Protein AF-0000000075831296 (afdb_homodimer)

Organism: Prymnesium parvum (NCBI:txid97485)

Sequence (1086 aa):
MELSSTSQRPVEPAVEEPGDEPTLDTPAVAISIAASPTSAKLLISISIAYLSVFIDMLGISIILPIVPFLAKEMNATSQQVGFIFAAYAGAQMISTPICGRASDKFGRRPIMIMSLAGSFGGFLLQGLAKSVGFFIFARFAAGVFGGSIPICQAFIADSIPQEKRAPYFAVQGVVITVAFTFGPGIGAGLAQFTMQTPMFVASGLAAFGLILAIFFFHPVAPPQPKPPSKKKEAASSSETDSLSLRSRRAQAGAEEEEEETAGGGTSPETRARAESKATLKSHRPVIIILWLTSLVNWLAISVFIYILGIYLLDRFKWTSLEVGFVTMGGAATGIVMQLTVFVWLVKKIGRHGSAIVGSGCLAVGFVSLALLGKDLGEFRGAPLLVVGIFFSCTGQVIVSTAATSILSRYATPHTQGLILGVQQSFQALARTIGPILWTAIFDSYAPLPFWVAAALSFVGVGGFFVTLLFNRRLPEKKITVVDPSPPAESRVSQLDPEALVEEVKQLRRENALLRQRLGEAGLLDEDALEMMHSSTMMHNTKLMELSSTSQRPVEPAVEEPGDEPTLDTPAVAISIAASPTSAKLLISISIAYLSVFIDMLGISIILPIVPFLAKEMNATSQQVGFIFAAYAGAQMISTPICGRASDKFGRRPIMIMSLAGSFGGFLLQGLAKSVGFFIFARFAAGVFGGSIPICQAFIADSIPQEKRAPYFAVQGVVITVAFTFGPGIGAGLAQFTMQTPMFVASGLAAFGLILAIFFFHPVAPPQPKPPSKKKEAASSSETDSLSLRSRRAQAGAEEEEEETAGGGTSPETRARAESKATLKSHRPVIIILWLTSLVNWLAISVFIYILGIYLLDRFKWTSLEVGFVTMGGAATGIVMQLTVFVWLVKKIGRHGSAIVGSGCLAVGFVSLALLGKDLGEFRGAPLLVVGIFFSCTGQVIVSTAATSILSRYATPHTQGLILGVQQSFQALARTIGPILWTAIFDSYAPLPFWVAAALSFVGVGGFFVTLLFNRRLPEKKITVVDPSPPAESRVSQLDPEALVEEVKQLRRENALLRQRLGEAGLLDEDALEMMHSSTMMHNTKL

Radius of gyration: 34.93 Å; Cα contacts (8 Å, |Δi|>4): 1378; chains: 2; bounding box: 106×91×136 Å

Foldseek 3Di:
DDPPPPPPDPPPPPPPPPPPPPDPCVPPVPVCVCDDPLRVLLVLQLVLLLLLLLLLLLLLQLLLLLLLVVCVVQVHALLLLLLLLQLLLVLLLVQQVVLLVCCVVVHLLVLSLQLLVQLLQLLVQCLVDSHSVSNSVSSNSNNNSSNSVSSSLVLLPQSPPPVPSVVSVVVSVVSNLVSNLCSLLVSLVLCVVPSSRSSNVSSVSSVVSSVSSVVRNDRDPRPPPPPPPPPPPPPPVDDPPDDPPPPPPDPPPDPPPPVPPDPPDCPPVNVLVVVQVVLCVVCVVLLVLLLVLLLLLLLLLLCVRRQVSVLCCVQVVDGSNVSSVLLSVLSVLQVVCLVPVLVVQCVVPNLLRQLLVLLVLLLQLLVLVLPQPRYLPPPRHPVSPSSSSNSNSNSSSSNVVSSLVVQCLSGDPVCNCVSVVSSVSSSSVSSNVNSSVLSVVCVVPPSVSSVVSSVSSVVSSVSSVVSVVVVVPPPPPPPPPVPVPPPDPPDVPPPDPVVVVVVVVVVVVVVVVVVVVCVVVVNPPVVVVVVVVVVVVVVVVVD/DPPPPPPPDPPDPPPPPPPPPPDPPVPPVPVCPCDDPLGVLLVLQLVLLLLLLLLLLLLLQLLLLLLLVVCVVQVHALLLLLLLLQLLLVLLLVQQVVLLVCCVVVHLLVLSLQLLVQLLQLLVQCLVDSHSVSNSVSSNSNNNSSNSVSSSLVLLPQPPPPVPSVVSVVVSVVSSLVSNLCSLLVSLVLCVVPSSRSSNVSSVSSVVSSVSSVPRNDRDPRPPPPPPPPPPPDPPPDDPPDDPPPDPPDPPPDPVPPVPPPPPPCPPVNVLVVVQVVLCVVCVVLLVLLLVLLLLLLLLLLCVRRQVSVLCCVQVVDGSNVSSVLLSVLSVLQVVCLVPVLVVQCVVPNLLRQLLVLLVLLLQLLVLVLPQPRYLPPPRHPVSPSSSSNSNSNSSSSNVVSSLVVQCVSGDPVCNCVSVVSSVSSSSVSSNVNSSVLSVVCVVPPSVSSVVSSVSSVVSSVSSVVSVVVVVVPPPPPPPPVPPPPDDPDDPPPPDVVVVVVVVVVVVVVVVVVCVVCVVVVVPPPVVVCVVVVVVVVVVVVD

Solvent-accessible surface area (backbone atoms only — not comparable to full-atom values): 55643 Å² total; per-residue (Å²): 137,83,81,80,78,78,80,77,75,77,76,72,74,76,73,68,69,80,66,83,66,77,57,63,49,65,47,75,37,60,78,66,61,80,47,56,79,77,38,50,55,49,44,27,26,50,46,48,36,48,47,47,34,27,47,53,41,26,49,53,25,24,42,52,37,40,45,55,57,50,34,52,73,58,69,48,53,62,51,54,51,12,44,41,53,15,28,23,34,43,27,25,58,60,22,34,64,49,42,40,52,43,22,70,72,71,32,60,54,61,46,52,52,46,24,30,48,29,36,17,51,15,28,40,42,39,35,68,40,81,44,65,69,52,29,30,49,19,33,25,51,18,13,46,22,54,34,38,58,54,46,36,52,49,49,46,63,63,72,36,59,78,91,65,34,54,66,56,34,31,50,50,52,49,41,47,49,52,21,50,24,48,13,17,32,52,15,21,40,37,32,71,78,36,77,41,42,39,30,44,49,42,13,50,50,23,46,53,50,35,55,48,39,75,74,53,47,56,75,76,74,60,80,64,74,71,67,74,74,74,72,77,74,75,79,77,73,76,77,88,74,72,80,79,72,71,87,70,71,76,81,71,71,70,74,72,65,65,79,74,67,75,78,70,74,68,50,68,64,55,45,49,51,49,48,41,52,48,51,43,60,75,43,36,67,56,50,50,46,50,49,51,28,48,34,38,39,40,35,25,51,33,42,60,64,61,40,44,49,47,50,39,32,72,62,67,64,50,52,44,50,57,48,4,42,50,50,18,52,24,40,47,50,16,51,54,36,45,53,36,53,41,53,51,37,31,72,73,56,30,52,55,47,31,25,28,52,12,21,46,31,27,19,54,7,24,47,32,51,38,62,48,64,82,51,59,82,46,89,65,20,58,58,30,45,51,49,11,41,46,28,31,34,35,10,47,43,31,24,54,51,26,51,52,53,56,53,51,70,67,33,38,89,77,42,30,8,53,58,42,45,54,49,50,50,39,48,36,47,21,48,24,48,26,30,44,55,40,27,57,42,30,75,76,37,71,48,48,39,32,49,52,24,17,52,35,14,49,50,24,24,51,41,40,49,53,43,46,62,54,49,75,68,48,78,70,76,71,74,72,71,74,65,80,65,75,72,80,79,74,78,73,75,78,74,56,56,67,62,29,47,55,45,31,53,50,38,47,51,49,39,48,51,48,46,49,50,31,48,72,66,71,66,54,56,65,66,63,50,47,53,53,45,45,54,49,42,54,52,48,70,74,95,136,82,79,78,78,77,78,76,75,78,77,74,76,74,75,69,69,81,65,82,65,74,50,61,47,61,52,75,35,60,77,65,62,81,47,55,79,78,38,50,55,49,44,29,26,51,46,47,37,47,48,48,34,28,47,55,39,25,50,53,24,23,43,52,38,40,46,56,58,50,35,50,74,56,69,49,53,61,51,53,50,12,46,40,52,16,29,23,36,44,27,26,58,58,22,33,64,49,42,40,51,46,24,69,72,71,30,59,53,63,46,50,49,46,23,29,48,28,35,19,52,15,28,41,42,38,35,67,40,79,43,64,67,53,30,30,48,20,32,25,49,19,13,45,22,54,33,38,58,54,46,36,52,51,49,48,63,65,73,36,60,77,90,64,33,56,64,57,32,29,49,50,48,49,41,46,48,54,21,50,24,49,14,16,32,51,15,21,41,38,32,69,78,36,77,40,40,36,30,43,50,41,13,50,50,23,46,52,51,34,54,48,39,74,75,54,48,56,76,76,72,60,80,66,74,70,68,75,73,75,70,75,73,73,80,79,75,79,78,92,74,73,82,77,72,71,85,68,70,75,73,70,71,66,68,72,65,62,76,72,66,73,78,69,73,65,49,71,65,56,48,48,49,52,49,40,51,48,51,42,61,73,44,36,68,55,50,50,47,50,48,51,27,47,32,36,38,41,36,25,51,33,43,58,65,62,41,45,50,47,50,39,34,73,60,66,63,50,50,42,50,58,48,4,43,52,51,18,50,24,41,48,52,15,53,53,35,45,51,35,54,41,52,51,37,31,72,72,56,31,50,54,46,30,25,28,52,12,23,46,31,27,19,53,6,25,47,32,49,40,61,47,64,80,50,58,82,47,88,64,22,58,58,30,46,52,48,12,41,45,26,30,33,36,10,46,44,31,25,52,50,26,50,53,53,55,53,52,69,67,33,38,90,83,41,33,10,56,57,42,43,53,51,50,50,39,49,39,47,22,48,25,47,25,28,44,53,38,28,56,40,30,75,77,38,70,49,46,39,33,49,52,24,19,52,34,14,48,50,24,26,51,41,38,50,53,43,45,61,53,49,74,66,46,76,69,77,66,76,70,74,72,68,82,63,76,77,78,84,69,91,70,74,86,67,54,59,66,60,35,45,53,45,25,52,49,39,49,48,46,40,50,48,47,46,48,48,33,54,70,64,68,68,52,51,64,66,61,46,46,52,49,45,46,49,47,46,52,49,52,70,69,100

pLDDT: mean 70.68, std 24.13, range [22.94, 96.44]

InterPro domains:
  IPR001958 Tetracycline resistance protein TetA/multidrug resistance protein MdtG-like [PR01035] (55-71)
  IPR001958 Tetracycline resistance protein TetA/multidrug resistance protein MdtG-like [PR01035] (112-136)
  IPR001958 Tetracycline resistance protein TetA/multidrug resistance protein MdtG-like [PR01035] (139-160)
  IPR001958 Tetracycline resistance protein TetA/multidrug resistance protein MdtG-like [PR01035] (169-191)
  IPR001958 Tetracycline resistance protein TetA/multidrug resistance protein MdtG-like [PR01035] (197-217)
  IPR011701 Major facilitator superfamily [PF07690] (50-435)
  IPR020846 Major facilitator superfamily domain [PS50850] (45-472)
  IPR036259 MFS transporter superfamily [G3DSA:1.20.1250.20] (44-467)
  IPR036259 MFS transporter superfamily [SSF103473] (46-475)

Nearest PDB structures (foldseek):
  8tth-assembly1_A  TM=9.053E-01  e=4.399E-13  Staphylococcus aureus
  6e9n-assembly2_B  TM=7.487E-01  e=2.270E-10  Escherichia coli
  7xq1-assembly1_A  TM=7.170E-01  e=2.513E-06  Homo sapiens
  7xtk-assembly1_A  TM=7.147E-01  e=1.849E-06  Homo sapiens
  8hpk-assembly1_A  TM=6.196E-01  e=1.997E-06  Oxalobacter formigenes

Secondary structure (DSSP, 8-state):
------------------------------------HHHHHHHHHHHHHHHHHHHHHHHHHHHTTTHHHHHHHTT--HHHHHHHHHHHHHHHHHHHHHHHHHHHHH-HHHHHHHHHHHHHHHHHHHHT--SHHHHHHHHHHHHHT--HHHHHHHHHHHHS-GGG-HHHHHHHHHHHHHHHHHHHHHHHHHTTT-TTHHHHHHHHHHHHHHHHHHHH-------------------------S-TTSTTSSTTSGGGTGGGT------HHHHHHHHHHHHHHHTHHHHHHHHHHHHHHHHHHHHHHHHHHHHHHHHH---HHHHHHHHHHHHHHHHHHHHTHHHHHHHHHHHHHHHHHHHHHHHHHHHHHHT--S-SSSTTHHHHHHHHHHHHHHHHHHHHHHHHHHHHHT--TTTHHHHHHHHHHHHHHHHHHHHHHHHHHHTT-TTHHHHHHHHHHHHHHHHHHHHHHHHTTS--------------SGGGS---HHHHHHHHHHHHHHHHHHHHHHHHTT---HHHHHHHHHHHHHHHHH-/------------------------------------HHHHHHHHHHHHHHHHHHHHHHHHHHHTTTHHHHHHHTT--HHHHHHHHHHHHHHHHHHHHHHHHHHHHH-HHHHHHHHHHHHHHHHHHHHH--SHHHHHHHHHHHHHT--HHHHHHHHHHHHS-GGG-HHHHHHHHHHHHHHHHHHHHHHHHHTTT-TTHHHHHHHHHHHHHHHHHHHH-------------------------S-TTSTTSGGGSGGGTTTTTS-----HHHHHHHHHHHHHHHTHHHHHHHHHHHHHHHHHHHHHHHHHHHHHHHHH---HHHHHHHHHHHHHHHHHHHHTHHHHHHHHHHHHHHHHHHHHHHHHHHHHHHT--S-SSSTTHHHHHHHHHHHHHHHHHHHHHHHHHHHHHT--TTTHHHHHHHHHHHHHHHHHHHHHHHHHHHTT-TTHHHHHHHHHHHHHHHHHHHHHHHHTTS--------------S---TT--HHHHHHHHHHHHHHHHHHHHHHHHTT---HHHHHHHHHHHHHHHHH-

Structure (mmCIF, N/CA/C/O backbone):
data_AF-0000000075831296-model_v1
#
loop_
_entity.id
_entity.type
_entity.pdbx_description
1 polymer 'Major facilitator superfamily (MFS) profile domain-containing protein'
#
loop_
_atom_site.group_PDB
_atom_site.id
_atom_site.type_symbol
_atom_site.label_atom_id
_atom_site.label_alt_id
_atom_site.label_comp_id
_atom_site.label_asym_id
_atom_site.label_entity_id
_atom_site.label_seq_id
_atom_site.pdbx_PDB_ins_code
_atom_site.Cartn_x
_atom_site.Cartn_y
_atom_site.Cartn_z
_atom_site.occupancy
_atom_site.B_iso_or_equiv
_atom_site.auth_seq_id
_atom_site.auth_comp_id
_atom_site.auth_asym_id
_atom_site.auth_atom_id
_atom_site.pdbx_PDB_model_num
ATOM 1 N N . MET A 1 1 ? 58.781 12.5 -61.562 1 24 1 MET A N 1
ATOM 2 C CA . MET A 1 1 ? 58 13.344 -60.656 1 24 1 MET A CA 1
ATOM 3 C C . MET A 1 1 ? 57.344 12.516 -59.562 1 24 1 MET A C 1
ATOM 5 O O . MET A 1 1 ? 56.281 11.891 -59.812 1 24 1 MET A O 1
ATOM 9 N N . GLU A 1 2 ? 58 11.867 -58.688 1 27.33 2 GLU A N 1
ATOM 10 C CA . GLU A 1 2 ? 57.75 10.805 -57.719 1 27.33 2 GLU A CA 1
ATOM 11 C C . GLU A 1 2 ? 56.938 11.305 -56.531 1 27.33 2 GLU A C 1
ATOM 13 O O . GLU A 1 2 ? 57.375 12.242 -55.844 1 27.33 2 GLU A O 1
ATOM 18 N N . LEU A 1 3 ? 55.531 11.305 -56.531 1 26.78 3 LEU A N 1
ATOM 19 C CA . LEU A 1 3 ? 54.469 11.781 -55.656 1 26.78 3 LEU A CA 1
ATOM 20 C C . LEU A 1 3 ? 54.594 11.133 -54.281 1 26.78 3 LEU A C 1
ATOM 22 O O . LEU A 1 3 ? 54.5 9.914 -54.156 1 26.78 3 LEU A O 1
ATOM 26 N N . SER A 1 4 ? 55.375 11.602 -53.312 1 27.52 4 SER A N 1
ATOM 27 C CA . SER A 1 4 ? 55.688 11.188 -51.969 1 27.52 4 SER A CA 1
ATOM 28 C C . SER A 1 4 ? 54.438 11.219 -51.062 1 27.52 4 SER A C 1
ATOM 30 O O . SER A 1 4 ? 53.844 12.281 -50.875 1 27.52 4 SER A O 1
ATOM 32 N N . SER A 1 5 ? 53.469 10.234 -51.125 1 27.67 5 SER A N 1
ATOM 33 C CA . SER A 1 5 ? 52.188 10.055 -50.438 1 27.67 5 SER A CA 1
ATOM 34 C C . SER A 1 5 ? 52.375 10.023 -48.906 1 27.67 5 SER A C 1
ATOM 36 O O . SER A 1 5 ? 53 9.109 -48.375 1 27.67 5 SER A O 1
ATOM 38 N N . THR A 1 6 ? 52.656 11.109 -48.219 1 28.92 6 THR A N 1
ATOM 39 C CA . THR A 1 6 ? 52.844 11.242 -46.781 1 28.92 6 THR A CA 1
ATOM 40 C C . THR A 1 6 ? 51.594 10.758 -46.031 1 28.92 6 THR A C 1
ATOM 42 O O . THR A 1 6 ? 50.5 11.297 -46.188 1 28.92 6 THR A O 1
ATOM 45 N N . SER A 1 7 ? 51.438 9.445 -45.719 1 26.52 7 SER A N 1
ATOM 46 C CA . SER A 1 7 ? 50.344 8.75 -45.031 1 26.52 7 SER A CA 1
ATOM 47 C C . SER A 1 7 ? 50.125 9.328 -43.625 1 26.52 7 SER A C 1
ATOM 49 O O . SER A 1 7 ? 51.031 9.289 -42.781 1 26.52 7 SER A O 1
ATOM 51 N N . GLN A 1 8 ? 49.438 10.43 -43.438 1 27.09 8 GLN A N 1
ATOM 52 C CA . GLN A 1 8 ? 49.031 11.086 -42.188 1 27.09 8 GLN A CA 1
ATOM 53 C C . GLN A 1 8 ? 48.375 10.109 -41.219 1 27.09 8 GLN A C 1
ATOM 55 O O . GLN A 1 8 ? 47.406 9.422 -41.594 1 27.09 8 GLN A O 1
ATOM 60 N N . ARG A 1 9 ? 49.062 9.562 -40.188 1 30.08 9 ARG A N 1
ATOM 61 C CA . ARG A 1 9 ? 48.625 8.648 -39.156 1 30.08 9 ARG A CA 1
ATOM 62 C C . ARG A 1 9 ? 47.406 9.211 -38.438 1 30.08 9 ARG A C 1
ATOM 64 O O . ARG A 1 9 ? 47.406 10.367 -38 1 30.08 9 ARG A O 1
ATOM 71 N N . PRO A 1 10 ? 46.219 8.641 -38.656 1 26.88 10 PRO A N 1
ATOM 72 C CA . PRO A 1 10 ? 44.969 9.141 -38.031 1 26.88 10 PRO A CA 1
ATOM 73 C C . PRO A 1 10 ? 45.094 9.25 -36.5 1 26.88 10 PRO A C 1
ATOM 75 O O . PRO A 1 10 ? 45.688 8.398 -35.875 1 26.88 10 PRO A O 1
ATOM 78 N N . VAL A 1 11 ? 45.281 10.453 -35.938 1 28.62 11 VAL A N 1
ATOM 79 C CA . VAL A 1 11 ? 45.281 10.766 -34.531 1 28.62 11 VAL A CA 1
ATOM 80 C C . VAL A 1 11 ? 44.094 10.062 -33.844 1 28.62 11 VAL A C 1
ATOM 82 O O . VAL A 1 11 ? 42.938 10.211 -34.25 1 28.62 11 VAL A O 1
ATOM 85 N N . GLU A 1 12 ? 44.312 8.867 -33.281 1 26.95 12 GLU A N 1
ATOM 86 C CA . GLU A 1 12 ? 43.312 8.102 -32.562 1 26.95 12 GLU A CA 1
ATOM 87 C C . GLU A 1 12 ? 42.594 8.969 -31.547 1 26.95 12 GLU A C 1
ATOM 89 O O . GLU A 1 12 ? 43.219 9.711 -30.781 1 26.95 12 GLU A O 1
ATOM 94 N N . PRO A 1 13 ? 41.344 9.375 -31.812 1 24.72 13 PRO A N 1
ATOM 95 C CA . PRO A 1 13 ? 40.562 10.234 -30.906 1 24.72 13 PRO A CA 1
ATOM 96 C C . PRO A 1 13 ? 40.719 9.828 -29.453 1 24.72 13 PRO A C 1
ATOM 98 O O . PRO A 1 13 ? 40.844 8.641 -29.141 1 24.72 13 PRO A O 1
ATOM 101 N N . ALA A 1 14 ? 41.406 10.656 -28.641 1 27.83 14 ALA A N 1
ATOM 102 C CA . ALA A 1 14 ? 41.531 10.523 -27.188 1 27.83 14 ALA A CA 1
ATOM 103 C C . ALA A 1 14 ? 40.219 10.094 -26.562 1 27.83 14 ALA A C 1
ATOM 105 O O . ALA A 1 14 ? 39.188 10.758 -26.75 1 27.83 14 ALA A O 1
ATOM 106 N N . VAL A 1 15 ? 39.938 8.797 -26.609 1 26.44 15 VAL A N 1
ATOM 107 C CA . VAL A 1 15 ? 38.781 8.281 -25.859 1 26.44 15 VAL A CA 1
ATOM 108 C C . VAL A 1 15 ? 38.688 9 -24.531 1 26.44 15 VAL A C 1
ATOM 110 O O . VAL A 1 15 ? 39.594 8.977 -23.703 1 26.44 15 VAL A O 1
ATOM 113 N N . GLU A 1 16 ? 38.062 10.25 -24.641 1 24.94 16 GLU A N 1
ATOM 114 C CA . GLU A 1 16 ? 37.719 10.953 -23.406 1 24.94 16 GLU A CA 1
ATOM 115 C C . GLU A 1 16 ? 37.312 9.977 -22.312 1 24.94 16 GLU A C 1
ATOM 117 O O . GLU A 1 16 ? 36.562 9.016 -22.562 1 24.94 16 GLU A O 1
ATOM 122 N N . GLU A 1 17 ? 38.25 9.805 -21.391 1 26.64 17 GLU A N 1
ATOM 123 C CA . GLU A 1 17 ? 38.031 8.984 -20.203 1 26.64 17 GLU A CA 1
ATOM 124 C C . GLU A 1 17 ? 36.594 9.117 -19.688 1 26.64 17 GLU A C 1
ATOM 126 O O . GLU A 1 17 ? 36.062 10.227 -19.641 1 26.64 17 GLU A O 1
ATOM 131 N N . PRO A 1 18 ? 35.75 8.078 -20.031 1 25.53 18 PRO A N 1
ATOM 132 C CA . PRO A 1 18 ? 34.375 8.117 -19.562 1 25.53 18 PRO A CA 1
ATOM 133 C C . PRO A 1 18 ? 34.219 8.828 -18.219 1 25.53 18 PRO A C 1
ATOM 135 O O . PRO A 1 18 ? 35.094 8.68 -17.344 1 25.53 18 PRO A O 1
ATOM 138 N N . GLY A 1 19 ? 33.969 10.172 -18.312 1 23.3 19 GLY A N 1
ATOM 139 C CA . GLY A 1 19 ? 33.625 11 -17.172 1 23.3 19 GLY A CA 1
ATOM 140 C C . GLY A 1 19 ? 32.969 10.211 -16.047 1 23.3 19 GLY A C 1
ATOM 141 O O . GLY A 1 19 ? 32.5 9.086 -16.266 1 23.3 19 GLY A O 1
ATOM 142 N N . ASP A 1 20 ? 33.25 10.68 -14.844 1 26.12 20 ASP A N 1
ATOM 143 C CA . ASP A 1 20 ? 32.906 10.203 -13.508 1 26.12 20 ASP A CA 1
ATOM 144 C C . ASP A 1 20 ? 31.422 9.898 -13.398 1 26.12 20 ASP A C 1
ATOM 146 O O . ASP A 1 20 ? 30.594 10.805 -13.453 1 26.12 20 ASP A O 1
ATOM 150 N N . GLU A 1 21 ? 31.016 8.945 -14.219 1 25.2 21 GLU A N 1
ATOM 151 C CA . GLU A 1 21 ? 29.609 8.547 -14.117 1 25.2 21 GLU A CA 1
ATOM 152 C C . GLU A 1 21 ? 29.172 8.438 -12.664 1 25.2 21 GLU A C 1
ATOM 154 O O . GLU A 1 21 ? 29.828 7.77 -11.859 1 25.2 21 GLU A O 1
ATOM 159 N N . PRO A 1 22 ? 28.547 9.516 -12.273 1 24.62 22 PRO A N 1
ATOM 160 C CA . PRO A 1 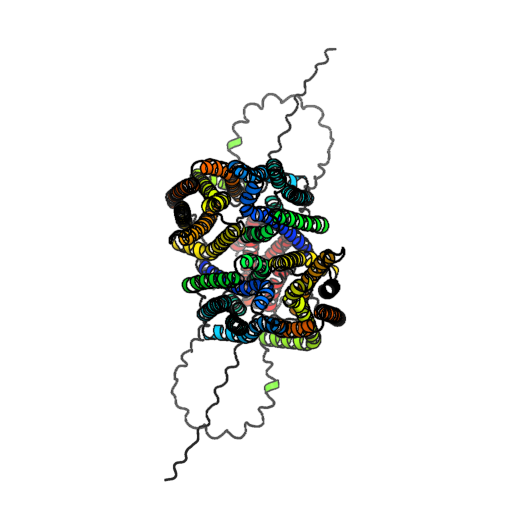22 ? 28.109 9.508 -10.875 1 24.62 22 PRO A CA 1
ATOM 161 C C . PRO A 1 22 ? 27.453 8.188 -10.469 1 24.62 22 PRO A C 1
ATOM 163 O O . PRO A 1 22 ? 26.781 7.547 -11.281 1 24.62 22 PRO A O 1
ATOM 166 N N . THR A 1 23 ? 28.141 7.465 -9.719 1 25 23 THR A N 1
ATOM 167 C CA . THR A 1 23 ? 27.938 6.191 -9.031 1 25 23 THR A CA 1
ATOM 168 C C . THR A 1 23 ? 26.516 6.109 -8.461 1 25 23 THR A C 1
ATOM 170 O O . THR A 1 23 ? 26.062 7.039 -7.797 1 25 23 THR A O 1
ATOM 173 N N . LEU A 1 24 ? 25.641 5.57 -9.305 1 23.17 24 LEU A N 1
ATOM 174 C CA . LEU A 1 24 ? 24.25 5.266 -8.977 1 23.17 24 LEU A CA 1
ATOM 175 C C . LEU A 1 24 ? 24.156 4.539 -7.641 1 23.17 24 LEU A C 1
ATOM 177 O O . LEU A 1 24 ? 24.516 3.361 -7.539 1 23.17 24 LEU A O 1
ATOM 181 N N . ASP A 1 25 ? 24.469 5.188 -6.609 1 24.77 25 ASP A N 1
ATOM 182 C CA . ASP A 1 25 ? 24.359 4.734 -5.227 1 24.77 25 ASP A CA 1
ATOM 183 C C . ASP A 1 25 ? 22.953 4.195 -4.934 1 24.77 25 ASP A C 1
ATOM 185 O O . ASP A 1 25 ? 21.969 4.895 -5.121 1 24.77 25 ASP A O 1
ATOM 189 N N . THR A 1 26 ? 22.641 3.203 -5.48 1 26.05 26 THR A N 1
ATOM 190 C CA . THR A 1 26 ? 21.375 2.535 -5.176 1 26.05 26 THR A CA 1
ATOM 191 C C . THR A 1 26 ? 21.078 2.604 -3.68 1 26.05 26 THR A C 1
ATOM 193 O O . THR A 1 26 ? 21.781 2.002 -2.871 1 26.05 26 THR A O 1
ATOM 196 N N . PRO A 1 27 ? 20.672 3.68 -3.209 1 24.78 27 PRO A N 1
ATOM 197 C CA . PRO A 1 27 ? 20.5 3.861 -1.767 1 24.78 27 PRO A CA 1
ATOM 198 C C . PRO A 1 27 ? 19.438 2.932 -1.176 1 24.78 27 PRO A C 1
ATOM 200 O O . PRO A 1 27 ? 18.297 2.918 -1.642 1 24.78 27 PRO A O 1
ATOM 203 N N . ALA A 1 28 ? 19.516 1.654 -1.162 1 27.98 28 ALA A N 1
ATOM 204 C CA . ALA A 1 28 ? 18.844 1.081 0.001 1 27.98 28 ALA A CA 1
ATOM 205 C C . ALA A 1 28 ? 18.766 2.092 1.143 1 27.98 28 ALA A C 1
ATOM 207 O O . ALA A 1 28 ? 19.781 2.465 1.719 1 27.98 28 ALA A O 1
ATOM 208 N N . VAL A 1 29 ? 18.031 2.949 0.865 1 28.02 29 VAL A N 1
ATOM 209 C CA . VAL A 1 29 ? 17.719 4.008 1.823 1 28.02 29 VAL A CA 1
ATOM 210 C C . VAL A 1 29 ? 17.641 3.422 3.232 1 28.02 29 VAL A C 1
ATOM 212 O O . VAL A 1 29 ? 16.672 2.74 3.578 1 28.02 29 VAL A O 1
ATOM 215 N N . ALA A 1 30 ? 18.438 2.551 3.674 1 28.58 30 ALA A N 1
ATOM 216 C CA . ALA A 1 30 ? 18.797 2.525 5.09 1 28.58 30 ALA A CA 1
ATOM 217 C C . ALA A 1 30 ? 18.609 3.902 5.723 1 28.58 30 ALA A C 1
ATOM 219 O O . ALA A 1 30 ? 19.25 4.875 5.301 1 28.58 30 ALA A O 1
ATOM 220 N N . ILE A 1 31 ? 17.406 4.254 5.922 1 29.36 31 ILE A N 1
ATOM 221 C CA . ILE A 1 31 ? 17.344 5.246 6.988 1 29.36 31 ILE A CA 1
ATOM 222 C C . ILE A 1 31 ? 18.578 5.129 7.875 1 29.36 31 ILE A C 1
ATOM 224 O O . ILE A 1 31 ? 18.688 4.195 8.672 1 29.36 31 ILE A O 1
ATOM 228 N N . SER A 1 32 ? 19.672 4.938 7.355 1 31.23 32 SER A N 1
ATOM 229 C CA . SER A 1 32 ? 20.828 5.199 8.211 1 31.23 32 SER A CA 1
ATOM 230 C C . SER A 1 32 ? 20.547 6.34 9.18 1 31.23 32 SER A C 1
ATOM 232 O O . SER A 1 32 ? 20.844 7.5 8.883 1 31.23 32 SER A O 1
ATOM 234 N N . ILE A 1 33 ? 19.375 6.543 9.523 1 31.72 33 ILE A N 1
ATOM 235 C CA . ILE A 1 33 ? 19.312 7.352 10.734 1 31.72 33 ILE A CA 1
ATOM 236 C C . ILE A 1 33 ? 20.453 6.961 11.672 1 31.72 33 ILE A C 1
ATOM 238 O O . ILE A 1 33 ? 20.5 5.844 12.188 1 31.72 33 ILE A O 1
ATOM 242 N N . ALA A 1 34 ? 21.609 7.148 11.359 1 32.16 34 ALA A N 1
ATOM 243 C CA . ALA A 1 34 ? 22.609 7.176 12.414 1 32.16 34 ALA A CA 1
ATOM 244 C C . ALA A 1 34 ? 21.984 7.402 13.781 1 32.16 34 ALA A C 1
ATOM 246 O O . ALA A 1 34 ? 21.797 8.547 14.211 1 32.16 34 ALA A O 1
ATOM 247 N N . ALA A 1 35 ? 20.984 6.633 14.016 1 35.31 35 ALA A N 1
ATOM 248 C CA . ALA A 1 35 ? 20.312 6.77 15.305 1 35.31 35 ALA A CA 1
ATOM 249 C C . ALA A 1 35 ? 21.297 6.566 16.453 1 35.31 35 ALA A C 1
ATOM 251 O O . ALA A 1 35 ? 21.984 5.551 16.516 1 35.31 35 ALA A O 1
ATOM 252 N N . SER A 1 36 ? 21.734 7.391 17 1 40 36 SER A N 1
ATOM 253 C CA . SER A 1 36 ? 22.156 7.23 18.391 1 40 36 SER A CA 1
ATOM 254 C C . SER A 1 36 ? 21.25 6.242 19.125 1 40 36 SER A C 1
ATOM 256 O O . SER A 1 36 ? 20.125 5.984 18.703 1 40 36 SER A O 1
ATOM 258 N N . PRO A 1 37 ? 21.703 5.246 19.922 1 44.09 37 PRO A N 1
ATOM 259 C CA . PRO A 1 37 ? 20.922 4.27 20.688 1 44.09 37 PRO A CA 1
ATOM 260 C C . PRO A 1 37 ? 19.516 4.742 21 1 44.09 37 PRO A C 1
ATOM 262 O O . PRO A 1 37 ? 18.578 3.941 20.984 1 44.09 37 PRO A O 1
ATOM 265 N N . THR A 1 38 ? 19.234 5.93 21.453 1 49.62 38 THR A N 1
ATOM 266 C CA . THR A 1 38 ? 17.938 6.523 21.75 1 49.62 38 THR A CA 1
ATOM 267 C C . THR A 1 38 ? 17.047 6.547 20.5 1 49.62 38 THR A C 1
ATOM 269 O O . THR A 1 38 ? 15.836 6.379 20.578 1 49.62 38 THR A O 1
ATOM 272 N N . SER A 1 39 ? 17.797 6.199 19.344 1 72.5 39 SER A N 1
ATOM 273 C CA . SER A 1 39 ? 17.125 6.406 18.062 1 72.5 39 SER A CA 1
ATOM 274 C C . SER A 1 39 ? 16.438 5.129 17.594 1 72.5 39 SER A C 1
ATOM 276 O O . SER A 1 39 ? 15.344 5.184 17.016 1 72.5 39 SER A O 1
ATOM 278 N N . ALA A 1 40 ? 16.922 3.973 18.281 1 76.06 40 ALA A N 1
ATOM 279 C CA . ALA A 1 40 ? 16.328 2.723 17.812 1 76.06 40 ALA A CA 1
ATOM 280 C C . ALA A 1 40 ? 14.984 2.459 18.484 1 76.06 40 ALA A C 1
ATOM 282 O O . ALA A 1 40 ? 14.023 2.057 17.828 1 76.06 40 ALA A O 1
ATOM 283 N N . LYS A 1 41 ? 14.961 2.623 19.766 1 79.88 41 LYS A N 1
ATOM 284 C CA . LYS A 1 41 ? 13.719 2.414 20.516 1 79.88 41 LYS A CA 1
ATOM 285 C C . LYS A 1 41 ? 12.609 3.326 20 1 79.88 41 LYS A C 1
ATOM 287 O O . LYS A 1 41 ? 11.453 2.914 19.906 1 79.88 41 LYS A O 1
ATOM 292 N N . LEU A 1 42 ? 12.977 4.465 19.703 1 85.19 42 LEU A N 1
ATOM 293 C CA . LEU A 1 42 ? 12.008 5.422 19.172 1 85.19 42 LEU A CA 1
ATOM 294 C C . LEU A 1 42 ? 11.5 4.98 17.797 1 85.19 42 LEU A C 1
ATOM 296 O O . LEU A 1 42 ? 10.305 5.062 17.531 1 85.19 42 LEU A O 1
ATOM 300 N N . LEU A 1 43 ? 12.352 4.465 17.078 1 83.56 43 LEU A N 1
ATOM 301 C CA . LEU A 1 43 ? 11.969 4.031 15.742 1 83.56 43 LEU A CA 1
ATOM 302 C C . LEU A 1 43 ? 11.023 2.838 15.812 1 83.56 43 LEU A C 1
ATOM 304 O O . LEU A 1 43 ? 10.047 2.771 15.062 1 83.56 43 LEU A O 1
ATOM 308 N N . ILE A 1 44 ? 11.328 1.974 16.656 1 87.88 44 ILE A N 1
ATOM 309 C CA . ILE A 1 44 ? 10.484 0.796 16.828 1 87.88 44 ILE A CA 1
ATOM 310 C C . ILE A 1 44 ? 9.102 1.22 17.312 1 87.88 44 ILE A C 1
ATOM 312 O O . ILE A 1 44 ? 8.086 0.744 16.797 1 87.88 44 ILE A O 1
ATOM 316 N N . SER A 1 45 ? 9.07 2.096 18.172 1 90.75 45 SER A N 1
ATOM 317 C CA . SER A 1 45 ? 7.797 2.549 18.734 1 90.75 45 SER A CA 1
ATOM 318 C C . SER A 1 45 ? 6.977 3.307 17.688 1 90.75 45 SER A C 1
ATOM 320 O O . SER A 1 45 ? 5.758 3.143 17.625 1 90.75 45 SER A O 1
ATOM 322 N N . ILE A 1 46 ? 7.629 4.074 16.938 1 90.06 46 ILE A N 1
ATOM 323 C CA . ILE A 1 46 ? 6.934 4.812 15.898 1 90.06 46 ILE A CA 1
ATOM 324 C C . ILE A 1 46 ? 6.383 3.844 14.859 1 90.06 46 ILE A C 1
ATOM 326 O O . ILE A 1 46 ? 5.262 4.012 14.367 1 90.06 46 ILE A O 1
ATOM 330 N N . SER A 1 47 ? 7.145 2.875 14.555 1 91.5 47 SER A N 1
ATOM 331 C CA . SER A 1 47 ? 6.711 1.874 13.586 1 91.5 47 SER A CA 1
ATOM 332 C C . SER A 1 47 ? 5.488 1.111 14.086 1 91.5 47 SER A C 1
ATOM 334 O O . SER A 1 47 ? 4.578 0.814 13.312 1 91.5 47 SER A O 1
ATOM 336 N N . ILE A 1 48 ? 5.5 0.852 15.281 1 92.5 48 ILE A N 1
ATOM 337 C CA . ILE A 1 48 ? 4.371 0.138 15.867 1 92.5 48 ILE A CA 1
ATOM 338 C C . ILE A 1 48 ? 3.141 1.041 15.875 1 92.5 48 ILE A C 1
ATOM 340 O O . ILE A 1 48 ? 2.02 0.577 15.648 1 92.5 48 ILE A O 1
ATOM 344 N N . ALA A 1 49 ? 3.338 2.295 16.141 1 91.88 49 ALA A N 1
ATOM 345 C CA . ALA A 1 49 ? 2.234 3.252 16.078 1 91.88 49 ALA A CA 1
ATOM 346 C C . ALA A 1 49 ? 1.644 3.324 14.68 1 91.88 49 ALA A C 1
ATOM 348 O O . ALA A 1 49 ? 0.422 3.305 14.508 1 91.88 49 ALA A O 1
ATOM 349 N N . TYR A 1 50 ? 2.49 3.354 13.695 1 92.25 50 TYR A N 1
ATOM 350 C CA . TYR A 1 50 ? 2.037 3.363 12.312 1 92.25 50 TYR A CA 1
ATOM 351 C C . TYR A 1 50 ? 1.312 2.068 11.961 1 92.25 50 TYR A C 1
ATOM 353 O O . TYR A 1 50 ? 0.313 2.082 11.242 1 92.25 50 TYR A O 1
ATOM 361 N N . LEU A 1 51 ? 1.844 1.028 12.422 1 93.62 51 LEU A N 1
ATOM 362 C CA . LEU A 1 51 ? 1.232 -0.27 12.164 1 93.62 51 LEU A CA 1
ATOM 363 C C . LEU A 1 51 ? -0.181 -0.329 12.734 1 93.62 51 LEU A C 1
ATOM 365 O O . LEU A 1 51 ? -1.086 -0.883 12.102 1 93.62 51 LEU A O 1
ATOM 369 N N . SER A 1 52 ? -0.314 0.227 13.914 1 93.62 52 SER A N 1
ATOM 370 C CA . SER A 1 52 ? -1.634 0.251 14.539 1 93.62 52 SER A CA 1
ATOM 371 C C . SER A 1 52 ? -2.631 1.034 13.688 1 93.62 52 SER A C 1
ATOM 373 O O . SER A 1 52 ? -3.764 0.591 13.484 1 93.62 52 SER A O 1
ATOM 375 N N . VAL A 1 53 ? -2.184 2.152 13.219 1 91.5 53 VAL A N 1
ATOM 376 C CA . VAL A 1 53 ? -3.027 2.971 12.352 1 91.5 53 VAL A CA 1
ATOM 377 C C . VAL A 1 53 ? -3.342 2.211 11.07 1 91.5 53 VAL A C 1
ATOM 379 O O . VAL A 1 53 ? -4.484 2.207 10.609 1 91.5 53 VAL A O 1
ATOM 382 N N . PHE A 1 54 ? -2.383 1.512 10.57 1 93.88 54 PHE A N 1
ATOM 383 C CA . PHE A 1 54 ? -2.555 0.737 9.344 1 93.88 54 PHE A CA 1
ATOM 384 C C . PHE A 1 54 ? -3.607 -0.348 9.531 1 93.88 54 PHE A C 1
ATOM 386 O O . PHE A 1 54 ? -4.48 -0.527 8.68 1 93.88 54 PHE A O 1
ATOM 393 N N . ILE A 1 55 ? -3.5 -1.013 10.555 1 92.94 55 ILE A N 1
ATOM 394 C CA . ILE A 1 55 ? -4.387 -2.135 10.844 1 92.94 55 ILE A CA 1
ATOM 395 C C . ILE A 1 55 ? -5.828 -1.638 10.961 1 92.94 55 ILE A C 1
ATOM 397 O O . ILE A 1 55 ? -6.742 -2.232 10.383 1 92.94 55 ILE A O 1
ATOM 401 N N . ASP A 1 56 ? -6.027 -0.559 11.641 1 89.31 56 ASP A N 1
ATOM 402 C CA . ASP A 1 56 ? -7.363 -0.005 11.82 1 89.31 56 ASP A CA 1
ATOM 403 C C . ASP A 1 56 ? -7.945 0.473 10.492 1 89.31 56 ASP A C 1
ATOM 405 O O . ASP A 1 56 ? -9.102 0.194 10.18 1 89.31 56 ASP A O 1
ATOM 409 N N . MET A 1 57 ? -7.125 1.101 9.719 1 89.44 57 MET A N 1
ATOM 410 C CA . MET A 1 57 ? -7.594 1.645 8.453 1 89.44 57 MET A CA 1
ATOM 411 C C . MET A 1 57 ? -7.82 0.531 7.434 1 89.44 57 MET A C 1
ATOM 413 O O . MET A 1 57 ? -8.75 0.601 6.629 1 89.44 57 MET A O 1
ATOM 417 N N . LEU A 1 58 ? -6.957 -0.406 7.469 1 90.44 58 LEU A N 1
ATOM 418 C CA . LEU A 1 58 ? -7.148 -1.557 6.594 1 90.44 58 LEU A CA 1
ATOM 419 C C . LEU A 1 58 ? -8.422 -2.312 6.957 1 90.44 58 LEU A C 1
ATOM 421 O O . LEU A 1 58 ? -9.148 -2.77 6.074 1 90.44 58 LEU A O 1
ATOM 425 N N . GLY A 1 59 ? -8.641 -2.467 8.281 1 86.94 59 GLY A N 1
ATOM 426 C CA . GLY A 1 59 ? -9.852 -3.127 8.734 1 86.94 59 GLY A CA 1
ATOM 427 C C . GLY A 1 59 ? -11.117 -2.465 8.234 1 86.94 59 GLY A C 1
ATOM 428 O O . GLY A 1 59 ? -12.094 -3.145 7.895 1 86.94 59 GLY A O 1
ATOM 429 N N . ILE A 1 60 ? -11.078 -1.223 8.094 1 85.19 60 ILE A N 1
ATOM 430 C CA . ILE A 1 60 ? -12.227 -0.467 7.598 1 85.19 60 ILE A CA 1
ATOM 431 C C . ILE A 1 60 ? -12.344 -0.646 6.086 1 85.19 60 ILE A C 1
ATOM 433 O O . ILE A 1 60 ? -13.43 -0.912 5.566 1 85.19 60 ILE A O 1
ATOM 437 N N . SER A 1 61 ? -11.273 -0.556 5.449 1 89.75 61 SER A N 1
ATOM 438 C CA . SER A 1 61 ? -11.289 -0.506 3.992 1 89.75 61 SER A CA 1
ATOM 439 C C . SER A 1 61 ? -11.531 -1.888 3.395 1 89.75 61 SER A C 1
ATOM 441 O O . SER A 1 61 ? -12.117 -2.01 2.314 1 89.75 61 SER A O 1
ATOM 443 N N . ILE A 1 62 ? -11.125 -2.924 4.055 1 91.31 62 ILE A N 1
ATOM 444 C CA . ILE A 1 62 ? -11.258 -4.281 3.539 1 91.31 62 ILE A CA 1
ATOM 445 C C . ILE A 1 62 ? -12.727 -4.691 3.529 1 91.31 62 ILE A C 1
ATOM 447 O O . ILE A 1 62 ? -13.148 -5.492 2.691 1 91.31 62 ILE A O 1
ATOM 451 N N . ILE A 1 63 ? -13.516 -4.113 4.387 1 88.31 63 ILE A N 1
ATOM 452 C CA . ILE A 1 63 ? -14.891 -4.555 4.59 1 88.31 63 ILE A CA 1
ATOM 453 C C . ILE A 1 63 ? -15.836 -3.732 3.713 1 88.31 63 ILE A C 1
ATOM 455 O O . ILE A 1 63 ? -16.953 -4.16 3.422 1 88.31 63 ILE A O 1
ATOM 459 N N . LEU A 1 64 ? -15.414 -2.645 3.17 1 86.81 64 LEU A N 1
ATOM 460 C CA . LEU A 1 64 ? -16.266 -1.677 2.479 1 86.81 64 LEU A CA 1
ATOM 461 C C . LEU A 1 64 ? -16.938 -2.314 1.271 1 86.81 64 LEU A C 1
ATOM 463 O O . LEU A 1 64 ? -18.156 -2.229 1.125 1 86.81 64 LEU A O 1
ATOM 467 N N . PRO A 1 65 ? -16.234 -3.025 0.504 1 86 65 PRO A N 1
ATOM 468 C CA . PRO A 1 65 ? -16.906 -3.578 -0.676 1 86 65 PRO A CA 1
ATOM 469 C C . PRO A 1 65 ? -17.688 -4.859 -0.372 1 86 65 PRO A C 1
ATOM 471 O O . PRO A 1 65 ? -18.484 -5.309 -1.189 1 86 65 PRO A O 1
ATOM 474 N N . ILE A 1 66 ? -17.516 -5.41 0.765 1 89.31 66 ILE A N 1
ATOM 475 C CA . ILE A 1 66 ? -18.031 -6.746 1.038 1 89.31 66 ILE A CA 1
ATOM 476 C C . ILE A 1 66 ? -19.328 -6.645 1.839 1 89.31 66 ILE A C 1
ATOM 478 O O . ILE A 1 66 ? -20.156 -7.551 1.792 1 89.31 66 ILE A O 1
ATOM 482 N N . VAL A 1 67 ? -19.578 -5.578 2.475 1 87.75 67 VAL A N 1
ATOM 483 C CA . VAL A 1 67 ? -20.656 -5.43 3.432 1 87.75 67 VAL A CA 1
ATOM 484 C C . VAL A 1 67 ? -22 -5.625 2.725 1 87.75 67 VAL A C 1
ATOM 486 O O . VAL A 1 67 ? -22.859 -6.379 3.199 1 87.75 67 VAL A O 1
ATOM 489 N N . PRO A 1 68 ? -22.172 -4.98 1.588 1 85.19 68 PRO A N 1
ATOM 490 C CA . PRO A 1 68 ? -23.469 -5.18 0.932 1 85.19 68 PRO A CA 1
ATOM 491 C C . PRO A 1 68 ? -23.719 -6.641 0.576 1 85.19 68 PRO A C 1
ATOM 493 O O . PRO A 1 68 ? -24.859 -7.105 0.663 1 85.19 68 PRO A O 1
ATOM 496 N N . PHE A 1 69 ? -22.766 -7.316 0.291 1 87.38 69 PHE A N 1
ATOM 497 C CA . PHE A 1 69 ? -22.891 -8.711 -0.117 1 87.38 69 PHE A CA 1
ATOM 498 C C . PHE A 1 69 ? -23.078 -9.617 1.095 1 87.38 69 PHE A C 1
ATOM 500 O O . PHE A 1 69 ? -23.875 -10.562 1.049 1 87.38 69 PHE A O 1
ATOM 507 N N . LEU A 1 70 ? -22.375 -9.258 2.105 1 87.5 70 LEU A N 1
ATOM 508 C CA . LEU A 1 70 ? -22.547 -9.984 3.357 1 87.5 70 LEU A CA 1
ATOM 509 C C . LEU A 1 70 ? -23.938 -9.742 3.939 1 87.5 70 LEU A C 1
ATOM 511 O O . LEU A 1 70 ? -24.562 -10.664 4.461 1 87.5 70 LEU A O 1
ATOM 515 N N . ALA A 1 71 ? -24.359 -8.562 3.82 1 86.12 71 ALA A N 1
ATOM 516 C CA . ALA A 1 71 ? -25.688 -8.203 4.316 1 86.12 71 ALA A CA 1
ATOM 517 C C . ALA A 1 71 ? -26.781 -8.93 3.535 1 86.12 71 ALA A C 1
ATOM 519 O O . ALA A 1 71 ? -27.781 -9.375 4.113 1 86.12 71 ALA A O 1
ATOM 520 N N . LYS A 1 72 ? -26.609 -8.984 2.297 1 84.25 72 LYS A N 1
ATOM 521 C CA . LYS A 1 72 ? -27.562 -9.703 1.468 1 84.25 72 LYS A CA 1
ATOM 522 C C . LYS A 1 72 ? -27.625 -11.18 1.845 1 84.25 72 LYS A C 1
ATOM 524 O O . LYS A 1 72 ? -28.703 -11.773 1.88 1 84.25 72 LYS A O 1
ATOM 529 N N . GLU A 1 73 ? -26.469 -11.695 2.117 1 86 73 GLU A N 1
ATOM 530 C CA . GLU A 1 73 ? -26.422 -13.094 2.537 1 86 73 GLU A CA 1
ATOM 531 C C . GLU A 1 73 ? -27.156 -13.297 3.857 1 86 73 GLU A C 1
ATOM 533 O O . GLU A 1 73 ? -27.719 -14.367 4.098 1 86 73 GLU A O 1
ATOM 538 N N . MET A 1 74 ? -27.172 -12.289 4.641 1 89.12 74 MET A N 1
ATOM 539 C CA . MET A 1 74 ? -27.844 -12.359 5.938 1 89.12 74 MET A CA 1
ATOM 540 C C . MET A 1 74 ? -29.281 -11.883 5.832 1 89.12 74 MET A C 1
ATOM 542 O O . MET A 1 74 ? -29.953 -11.695 6.848 1 89.12 74 MET A O 1
ATOM 546 N N . ASN A 1 75 ? -29.75 -11.602 4.668 1 88.31 75 ASN A N 1
ATOM 547 C CA . ASN A 1 75 ? -31.109 -11.141 4.383 1 88.31 75 ASN A CA 1
ATOM 548 C C . ASN A 1 75 ? -31.375 -9.773 5.016 1 88.31 75 ASN A C 1
ATOM 550 O O . ASN A 1 75 ? -32.438 -9.547 5.586 1 88.31 75 ASN A O 1
ATOM 554 N N . ALA A 1 76 ? -30.406 -9 4.938 1 89.44 76 ALA A N 1
ATOM 555 C CA . ALA A 1 76 ? -30.531 -7.664 5.508 1 89.44 76 ALA A CA 1
ATOM 556 C C . ALA A 1 76 ? -31.156 -6.695 4.504 1 89.44 76 ALA A C 1
ATOM 558 O O . ALA A 1 76 ? -31.047 -6.891 3.293 1 89.44 76 ALA A O 1
ATOM 559 N N . THR A 1 77 ? -31.828 -5.676 5.121 1 86.81 77 THR A N 1
ATOM 560 C CA . THR A 1 77 ? -32.375 -4.605 4.297 1 86.81 77 THR A CA 1
ATOM 561 C C . THR A 1 77 ? -31.312 -3.582 3.947 1 86.81 77 THR A C 1
ATOM 563 O O . THR A 1 77 ? -30.234 -3.562 4.562 1 86.81 77 THR A O 1
ATOM 566 N N . SER A 1 78 ? -31.609 -2.809 2.945 1 86.38 78 SER A N 1
ATOM 567 C CA . SER A 1 78 ? -30.672 -1.756 2.553 1 86.38 78 SER A CA 1
ATOM 568 C C . SER A 1 78 ? -30.406 -0.79 3.705 1 86.38 78 SER A C 1
ATOM 570 O O . SER A 1 78 ? -29.297 -0.31 3.881 1 86.38 78 SER A O 1
ATOM 572 N N . GLN A 1 79 ? -31.422 -0.562 4.426 1 88.38 79 GLN A N 1
ATOM 573 C CA . GLN A 1 79 ? -31.281 0.346 5.562 1 88.38 79 GLN A CA 1
ATOM 574 C C . GLN A 1 79 ? -30.344 -0.232 6.621 1 88.38 79 GLN A C 1
ATOM 576 O O . GLN A 1 79 ? -29.609 0.506 7.266 1 88.38 79 GLN A O 1
ATOM 581 N N . GLN A 1 80 ? -30.391 -1.462 6.844 1 89.88 80 GLN A N 1
ATOM 582 C CA . GLN A 1 80 ? -29.516 -2.109 7.82 1 89.88 80 GLN A CA 1
ATOM 583 C C . GLN A 1 80 ? -28.062 -2.027 7.387 1 89.88 80 GLN A C 1
ATOM 585 O O . GLN A 1 80 ? -27.156 -1.959 8.234 1 89.88 80 GLN A O 1
ATOM 590 N N . VAL A 1 81 ? -27.891 -2.025 6.109 1 89.31 81 VAL A N 1
ATOM 591 C CA . VAL A 1 81 ? -26.547 -1.835 5.602 1 89.31 81 VAL A CA 1
ATOM 592 C C . VAL A 1 81 ? -26.016 -0.461 6.023 1 89.31 81 VAL A C 1
ATOM 594 O O . VAL A 1 81 ? -24.859 -0.323 6.41 1 89.31 81 VAL A O 1
ATOM 597 N N . GLY A 1 82 ? -26.828 0.514 5.883 1 90.12 82 GLY A N 1
ATOM 598 C CA . GLY A 1 82 ? -26.469 1.843 6.344 1 90.12 82 GLY A CA 1
ATOM 599 C C . GLY A 1 82 ? -26.094 1.883 7.816 1 90.12 82 GLY A C 1
ATOM 600 O O . GLY A 1 82 ? -25.125 2.537 8.203 1 90.12 82 GLY A O 1
ATOM 601 N N . PHE A 1 83 ? -26.812 1.128 8.586 1 91.94 83 PHE A N 1
ATOM 602 C CA . PHE A 1 83 ? -26.547 1.075 10.023 1 91.94 83 PHE A CA 1
ATOM 603 C C . PHE A 1 83 ? -25.219 0.375 10.297 1 91.94 83 PHE A C 1
ATOM 605 O O . PHE A 1 83 ? -24.516 0.724 11.25 1 91.94 83 PHE A O 1
ATOM 612 N N . ILE A 1 84 ? -24.938 -0.559 9.523 1 91.31 84 ILE A N 1
ATOM 613 C CA . ILE A 1 84 ? -23.672 -1.279 9.672 1 91.31 84 ILE A CA 1
ATOM 614 C C . ILE A 1 84 ? -22.5 -0.313 9.5 1 91.31 84 ILE A C 1
ATOM 616 O O . ILE A 1 84 ? -21.578 -0.302 10.312 1 91.31 84 ILE A O 1
ATOM 620 N N . PHE A 1 85 ? -22.594 0.516 8.484 1 89.94 85 PHE A N 1
ATOM 621 C CA . PHE A 1 85 ? -21.531 1.477 8.227 1 89.94 85 PHE A CA 1
ATOM 622 C C . PHE A 1 85 ? -21.516 2.562 9.297 1 89.94 85 PHE A C 1
ATOM 624 O O . PHE A 1 85 ? -20.438 2.943 9.781 1 89.94 85 PHE A O 1
ATOM 631 N N . ALA A 1 86 ? -22.656 2.961 9.719 1 91.38 86 ALA A N 1
ATOM 632 C CA . ALA A 1 86 ? -22.781 4.059 10.672 1 91.38 86 ALA A CA 1
ATOM 633 C C . ALA A 1 86 ? -22.312 3.639 12.062 1 91.38 86 ALA A C 1
ATOM 635 O O . ALA A 1 86 ? -21.797 4.457 12.828 1 91.38 86 ALA A O 1
ATOM 636 N N . ALA A 1 87 ? -22.5 2.416 12.383 1 91.88 87 ALA A N 1
ATOM 637 C CA . ALA A 1 87 ? -22.156 1.923 13.719 1 91.88 87 ALA A CA 1
ATOM 638 C C . ALA A 1 87 ? -20.672 2.096 14.008 1 91.88 87 ALA A C 1
ATOM 640 O O . ALA A 1 87 ? -20.297 2.588 15.078 1 91.88 87 ALA A O 1
ATOM 641 N N . TYR A 1 88 ? -19.906 1.741 13.109 1 88.5 88 TYR A N 1
ATOM 642 C CA . TYR A 1 88 ? -18.453 1.869 13.297 1 88.5 88 TYR A CA 1
ATOM 643 C C . TYR A 1 88 ? -18.047 3.334 13.352 1 88.5 88 TYR A C 1
ATOM 645 O O . TYR A 1 88 ? -17.344 3.75 14.273 1 88.5 88 TYR A O 1
ATOM 653 N N . ALA A 1 89 ? -18.469 4.082 12.383 1 86.31 89 ALA A N 1
ATOM 654 C CA . ALA A 1 89 ? -18.094 5.492 12.281 1 86.31 89 ALA A CA 1
ATOM 655 C C . ALA A 1 89 ? -18.594 6.277 13.484 1 86.31 89 ALA A C 1
ATOM 657 O O . ALA A 1 89 ? -17.875 7.133 14.016 1 86.31 89 ALA A O 1
ATOM 658 N N . GLY A 1 90 ? -19.781 6.027 13.898 1 88.44 90 GLY A N 1
ATOM 659 C CA . GLY A 1 90 ? -20.344 6.699 15.062 1 88.44 90 GLY A CA 1
ATOM 660 C C . GLY A 1 90 ? -19.609 6.383 16.344 1 88.44 90 GLY A C 1
ATOM 661 O O . GLY A 1 90 ? -19.328 7.281 17.156 1 88.44 90 GLY A O 1
ATOM 662 N N . ALA A 1 91 ? -19.281 5.172 16.516 1 90.25 91 ALA A N 1
ATOM 663 C CA . ALA A 1 91 ? -18.516 4.758 17.688 1 90.25 91 ALA A CA 1
ATOM 664 C C . ALA A 1 91 ? -17.141 5.406 17.703 1 90.25 91 ALA A C 1
ATOM 666 O O . ALA A 1 91 ? -16.672 5.863 18.75 1 90.25 91 ALA A O 1
ATOM 667 N N . GLN A 1 92 ? -16.562 5.461 16.531 1 84.12 92 GLN A N 1
ATOM 668 C CA . GLN A 1 92 ? -15.234 6.051 16.422 1 84.12 92 GLN A CA 1
ATOM 669 C C . GLN A 1 92 ? -15.273 7.551 16.703 1 84.12 92 GLN A C 1
ATOM 671 O O . GLN A 1 92 ? -14.352 8.102 17.312 1 84.12 92 GLN A O 1
ATOM 676 N N . MET A 1 93 ? -16.281 8.18 16.234 1 83.25 93 MET A N 1
ATOM 677 C CA . MET A 1 93 ? -16.438 9.609 16.453 1 83.25 93 MET A CA 1
ATOM 678 C C . MET A 1 93 ? -16.5 9.93 17.938 1 83.25 93 MET A C 1
ATOM 680 O O . MET A 1 93 ? -15.906 10.898 18.391 1 83.25 93 MET A O 1
ATOM 684 N N . ILE A 1 94 ? -17.078 9.109 18.641 1 83.62 94 ILE A N 1
ATOM 685 C CA . ILE A 1 94 ? -17.25 9.32 20.062 1 83.62 94 ILE A CA 1
ATOM 686 C C . ILE A 1 94 ? -15.977 8.891 20.812 1 83.62 94 ILE A C 1
ATOM 688 O O . ILE A 1 94 ? -15.547 9.555 21.75 1 83.62 94 ILE A O 1
ATOM 692 N N . SER A 1 95 ? -15.383 7.902 20.375 1 82.81 95 SER A N 1
ATOM 693 C CA . SER A 1 95 ? -14.266 7.277 21.078 1 82.81 95 SER A CA 1
ATOM 694 C C . SER A 1 95 ? -12.969 8.039 20.844 1 82.81 95 SER A C 1
ATOM 696 O O . SER A 1 95 ? -12.078 8.031 21.688 1 82.81 95 SER A O 1
ATOM 698 N N . THR A 1 96 ? -12.844 8.656 19.719 1 77.94 96 THR A N 1
ATOM 699 C CA . THR A 1 96 ? -11.586 9.281 19.328 1 77.94 96 THR A CA 1
ATOM 700 C C . THR A 1 96 ? -11.156 10.328 20.359 1 77.94 96 THR A C 1
ATOM 702 O O . THR A 1 96 ? -10.039 10.273 20.875 1 77.94 96 THR A O 1
ATOM 705 N N . PRO A 1 97 ? -11.984 11.266 20.75 1 76.69 97 PRO A N 1
ATOM 706 C CA . PRO A 1 97 ? -11.586 12.227 21.797 1 76.69 97 PRO A CA 1
ATOM 707 C C . PRO A 1 97 ? -11.367 11.57 23.156 1 76.69 97 PRO A C 1
ATOM 709 O O . PRO A 1 97 ? -10.5 12 23.922 1 76.69 97 PRO A O 1
ATOM 712 N N . ILE A 1 98 ? -12.062 10.562 23.422 1 81.75 98 ILE A N 1
ATOM 713 C CA . ILE A 1 98 ? -11.945 9.859 24.688 1 81.75 98 ILE A CA 1
ATOM 714 C C . ILE A 1 98 ? -10.602 9.125 24.75 1 81.75 98 ILE A C 1
ATOM 716 O O . ILE A 1 98 ? -9.898 9.188 25.766 1 81.75 98 ILE A O 1
ATOM 720 N N . CYS A 1 99 ? -10.297 8.492 23.688 1 80.62 99 CYS A N 1
ATOM 721 C CA . CYS A 1 99 ? -9.039 7.77 23.641 1 80.62 99 CYS A CA 1
ATOM 722 C C . CYS A 1 99 ? -7.852 8.727 23.719 1 80.62 99 CYS A C 1
ATOM 724 O O . CYS A 1 99 ? -6.848 8.422 24.359 1 80.62 99 CYS A O 1
ATOM 726 N N . GLY A 1 100 ? -7.945 9.82 23.078 1 73.56 100 GLY A N 1
ATOM 727 C CA . GLY A 1 100 ? -6.898 10.828 23.172 1 73.56 100 GLY A CA 1
ATOM 728 C C . GLY A 1 100 ? -6.66 11.297 24.594 1 73.56 100 GLY A C 1
ATOM 729 O O . GLY A 1 100 ? -5.52 11.32 25.062 1 73.56 100 GLY A O 1
ATOM 730 N N . ARG A 1 101 ? -7.719 11.594 25.281 1 78 101 ARG A N 1
ATOM 731 C CA . ARG A 1 101 ? -7.621 12.062 26.656 1 78 101 ARG A CA 1
ATOM 732 C C . ARG A 1 101 ? -7.152 10.953 27.578 1 78 101 ARG A C 1
ATOM 734 O O . ARG A 1 101 ? -6.375 11.195 28.5 1 78 101 ARG A O 1
ATOM 741 N N . ALA A 1 102 ? -7.66 9.836 27.312 1 83.56 102 ALA A N 1
ATOM 742 C CA . ALA A 1 102 ? -7.27 8.688 28.125 1 83.56 102 ALA A CA 1
ATOM 743 C C . ALA A 1 102 ? -5.781 8.383 27.969 1 83.56 102 ALA A C 1
ATOM 745 O O . ALA A 1 102 ? -5.121 7.992 28.938 1 83.56 102 ALA A O 1
ATOM 746 N N . SER A 1 103 ? -5.332 8.539 26.766 1 81.62 103 SER A N 1
ATOM 747 C CA . SER A 1 103 ? -3.918 8.289 26.531 1 81.62 103 SER A CA 1
ATOM 748 C C . SER A 1 103 ? -3.043 9.297 27.266 1 81.62 103 SER A C 1
ATOM 750 O O . SER A 1 103 ? -1.922 8.977 27.656 1 81.62 103 SER A O 1
ATOM 752 N N . ASP A 1 104 ? -3.574 10.5 27.453 1 78.88 104 ASP A N 1
ATOM 753 C CA . ASP A 1 104 ? -2.854 11.523 28.203 1 78.88 104 ASP A CA 1
ATOM 754 C C . ASP A 1 104 ? -2.826 11.195 29.703 1 78.88 104 ASP A C 1
ATOM 756 O O . ASP A 1 104 ? -1.824 11.43 30.375 1 78.88 104 ASP A O 1
ATOM 760 N N . LYS A 1 105 ? -3.879 10.664 30.125 1 81.44 105 LYS A N 1
ATOM 761 C CA . LYS A 1 105 ? -4.023 10.398 31.547 1 81.44 105 LYS A CA 1
ATOM 762 C C . LYS A 1 105 ? -3.34 9.094 31.938 1 81.44 105 LYS A C 1
ATOM 764 O O . LYS A 1 105 ? -2.643 9.023 32.938 1 81.44 105 LYS A O 1
ATOM 769 N N . PHE A 1 106 ? -3.584 8.055 31.188 1 86.94 106 PHE A N 1
ATOM 770 C CA . PHE A 1 106 ? -3.148 6.723 31.578 1 86.94 106 PHE A CA 1
ATOM 771 C C . PHE A 1 106 ? -1.855 6.348 30.859 1 86.94 106 PHE A C 1
ATOM 773 O O . PHE A 1 106 ? -1.23 5.336 31.188 1 86.94 106 PHE A O 1
ATOM 780 N N . GLY A 1 107 ? -1.482 7.168 29.969 1 84.25 107 GLY A N 1
ATOM 781 C CA . GLY A 1 107 ? -0.269 6.867 29.219 1 84.25 107 GLY A CA 1
ATOM 782 C C . GLY A 1 107 ? -0.539 6.352 27.828 1 84.25 107 GLY A C 1
ATOM 783 O O . GLY A 1 107 ? -1.608 5.801 27.547 1 84.25 107 GLY A O 1
ATOM 784 N N . ARG A 1 108 ? 0.422 6.426 27.047 1 86.62 108 ARG A N 1
ATOM 785 C CA . ARG A 1 108 ? 0.27 6.059 25.641 1 86.62 108 ARG A CA 1
ATOM 786 C C . ARG A 1 108 ? 0.257 4.543 25.469 1 86.62 108 ARG A C 1
ATOM 788 O O . ARG A 1 108 ? -0.517 4.008 24.672 1 86.62 108 ARG A O 1
ATOM 795 N N . ARG A 1 109 ? 1.056 3.873 26.203 1 91 109 ARG A N 1
ATOM 796 C CA . ARG A 1 109 ? 1.268 2.443 26 1 91 109 ARG A CA 1
ATOM 797 C C . ARG A 1 109 ? 0.004 1.651 26.312 1 91 109 ARG A C 1
ATOM 799 O O . ARG A 1 109 ? -0.483 0.888 25.469 1 91 109 ARG A O 1
ATOM 806 N N . PRO A 1 110 ? -0.625 1.833 27.453 1 92.12 110 PRO A N 1
ATOM 807 C CA . PRO A 1 110 ? -1.807 1.023 27.766 1 92.12 110 PRO A CA 1
ATOM 808 C C . PRO A 1 110 ? -2.975 1.306 26.812 1 92.12 110 PRO A C 1
ATOM 810 O O . PRO A 1 110 ? -3.732 0.393 26.484 1 92.12 110 PRO A O 1
ATOM 813 N N . ILE A 1 111 ? -3.107 2.465 26.438 1 90.25 111 ILE A N 1
ATOM 814 C CA . ILE A 1 111 ? -4.234 2.809 25.578 1 90.25 111 ILE A CA 1
ATOM 815 C C . ILE A 1 111 ? -4.004 2.256 24.172 1 90.25 111 ILE A C 1
ATOM 817 O O . ILE A 1 111 ? -4.949 1.835 23.5 1 90.25 111 ILE A O 1
ATOM 821 N N . MET A 1 112 ? -2.785 2.279 23.734 1 91.5 112 MET A N 1
ATOM 822 C CA . MET A 1 112 ? -2.467 1.669 22.453 1 91.5 112 MET A CA 1
ATOM 823 C C . MET A 1 112 ? -2.752 0.171 22.469 1 91.5 112 MET A C 1
ATOM 825 O O . MET A 1 112 ? -3.316 -0.371 21.516 1 91.5 112 MET A O 1
ATOM 829 N N . ILE A 1 113 ? -2.361 -0.44 23.516 1 93.94 113 ILE A N 1
ATOM 830 C CA . ILE A 1 113 ? -2.59 -1.873 23.672 1 93.94 113 ILE A CA 1
ATOM 831 C C . ILE A 1 113 ? -4.09 -2.156 23.719 1 93.94 113 ILE A C 1
ATOM 833 O O . ILE A 1 113 ? -4.566 -3.107 23.094 1 93.94 113 ILE A O 1
ATOM 837 N N . MET A 1 114 ? -4.793 -1.347 24.359 1 93.12 114 MET A N 1
ATOM 838 C CA . MET A 1 114 ? -6.242 -1.507 24.438 1 93.12 114 MET A CA 1
ATOM 839 C C . MET A 1 114 ? -6.891 -1.306 23.078 1 93.12 114 MET A C 1
ATOM 841 O O . MET A 1 114 ? -7.84 -2.008 22.719 1 93.12 114 MET A O 1
ATOM 845 N N . SER A 1 115 ? -6.445 -0.28 22.406 1 92.06 115 SER A N 1
ATOM 846 C CA . SER A 1 115 ? -6.973 -0.016 21.078 1 92.06 115 SER A CA 1
ATOM 847 C C . SER A 1 115 ? -6.758 -1.209 20.141 1 92.06 115 SER A C 1
ATOM 849 O O . SER A 1 115 ? -7.684 -1.637 19.453 1 92.06 115 SER A O 1
ATOM 851 N N . LEU A 1 116 ? -5.613 -1.801 20.172 1 94.44 116 LEU A N 1
ATOM 852 C CA . LEU A 1 116 ? -5.301 -2.947 19.328 1 94.44 116 LEU A CA 1
ATOM 853 C C . LEU A 1 116 ? -6.07 -4.184 19.781 1 94.44 116 LEU A C 1
ATOM 855 O O . LEU A 1 116 ? -6.523 -4.977 18.953 1 94.44 116 LEU A O 1
ATOM 859 N N . ALA A 1 117 ? -6.188 -4.367 21.062 1 95.56 117 ALA A N 1
ATOM 860 C CA . ALA A 1 117 ? -6.977 -5.477 21.594 1 95.56 117 ALA A CA 1
ATOM 861 C C . ALA A 1 117 ? -8.445 -5.348 21.188 1 95.56 117 ALA A C 1
ATOM 863 O O . ALA A 1 117 ? -9.094 -6.344 20.875 1 95.56 117 ALA A O 1
ATOM 864 N N . GLY A 1 118 ? -8.93 -4.164 21.312 1 93.88 118 GLY A N 1
ATOM 865 C CA . GLY A 1 118 ? -10.297 -3.904 20.875 1 93.88 118 GLY A CA 1
ATOM 866 C C . GLY A 1 118 ? -10.508 -4.188 19.391 1 93.88 118 GLY A C 1
ATOM 867 O O . GLY A 1 118 ? -11.539 -4.738 19 1 93.88 118 GLY A O 1
ATOM 868 N N . SER A 1 119 ? -9.578 -3.74 18.594 1 93.19 119 SER A N 1
ATOM 869 C CA . SER A 1 119 ? -9.664 -4.035 17.156 1 93.19 119 SER A CA 1
ATOM 870 C C . SER A 1 119 ? -9.625 -5.539 16.906 1 93.19 119 SER A C 1
ATOM 872 O O . SER A 1 119 ? -10.383 -6.051 16.078 1 93.19 119 SER A O 1
ATOM 874 N N . PHE A 1 120 ? -8.719 -6.219 17.578 1 96.25 120 PHE A N 1
ATOM 875 C CA . PHE A 1 120 ? -8.641 -7.672 17.469 1 96.25 120 PHE A CA 1
ATOM 876 C C . PHE A 1 120 ? -9.984 -8.312 17.797 1 96.25 120 PHE A C 1
ATOM 878 O O . PHE A 1 120 ? -10.531 -9.086 17.016 1 96.25 120 PHE A O 1
ATOM 885 N N . GLY A 1 121 ? -10.492 -8.008 18.938 1 96.19 121 GLY A N 1
ATOM 886 C CA . GLY A 1 121 ? -11.773 -8.547 19.359 1 96.19 121 GLY A CA 1
ATOM 887 C C . GLY A 1 121 ? -12.922 -8.125 18.469 1 96.19 121 GLY A C 1
ATOM 888 O O . GLY A 1 121 ? -13.797 -8.938 18.156 1 96.19 121 GLY A O 1
ATOM 889 N N . GLY A 1 122 ? -12.961 -6.891 18.094 1 94.56 122 GLY A N 1
ATOM 890 C CA . GLY A 1 122 ? -14.023 -6.383 17.234 1 94.56 122 GLY A CA 1
ATOM 891 C C . GLY A 1 122 ? -14.078 -7.066 15.891 1 94.56 122 GLY A C 1
ATOM 892 O O . GLY A 1 122 ? -15.156 -7.457 15.43 1 94.56 122 GLY A O 1
ATOM 893 N N . PHE A 1 123 ? -12.961 -7.211 15.234 1 94.69 123 PHE A N 1
ATOM 894 C CA . PHE A 1 123 ? -12.93 -7.867 13.938 1 94.69 123 PHE A CA 1
ATOM 895 C C . PHE A 1 123 ? -13.258 -9.352 14.07 1 94.69 123 PHE A C 1
ATOM 897 O O . PHE A 1 123 ? -13.891 -9.93 13.188 1 94.69 123 PHE A O 1
ATOM 904 N N . LEU A 1 124 ? -12.766 -9.93 15.148 1 95.94 124 LEU A N 1
ATOM 905 C CA . LEU A 1 124 ? -13.078 -11.336 15.383 1 95.94 124 LEU A CA 1
ATOM 906 C C . LEU A 1 124 ? -14.586 -11.539 15.539 1 95.94 124 LEU A C 1
ATOM 908 O O . LEU A 1 124 ? -15.148 -12.469 14.969 1 95.94 124 LEU A O 1
ATOM 912 N N . LEU A 1 125 ? -15.227 -10.688 16.281 1 96.12 125 LEU A N 1
ATOM 913 C CA . LEU A 1 125 ? -16.672 -10.773 16.484 1 96.12 125 LEU A CA 1
ATOM 914 C C . LEU A 1 125 ? -17.422 -10.555 15.172 1 96.12 125 LEU A C 1
ATOM 916 O O . LEU A 1 125 ? -18.453 -11.18 14.938 1 96.12 125 LEU A O 1
ATOM 920 N N . GLN A 1 126 ? -16.953 -9.711 14.406 1 93.94 126 GLN A N 1
ATOM 921 C CA . GLN A 1 126 ? -17.578 -9.469 13.102 1 93.94 126 GLN A CA 1
ATOM 922 C C . GLN A 1 126 ? -17.484 -10.711 12.219 1 93.94 126 GLN A C 1
ATOM 924 O O . GLN A 1 126 ? -18.453 -11.039 11.516 1 93.94 126 GLN A O 1
ATOM 929 N N . GLY A 1 127 ? -16.344 -11.336 12.219 1 93.5 127 GLY A N 1
ATOM 930 C CA . GLY A 1 127 ? -16.188 -12.555 11.453 1 93.5 127 GLY A CA 1
ATOM 931 C C . GLY A 1 127 ? -17.094 -13.68 11.914 1 93.5 127 GLY A C 1
ATOM 932 O O . GLY A 1 127 ? -17.516 -14.516 11.117 1 93.5 127 GLY A O 1
ATOM 933 N N . LEU A 1 128 ? -17.469 -13.711 13.141 1 94.31 128 LEU A N 1
ATOM 934 C CA . LEU A 1 128 ? -18.297 -14.766 13.719 1 94.31 128 LEU A CA 1
ATOM 935 C C . LEU A 1 128 ? -19.766 -14.398 13.664 1 94.31 128 LEU A C 1
ATOM 937 O O . LEU A 1 128 ? -20.625 -15.195 14.023 1 94.31 128 LEU A O 1
ATOM 941 N N . ALA A 1 129 ? -20.016 -13.242 13.156 1 92.06 129 ALA A N 1
ATOM 942 C CA . ALA A 1 129 ? -21.391 -12.758 13.164 1 92.06 129 ALA A CA 1
ATOM 943 C C . ALA A 1 129 ? -22.25 -13.531 12.172 1 92.06 129 ALA A C 1
ATOM 945 O O . ALA A 1 129 ? -21.875 -13.695 11.008 1 92.06 129 ALA A O 1
ATOM 946 N N . LYS A 1 130 ? -23.375 -13.992 12.672 1 89.38 130 LYS A N 1
ATOM 947 C CA . LYS A 1 130 ? -24.312 -14.719 11.812 1 89.38 130 LYS A CA 1
ATOM 948 C C . LYS A 1 130 ? -25.594 -13.922 11.602 1 89.38 130 LYS A C 1
ATOM 950 O O . LYS A 1 130 ? -26.406 -14.273 10.75 1 89.38 130 LYS A O 1
ATOM 955 N N . SER A 1 131 ? -25.719 -12.875 12.414 1 91.88 131 SER A N 1
ATOM 956 C CA . SER A 1 131 ? -26.875 -12.008 12.281 1 91.88 131 SER A CA 1
ATOM 957 C C . SER A 1 131 ? -26.469 -10.555 12.094 1 91.88 131 SER A C 1
ATOM 959 O O . SER A 1 131 ? -25.359 -10.164 12.461 1 91.88 131 SER A O 1
ATOM 961 N N . VAL A 1 132 ? -27.391 -9.859 11.469 1 92.62 132 VAL A N 1
ATOM 962 C CA . VAL A 1 132 ? -27.109 -8.469 11.148 1 92.62 132 VAL A CA 1
ATOM 963 C C . VAL A 1 132 ? -26.953 -7.66 12.438 1 92.62 132 VAL A C 1
ATOM 965 O O . VAL A 1 132 ? -26.078 -6.812 12.555 1 92.62 132 VAL A O 1
ATOM 968 N N . GLY A 1 133 ? -27.797 -7.906 13.375 1 93.25 133 GLY A N 1
ATOM 969 C CA . GLY A 1 133 ? -27.719 -7.199 14.648 1 93.25 133 GLY A CA 1
ATOM 970 C C . GLY A 1 133 ? -26.391 -7.41 15.359 1 93.25 133 GLY A C 1
ATOM 971 O O . GLY A 1 133 ? -25.797 -6.457 15.867 1 93.25 133 GLY A O 1
ATOM 972 N N . PHE A 1 134 ? -26.031 -8.609 15.391 1 93.62 134 PHE A N 1
ATOM 973 C CA . PHE A 1 134 ? -24.75 -8.938 16.016 1 93.62 134 PHE A CA 1
ATOM 974 C C . PHE A 1 134 ? -23.594 -8.305 15.25 1 93.62 134 PHE A C 1
ATOM 976 O O . PHE A 1 134 ? -22.609 -7.879 15.852 1 93.62 134 PHE A O 1
ATOM 983 N N . PHE A 1 135 ? -23.734 -8.289 13.992 1 94.38 135 PHE A N 1
ATOM 984 C CA . PHE A 1 135 ? -22.719 -7.664 13.164 1 94.38 135 PHE A CA 1
ATOM 985 C C . PHE A 1 135 ? -22.625 -6.168 13.453 1 94.38 135 PHE A C 1
ATOM 987 O O . PHE A 1 135 ? -21.531 -5.617 13.57 1 94.38 135 PHE A O 1
ATOM 994 N N . ILE A 1 136 ? -23.734 -5.52 13.602 1 94.69 136 ILE A N 1
ATOM 995 C CA . ILE A 1 136 ? -23.781 -4.098 13.922 1 94.69 136 ILE A CA 1
ATOM 996 C C . ILE A 1 136 ? -23.141 -3.859 15.289 1 94.69 136 ILE A C 1
ATOM 998 O O . ILE A 1 136 ? -22.375 -2.918 15.469 1 94.69 136 ILE A O 1
ATOM 1002 N N . PHE A 1 137 ? -23.375 -4.707 16.156 1 94.56 137 PHE A N 1
ATOM 1003 C CA . PHE A 1 137 ? -22.812 -4.602 17.484 1 94.56 137 PHE A CA 1
ATOM 1004 C C . PHE A 1 137 ? -21.297 -4.773 17.438 1 94.56 137 PHE A C 1
ATOM 1006 O O . PHE A 1 137 ? -20.562 -4.035 18.109 1 94.56 137 PHE A O 1
ATOM 1013 N N . ALA A 1 138 ? -20.906 -5.742 16.781 1 93.94 138 ALA A N 1
ATOM 1014 C CA . ALA A 1 138 ? -19.469 -6.008 16.656 1 93.94 138 ALA A CA 1
ATOM 1015 C C . ALA A 1 138 ? -18.75 -4.816 16.031 1 93.94 138 ALA A C 1
ATOM 1017 O O . ALA A 1 138 ? -17.641 -4.473 16.453 1 93.94 138 ALA A O 1
ATOM 1018 N N . ARG A 1 139 ? -19.359 -4.227 15.062 1 92.5 139 ARG A N 1
ATOM 1019 C CA . ARG A 1 139 ? -18.766 -3.057 14.422 1 92.5 139 ARG A CA 1
ATOM 1020 C C . ARG A 1 139 ? -18.719 -1.875 15.383 1 92.5 139 ARG A C 1
ATOM 1022 O O . ARG A 1 139 ? -17.734 -1.128 15.414 1 92.5 139 ARG A O 1
ATOM 1029 N N . PHE A 1 140 ? -19.75 -1.743 16.094 1 93.5 140 PHE A N 1
ATOM 1030 C CA . PHE A 1 140 ? -19.781 -0.695 17.109 1 93.5 140 PHE A CA 1
ATOM 1031 C C . PHE A 1 140 ? -18.656 -0.888 18.125 1 93.5 140 PHE A C 1
ATOM 1033 O O . PHE A 1 140 ? -17.953 0.065 18.469 1 93.5 140 PHE A O 1
ATOM 1040 N N . ALA A 1 141 ? -18.484 -2.064 18.547 1 91.62 141 ALA A N 1
ATOM 1041 C CA . ALA A 1 141 ? -17.422 -2.387 19.5 1 91.62 141 ALA A CA 1
ATOM 1042 C C . ALA A 1 141 ? -16.047 -2.098 18.922 1 91.62 141 ALA A C 1
ATOM 1044 O O . ALA A 1 141 ? -15.18 -1.554 19.609 1 91.62 141 ALA A O 1
ATOM 1045 N N . ALA A 1 142 ? -15.883 -2.443 17.719 1 90.38 142 ALA A N 1
ATOM 1046 C CA . ALA A 1 142 ? -14.609 -2.191 17.062 1 90.38 142 ALA A CA 1
ATOM 1047 C C . ALA A 1 142 ? -14.344 -0.694 16.906 1 90.38 142 ALA A C 1
ATOM 1049 O O . ALA A 1 142 ? -13.211 -0.239 17.047 1 90.38 142 ALA A O 1
ATOM 1050 N N . GLY A 1 143 ? -15.336 0.077 16.656 1 88.31 143 GLY A N 1
ATOM 1051 C CA . GLY A 1 143 ? -15.211 1.518 16.516 1 88.31 143 GLY A CA 1
ATOM 1052 C C . GLY A 1 143 ? -14.844 2.219 17.797 1 88.31 143 GLY A C 1
ATOM 1053 O O . GLY A 1 143 ? -14.086 3.195 17.797 1 88.31 143 GLY A O 1
ATOM 1054 N N . VAL A 1 144 ? -15.297 1.694 18.859 1 89.06 144 VAL A N 1
ATOM 1055 C CA . VAL A 1 144 ? -15.016 2.271 20.172 1 89.06 144 VAL A CA 1
ATOM 1056 C C . VAL A 1 144 ? -13.523 2.178 20.469 1 89.06 144 VAL A C 1
ATOM 1058 O O . VAL A 1 144 ? -12.938 3.094 21.047 1 89.06 144 VAL A O 1
ATOM 1061 N N . PHE A 1 145 ? -12.938 1.173 19.953 1 85.81 145 PHE A N 1
ATOM 1062 C CA . PHE A 1 145 ? -11.523 0.953 20.234 1 85.81 145 PHE A CA 1
ATOM 1063 C C . PHE A 1 145 ? -10.656 1.359 19.047 1 85.81 145 PHE A C 1
ATOM 1065 O O . PHE A 1 145 ? -9.445 1.149 19.047 1 85.81 145 PHE A O 1
ATOM 1072 N N . GLY A 1 146 ? -11.258 1.88 18.047 1 78.94 146 GLY A N 1
ATOM 1073 C CA . GLY A 1 146 ? -10.547 2.242 16.844 1 78.94 146 GLY A CA 1
ATOM 1074 C C . GLY A 1 146 ? -9.898 3.611 16.906 1 78.94 146 GLY A C 1
ATOM 1075 O O . GLY A 1 146 ? -9.898 4.359 15.938 1 78.94 146 GLY A O 1
ATOM 1076 N N . GLY A 1 147 ? -9.344 4.047 18 1 76.19 147 GLY A N 1
ATOM 1077 C CA . GLY A 1 147 ? -8.742 5.359 18.172 1 76.19 147 GLY A CA 1
ATOM 1078 C C . GLY A 1 147 ? -7.234 5.352 18.031 1 76.19 147 GLY A C 1
ATOM 1079 O O . GLY A 1 147 ? -6.527 5.98 18.828 1 76.19 147 GLY A O 1
ATOM 1080 N N . SER A 1 148 ? -6.727 4.742 16.984 1 86.12 148 SER A N 1
ATOM 1081 C CA . SER A 1 148 ? -5.277 4.609 16.859 1 86.12 148 SER A CA 1
ATOM 1082 C C . SER A 1 148 ? -4.656 5.887 16.312 1 86.12 148 SER A C 1
ATOM 1084 O O . SER A 1 148 ? -3.506 6.211 16.625 1 86.12 148 SER A O 1
ATOM 1086 N N . ILE A 1 149 ? -5.422 6.676 15.602 1 83 149 ILE A N 1
ATOM 1087 C CA . ILE A 1 149 ? -4.875 7.844 14.922 1 83 149 ILE A CA 1
ATOM 1088 C C . ILE A 1 149 ? -4.5 8.914 15.945 1 83 149 ILE A C 1
ATOM 1090 O O . ILE A 1 149 ? -3.354 9.367 15.992 1 83 149 ILE A O 1
ATOM 1094 N N . PRO A 1 150 ? -5.395 9.281 16.859 1 78.69 150 PRO A N 1
ATOM 1095 C CA . PRO A 1 150 ? -5.012 10.297 17.828 1 78.69 150 PRO A CA 1
ATOM 1096 C C . PRO A 1 150 ? -3.885 9.828 18.75 1 78.69 150 PRO A C 1
ATOM 1098 O O . PRO A 1 150 ? -3.055 10.641 19.172 1 78.69 150 PRO A O 1
ATOM 1101 N N . ILE A 1 151 ? -3.869 8.594 19.078 1 84.19 151 ILE A N 1
ATOM 1102 C CA . ILE A 1 151 ? -2.812 8.055 19.922 1 84.19 151 ILE A CA 1
ATOM 1103 C C . ILE A 1 151 ? -1.469 8.164 19.203 1 84.19 151 ILE A C 1
ATOM 1105 O O . ILE A 1 151 ? -0.469 8.57 19.812 1 84.19 151 ILE A O 1
ATOM 1109 N N . CYS A 1 152 ? -1.504 7.77 17.969 1 86.75 152 CYS A N 1
ATOM 1110 C CA . CYS A 1 152 ? -0.292 7.855 17.156 1 86.75 152 CYS A CA 1
ATOM 1111 C C . CYS A 1 152 ? 0.176 9.297 17.031 1 86.75 152 CYS A C 1
ATOM 1113 O O . CYS A 1 152 ? 1.365 9.586 17.172 1 86.75 152 CYS A O 1
ATOM 1115 N N . GLN A 1 153 ? -0.693 10.156 16.812 1 81.62 153 GLN A N 1
ATOM 1116 C CA . GLN A 1 153 ? -0.343 11.562 16.672 1 81.62 153 GLN A CA 1
ATOM 1117 C C . GLN A 1 153 ? 0.201 12.133 17.984 1 81.62 153 GLN A C 1
ATOM 1119 O O . GLN A 1 153 ? 1.166 12.898 17.969 1 81.62 153 GLN A O 1
ATOM 1124 N N . ALA A 1 154 ? -0.383 11.781 19.047 1 76.88 154 ALA A N 1
ATOM 1125 C CA . ALA A 1 154 ? 0.092 12.219 20.359 1 76.88 154 ALA A CA 1
ATOM 1126 C C . ALA A 1 154 ? 1.482 11.656 20.656 1 76.88 154 ALA A C 1
ATOM 1128 O O . ALA A 1 154 ? 2.338 12.359 21.203 1 76.88 154 ALA A O 1
ATOM 1129 N N . PHE A 1 155 ? 1.646 10.508 20.281 1 84.19 155 PHE A N 1
ATOM 1130 C CA . PHE A 1 155 ? 2.941 9.875 20.5 1 84.19 155 PHE A CA 1
ATOM 1131 C C . PHE A 1 155 ? 4.031 10.586 19.703 1 84.19 155 PHE A C 1
ATOM 1133 O O . PHE A 1 155 ? 5.125 10.828 20.219 1 84.19 155 PHE A O 1
ATOM 1140 N N . ILE A 1 156 ? 3.725 10.852 18.516 1 82.94 156 ILE A N 1
ATOM 1141 C CA . ILE A 1 156 ? 4.672 11.57 17.672 1 82.94 156 ILE A CA 1
ATOM 1142 C C . ILE A 1 156 ? 4.941 12.953 18.25 1 82.94 156 ILE A C 1
ATOM 1144 O O . ILE A 1 156 ? 6.09 13.398 18.297 1 82.94 156 ILE A O 1
ATOM 1148 N N . ALA A 1 157 ? 3.945 13.625 18.703 1 76 157 ALA A N 1
ATOM 1149 C CA . ALA A 1 157 ? 4.074 14.953 19.281 1 76 157 ALA A CA 1
ATOM 1150 C C . ALA A 1 157 ? 4.918 14.914 20.562 1 76 157 ALA A C 1
ATOM 1152 O O . ALA A 1 157 ? 5.641 15.859 20.859 1 76 157 ALA A O 1
ATOM 1153 N N . ASP A 1 158 ? 4.898 13.836 21.234 1 77.81 158 ASP A N 1
ATOM 1154 C CA . ASP A 1 158 ? 5.645 13.672 22.469 1 77.81 158 ASP A CA 1
ATOM 1155 C C . ASP A 1 158 ? 7.109 13.328 22.188 1 77.81 158 ASP A C 1
ATOM 1157 O O . ASP A 1 158 ? 7.992 13.68 22.969 1 77.81 158 ASP A O 1
ATOM 1161 N N . SER A 1 159 ? 7.324 12.68 21.172 1 82.19 159 SER A N 1
ATOM 1162 C CA . SER A 1 159 ? 8.633 12.055 20.984 1 82.19 159 SER A CA 1
ATOM 1163 C C . SER A 1 159 ? 9.492 12.859 20.016 1 82.19 159 SER A C 1
ATOM 1165 O O . SER A 1 159 ? 10.719 12.75 20.031 1 82.19 159 SER A O 1
ATOM 1167 N N . ILE A 1 160 ? 8.82 13.594 19.156 1 78.44 160 ILE A N 1
ATOM 1168 C CA . ILE A 1 160 ? 9.555 14.297 18.125 1 78.44 160 ILE A CA 1
ATOM 1169 C C . ILE A 1 160 ? 9.398 15.805 18.312 1 78.44 160 ILE A C 1
ATOM 1171 O O . ILE A 1 160 ? 8.297 16.297 18.547 1 78.44 160 ILE A O 1
ATOM 1175 N N . PRO A 1 161 ? 10.586 16.5 18.25 1 69.69 161 PRO A N 1
ATOM 1176 C CA . PRO A 1 161 ? 10.5 17.969 18.344 1 69.69 161 PRO A CA 1
ATOM 1177 C C . PRO A 1 161 ? 9.641 18.578 17.25 1 69.69 161 PRO A C 1
ATOM 1179 O O . PRO A 1 161 ? 9.523 18 16.156 1 69.69 161 PRO A O 1
ATOM 1182 N N . GLN A 1 162 ? 9.023 19.609 17.469 1 66.81 162 GLN A N 1
ATOM 1183 C CA . GLN A 1 162 ? 8.039 20.266 16.625 1 66.81 162 GLN A CA 1
ATOM 1184 C C . GLN A 1 162 ? 8.602 20.516 15.227 1 66.81 162 GLN A C 1
ATOM 1186 O O . GLN A 1 162 ? 7.898 20.359 14.227 1 66.81 162 GLN A O 1
ATOM 1191 N N . GLU A 1 163 ? 9.883 20.859 15.141 1 60.62 163 GLU A N 1
ATOM 1192 C CA . GLU A 1 163 ? 10.508 21.203 13.867 1 60.62 163 GLU A CA 1
ATOM 1193 C C . GLU A 1 163 ? 10.672 19.984 12.977 1 60.62 163 GLU A C 1
ATOM 1195 O O . GLU A 1 163 ? 10.734 20.094 11.75 1 60.62 163 GLU A O 1
ATOM 1200 N N . LYS A 1 164 ? 10.641 18.844 13.617 1 68.12 164 LYS A N 1
ATOM 1201 C CA . LYS A 1 164 ? 10.93 17.625 12.859 1 68.12 164 LYS A CA 1
ATOM 1202 C C . LYS A 1 164 ? 9.688 16.75 12.758 1 68.12 164 LYS A C 1
ATOM 1204 O O . LYS A 1 164 ? 9.766 15.609 12.266 1 68.12 164 LYS A O 1
ATOM 1209 N N . ARG A 1 165 ? 8.492 17.266 13.07 1 73.38 165 ARG A N 1
ATOM 1210 C CA . ARG A 1 165 ? 7.301 16.438 13.18 1 73.38 165 ARG A CA 1
ATOM 1211 C C . ARG A 1 165 ? 6.633 16.266 11.82 1 73.38 165 ARG A C 1
ATOM 1213 O O . ARG A 1 165 ? 5.973 15.25 11.578 1 73.38 165 ARG A O 1
ATOM 1220 N N . ALA A 1 166 ? 6.809 17.203 11 1 62.53 166 ALA A N 1
ATOM 1221 C CA . ALA A 1 166 ? 6.055 17.266 9.75 1 62.53 166 ALA A CA 1
ATOM 1222 C C . ALA A 1 166 ? 6.27 16 8.922 1 62.53 166 ALA A C 1
ATOM 1224 O O . ALA A 1 166 ? 5.305 15.383 8.453 1 62.53 166 ALA A O 1
ATOM 1225 N N . PRO A 1 167 ? 7.441 15.516 8.805 1 68.56 167 PRO A N 1
ATOM 1226 C CA . PRO A 1 167 ? 7.652 14.289 8.039 1 68.56 167 PRO A CA 1
ATOM 1227 C C . PRO A 1 167 ? 6.98 13.07 8.672 1 68.56 167 PRO A C 1
ATOM 1229 O O . PRO A 1 167 ? 6.531 12.164 7.957 1 68.56 167 PRO A O 1
ATOM 1232 N N . TYR A 1 168 ? 6.906 13.031 9.898 1 78 168 TYR A N 1
ATOM 1233 C CA . TYR A 1 168 ? 6.289 11.898 10.586 1 78 168 TYR A CA 1
ATOM 1234 C C . TYR A 1 168 ? 4.781 11.898 10.383 1 78 168 TYR A C 1
ATOM 1236 O O . TYR A 1 168 ? 4.176 10.836 10.211 1 78 168 TYR A O 1
ATOM 1244 N N . PHE A 1 169 ? 4.246 13.039 10.352 1 72 169 PHE A N 1
ATOM 1245 C CA . PHE A 1 169 ? 2.816 13.125 10.07 1 72 169 PHE A CA 1
ATOM 1246 C C . PHE A 1 169 ? 2.529 12.789 8.617 1 72 169 PHE A C 1
ATOM 1248 O O . PHE A 1 169 ? 1.507 12.172 8.305 1 72 169 PHE A O 1
ATOM 1255 N N . ALA A 1 170 ? 3.439 13.188 7.824 1 66.25 170 ALA A N 1
ATOM 1256 C CA . ALA A 1 170 ? 3.297 12.852 6.41 1 66.25 170 ALA A CA 1
ATOM 1257 C C . ALA A 1 170 ? 3.303 11.336 6.203 1 66.25 170 ALA A C 1
ATOM 1259 O O . ALA A 1 170 ? 2.502 10.805 5.434 1 66.25 170 ALA A O 1
ATOM 1260 N N . VAL A 1 171 ? 4.156 10.68 6.922 1 79.19 171 VAL A N 1
ATOM 1261 C CA . VAL A 1 171 ? 4.234 9.227 6.816 1 79.19 171 VAL A CA 1
ATOM 1262 C C . VAL A 1 171 ? 2.938 8.602 7.324 1 79.19 171 VAL A C 1
ATOM 1264 O O . VAL A 1 171 ? 2.455 7.617 6.762 1 79.19 171 VAL A O 1
ATOM 1267 N N . GLN A 1 172 ? 2.447 9.141 8.336 1 83.12 172 GLN A N 1
ATOM 1268 C CA . GLN A 1 172 ? 1.163 8.648 8.82 1 83.12 172 GLN A CA 1
ATOM 1269 C C . GLN A 1 172 ? 0.089 8.742 7.742 1 83.12 172 GLN A C 1
ATOM 1271 O O . GLN A 1 172 ? -0.717 7.828 7.574 1 83.12 172 GLN A O 1
ATOM 1276 N N . GLY A 1 173 ? 0.082 9.883 7.031 1 76.94 173 GLY A N 1
ATOM 1277 C CA . GLY A 1 173 ? -0.841 10.047 5.918 1 76.94 173 GLY A CA 1
ATOM 1278 C C . GLY A 1 173 ? -0.672 8.984 4.844 1 76.94 173 GLY A C 1
ATOM 1279 O O . GLY A 1 173 ? -1.658 8.461 4.32 1 76.94 173 GLY A O 1
ATOM 1280 N N . VAL A 1 174 ? 0.543 8.672 4.555 1 77.19 174 VAL A N 1
ATOM 1281 C CA . VAL A 1 174 ? 0.843 7.652 3.562 1 77.19 174 VAL A CA 1
ATOM 1282 C C . VAL A 1 174 ? 0.3 6.301 4.027 1 77.19 174 VAL A C 1
ATOM 1284 O O . VAL A 1 174 ? -0.287 5.559 3.24 1 77.19 174 VAL A O 1
ATOM 1287 N N . VAL A 1 175 ? 0.504 6.02 5.285 1 86.94 175 VAL A N 1
ATOM 1288 C CA . VAL A 1 175 ? 0.044 4.758 5.859 1 86.94 175 VAL A CA 1
ATOM 1289 C C . VAL A 1 175 ? -1.471 4.641 5.699 1 86.94 175 VAL A C 1
ATOM 1291 O O . VAL A 1 175 ? -1.979 3.596 5.289 1 86.94 175 VAL A O 1
ATOM 1294 N N . ILE A 1 176 ? -2.127 5.664 5.938 1 85.88 176 ILE A N 1
ATOM 1295 C CA . ILE A 1 176 ? -3.58 5.695 5.824 1 85.88 176 ILE A CA 1
ATOM 1296 C C . ILE A 1 176 ? -3.988 5.52 4.363 1 85.88 176 ILE A C 1
ATOM 1298 O O . ILE A 1 176 ? -4.867 4.711 4.047 1 85.88 176 ILE A O 1
ATOM 1302 N N . THR A 1 177 ? -3.326 6.195 3.549 1 81.38 177 THR A N 1
ATOM 1303 C CA . THR A 1 177 ? -3.65 6.168 2.127 1 81.38 177 THR A CA 1
ATOM 1304 C C . THR A 1 177 ? -3.4 4.781 1.541 1 81.38 177 THR A C 1
ATOM 1306 O O . THR A 1 177 ? -4.211 4.273 0.763 1 81.38 177 THR A O 1
ATOM 1309 N N . VAL A 1 178 ? -2.318 4.172 1.87 1 87.38 178 VAL A N 1
ATOM 1310 C CA . VAL A 1 178 ? -1.99 2.838 1.375 1 87.38 178 VAL A CA 1
ATOM 1311 C C . VAL A 1 178 ? -3.062 1.845 1.818 1 87.38 178 VAL A C 1
ATOM 1313 O O . VAL A 1 178 ? -3.521 1.021 1.023 1 87.38 178 VAL A O 1
ATOM 1316 N N . ALA A 1 179 ? -3.467 1.938 3.051 1 90 179 ALA A N 1
ATOM 1317 C CA . ALA A 1 179 ? -4.484 1.033 3.58 1 90 179 ALA A CA 1
ATOM 1318 C C . ALA A 1 179 ? -5.801 1.189 2.828 1 90 179 ALA A C 1
ATOM 1320 O O . ALA A 1 179 ? -6.434 0.198 2.455 1 90 179 ALA A O 1
ATOM 1321 N N . PHE A 1 180 ? -6.141 2.381 2.529 1 86.19 180 PHE A N 1
ATOM 1322 C CA . PHE A 1 180 ? -7.422 2.643 1.882 1 86.19 180 PHE A CA 1
ATOM 1323 C C . PHE A 1 180 ? -7.348 2.334 0.392 1 86.19 180 PHE A C 1
ATOM 1325 O O . PHE A 1 180 ? -8.359 1.989 -0.226 1 86.19 180 PHE A O 1
ATOM 1332 N N . THR A 1 181 ? -6.223 2.439 -0.117 1 89.56 181 THR A N 1
ATOM 1333 C CA . THR A 1 181 ? -6.07 2.188 -1.546 1 89.56 181 THR A CA 1
ATOM 1334 C C . THR A 1 181 ? -6.148 0.692 -1.844 1 89.56 181 THR A C 1
ATOM 1336 O O . THR A 1 181 ? -6.891 0.27 -2.734 1 89.56 181 THR A O 1
ATOM 1339 N N . PHE A 1 182 ? -5.504 -0.083 -1.067 1 92.62 182 PHE A N 1
ATOM 1340 C CA . PHE A 1 182 ? -5.395 -1.498 -1.4 1 92.62 182 PHE A CA 1
ATOM 1341 C C . PHE A 1 182 ? -6.418 -2.318 -0.625 1 92.62 182 PHE A C 1
ATOM 1343 O O . PHE A 1 182 ? -6.699 -3.465 -0.978 1 92.62 182 PHE A O 1
ATOM 1350 N N . GLY A 1 183 ? -7 -1.76 0.361 1 92.56 183 GLY A N 1
ATOM 1351 C CA . GLY A 1 183 ? -7.926 -2.461 1.239 1 92.56 183 GLY A CA 1
ATOM 1352 C C . GLY A 1 183 ? -9.086 -3.09 0.5 1 92.56 183 GLY A C 1
ATOM 1353 O O . GLY A 1 183 ? -9.312 -4.297 0.598 1 92.56 183 GLY A O 1
ATOM 1354 N N . PRO A 1 184 ? -9.734 -2.33 -0.27 1 91.75 184 PRO A N 1
ATOM 1355 C CA . PRO A 1 184 ? -10.906 -2.873 -0.96 1 91.75 184 PRO A CA 1
ATOM 1356 C C . PRO A 1 184 ? -10.562 -4.059 -1.858 1 91.75 184 PRO A C 1
ATOM 1358 O O . PRO A 1 184 ? -11.289 -5.059 -1.867 1 91.75 184 PRO A O 1
ATOM 1361 N N . GLY A 1 185 ? -9.516 -3.918 -2.576 1 92.75 185 GLY A N 1
ATOM 1362 C CA . GLY A 1 185 ? -9.094 -5.027 -3.416 1 92.75 185 GLY A CA 1
ATOM 1363 C C . GLY A 1 185 ? -8.719 -6.266 -2.625 1 92.75 185 GLY A C 1
ATOM 1364 O O . GLY A 1 185 ? -9.094 -7.379 -2.992 1 92.75 185 GLY A O 1
ATOM 1365 N N . ILE A 1 186 ? -8.031 -6.07 -1.535 1 93.69 186 ILE A N 1
ATOM 1366 C CA . ILE A 1 186 ? -7.633 -7.176 -0.669 1 93.69 186 ILE A CA 1
ATOM 1367 C C . ILE A 1 186 ? -8.875 -7.832 -0.067 1 93.69 186 ILE A C 1
ATOM 1369 O O . ILE A 1 186 ? -8.984 -9.062 -0.054 1 93.69 186 ILE A O 1
ATOM 1373 N N . GLY A 1 187 ? -9.742 -7.004 0.393 1 93.25 187 GLY A N 1
ATOM 1374 C CA . GLY A 1 187 ? -10.977 -7.523 0.964 1 93.25 187 GLY A CA 1
ATOM 1375 C C . GLY A 1 187 ? -11.797 -8.336 -0.022 1 93.25 187 GLY A C 1
ATOM 1376 O O . GLY A 1 187 ? -12.281 -9.414 0.311 1 93.25 187 GLY A O 1
ATOM 1377 N N . ALA A 1 188 ? -11.914 -7.844 -1.219 1 91.44 188 ALA A N 1
ATOM 1378 C CA . ALA A 1 188 ? -12.688 -8.523 -2.252 1 91.44 188 ALA A CA 1
ATOM 1379 C C . ALA A 1 188 ? -12.047 -9.852 -2.639 1 91.44 188 ALA A C 1
ATOM 1381 O O . ALA A 1 188 ? -12.75 -10.836 -2.881 1 91.44 188 ALA A O 1
ATOM 1382 N N . GLY A 1 189 ? -10.781 -9.852 -2.725 1 91.12 189 GLY A N 1
ATOM 1383 C CA . GLY A 1 189 ? -10.086 -11.094 -3.018 1 91.12 189 GLY A CA 1
ATOM 1384 C C . GLY A 1 189 ? -10.234 -12.133 -1.919 1 91.12 189 GLY A C 1
ATOM 1385 O O . GLY A 1 189 ? -10.484 -13.305 -2.195 1 91.12 189 GLY A O 1
ATOM 1386 N N . LEU A 1 190 ? -10.133 -11.711 -0.728 1 92.06 190 LEU A N 1
ATOM 1387 C CA . LEU A 1 190 ? -10.25 -12.617 0.412 1 92.06 190 LEU A CA 1
ATOM 1388 C C . LEU A 1 190 ? -11.68 -13.125 0.562 1 92.06 190 LEU A C 1
ATOM 1390 O O . LEU A 1 190 ? -11.906 -14.234 1.054 1 92.06 190 LEU A O 1
ATOM 1394 N N . ALA A 1 191 ? -12.602 -12.328 0.117 1 91.62 191 ALA A N 1
ATOM 1395 C CA . ALA A 1 191 ? -14.016 -12.68 0.249 1 91.62 191 ALA A CA 1
ATOM 1396 C C . ALA A 1 191 ? -14.383 -13.836 -0.678 1 91.62 191 ALA A C 1
ATOM 1398 O O . ALA A 1 191 ? -15.453 -14.422 -0.55 1 91.62 191 ALA A O 1
ATOM 1399 N N . GLN A 1 192 ? -13.492 -14.117 -1.604 1 89.94 192 GLN A N 1
ATOM 1400 C CA . GLN A 1 192 ? -13.742 -15.234 -2.51 1 89.94 192 GLN A CA 1
ATOM 1401 C C . GLN A 1 192 ? -13.625 -16.578 -1.778 1 89.94 192 GLN A C 1
ATOM 1403 O O . GLN A 1 192 ? -14.172 -17.578 -2.23 1 89.94 192 GLN A O 1
ATOM 1408 N N . PHE A 1 193 ? -12.906 -16.609 -0.685 1 89.38 193 PHE A N 1
ATOM 1409 C CA . PHE A 1 193 ? -12.891 -17.812 0.143 1 89.38 193 PHE A CA 1
ATOM 1410 C C . PHE A 1 193 ? -14.195 -17.938 0.918 1 89.38 193 PHE A C 1
ATOM 1412 O O . PHE A 1 193 ? -14.984 -18.859 0.668 1 89.38 193 PHE A O 1
ATOM 1419 N N . THR A 1 194 ? -14.367 -17.109 1.853 1 88.06 194 THR A N 1
ATOM 1420 C CA . THR A 1 194 ? -15.617 -16.891 2.568 1 88.06 194 THR A CA 1
ATOM 1421 C C . THR A 1 194 ? -15.844 -15.398 2.809 1 88.06 194 THR A C 1
ATOM 1423 O O . THR A 1 194 ? -14.883 -14.633 2.934 1 88.06 194 THR A O 1
ATOM 1426 N N . MET A 1 195 ? -17.047 -15.07 2.814 1 89.38 195 MET A N 1
ATOM 1427 C CA . MET A 1 195 ? -17.375 -13.656 3 1 89.38 195 MET A CA 1
ATOM 1428 C C . MET A 1 195 ? -16.828 -13.148 4.332 1 89.38 195 MET A C 1
ATOM 1430 O O . MET A 1 195 ? -16.641 -11.945 4.508 1 89.38 195 MET A O 1
ATOM 1434 N N . GLN A 1 196 ? -16.531 -14.055 5.277 1 91.38 196 GLN A N 1
ATOM 1435 C CA . GLN A 1 196 ? -16.078 -13.68 6.609 1 91.38 196 GLN A CA 1
ATOM 1436 C C . GLN A 1 196 ? -14.547 -13.664 6.684 1 91.38 196 GLN A C 1
ATOM 1438 O O . GLN A 1 196 ? -13.969 -13.141 7.637 1 91.38 196 GLN A O 1
ATOM 1443 N N . THR A 1 197 ? -13.875 -14.188 5.66 1 91.94 197 THR A N 1
ATOM 1444 C CA . THR A 1 197 ? -12.43 -14.367 5.68 1 91.94 197 THR A CA 1
ATOM 1445 C C . THR A 1 197 ? -11.719 -13.031 5.863 1 91.94 197 THR A C 1
ATOM 1447 O O . THR A 1 197 ? -10.75 -12.938 6.621 1 91.94 197 THR A O 1
ATOM 1450 N N . PRO A 1 198 ? -12.156 -11.93 5.172 1 93.56 198 PRO A N 1
ATOM 1451 C CA . PRO A 1 198 ? -11.477 -10.648 5.379 1 93.56 198 PRO A CA 1
ATOM 1452 C C . PRO A 1 198 ? -11.484 -10.203 6.836 1 93.56 198 PRO A C 1
ATOM 1454 O O . PRO A 1 198 ? -10.5 -9.648 7.32 1 93.56 198 PRO A O 1
ATOM 1457 N N . MET A 1 199 ? -12.531 -10.484 7.555 1 94 199 MET A N 1
ATOM 1458 C CA . MET A 1 199 ? -12.633 -10.094 8.953 1 94 199 MET A CA 1
ATOM 1459 C C . MET A 1 199 ? -11.688 -10.914 9.82 1 94 199 MET A C 1
ATOM 1461 O O . MET A 1 199 ? -11.062 -10.383 10.742 1 94 199 MET A O 1
ATOM 1465 N N . PHE A 1 200 ? -11.539 -12.125 9.5 1 93.69 200 PHE A N 1
ATOM 1466 C CA . PHE A 1 200 ? -10.617 -12.977 10.25 1 93.69 200 PHE A CA 1
ATOM 1467 C C . PHE A 1 200 ? -9.172 -12.562 10 1 93.69 200 PHE A C 1
ATOM 1469 O O . PHE A 1 200 ? -8.344 -12.602 10.906 1 93.69 200 PHE A O 1
ATOM 1476 N N . VAL A 1 201 ? -8.922 -12.234 8.781 1 92.44 201 VAL A N 1
ATOM 1477 C CA . VAL A 1 201 ? -7.574 -11.797 8.445 1 92.44 201 VAL A CA 1
ATOM 1478 C C . VAL A 1 201 ? -7.27 -10.477 9.156 1 92.44 201 VAL A C 1
ATOM 1480 O O . VAL A 1 201 ? -6.18 -10.289 9.695 1 92.44 201 VAL A O 1
ATOM 1483 N N . ALA A 1 202 ? -8.203 -9.578 9.086 1 93.5 202 ALA A N 1
ATOM 1484 C CA . ALA A 1 202 ? -8.031 -8.312 9.797 1 93.5 202 ALA A CA 1
ATOM 1485 C C . ALA A 1 202 ? -7.805 -8.555 11.289 1 93.5 202 ALA A C 1
ATOM 1487 O O . ALA A 1 202 ? -6.953 -7.914 11.906 1 93.5 202 ALA A O 1
ATOM 1488 N N . SER A 1 203 ? -8.547 -9.453 11.836 1 95.31 203 SER A N 1
ATOM 1489 C CA . SER A 1 203 ? -8.383 -9.805 13.242 1 95.31 203 SER A CA 1
ATOM 1490 C C . SER A 1 203 ? -7.008 -10.406 13.508 1 95.31 203 SER A C 1
ATOM 1492 O O . SER A 1 203 ? -6.375 -10.078 14.516 1 95.31 203 SER A O 1
ATOM 1494 N N . GLY A 1 204 ? -6.578 -11.281 12.648 1 93.56 204 GLY A N 1
ATOM 1495 C CA . GLY A 1 204 ? -5.25 -11.852 12.789 1 93.56 204 GLY A CA 1
ATOM 1496 C C . GLY A 1 204 ? -4.145 -10.82 12.727 1 93.56 204 GLY A C 1
ATOM 1497 O O . GLY A 1 204 ? -3.176 -10.891 13.484 1 93.56 204 GLY A O 1
ATOM 1498 N N . LEU A 1 205 ? -4.309 -9.938 11.844 1 93 205 LEU A N 1
ATOM 1499 C CA . LEU A 1 205 ? -3.338 -8.852 11.742 1 93 205 LEU A CA 1
ATOM 1500 C C . LEU A 1 205 ? -3.328 -8.008 13.008 1 93 205 LEU A C 1
ATOM 1502 O O . LEU A 1 205 ? -2.268 -7.582 13.469 1 93 205 LEU A O 1
ATOM 1506 N N . ALA A 1 206 ? -4.496 -7.688 13.484 1 94.62 206 ALA A N 1
ATOM 1507 C CA . ALA A 1 206 ? -4.594 -6.93 14.727 1 94.62 206 ALA A CA 1
ATOM 1508 C C . ALA A 1 206 ? -3.938 -7.684 15.883 1 94.62 206 ALA A C 1
ATOM 1510 O O . ALA A 1 206 ? -3.295 -7.074 16.75 1 94.62 206 ALA A O 1
ATOM 1511 N N . ALA A 1 207 ? -4.113 -8.992 15.93 1 95.5 207 ALA A N 1
ATOM 1512 C CA . ALA A 1 207 ? -3.465 -9.812 16.953 1 95.5 207 ALA A CA 1
ATOM 1513 C C . ALA A 1 207 ? -1.946 -9.742 16.828 1 95.5 207 ALA A C 1
ATOM 1515 O O . ALA A 1 207 ? -1.241 -9.617 17.828 1 95.5 207 ALA A O 1
ATOM 1516 N N . PHE A 1 208 ? -1.555 -9.836 15.633 1 93.38 208 PHE A N 1
ATOM 1517 C CA . PHE A 1 208 ? -0.123 -9.734 15.375 1 93.38 208 PHE A CA 1
ATOM 1518 C C . PHE A 1 208 ? 0.419 -8.391 15.836 1 93.38 208 PHE A C 1
ATOM 1520 O O . PHE A 1 208 ? 1.462 -8.32 16.484 1 93.38 208 PHE A O 1
ATOM 1527 N N . GLY A 1 209 ? -0.29 -7.328 15.453 1 93.81 209 GLY A N 1
ATOM 1528 C CA . GLY A 1 209 ? 0.105 -6.008 15.922 1 93.81 209 GLY A CA 1
ATOM 1529 C C . GLY A 1 209 ? 0.083 -5.875 17.438 1 93.81 209 GLY A C 1
ATOM 1530 O O . GLY A 1 209 ? 0.94 -5.207 18.016 1 93.81 209 GLY A O 1
ATOM 1531 N N . LEU A 1 210 ? -0.866 -6.492 18.031 1 94.94 210 LEU A N 1
ATOM 1532 C CA . LEU A 1 210 ? -1.002 -6.469 19.484 1 94.94 210 LEU A CA 1
ATOM 1533 C C . LEU A 1 210 ? 0.2 -7.125 20.156 1 94.94 210 LEU A C 1
ATOM 1535 O O . LEU A 1 210 ? 0.75 -6.586 21.125 1 94.94 210 LEU A O 1
ATOM 1539 N N . ILE A 1 211 ? 0.623 -8.219 19.672 1 94.75 211 ILE A N 1
ATOM 1540 C CA . ILE A 1 211 ? 1.773 -8.93 20.219 1 94.75 211 ILE A CA 1
ATOM 1541 C C . ILE A 1 211 ? 3.021 -8.055 20.109 1 94.75 211 ILE A C 1
ATOM 1543 O O . ILE A 1 211 ? 3.785 -7.922 21.062 1 94.75 211 ILE A O 1
ATOM 1547 N N . LEU A 1 212 ? 3.189 -7.441 19.016 1 93 212 LEU A N 1
ATOM 1548 C CA . LEU A 1 212 ? 4.355 -6.586 18.812 1 93 212 LEU A CA 1
ATOM 1549 C C . LEU A 1 212 ? 4.305 -5.375 19.734 1 93 212 LEU A C 1
ATOM 1551 O O . LEU A 1 212 ? 5.336 -4.941 20.25 1 93 212 LEU A O 1
ATOM 1555 N N . ALA A 1 213 ? 3.104 -4.824 19.828 1 92.94 213 ALA A N 1
ATOM 1556 C CA . ALA A 1 213 ? 2.963 -3.646 20.688 1 92.94 213 ALA A CA 1
ATOM 1557 C C . ALA A 1 213 ? 3.268 -3.984 22.141 1 92.94 213 ALA A C 1
ATOM 1559 O O . ALA A 1 213 ? 3.885 -3.189 22.859 1 92.94 213 ALA A O 1
ATOM 1560 N N . ILE A 1 214 ? 2.875 -5.141 22.672 1 93.38 214 ILE A N 1
ATOM 1561 C CA . ILE A 1 214 ? 3.09 -5.559 24.062 1 93.38 214 ILE A CA 1
ATOM 1562 C C . ILE A 1 214 ? 4.586 -5.719 24.328 1 93.38 214 ILE A C 1
ATOM 1564 O O . ILE A 1 214 ? 5.082 -5.305 25.375 1 93.38 214 ILE A O 1
ATOM 1568 N N . PHE A 1 215 ? 5.312 -6.137 23.312 1 89.69 215 PHE A N 1
ATOM 1569 C CA . PHE A 1 215 ? 6.711 -6.465 23.562 1 89.69 215 PHE A CA 1
ATOM 1570 C C . PHE A 1 215 ? 7.613 -5.301 23.172 1 89.69 215 PHE A C 1
ATOM 1572 O O . PHE A 1 215 ? 8.672 -5.102 23.766 1 89.69 215 PHE A O 1
ATOM 1579 N N . PHE A 1 216 ? 7.223 -4.5 22.234 1 87 216 PHE A N 1
ATOM 1580 C CA . PHE A 1 216 ? 8.219 -3.596 21.672 1 87 216 PHE A CA 1
ATOM 1581 C C . PHE A 1 216 ? 7.758 -2.146 21.781 1 87 216 PHE A C 1
ATOM 1583 O O . PHE A 1 216 ? 8.523 -1.224 21.484 1 87 216 PHE A O 1
ATOM 1590 N N . PHE A 1 217 ? 6.586 -1.868 22.094 1 88.12 217 PHE A N 1
ATOM 1591 C CA . PHE A 1 217 ? 6.125 -0.486 22.172 1 88.12 217 PHE A CA 1
ATOM 1592 C C . PHE A 1 217 ? 6.484 0.128 23.531 1 88.12 217 PHE A C 1
ATOM 1594 O O . PHE A 1 217 ? 5.859 -0.182 24.547 1 88.12 217 PHE A O 1
ATOM 1601 N N . HIS A 1 218 ? 7.531 0.991 23.547 1 80.06 218 HIS A N 1
ATOM 1602 C CA . HIS A 1 218 ? 7.98 1.639 24.766 1 80.06 218 HIS A CA 1
ATOM 1603 C C . HIS A 1 218 ? 8.023 3.154 24.609 1 80.06 218 HIS A C 1
ATOM 1605 O O . HIS A 1 218 ? 9.008 3.703 24.109 1 80.06 218 HIS A O 1
ATOM 1611 N N . PRO A 1 219 ? 6.879 3.758 24.859 1 71.19 219 PRO A N 1
ATOM 1612 C CA . PRO A 1 219 ? 6.875 5.215 24.719 1 71.19 219 PRO A CA 1
ATOM 1613 C C . PRO A 1 219 ? 7.844 5.902 25.688 1 71.19 219 PRO A C 1
ATOM 1615 O O . PRO A 1 219 ? 8.055 5.426 26.797 1 71.19 219 PRO A O 1
ATOM 1618 N N . VAL A 1 220 ? 8.867 6.621 25.172 1 58 220 VAL A N 1
ATOM 1619 C CA . VAL A 1 220 ? 9.844 7.363 25.969 1 58 220 VAL A CA 1
ATOM 1620 C C . VAL A 1 220 ? 9.125 8.398 26.828 1 58 220 VAL A C 1
ATOM 1622 O O . VAL A 1 220 ? 8.227 9.094 26.359 1 58 220 VAL A O 1
ATOM 1625 N N . ALA A 1 221 ? 9.109 8.234 28.078 1 51.06 221 ALA A N 1
ATOM 1626 C CA . ALA A 1 221 ? 8.523 9.102 29.094 1 51.06 221 ALA A CA 1
ATOM 1627 C C . ALA A 1 221 ? 8.773 10.57 28.766 1 51.06 221 ALA A C 1
ATOM 1629 O O . ALA A 1 221 ? 9.883 10.953 28.391 1 51.06 221 ALA A O 1
ATOM 1630 N N . PRO A 1 222 ? 7.84 11.312 28.422 1 46.97 222 PRO A N 1
ATOM 1631 C CA . PRO A 1 222 ? 8.055 12.75 28.281 1 46.97 222 PRO A CA 1
ATOM 1632 C C . PRO A 1 222 ? 8.984 13.305 29.359 1 46.97 222 PRO A C 1
ATOM 1634 O O . PRO A 1 222 ? 9.047 12.766 30.469 1 46.97 222 PRO A O 1
ATOM 1637 N N . PRO A 1 223 ? 10.102 13.898 28.969 1 39.03 223 PRO A N 1
ATOM 1638 C CA . PRO A 1 223 ? 10.805 14.539 30.078 1 39.03 223 PRO A CA 1
ATOM 1639 C C . PRO A 1 223 ? 9.859 15.203 31.078 1 39.03 223 PRO A C 1
ATOM 1641 O O . PRO A 1 223 ? 9 15.992 30.688 1 39.03 223 PRO A O 1
ATOM 1644 N N . GLN A 1 224 ? 9.336 14.531 31.984 1 38.22 224 GLN A N 1
ATOM 1645 C CA . GLN A 1 224 ? 8.578 15.203 33.031 1 38.22 224 GLN A CA 1
ATOM 1646 C C . GLN A 1 224 ? 9.133 16.594 33.312 1 38.22 224 GLN A C 1
ATOM 1648 O O . GLN A 1 224 ? 10.336 16.766 33.5 1 38.22 224 GLN A O 1
ATOM 1653 N N . PRO A 1 225 ? 8.523 17.609 32.812 1 37.62 225 PRO A N 1
ATOM 1654 C CA . PRO A 1 225 ? 9.023 18.875 33.375 1 37.62 225 PRO A CA 1
ATOM 1655 C C . PRO A 1 225 ? 9.445 18.75 34.844 1 37.62 225 PRO A C 1
ATOM 1657 O O . PRO A 1 225 ? 8.719 18.172 35.656 1 37.62 225 PRO A O 1
ATOM 1660 N N . LYS A 1 226 ? 10.688 18.734 35.156 1 36 226 LYS A N 1
ATOM 1661 C CA . LYS A 1 226 ? 11.094 18.797 36.562 1 36 226 LYS A CA 1
ATOM 1662 C C . LYS A 1 226 ? 10.164 19.703 37.344 1 36 226 LYS A C 1
ATOM 1664 O O . LYS A 1 226 ? 9.883 20.844 36.938 1 36 226 LYS A O 1
ATOM 1669 N N . PRO A 1 227 ? 9.328 19.156 38.094 1 37.66 227 PRO A N 1
ATOM 1670 C CA . PRO A 1 227 ? 8.602 20.109 38.938 1 37.66 227 PRO A CA 1
ATOM 1671 C C . PRO A 1 227 ? 9.484 21.266 39.438 1 37.66 227 PRO A C 1
ATOM 1673 O O . PRO A 1 227 ? 10.672 21.062 39.688 1 37.66 227 PRO A O 1
ATOM 1676 N N . PRO A 1 228 ? 9.258 22.453 39.062 1 33 228 PRO A N 1
ATOM 1677 C CA . PRO A 1 228 ? 10.094 23.484 39.688 1 33 228 PRO A CA 1
ATOM 1678 C C . PRO A 1 228 ? 10.453 23.156 41.125 1 33 228 PRO A C 1
ATOM 1680 O O . PRO A 1 228 ? 9.617 22.641 41.875 1 33 228 PRO A O 1
ATOM 1683 N N . SER A 1 229 ? 11.648 22.703 41.344 1 36.62 229 SER A N 1
ATOM 1684 C CA . SER A 1 229 ? 12.125 22.5 42.688 1 36.62 229 SER A CA 1
ATOM 1685 C C . SER A 1 229 ? 11.492 23.5 43.656 1 36.62 229 SER A C 1
ATOM 1687 O O . SER A 1 229 ? 11.602 24.703 43.438 1 36.62 229 SER A O 1
ATOM 1689 N N . LYS A 1 230 ? 10.367 23.125 44.219 1 37.59 230 LYS A N 1
ATOM 1690 C CA . LYS A 1 230 ? 9.898 23.938 45.344 1 37.59 230 LYS A CA 1
ATOM 1691 C C . LYS A 1 230 ? 11.07 24.469 46.188 1 37.59 230 LYS A C 1
ATOM 1693 O O . LYS A 1 230 ? 11.773 23.688 46.812 1 37.59 230 LYS A O 1
ATOM 1698 N N . LYS A 1 231 ? 11.641 25.531 45.75 1 35.53 231 LYS A N 1
ATOM 1699 C CA . LYS A 1 231 ? 12.414 26.25 46.75 1 35.53 231 LYS A CA 1
ATOM 1700 C C . LYS A 1 231 ? 11.688 26.266 48.094 1 35.53 231 LYS A C 1
ATOM 1702 O O . LYS A 1 231 ? 10.523 26.656 48.188 1 35.53 231 LYS A O 1
ATOM 1707 N N . LYS A 1 232 ? 12.141 25.484 49.031 1 35 232 LYS A N 1
ATOM 1708 C CA . LYS A 1 232 ? 11.844 25.484 50.469 1 35 232 LYS A CA 1
ATOM 1709 C C . LYS A 1 232 ? 11.672 26.906 51 1 35 232 LYS A C 1
ATOM 1711 O O . LYS A 1 232 ? 12.641 27.672 51.062 1 35 232 LYS A O 1
ATOM 1716 N N . GLU A 1 233 ? 10.562 27.609 50.656 1 32.19 233 GLU A N 1
ATOM 1717 C CA . GLU A 1 233 ? 10.344 28.797 51.5 1 32.19 233 GLU A CA 1
ATOM 1718 C C . GLU A 1 233 ? 10.617 28.5 52.969 1 32.19 233 GLU A C 1
ATOM 1720 O O . GLU A 1 233 ? 10.055 27.562 53.531 1 32.19 233 GLU A O 1
ATOM 1725 N N . ALA A 1 234 ? 11.734 28.797 53.406 1 29.83 234 ALA A N 1
ATOM 1726 C CA . ALA A 1 234 ? 12.148 28.828 54.812 1 29.83 234 ALA A CA 1
ATOM 1727 C C . ALA A 1 234 ? 11.031 29.375 55.688 1 29.83 234 ALA A C 1
ATOM 1729 O O . ALA A 1 234 ? 10.5 30.469 55.438 1 29.83 234 ALA A O 1
ATOM 1730 N N . ALA A 1 235 ? 10.227 28.531 56.406 1 29.53 235 ALA A N 1
ATOM 1731 C CA . ALA A 1 235 ? 9.258 28.703 57.469 1 29.53 235 ALA A CA 1
ATOM 1732 C C . ALA A 1 235 ? 9.766 29.734 58.5 1 29.53 235 ALA A C 1
ATOM 1734 O O . ALA A 1 235 ? 10.57 29.406 59.375 1 29.53 235 ALA A O 1
ATOM 1735 N N . SER A 1 236 ? 10.297 30.953 58.094 1 26.91 236 SER A N 1
ATOM 1736 C CA . SER A 1 236 ? 10.523 31.828 59.25 1 26.91 236 SER A CA 1
ATOM 1737 C C . SER A 1 236 ? 9.258 31.984 60.062 1 26.91 236 SER A C 1
ATOM 1739 O O . SER A 1 236 ? 8.234 32.438 59.562 1 26.91 236 SER A O 1
ATOM 1741 N N . SER A 1 237 ? 8.875 31.125 61.031 1 28.8 237 SER A N 1
ATOM 1742 C CA . SER A 1 237 ? 7.871 30.984 62.094 1 28.8 237 SER A CA 1
ATOM 1743 C C . SER A 1 237 ? 7.695 32.281 62.844 1 28.8 237 SER A C 1
ATOM 1745 O O . SER A 1 237 ? 7.004 32.312 63.875 1 28.8 237 SER A O 1
ATOM 1747 N N . SER A 1 238 ? 8.523 33.344 62.625 1 25.52 238 SER A N 1
ATOM 1748 C CA . SER A 1 238 ? 8.453 34.125 63.844 1 25.52 238 SER A CA 1
ATOM 1749 C C . SER A 1 238 ? 7.012 34.531 64.125 1 25.52 238 SER A C 1
ATOM 1751 O O . SER A 1 238 ? 6.129 34.406 63.312 1 25.52 238 SER A O 1
ATOM 1753 N N . GLU A 1 239 ? 6.758 35.75 65 1 25.88 239 GLU A N 1
ATOM 1754 C CA . GLU A 1 239 ? 6.031 36.344 66.062 1 25.88 239 GLU A CA 1
ATOM 1755 C C . GLU A 1 239 ? 4.707 36.938 65.625 1 25.88 239 GLU A C 1
ATOM 1757 O O . GLU A 1 239 ? 3.875 37.312 66.438 1 25.88 239 GLU A O 1
ATOM 1762 N N . THR A 1 240 ? 4.445 37.375 64.375 1 24.88 240 THR A N 1
ATOM 1763 C CA . THR A 1 240 ? 3.539 38.531 64.375 1 24.88 240 THR A CA 1
ATOM 1764 C C . THR A 1 240 ? 2.104 38.062 64.625 1 24.88 240 THR A C 1
ATOM 1766 O O . THR A 1 240 ? 1.481 37.469 63.75 1 24.88 240 THR A O 1
ATOM 1769 N N . ASP A 1 241 ? 1.745 37.438 65.812 1 26.97 241 ASP A N 1
ATOM 1770 C CA . ASP A 1 241 ? 0.412 37.031 66.25 1 26.97 241 ASP A CA 1
ATOM 1771 C C . ASP A 1 241 ? -0.625 38.094 65.938 1 26.97 241 ASP A C 1
ATOM 1773 O O . ASP A 1 241 ? -1.792 37.781 65.688 1 26.97 241 ASP A O 1
ATOM 1777 N N . SER A 1 242 ? -0.325 39.312 66.5 1 27.06 242 SER A N 1
ATOM 1778 C CA . SER A 1 242 ? -1.354 40.094 67.188 1 27.06 242 SER A CA 1
ATOM 1779 C C . SER A 1 242 ? -2.332 40.719 66.188 1 27.06 242 SER A C 1
ATOM 1781 O O . SER A 1 242 ? -3.541 40.719 66.438 1 27.06 242 SER A O 1
ATOM 1783 N N . LEU A 1 243 ? -1.906 41.781 65.5 1 24.92 243 LEU A N 1
ATOM 1784 C CA . LEU A 1 243 ? -2.688 43 65.312 1 24.92 243 LEU A CA 1
ATOM 1785 C C . LEU A 1 243 ? -3.66 42.844 64.125 1 24.92 243 LEU A C 1
ATOM 1787 O O . LEU A 1 243 ? -4.258 43.812 63.688 1 24.92 243 LEU A O 1
ATOM 1791 N N . SER A 1 244 ? -3.9 41.656 63.594 1 26.42 244 SER A N 1
ATOM 1792 C CA . SER A 1 244 ? -4.309 41.562 62.188 1 26.42 244 SER A CA 1
ATOM 1793 C C . SER A 1 244 ? -5.781 41.938 62.031 1 26.42 244 SER A C 1
ATOM 1795 O O . SER A 1 244 ? -6.387 41.625 61 1 26.42 244 SER A O 1
ATOM 1797 N N . LEU A 1 245 ? -6.371 42.344 63.188 1 25.41 245 LEU A N 1
ATOM 1798 C CA . LEU A 1 245 ? -7.828 42.406 63.188 1 25.41 245 LEU A CA 1
ATOM 1799 C C . LEU A 1 245 ? -8.32 43.406 62.125 1 25.41 245 LEU A C 1
ATOM 1801 O O . LEU A 1 245 ? -9.336 43.188 61.469 1 25.41 245 LEU A O 1
ATOM 1805 N N . ARG A 1 246 ? -7.832 44.719 62.281 1 24.19 246 ARG A N 1
ATOM 1806 C CA . ARG A 1 246 ? -8.703 45.844 62.094 1 24.19 246 ARG A CA 1
ATOM 1807 C C . ARG A 1 246 ? -9.031 46.062 60.625 1 24.19 246 ARG A C 1
ATOM 1809 O O . ARG A 1 246 ? -10.047 46.688 60.281 1 24.19 246 ARG A O 1
ATOM 1816 N N . SER A 1 247 ? -8 46.062 59.719 1 26.23 247 SER A N 1
ATOM 1817 C CA . SER A 1 247 ? -8.117 46.969 58.562 1 26.23 247 SER A CA 1
ATOM 1818 C C . SER A 1 247 ? -9.062 46.375 57.5 1 26.23 247 SER A C 1
ATOM 1820 O O . SER A 1 247 ? -8.625 45.812 56.5 1 26.23 247 SER A O 1
ATOM 1822 N N . ARG A 1 248 ? -10.125 45.688 57.906 1 27.23 248 ARG A N 1
ATOM 1823 C CA . ARG A 1 248 ? -11 45 56.969 1 27.23 248 ARG A CA 1
ATOM 1824 C C . ARG A 1 248 ? -11.68 46 56.031 1 27.23 248 ARG A C 1
ATOM 1826 O O . ARG A 1 248 ? -12.078 45.625 54.906 1 27.23 248 ARG A O 1
ATOM 1833 N N . ARG A 1 249 ? -12.094 47.094 56.594 1 26.11 249 ARG A N 1
ATOM 1834 C CA . ARG A 1 249 ? -13.266 47.812 56.094 1 26.11 249 ARG A CA 1
ATOM 1835 C C . ARG A 1 249 ? -12.945 48.5 54.75 1 26.11 249 ARG A C 1
ATOM 1837 O O . ARG A 1 249 ? -13.789 48.531 53.844 1 26.11 249 ARG A O 1
ATOM 1844 N N . ALA A 1 250 ? -11.93 49.406 54.75 1 27.8 250 ALA A N 1
ATOM 1845 C CA . ALA A 1 250 ? -11.961 50.562 53.844 1 27.8 250 ALA A CA 1
ATOM 1846 C C . ALA A 1 250 ? -11.672 50.094 52.406 1 27.8 250 ALA A C 1
ATOM 1848 O O . ALA A 1 250 ? -11.703 50.938 51.469 1 27.8 250 ALA A O 1
ATOM 1849 N N . GLN A 1 251 ? -10.969 49 52.156 1 28.41 251 GLN A N 1
ATOM 1850 C CA . GLN A 1 251 ? -10.297 48.875 50.875 1 28.41 251 GLN A CA 1
ATOM 1851 C C . GLN A 1 251 ? -11.289 48.594 49.75 1 28.41 251 GLN A C 1
ATOM 1853 O O . GLN A 1 251 ? -11.125 47.625 49 1 28.41 251 GLN A O 1
ATOM 1858 N N . ALA A 1 252 ? -12.57 48.781 49.938 1 28.97 252 ALA A N 1
ATOM 1859 C CA . ALA A 1 252 ? -13.609 48.5 48.969 1 28.97 252 ALA A CA 1
ATOM 1860 C C . ALA A 1 252 ? -13.438 49.375 47.719 1 28.97 252 ALA A C 1
ATOM 1862 O O . ALA A 1 252 ? -13.742 48.938 46.594 1 28.97 252 ALA A O 1
ATOM 1863 N N . GLY A 1 253 ? -13.211 50.688 47.938 1 27.22 253 GLY A N 1
ATOM 1864 C CA . GLY A 1 253 ? -13.555 51.625 46.875 1 27.22 253 GLY A CA 1
ATOM 1865 C C . GLY A 1 253 ? -12.578 51.625 45.719 1 27.22 253 GLY A C 1
ATOM 1866 O O . GLY A 1 253 ? -12.945 51.906 44.594 1 27.22 253 GLY A O 1
ATOM 1867 N N . ALA A 1 254 ? -11.242 51.844 46.031 1 28.3 254 ALA A N 1
ATOM 1868 C CA . ALA A 1 254 ? -10.297 52.375 45.062 1 28.3 254 ALA A CA 1
ATOM 1869 C C . ALA A 1 254 ? -9.898 51.312 44.031 1 28.3 254 ALA A C 1
ATOM 1871 O O . ALA A 1 254 ? -9.031 51.531 43.188 1 28.3 254 ALA A O 1
ATOM 1872 N N . GLU A 1 255 ? -10.219 50.125 44.25 1 29.78 255 GLU A N 1
ATOM 1873 C CA . GLU A 1 255 ? -9.547 49.094 43.469 1 29.78 255 GLU A CA 1
ATOM 1874 C C . GLU A 1 255 ? -9.93 49.219 42 1 29.78 255 GLU A C 1
ATOM 1876 O O . GLU A 1 255 ? -9.547 48.344 41.188 1 29.78 255 GLU A O 1
ATOM 1881 N N . GLU A 1 256 ? -10.922 50.062 41.688 1 29.78 256 GLU A N 1
ATOM 1882 C CA . GLU A 1 256 ? -11.414 50.125 40.312 1 29.78 256 GLU A CA 1
ATOM 1883 C C . GLU A 1 256 ? -10.359 50.719 39.406 1 29.78 256 GLU A C 1
ATOM 1885 O O . GLU A 1 256 ? -10.359 50.469 38.188 1 29.78 256 GLU A O 1
ATOM 1890 N N . GLU A 1 257 ? -9.68 51.812 39.875 1 28.44 257 GLU A N 1
ATOM 1891 C CA . GLU A 1 257 ? -9 52.656 38.906 1 28.44 257 GLU A CA 1
ATOM 1892 C C . GLU A 1 257 ? -7.742 51.969 38.375 1 28.44 257 GLU A C 1
ATOM 1894 O O . GLU A 1 257 ? -7.27 52.281 37.281 1 28.44 257 GLU A O 1
ATOM 1899 N N . GLU A 1 258 ? -6.938 51.438 39.281 1 30.73 258 GLU A N 1
ATOM 1900 C CA . GLU A 1 258 ? -5.547 51.281 38.875 1 30.73 258 GLU A CA 1
ATOM 1901 C C . GLU A 1 258 ? -5.391 50.188 37.844 1 30.73 258 GLU A C 1
ATOM 1903 O O . GLU A 1 258 ? -4.273 49.812 37.469 1 30.73 258 GLU A O 1
ATOM 1908 N N . GLU A 1 259 ? -6.316 49.312 37.625 1 32.03 259 GLU A N 1
ATOM 1909 C CA . GLU A 1 259 ? -6.051 48.219 36.688 1 32.03 259 GLU A CA 1
ATOM 1910 C C . GLU A 1 259 ? -5.641 48.75 35.312 1 32.03 259 GLU A C 1
ATOM 1912 O O . GLU A 1 259 ? -5.434 47.969 34.375 1 32.03 259 GLU A O 1
ATOM 1917 N N . GLU A 1 260 ? -5.965 49.969 34.875 1 31.67 260 GLU A N 1
ATOM 1918 C CA . GLU A 1 260 ? -5.73 50.5 33.531 1 31.67 260 GLU A CA 1
ATOM 1919 C C . GLU A 1 260 ? -4.246 50.781 33.312 1 31.67 260 GLU A C 1
ATOM 1921 O O . GLU A 1 260 ? -3.801 50.906 32.156 1 31.67 260 GLU A O 1
ATOM 1926 N N . THR A 1 261 ? -3.49 51.312 34.219 1 31.31 261 THR A N 1
ATOM 1927 C CA . THR A 1 261 ? -2.248 52 33.875 1 31.31 261 THR A CA 1
ATOM 1928 C C . THR A 1 261 ? -1.126 51 33.625 1 31.31 261 THR A C 1
ATOM 1930 O O . THR A 1 261 ? -0.055 51.375 33.156 1 31.31 261 THR A O 1
ATOM 1933 N N . ALA A 1 262 ? -0.837 50 34.5 1 34.44 262 ALA A N 1
ATOM 1934 C CA . ALA A 1 262 ? 0.48 49.375 34.344 1 34.44 262 ALA A CA 1
ATOM 1935 C C . ALA A 1 262 ? 0.573 48.562 33.062 1 34.44 262 ALA A C 1
ATOM 1937 O O . ALA A 1 262 ? -0.281 47.719 32.781 1 34.44 262 ALA A O 1
ATOM 1938 N N . GLY A 1 263 ? 1.158 49.031 32.031 1 35.75 263 GLY A N 1
ATOM 1939 C CA . GLY A 1 263 ? 1.549 48.625 30.688 1 35.75 263 GLY A CA 1
ATOM 1940 C C . GLY A 1 263 ? 2.035 47.219 30.625 1 35.75 263 GLY A C 1
ATOM 1941 O O . GLY A 1 263 ? 3.234 46.969 30.469 1 35.75 263 GLY A O 1
ATOM 1942 N N . GLY A 1 264 ? 1.741 46.406 31.516 1 37.31 264 GLY A N 1
ATOM 1943 C CA . GLY A 1 264 ? 2.256 45.031 31.578 1 37.31 264 GLY A CA 1
ATOM 1944 C C . GLY A 1 264 ? 2.316 44.375 30.219 1 37.31 264 GLY A C 1
ATOM 1945 O O . GLY A 1 264 ? 1.346 44.406 29.453 1 37.31 264 GLY A O 1
ATOM 1946 N N . GLY A 1 265 ? 3.471 44.312 29.625 1 38.44 265 GLY A N 1
ATOM 1947 C CA . GLY A 1 265 ? 3.902 43.656 28.391 1 38.44 265 GLY A CA 1
ATOM 1948 C C . GLY A 1 265 ? 3.311 42.281 28.203 1 38.44 265 GLY A C 1
ATOM 1949 O O . GLY A 1 265 ? 3.443 41.438 29.078 1 38.44 265 GLY A O 1
ATOM 1950 N N . THR A 1 266 ? 2.123 42.094 27.75 1 44.44 266 THR A N 1
ATOM 1951 C CA . THR A 1 266 ? 1.514 40.875 27.25 1 44.44 266 THR A CA 1
ATOM 1952 C C . THR A 1 266 ? 2.572 39.938 26.672 1 44.44 266 THR A C 1
ATOM 1954 O O . THR A 1 266 ? 3.41 40.375 25.875 1 44.44 266 THR A O 1
ATOM 1957 N N . SER A 1 267 ? 3.029 38.969 27.391 1 51.31 267 SER A N 1
ATOM 1958 C CA . SER A 1 267 ? 4 37.969 26.938 1 51.31 267 SER A CA 1
ATOM 1959 C C . SER A 1 267 ? 3.793 37.625 25.469 1 51.31 267 SER A C 1
ATOM 1961 O O . SER A 1 267 ? 2.68 37.75 24.953 1 51.31 267 SER A O 1
ATOM 1963 N N . PRO A 1 268 ? 4.898 37.656 24.641 1 54.16 268 PRO A N 1
ATOM 1964 C CA . PRO A 1 268 ? 4.816 37.312 23.219 1 54.16 268 PRO A CA 1
ATOM 1965 C C . PRO A 1 268 ? 3.91 36.125 22.922 1 54.16 268 PRO A C 1
ATOM 1967 O O . PRO A 1 268 ? 3.242 36.094 21.891 1 54.16 268 PRO A O 1
ATOM 1970 N N . GLU A 1 269 ? 3.986 35.25 23.844 1 56.56 269 GLU A N 1
ATOM 1971 C CA . GLU A 1 269 ? 3.125 34.094 23.625 1 56.56 269 GLU A CA 1
ATOM 1972 C C . GLU A 1 269 ? 1.651 34.469 23.734 1 56.56 269 GLU A C 1
ATOM 1974 O O . GLU A 1 269 ? 0.818 34 22.969 1 56.56 269 GLU A O 1
ATOM 1979 N N . THR A 1 270 ? 1.349 35.312 24.781 1 55.72 270 THR A N 1
ATOM 1980 C CA . THR A 1 270 ? -0.028 35.75 24.984 1 55.72 270 THR A CA 1
ATOM 1981 C C . THR A 1 270 ? -0.486 36.625 23.812 1 55.72 270 THR A C 1
ATOM 1983 O O . THR A 1 270 ? -1.638 36.531 23.375 1 55.72 270 THR A O 1
ATOM 1986 N N . ARG A 1 271 ? 0.408 37.375 23.328 1 54.84 271 ARG A N 1
ATOM 1987 C CA . ARG A 1 271 ? 0.094 38.188 22.156 1 54.84 271 ARG A CA 1
ATOM 1988 C C . ARG A 1 271 ? -0.117 37.312 20.922 1 54.84 271 ARG A C 1
ATOM 1990 O O . ARG A 1 271 ? -0.996 37.594 20.109 1 54.84 271 ARG A O 1
ATOM 1997 N N . ALA A 1 272 ? 0.791 36.281 20.875 1 57.44 272 ALA A N 1
ATOM 1998 C CA . ALA A 1 272 ? 0.641 35.375 19.734 1 57.44 272 ALA A CA 1
ATOM 1999 C C . ALA A 1 272 ? -0.697 34.656 19.797 1 57.44 272 ALA A C 1
ATOM 2001 O O . ALA A 1 272 ? -1.355 34.469 18.766 1 57.44 272 ALA A O 1
ATOM 2002 N N . ARG A 1 273 ? -1.034 34.25 20.906 1 58.09 273 ARG A N 1
ATOM 2003 C CA . ARG A 1 273 ? -2.33 33.594 21.078 1 58.09 273 ARG A CA 1
ATOM 2004 C C . ARG A 1 273 ? -3.471 34.562 20.812 1 58.09 273 ARG A C 1
ATOM 2006 O O . ARG A 1 273 ? -4.492 34.188 20.234 1 58.09 273 ARG A O 1
ATOM 2013 N N . ALA A 1 274 ? -3.273 35.719 21.312 1 56.84 274 ALA A N 1
ATOM 2014 C CA . ALA A 1 274 ? -4.285 36.75 21.109 1 56.84 274 ALA A CA 1
ATOM 2015 C C . ALA A 1 274 ? -4.406 37.094 19.625 1 56.84 274 ALA A C 1
ATOM 2017 O O . ALA A 1 274 ? -5.516 37.281 19.109 1 56.84 274 ALA A O 1
ATOM 2018 N N . GLU A 1 275 ? -3.385 37.156 18.922 1 58 275 GLU A N 1
ATOM 2019 C CA . GLU A 1 275 ? -3.379 37.438 17.484 1 58 275 GLU A CA 1
ATOM 2020 C C . GLU A 1 275 ? -3.975 36.281 16.703 1 58 275 GLU A C 1
ATOM 2022 O O . GLU A 1 275 ? -4.695 36.5 15.719 1 58 275 GLU A O 1
ATOM 2027 N N . SER A 1 276 ? -3.609 35.125 17.188 1 61.22 276 SER A N 1
ATOM 2028 C CA . SER A 1 276 ? -4.172 33.938 16.547 1 61.22 276 SER A CA 1
ATOM 2029 C C . SER A 1 276 ? -5.691 33.875 16.719 1 61.22 276 SER A C 1
ATOM 2031 O O . SER A 1 276 ? -6.41 33.562 15.766 1 61.22 276 SER A O 1
ATOM 2033 N N . LYS A 1 277 ? -6.152 34.188 17.844 1 61.16 277 LYS A N 1
ATOM 2034 C CA . LYS A 1 277 ? -7.594 34.219 18.078 1 61.16 277 LYS A CA 1
ATOM 2035 C C . LYS A 1 277 ? -8.242 35.344 17.281 1 61.16 277 LYS A C 1
ATOM 2037 O O . LYS A 1 277 ? -9.367 35.219 16.797 1 61.16 277 LYS A O 1
ATOM 2042 N N . ALA A 1 278 ? -7.5 36.438 17.219 1 59.81 278 ALA A N 1
ATOM 2043 C CA . ALA A 1 278 ? -8.016 37.562 16.453 1 59.81 278 ALA A CA 1
ATOM 2044 C C . ALA A 1 278 ? -8.094 37.219 14.961 1 59.81 278 ALA A C 1
ATOM 2046 O O . ALA A 1 278 ? -9.07 37.562 14.289 1 59.81 278 ALA A O 1
ATOM 2047 N N . THR A 1 279 ? -7.121 36.594 14.398 1 61.28 279 THR A N 1
ATOM 2048 C CA . THR A 1 279 ? -7.125 36.156 13 1 61.28 279 THR A CA 1
ATOM 2049 C C . THR A 1 279 ? -8.242 35.156 12.742 1 61.28 279 THR A C 1
ATOM 2051 O O . THR A 1 279 ? -8.906 35.219 11.703 1 61.28 279 THR A O 1
ATOM 2054 N N . LEU A 1 280 ? -8.445 34.375 13.727 1 63.97 280 LEU A N 1
ATOM 2055 C CA . LEU A 1 280 ? -9.523 33.375 13.617 1 63.97 280 LEU A CA 1
ATOM 2056 C C . LEU A 1 280 ? -10.883 34.094 13.609 1 63.97 280 LEU A C 1
ATOM 2058 O O . LEU A 1 280 ? -11.781 33.688 12.859 1 63.97 280 LEU A O 1
ATOM 2062 N N . LYS A 1 281 ? -10.945 35.062 14.43 1 65.5 281 LYS A N 1
ATOM 2063 C CA . LYS A 1 281 ? -12.203 35.812 14.5 1 65.5 281 LYS A CA 1
ATOM 2064 C C . LYS A 1 281 ? -12.461 36.594 13.219 1 65.5 281 LYS A C 1
ATOM 2066 O O . LYS A 1 281 ? -13.602 36.656 12.742 1 65.5 281 LYS A O 1
ATOM 2071 N N . SER A 1 282 ? -11.461 37.188 12.633 1 66.56 282 SER A N 1
ATOM 2072 C CA . SER A 1 282 ? -11.633 38 11.43 1 66.56 282 SER A CA 1
ATOM 2073 C C . SER A 1 282 ? -11.922 37.125 10.211 1 66.56 282 SER A C 1
ATOM 2075 O O . SER A 1 282 ? -12.664 37.531 9.32 1 66.56 282 SER A O 1
ATOM 2077 N N . HIS A 1 283 ? -11.469 35.938 10.211 1 76.81 283 HIS A N 1
ATOM 2078 C CA . HIS A 1 283 ? -11.648 35.062 9.047 1 76.81 283 HIS A CA 1
ATOM 2079 C C . HIS A 1 283 ? -12.633 33.969 9.352 1 76.81 283 HIS A C 1
ATOM 2081 O O . HIS A 1 283 ? -12.688 32.969 8.625 1 76.81 283 HIS A O 1
ATOM 2087 N N . ARG A 1 284 ? -13.43 34.219 10.359 1 78 284 ARG A N 1
ATOM 2088 C CA . ARG A 1 284 ? -14.352 33.188 10.867 1 78 284 ARG A CA 1
ATOM 2089 C C . ARG A 1 284 ? -15.383 32.812 9.805 1 78 284 ARG A C 1
ATOM 2091 O O . ARG A 1 284 ? -15.648 31.625 9.602 1 78 284 ARG A O 1
ATOM 2098 N N . PRO A 1 285 ? -15.922 33.875 9.117 1 79.94 285 PRO A N 1
ATOM 2099 C CA . PRO A 1 285 ? -16.938 33.469 8.141 1 79.94 285 PRO A CA 1
ATOM 2100 C C . PRO A 1 285 ? -16.375 32.625 7.008 1 79.94 285 PRO A C 1
ATOM 2102 O O . PRO A 1 285 ? -17.031 31.672 6.555 1 79.94 285 PRO A O 1
ATOM 2105 N N . VAL A 1 286 ? -15.25 32.875 6.562 1 81.12 286 VAL A N 1
ATOM 2106 C CA . VAL A 1 286 ? -14.633 32.125 5.473 1 81.12 286 VAL A CA 1
ATOM 2107 C C . VAL A 1 286 ? -14.312 30.719 5.941 1 81.12 286 VAL A C 1
ATOM 2109 O O . VAL A 1 286 ? -14.516 29.75 5.203 1 81.12 286 VAL A O 1
ATOM 2112 N N . ILE A 1 287 ? -13.922 30.641 7.141 1 84.94 287 ILE A N 1
ATOM 2113 C CA . ILE A 1 287 ? -13.57 29.328 7.699 1 84.94 287 ILE A CA 1
ATOM 2114 C C . ILE A 1 287 ? -14.82 28.484 7.859 1 84.94 287 ILE A C 1
ATOM 2116 O O . ILE A 1 287 ? -14.812 27.281 7.555 1 84.94 287 ILE A O 1
ATOM 2120 N N . ILE A 1 288 ? -15.875 29.125 8.281 1 86.44 288 ILE A N 1
ATOM 2121 C CA . ILE A 1 288 ? -17.125 28.406 8.477 1 86.44 288 ILE A CA 1
ATOM 2122 C C . ILE A 1 288 ? -17.672 27.922 7.133 1 86.44 288 ILE A C 1
ATOM 2124 O O . ILE A 1 288 ? -18.156 26.797 7.016 1 86.44 288 ILE A O 1
ATOM 2128 N N . ILE A 1 289 ? -17.594 28.734 6.148 1 87 289 ILE A N 1
ATOM 2129 C CA . ILE A 1 289 ? -18.062 28.359 4.816 1 87 289 ILE A CA 1
ATOM 2130 C C . ILE A 1 289 ? -17.219 27.203 4.277 1 87 289 ILE A C 1
ATOM 2132 O O . ILE A 1 289 ? -17.734 26.281 3.646 1 87 289 ILE A O 1
ATOM 2136 N N . LEU A 1 290 ? -15.961 27.266 4.531 1 87.06 290 LEU A N 1
ATOM 2137 C CA . LEU A 1 290 ? -15.07 26.203 4.078 1 87.06 290 LEU A CA 1
ATOM 2138 C C . LEU A 1 290 ? -15.383 24.891 4.781 1 87.06 290 LEU A C 1
ATOM 2140 O O . LEU A 1 290 ? -15.383 23.828 4.156 1 87.06 290 LEU A O 1
ATOM 2144 N N . TRP A 1 291 ? -15.664 24.984 6.051 1 88.12 291 TRP A N 1
ATOM 2145 C CA . TRP A 1 291 ? -16.016 23.797 6.812 1 88.12 291 TRP A CA 1
ATOM 2146 C C . TRP A 1 291 ? -17.328 23.203 6.305 1 88.12 291 TRP A C 1
ATOM 2148 O O . TRP A 1 291 ? -17.438 21.984 6.121 1 88.12 291 TRP A O 1
ATOM 2158 N N . LEU A 1 292 ? -18.234 24.031 6.098 1 89.25 292 LEU A N 1
ATOM 2159 C CA . LEU A 1 292 ? -19.531 23.562 5.629 1 89.25 292 LEU A CA 1
ATOM 2160 C C . LEU A 1 292 ? -19.438 22.984 4.223 1 89.25 292 LEU A C 1
ATOM 2162 O O . LEU A 1 292 ? -20.078 21.984 3.908 1 89.25 292 LEU A O 1
ATOM 2166 N N . THR A 1 293 ? -18.734 23.672 3.393 1 89.62 293 THR A N 1
ATOM 2167 C CA . THR A 1 293 ? -18.516 23.172 2.039 1 89.62 293 THR A CA 1
ATOM 2168 C C . THR A 1 293 ? -17.797 21.828 2.064 1 89.62 293 THR A C 1
ATOM 2170 O O . THR A 1 293 ? -18.109 20.938 1.269 1 89.62 293 THR A O 1
ATOM 2173 N N . SER A 1 294 ? -16.875 21.719 2.961 1 88.31 294 SER A N 1
ATOM 2174 C CA . SER A 1 294 ? -16.172 20.453 3.113 1 88.31 294 SER A CA 1
ATOM 2175 C C . SER A 1 294 ? -17.125 19.344 3.578 1 88.31 294 SER A C 1
ATOM 2177 O O . SER A 1 294 ? -17.031 18.203 3.119 1 88.31 294 SER A O 1
ATOM 2179 N N . LEU A 1 295 ? -17.969 19.688 4.492 1 90 295 LEU A N 1
ATOM 2180 C CA . LEU A 1 295 ? -18.953 18.734 4.973 1 90 295 LEU A CA 1
ATOM 2181 C C . LEU A 1 295 ? -19.844 18.25 3.828 1 90 295 LEU A C 1
ATOM 2183 O O . LEU A 1 295 ? -20.109 17.047 3.711 1 90 295 LEU A O 1
ATOM 2187 N N . VAL A 1 296 ? -20.266 19.172 3.037 1 91.69 296 VAL A N 1
ATOM 2188 C CA . VAL A 1 296 ? -21.141 18.844 1.909 1 91.69 296 VAL A CA 1
ATOM 2189 C C . VAL A 1 296 ? -20.406 17.906 0.948 1 91.69 296 VAL A C 1
ATOM 2191 O O . VAL A 1 296 ? -20.984 16.938 0.453 1 91.69 296 VAL A O 1
ATOM 2194 N N . ASN A 1 297 ? -19.234 18.203 0.702 1 90.5 297 ASN A N 1
ATOM 2195 C CA . ASN A 1 297 ? -18.469 17.359 -0.204 1 90.5 297 ASN A CA 1
ATOM 2196 C C . ASN A 1 297 ? -18.188 15.992 0.406 1 90.5 297 ASN A C 1
ATOM 2198 O O . ASN A 1 297 ? -18.156 14.984 -0.305 1 90.5 297 ASN A O 1
ATOM 2202 N N . TRP A 1 298 ? -17.984 15.945 1.671 1 89.88 298 TRP A N 1
ATOM 2203 C CA . TRP A 1 298 ? -17.766 14.672 2.342 1 89.88 298 TRP A CA 1
ATOM 2204 C C . TRP A 1 298 ? -19.047 13.828 2.324 1 89.88 298 TRP A C 1
ATOM 2206 O O . TRP A 1 298 ? -18.984 12.609 2.16 1 89.88 298 TRP A O 1
ATOM 2216 N N . LEU A 1 299 ? -20.094 14.492 2.488 1 91.81 299 LEU A N 1
ATOM 2217 C CA . LEU A 1 299 ? -21.375 13.789 2.389 1 91.81 299 LEU A CA 1
ATOM 2218 C C . LEU A 1 299 ? -21.594 13.258 0.976 1 91.81 299 LEU A C 1
ATOM 2220 O O . LEU A 1 299 ? -22.125 12.156 0.796 1 91.81 299 LEU A O 1
ATOM 2224 N N . ALA A 1 300 ? -21.219 14.039 0.055 1 91.94 300 ALA A N 1
ATOM 2225 C CA . ALA A 1 300 ? -21.359 13.625 -1.339 1 91.94 300 ALA A CA 1
ATOM 2226 C C . ALA A 1 300 ? -20.516 12.398 -1.646 1 91.94 300 ALA A C 1
ATOM 2228 O O . ALA A 1 300 ? -21.016 11.422 -2.213 1 91.94 300 ALA A O 1
ATOM 2229 N N . ILE A 1 301 ? -19.312 12.406 -1.221 1 89.62 301 ILE A N 1
ATOM 2230 C CA . ILE A 1 301 ? -18.406 11.305 -1.545 1 89.62 301 ILE A CA 1
ATOM 2231 C C . ILE A 1 301 ? -18.828 10.055 -0.775 1 89.62 301 ILE A C 1
ATOM 2233 O O . ILE A 1 301 ? -18.516 8.93 -1.186 1 89.62 301 ILE A O 1
ATOM 2237 N N . SER A 1 302 ? -19.516 10.227 0.317 1 90.75 302 SER A N 1
ATOM 2238 C CA . SER A 1 302 ? -19.969 9.094 1.111 1 90.75 302 SER A CA 1
ATOM 2239 C C . SER A 1 302 ? -20.906 8.203 0.311 1 90.75 302 SER A C 1
ATOM 2241 O O . SER A 1 302 ? -21.031 7.004 0.589 1 90.75 302 SER A O 1
ATOM 2243 N N . VAL A 1 303 ? -21.578 8.766 -0.672 1 90.5 303 VAL A N 1
ATOM 2244 C CA . VAL A 1 303 ? -22.438 7.965 -1.537 1 90.5 303 VAL A CA 1
ATOM 2245 C C . VAL A 1 303 ? -21.594 6.953 -2.311 1 90.5 303 VAL A C 1
ATOM 2247 O O . VAL A 1 303 ? -21.984 5.793 -2.451 1 90.5 303 VAL A O 1
ATOM 2250 N N . PHE A 1 304 ? -20.484 7.406 -2.76 1 89.12 304 PHE A N 1
ATOM 2251 C CA . PHE A 1 304 ? -19.578 6.543 -3.506 1 89.12 304 PHE A CA 1
ATOM 2252 C C . PHE A 1 304 ? -19.062 5.414 -2.625 1 89.12 304 PHE A C 1
ATOM 2254 O O . PHE A 1 304 ? -19.016 4.258 -3.053 1 89.12 304 PHE A O 1
ATOM 2261 N N . ILE A 1 305 ? -18.781 5.707 -1.462 1 86.31 305 ILE A N 1
ATOM 2262 C CA . ILE A 1 305 ? -18.141 4.766 -0.557 1 86.31 305 ILE A CA 1
ATOM 2263 C C . ILE A 1 305 ? -19.141 3.725 -0.082 1 86.31 305 ILE A C 1
ATOM 2265 O O . ILE A 1 305 ? -18.859 2.525 -0.079 1 86.31 305 ILE A O 1
ATOM 2269 N N . TYR A 1 306 ? -20.375 4.137 0.17 1 87.94 306 TYR A N 1
ATOM 2270 C CA . TYR A 1 306 ? -21.266 3.25 0.911 1 87.94 306 TYR A CA 1
ATOM 2271 C C . TYR A 1 306 ? -22.375 2.705 0.009 1 87.94 306 TYR A C 1
ATOM 2273 O O . TYR A 1 306 ? -22.969 1.666 0.303 1 87.94 306 TYR A O 1
ATOM 2281 N N . ILE A 1 307 ? -22.672 3.373 -1.065 1 89.75 307 ILE A N 1
ATOM 2282 C CA . ILE A 1 307 ? -23.844 2.982 -1.845 1 89.75 307 ILE A CA 1
ATOM 2283 C C . ILE A 1 307 ? -23.391 2.338 -3.154 1 89.75 307 ILE A C 1
ATOM 2285 O O . ILE A 1 307 ? -24.141 1.563 -3.758 1 89.75 307 ILE A O 1
ATOM 2289 N N . LEU A 1 308 ? -22.266 2.6 -3.625 1 88.31 308 LEU A N 1
ATOM 2290 C CA . LEU A 1 308 ? -21.812 2.098 -4.922 1 88.31 308 LEU A CA 1
ATOM 2291 C C . LEU A 1 308 ? -21.922 0.578 -4.98 1 88.31 308 LEU A C 1
ATOM 2293 O O . LEU A 1 308 ? -22.391 0.024 -5.977 1 88.31 308 LEU A O 1
ATOM 2297 N N . GLY A 1 309 ? -21.516 -0.083 -3.959 1 86.31 309 GLY A N 1
ATOM 2298 C CA . GLY A 1 309 ? -21.562 -1.536 -3.938 1 86.31 309 GLY A CA 1
ATOM 2299 C C . GLY A 1 309 ? -22.969 -2.088 -4.066 1 86.31 309 GLY A C 1
ATOM 2300 O O . GLY A 1 309 ? -23.203 -3.002 -4.859 1 86.31 309 GLY A O 1
ATOM 2301 N N . ILE A 1 310 ? -23.859 -1.519 -3.301 1 86.94 310 ILE A N 1
ATOM 2302 C CA . ILE A 1 310 ? -25.25 -1.967 -3.322 1 86.94 310 ILE A CA 1
ATOM 2303 C C . ILE A 1 310 ? -25.875 -1.647 -4.68 1 86.94 310 ILE A C 1
ATOM 2305 O O . ILE A 1 310 ? -26.688 -2.42 -5.195 1 86.94 310 ILE A O 1
ATOM 2309 N N . TYR A 1 311 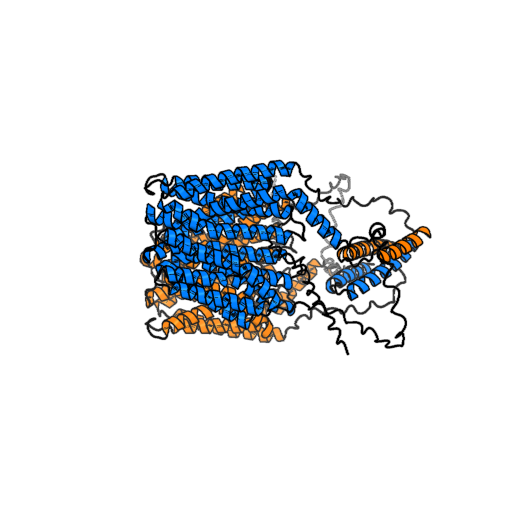? -25.469 -0.554 -5.133 1 87.69 311 TYR A N 1
ATOM 2310 C CA . TYR A 1 311 ? -26 -0.099 -6.414 1 87.69 311 TYR A CA 1
ATOM 2311 C C . TYR A 1 311 ? -25.594 -1.041 -7.539 1 87.69 311 TYR A C 1
ATOM 2313 O O . TYR A 1 311 ? -26.422 -1.437 -8.359 1 87.69 311 TYR A O 1
ATOM 2321 N N . LEU A 1 312 ? -24.391 -1.457 -7.594 1 86.94 312 LEU A N 1
ATOM 2322 C CA . LEU A 1 312 ? -23.891 -2.326 -8.656 1 86.94 312 LEU A CA 1
ATOM 2323 C C . LEU A 1 312 ? -24.375 -3.758 -8.461 1 86.94 312 LEU A C 1
ATOM 2325 O O . LEU A 1 312 ? -24.594 -4.48 -9.438 1 86.94 312 LEU A O 1
ATOM 2329 N N . LEU A 1 313 ? -24.516 -4.117 -7.242 1 84.75 313 LEU A N 1
ATOM 2330 C CA . LEU A 1 313 ? -25.047 -5.438 -6.934 1 84.75 313 LEU A CA 1
ATOM 2331 C C . LEU A 1 313 ? -26.5 -5.547 -7.383 1 84.75 313 LEU A C 1
ATOM 2333 O O . LEU A 1 313 ? -26.891 -6.516 -8.039 1 84.75 313 LEU A O 1
ATOM 2337 N N . ASP A 1 314 ? -27.266 -4.617 -7.027 1 83.31 314 ASP A N 1
ATOM 2338 C CA . ASP A 1 314 ? -28.703 -4.652 -7.277 1 83.31 314 ASP A CA 1
ATOM 2339 C C . ASP A 1 314 ? -29 -4.461 -8.766 1 83.31 314 ASP A C 1
ATOM 2341 O O . ASP A 1 314 ? -29.859 -5.156 -9.32 1 83.31 314 ASP A O 1
ATOM 2345 N N . ARG A 1 315 ? -28.297 -3.689 -9.414 1 80.69 315 ARG A N 1
ATOM 2346 C CA . ARG A 1 315 ? -28.641 -3.32 -10.781 1 80.69 315 ARG A CA 1
ATOM 2347 C C . ARG A 1 315 ? -27.922 -4.215 -11.789 1 80.69 315 ARG A C 1
ATOM 2349 O O . ARG A 1 315 ? -28.5 -4.578 -12.82 1 80.69 315 ARG A O 1
ATOM 2356 N N . PHE A 1 316 ? -26.703 -4.582 -11.484 1 84.62 316 PHE A N 1
ATOM 2357 C CA . PHE A 1 316 ? -25.906 -5.27 -12.492 1 84.62 316 PHE A CA 1
ATOM 2358 C C . PHE A 1 316 ? -25.453 -6.633 -11.992 1 84.62 316 PHE A C 1
ATOM 2360 O O . PHE A 1 316 ? -24.766 -7.367 -12.703 1 84.62 316 PHE A O 1
ATOM 2367 N N . LYS A 1 317 ? -25.719 -7.004 -10.789 1 84.75 317 LYS A N 1
ATOM 2368 C CA . LYS A 1 317 ? -25.391 -8.289 -10.18 1 84.75 317 LYS A CA 1
ATOM 2369 C C . LYS A 1 317 ? -23.875 -8.508 -10.156 1 84.75 317 LYS A C 1
ATOM 2371 O O . LYS A 1 317 ? -23.406 -9.602 -10.461 1 84.75 317 LYS A O 1
ATOM 2376 N N . TRP A 1 318 ? -23.266 -7.414 -9.914 1 87.19 318 TRP A N 1
ATOM 2377 C CA . TRP A 1 318 ? -21.828 -7.504 -9.766 1 87.19 318 TRP A CA 1
ATOM 2378 C C . TRP A 1 318 ? -21.453 -8.273 -8.5 1 87.19 318 TRP A C 1
ATOM 2380 O O . TRP A 1 318 ? -22.25 -8.344 -7.555 1 87.19 318 TRP A O 1
ATOM 2390 N N . THR A 1 319 ? -20.281 -8.891 -8.594 1 87.75 319 THR A N 1
ATOM 2391 C CA . THR A 1 319 ? -19.766 -9.594 -7.422 1 87.75 319 THR A CA 1
ATOM 2392 C C . THR A 1 319 ? -18.875 -8.68 -6.59 1 87.75 319 THR A C 1
ATOM 2394 O O . THR A 1 319 ? -18.531 -7.574 -7.023 1 87.75 319 THR A O 1
ATOM 2397 N N . SER A 1 320 ? -18.625 -9.117 -5.402 1 88.19 320 SER A N 1
ATOM 2398 C CA . SER A 1 320 ? -17.75 -8.352 -4.508 1 88.19 320 SER A CA 1
ATOM 2399 C C . SER A 1 320 ? -16.375 -8.141 -5.129 1 88.19 320 SER A C 1
ATOM 2401 O O . SER A 1 320 ? -15.727 -7.133 -4.863 1 88.19 320 SER A O 1
ATOM 2403 N N . LEU A 1 321 ? -15.969 -9.039 -5.98 1 89.19 321 LEU A N 1
ATOM 2404 C CA . LEU A 1 321 ? -14.656 -8.953 -6.609 1 89.19 321 LEU A CA 1
ATOM 2405 C C . LEU A 1 321 ? -14.578 -7.77 -7.562 1 89.19 321 LEU A C 1
ATOM 2407 O O . LEU A 1 321 ? -13.625 -6.992 -7.523 1 89.19 321 LEU A O 1
ATOM 2411 N N . GLU A 1 322 ? -15.586 -7.574 -8.375 1 88.94 322 GLU A N 1
ATOM 2412 C CA . GLU A 1 322 ? -15.617 -6.473 -9.336 1 88.94 322 GLU A CA 1
ATOM 2413 C C . GLU A 1 322 ? -15.664 -5.125 -8.617 1 88.94 322 GLU A C 1
ATOM 2415 O O . GLU A 1 322 ? -14.914 -4.207 -8.969 1 88.94 322 GLU A O 1
ATOM 2420 N N . VAL A 1 323 ? -16.516 -5.082 -7.652 1 88.94 323 VAL A N 1
ATOM 2421 C CA . VAL A 1 323 ? -16.672 -3.824 -6.926 1 88.94 323 VAL A CA 1
ATOM 2422 C C . VAL A 1 323 ? -15.391 -3.484 -6.184 1 88.94 323 VAL A C 1
ATOM 2424 O O . VAL A 1 323 ? -14.961 -2.33 -6.172 1 88.94 323 VAL A O 1
ATOM 2427 N N . GLY A 1 324 ? -14.797 -4.473 -5.566 1 90.88 324 GLY A N 1
ATOM 2428 C CA . GLY A 1 324 ? -13.57 -4.258 -4.809 1 90.88 324 GLY A CA 1
ATOM 2429 C C . GLY A 1 324 ? -12.414 -3.771 -5.66 1 90.88 324 GLY A C 1
ATOM 2430 O O . GLY A 1 324 ? -11.727 -2.818 -5.297 1 90.88 324 GLY A O 1
ATOM 2431 N N . PHE A 1 325 ? -12.195 -4.309 -6.766 1 90.88 325 PHE A N 1
ATOM 2432 C CA . PHE A 1 325 ? -11.055 -3.955 -7.602 1 90.88 325 PHE A CA 1
ATOM 2433 C C . PHE A 1 325 ? -11.305 -2.641 -8.328 1 90.88 325 PHE A C 1
ATOM 2435 O O . PHE A 1 325 ? -10.367 -1.875 -8.578 1 90.88 325 PHE A O 1
ATOM 2442 N N . VAL A 1 326 ? -12.57 -2.396 -8.664 1 88.75 326 VAL A N 1
ATOM 2443 C CA . VAL A 1 326 ? -12.883 -1.116 -9.289 1 88.75 326 VAL A CA 1
ATOM 2444 C C . VAL A 1 326 ? -12.664 0.015 -8.289 1 88.75 326 VAL A C 1
ATOM 2446 O O . VAL A 1 326 ? -12.141 1.072 -8.641 1 88.75 326 VAL A O 1
ATOM 2449 N N . THR A 1 327 ? -13.078 -0.236 -7.105 1 89.75 327 THR A N 1
ATOM 2450 C CA . THR A 1 327 ? -12.867 0.761 -6.062 1 89.75 327 THR A CA 1
ATOM 2451 C C . THR A 1 327 ? -11.383 0.946 -5.781 1 89.75 327 THR A C 1
ATOM 2453 O O . THR A 1 327 ? -10.914 2.07 -5.582 1 89.75 327 THR A O 1
ATOM 2456 N N . MET A 1 328 ? -10.656 -0.155 -5.738 1 92.31 328 MET A N 1
ATOM 2457 C CA . MET A 1 328 ? -9.203 -0.065 -5.559 1 92.31 328 MET A CA 1
ATOM 2458 C C . MET A 1 328 ? -8.562 0.713 -6.703 1 92.31 328 MET A C 1
ATOM 2460 O O . MET A 1 328 ? -7.695 1.555 -6.477 1 92.31 328 MET A O 1
ATOM 2464 N N . GLY A 1 329 ? -8.984 0.407 -7.934 1 91.06 329 GLY A N 1
ATOM 2465 C CA . GLY A 1 329 ? -8.484 1.143 -9.078 1 91.06 329 GLY A CA 1
ATOM 2466 C C . GLY A 1 329 ? -8.766 2.631 -9.008 1 91.06 329 GLY A C 1
ATOM 2467 O O . GLY A 1 329 ? -7.91 3.449 -9.344 1 91.06 329 GLY A O 1
ATOM 2468 N N . GLY A 1 330 ? -9.953 2.984 -8.578 1 90 330 GLY A N 1
ATOM 2469 C CA . GLY A 1 330 ? -10.305 4.383 -8.398 1 90 330 GLY A CA 1
ATOM 2470 C C . GLY A 1 330 ? -9.445 5.086 -7.363 1 90 330 GLY A C 1
ATOM 2471 O O . GLY A 1 330 ? -8.969 6.199 -7.594 1 90 330 GLY A O 1
ATOM 2472 N N . ALA A 1 331 ? -9.266 4.434 -6.285 1 88.38 331 ALA A N 1
ATOM 2473 C CA . ALA A 1 331 ? -8.445 5.008 -5.223 1 88.38 331 ALA A CA 1
ATOM 2474 C C . ALA A 1 331 ? -7 5.191 -5.688 1 88.38 331 ALA A C 1
ATOM 2476 O O . ALA A 1 331 ? -6.371 6.211 -5.391 1 88.38 331 ALA A O 1
ATOM 2477 N N . ALA A 1 332 ? -6.484 4.203 -6.34 1 90.19 332 ALA A N 1
ATOM 2478 C CA . ALA A 1 332 ? -5.117 4.277 -6.844 1 90.19 332 ALA A CA 1
ATOM 2479 C C . ALA A 1 332 ? -4.953 5.438 -7.824 1 90.19 332 ALA A C 1
ATOM 2481 O O . ALA A 1 332 ? -3.977 6.188 -7.754 1 90.19 332 ALA A O 1
ATOM 2482 N N . THR A 1 333 ? -5.867 5.562 -8.711 1 89 333 THR A N 1
ATOM 2483 C CA . THR A 1 333 ? -5.824 6.664 -9.664 1 89 333 THR A CA 1
ATOM 2484 C C . THR A 1 333 ? -5.918 8.008 -8.945 1 89 333 THR A C 1
ATOM 2486 O O . THR A 1 333 ? -5.262 8.977 -9.336 1 89 333 THR A O 1
ATOM 2489 N N . GLY A 1 334 ? -6.707 8.047 -7.938 1 87.31 334 GLY A N 1
ATOM 2490 C CA . GLY A 1 334 ? -6.832 9.266 -7.152 1 87.31 334 GLY A CA 1
ATOM 2491 C C . GLY A 1 334 ? -5.52 9.727 -6.551 1 87.31 334 GLY A C 1
ATOM 2492 O O . GLY A 1 334 ? -5.188 10.914 -6.598 1 87.31 334 GLY A O 1
ATOM 2493 N N . ILE A 1 335 ? -4.742 8.805 -6.09 1 86.25 335 ILE A N 1
ATOM 2494 C CA . ILE A 1 335 ? -3.467 9.148 -5.473 1 86.25 335 ILE A CA 1
ATOM 2495 C C . ILE A 1 335 ? -2.51 9.688 -6.527 1 86.25 335 ILE A C 1
ATOM 2497 O O . ILE A 1 335 ? -1.805 10.672 -6.289 1 86.25 335 ILE A O 1
ATOM 2501 N N . VAL A 1 336 ? -2.502 9.047 -7.586 1 87.81 336 VAL A N 1
ATOM 2502 C CA . VAL A 1 336 ? -1.618 9.477 -8.664 1 87.81 336 VAL A CA 1
ATOM 2503 C C . VAL A 1 336 ? -2.008 10.883 -9.125 1 87.81 336 VAL A C 1
ATOM 2505 O O . VAL A 1 336 ? -1.145 11.742 -9.328 1 87.81 336 VAL A O 1
ATOM 2508 N N . MET A 1 337 ? -3.27 11.07 -9.172 1 86.94 337 MET A N 1
ATOM 2509 C CA . MET A 1 337 ? -3.75 12.383 -9.609 1 86.94 337 MET A CA 1
ATOM 2510 C C . MET A 1 337 ? -3.447 13.453 -8.562 1 86.94 337 MET A C 1
ATOM 2512 O O . MET A 1 337 ? -3.189 14.602 -8.906 1 86.94 337 MET A O 1
ATOM 2516 N N . GLN A 1 338 ? -3.551 13 -7.426 1 81.5 338 GLN A N 1
ATOM 2517 C CA . GLN A 1 338 ? -3.248 13.922 -6.332 1 81.5 338 GLN A CA 1
ATOM 2518 C C . GLN A 1 338 ? -1.801 14.398 -6.402 1 81.5 338 GLN A C 1
ATOM 2520 O O . GLN A 1 338 ? -1.519 15.57 -6.176 1 81.5 338 GLN A O 1
ATOM 2525 N N . LEU A 1 339 ? -0.92 13.531 -6.762 1 78.5 339 LEU A N 1
ATOM 2526 C CA . LEU A 1 339 ? 0.509 13.82 -6.727 1 78.5 339 LEU A CA 1
ATOM 2527 C C . LEU A 1 339 ? 0.95 14.516 -8.016 1 78.5 339 LEU A C 1
ATOM 2529 O O . LEU A 1 339 ? 2.037 15.094 -8.07 1 78.5 339 LEU A O 1
ATOM 2533 N N . THR A 1 340 ? 0.143 14.484 -9.031 1 84.25 340 THR A N 1
ATOM 2534 C CA . THR A 1 340 ? 0.565 15.039 -10.312 1 84.25 340 THR A CA 1
ATOM 2535 C C . THR A 1 340 ? -0.325 16.219 -10.719 1 84.25 340 THR A C 1
ATOM 2537 O O . THR A 1 340 ? 0.059 17.375 -10.555 1 84.25 340 THR A O 1
ATOM 2540 N N . VAL A 1 341 ? -1.612 15.875 -10.883 1 81.56 341 VAL A N 1
ATOM 2541 C CA . VAL A 1 341 ? -2.533 16.844 -11.469 1 81.56 341 VAL A CA 1
ATOM 2542 C C . VAL A 1 341 ? -2.861 17.938 -10.445 1 81.56 341 VAL A C 1
ATOM 2544 O O . VAL A 1 341 ? -3.002 19.109 -10.797 1 81.56 341 VAL A O 1
ATOM 2547 N N . PHE A 1 342 ? -3.014 17.562 -9.258 1 83.25 342 PHE A N 1
ATOM 2548 C CA . PHE A 1 342 ? -3.332 18.547 -8.227 1 83.25 342 PHE A CA 1
ATOM 2549 C C . PHE A 1 342 ? -2.236 19.609 -8.125 1 83.25 342 PHE A C 1
ATOM 2551 O O . PHE A 1 342 ? -2.521 20.797 -8.078 1 83.25 342 PHE A O 1
ATOM 2558 N N . VAL A 1 343 ? -1.021 19.125 -8.07 1 78.12 343 VAL A N 1
ATOM 2559 C CA . VAL A 1 343 ? 0.101 20.047 -7.934 1 78.12 343 VAL A CA 1
ATOM 2560 C C . VAL A 1 343 ? 0.162 20.969 -9.141 1 78.12 343 VAL A C 1
ATOM 2562 O O . VAL A 1 343 ? 0.397 22.172 -9 1 78.12 343 VAL A O 1
ATOM 2565 N N . TRP A 1 344 ? -0.113 20.375 -10.203 1 80.75 344 TRP A N 1
ATOM 2566 C CA . TRP A 1 344 ? -0.116 21.156 -11.438 1 80.75 344 TRP A CA 1
ATOM 2567 C C . TRP A 1 344 ? -1.255 22.172 -11.438 1 80.75 344 TRP A C 1
ATOM 2569 O O . TRP A 1 344 ? -1.074 23.328 -11.852 1 80.75 344 TRP A O 1
ATOM 2579 N N . LEU A 1 345 ? -2.436 21.781 -10.984 1 85.75 345 LEU A N 1
ATOM 2580 C CA . LEU A 1 345 ? -3.611 22.641 -10.953 1 85.75 345 LEU A CA 1
ATOM 2581 C C . LEU A 1 345 ? -3.404 23.812 -10 1 85.75 345 LEU A C 1
ATOM 2583 O O . LEU A 1 345 ? -3.811 24.938 -10.289 1 85.75 345 LEU A O 1
ATOM 2587 N N . VAL A 1 346 ? -2.857 23.531 -8.945 1 81 346 VAL A N 1
ATOM 2588 C CA . VAL A 1 346 ? -2.625 24.562 -7.934 1 81 346 VAL A CA 1
ATOM 2589 C C . VAL A 1 346 ? -1.667 25.609 -8.484 1 81 346 VAL A C 1
ATOM 2591 O O . VAL A 1 346 ? -1.845 26.812 -8.242 1 81 346 VAL A O 1
ATOM 2594 N N . LYS A 1 347 ? -0.67 25.125 -9.172 1 80.38 347 LYS A N 1
ATOM 2595 C CA . LYS A 1 347 ? 0.291 26.047 -9.758 1 80.38 347 LYS A CA 1
ATOM 2596 C C . LYS A 1 347 ? -0.371 26.922 -10.82 1 80.38 347 LYS A C 1
ATOM 2598 O O . LYS A 1 347 ? -0.052 28.109 -10.938 1 80.38 347 LYS A O 1
ATOM 2603 N N . LYS A 1 348 ? -1.299 26.406 -11.453 1 83.75 348 LYS A N 1
ATOM 2604 C CA . LYS A 1 348 ? -1.892 27.125 -12.586 1 83.75 348 LYS A CA 1
ATOM 2605 C C . LYS A 1 348 ? -3.037 28.031 -12.125 1 83.75 348 LYS A C 1
ATOM 2607 O O . LYS A 1 348 ? -3.146 29.172 -12.555 1 83.75 348 LYS A O 1
ATOM 2612 N N . ILE A 1 349 ? -3.938 27.469 -11.234 1 86.88 349 ILE A N 1
ATOM 2613 C CA . ILE A 1 349 ? -5.16 28.219 -10.945 1 86.88 349 ILE A CA 1
ATOM 2614 C C . ILE A 1 349 ? -5.25 28.5 -9.453 1 86.88 349 ILE A C 1
ATOM 2616 O O . ILE A 1 349 ? -6.215 29.094 -8.984 1 86.88 349 ILE A O 1
ATOM 2620 N N . GLY A 1 350 ? -4.297 28.047 -8.68 1 81.38 350 GLY A N 1
ATOM 2621 C CA . GLY A 1 350 ? -4.309 28.312 -7.25 1 81.38 350 GLY A CA 1
ATOM 2622 C C . GLY A 1 350 ? -5.078 27.281 -6.457 1 81.38 350 GLY A C 1
ATOM 2623 O O . GLY A 1 350 ? -5.68 26.375 -7.035 1 81.38 350 GLY A O 1
ATOM 2624 N N . ARG A 1 351 ? -5.148 27.438 -5.207 1 82.69 351 ARG A N 1
ATOM 2625 C CA . ARG A 1 351 ? -5.754 26.453 -4.312 1 82.69 351 ARG A CA 1
ATOM 2626 C C . ARG A 1 351 ? -7.277 26.531 -4.379 1 82.69 351 ARG A C 1
ATOM 2628 O O . ARG A 1 351 ? -7.945 25.484 -4.434 1 82.69 351 ARG A O 1
ATOM 2635 N N . HIS A 1 352 ? -7.793 27.703 -4.332 1 85.5 352 HIS A N 1
ATOM 2636 C CA . HIS A 1 352 ? -9.242 27.844 -4.41 1 85.5 352 HIS A CA 1
ATOM 2637 C C . HIS A 1 352 ? -9.766 27.375 -5.762 1 85.5 352 HIS A C 1
ATOM 2639 O O . HIS A 1 352 ? -10.805 26.719 -5.832 1 85.5 352 HIS A O 1
ATOM 2645 N N . GLY A 1 353 ? -9.047 27.703 -6.785 1 88.25 353 GLY A N 1
ATOM 2646 C CA . GLY A 1 353 ? -9.422 27.234 -8.109 1 88.25 353 GLY A CA 1
ATOM 2647 C C . GLY A 1 353 ? -9.414 25.719 -8.227 1 88.25 353 GLY A C 1
ATOM 2648 O O . GLY A 1 353 ? -10.289 25.141 -8.867 1 88.25 353 GLY A O 1
ATOM 2649 N N . SER A 1 354 ? -8.461 25.188 -7.594 1 90 354 SER A N 1
ATOM 2650 C CA . SER A 1 354 ? -8.367 23.734 -7.621 1 90 354 SER A CA 1
ATOM 2651 C C . SER A 1 354 ? -9.539 23.094 -6.883 1 90 354 SER A C 1
ATOM 2653 O O . SER A 1 354 ? -10.023 22.031 -7.289 1 90 354 SER A O 1
ATOM 2655 N N . ALA A 1 355 ? -9.977 23.719 -5.801 1 90.62 355 ALA A N 1
ATOM 2656 C CA . ALA A 1 355 ? -11.125 23.203 -5.055 1 90.62 355 ALA A CA 1
ATOM 2657 C C . ALA A 1 355 ? -12.398 23.266 -5.895 1 90.62 355 ALA A C 1
ATOM 2659 O O . ALA A 1 355 ? -13.219 22.344 -5.848 1 90.62 355 ALA A O 1
ATOM 2660 N N . ILE A 1 356 ? -12.516 24.281 -6.68 1 92.25 356 ILE A N 1
ATOM 2661 C CA . ILE A 1 356 ? -13.68 24.453 -7.543 1 92.25 356 ILE A CA 1
ATOM 2662 C C . ILE A 1 356 ? -13.664 23.391 -8.641 1 92.25 356 ILE A C 1
ATOM 2664 O O . ILE A 1 356 ? -14.68 22.734 -8.891 1 92.25 356 ILE A O 1
ATOM 2668 N N . VAL A 1 357 ? -12.523 23.219 -9.219 1 92.12 357 VAL A N 1
ATOM 2669 C CA . VAL A 1 357 ? -12.398 22.219 -10.266 1 92.12 357 VAL A CA 1
ATOM 2670 C C . VAL A 1 357 ? -12.625 20.828 -9.688 1 92.12 357 VAL A C 1
ATOM 2672 O O . VAL A 1 357 ? -13.25 19.984 -10.32 1 92.12 357 VAL A O 1
ATOM 2675 N N . GLY A 1 358 ? -12.078 20.594 -8.516 1 92.81 358 GLY A N 1
ATOM 2676 C CA . GLY A 1 358 ? -12.289 19.328 -7.855 1 92.81 358 GLY A CA 1
ATOM 2677 C C . GLY A 1 358 ? -13.75 19.031 -7.574 1 92.81 358 GLY A C 1
ATOM 2678 O O . GLY A 1 358 ? -14.227 17.922 -7.852 1 92.81 358 GLY A O 1
ATOM 2679 N N . SER A 1 359 ? -14.414 20.016 -7.055 1 93.75 359 SER A N 1
ATOM 2680 C CA . SER A 1 359 ? -15.836 19.844 -6.781 1 93.75 359 SER A CA 1
ATOM 2681 C C . SER A 1 359 ? -16.625 19.641 -8.07 1 93.75 359 SER A C 1
ATOM 2683 O O . SER A 1 359 ? -17.609 18.906 -8.094 1 93.75 359 SER A O 1
ATOM 2685 N N . GLY A 1 360 ? -16.203 20.328 -9.094 1 93.88 360 GLY A N 1
ATOM 2686 C CA . GLY A 1 360 ? -16.828 20.125 -10.391 1 93.88 360 GLY A CA 1
ATOM 2687 C C . GLY A 1 360 ? -16.625 18.719 -10.93 1 93.88 360 GLY A C 1
ATOM 2688 O O . GLY A 1 360 ? -17.547 18.125 -11.469 1 93.88 360 GLY A O 1
ATOM 2689 N N . CYS A 1 361 ? -15.438 18.219 -10.766 1 93.69 361 CYS A N 1
ATOM 2690 C CA . CYS A 1 361 ? -15.148 16.844 -11.18 1 93.69 361 CYS A CA 1
ATOM 2691 C C . CYS A 1 361 ? -15.992 15.852 -10.398 1 93.69 361 CYS A C 1
ATOM 2693 O O . CYS A 1 361 ? -16.469 14.859 -10.953 1 93.69 361 CYS A O 1
ATOM 2695 N N . LEU A 1 362 ? -16.172 16.141 -9.164 1 93.94 362 LEU A N 1
ATOM 2696 C CA . LEU A 1 362 ? -17.016 15.281 -8.336 1 93.94 362 LEU A CA 1
ATOM 2697 C C . LEU A 1 362 ? -18.453 15.266 -8.859 1 93.94 362 LEU A C 1
ATOM 2699 O O . LEU A 1 362 ? -19.078 14.203 -8.945 1 93.94 362 LEU A O 1
ATOM 2703 N N . ALA A 1 363 ? -18.922 16.406 -9.195 1 94.44 363 ALA A N 1
ATOM 2704 C CA . ALA A 1 363 ? -20.266 16.516 -9.719 1 94.44 363 ALA A CA 1
ATOM 2705 C C . ALA A 1 363 ? -20.422 15.742 -11.023 1 94.44 363 ALA A C 1
ATOM 2707 O O . ALA A 1 363 ? -21.391 15 -11.203 1 94.44 363 ALA A O 1
ATOM 2708 N N . VAL A 1 364 ? -19.484 15.891 -11.891 1 93.75 364 VAL A N 1
ATOM 2709 C CA . VAL A 1 364 ? -19.516 15.188 -13.172 1 93.75 364 VAL A CA 1
ATOM 2710 C C . VAL A 1 364 ? -19.453 13.68 -12.938 1 93.75 364 VAL A C 1
ATOM 2712 O O . VAL A 1 364 ? -20.125 12.914 -13.625 1 93.75 364 VAL A O 1
ATOM 2715 N N . GLY A 1 365 ? -18.609 13.305 -11.984 1 93.81 365 GLY A N 1
ATOM 2716 C CA . GLY A 1 365 ? -18.516 11.891 -11.656 1 93.81 365 GLY A CA 1
ATOM 2717 C C . GLY A 1 365 ? -19.828 11.297 -11.172 1 93.81 365 GLY A C 1
ATOM 2718 O O . GLY A 1 365 ? -20.234 10.227 -11.633 1 93.81 365 GLY A O 1
ATOM 2719 N N . PHE A 1 366 ? -20.531 11.977 -10.336 1 94.38 366 PHE A N 1
ATOM 2720 C CA . PHE A 1 366 ? -21.766 11.461 -9.773 1 94.38 366 PHE A CA 1
ATOM 2721 C C . PHE A 1 366 ? -22.891 11.5 -10.812 1 94.38 366 PHE A C 1
ATOM 2723 O O . PHE A 1 366 ? -23.766 10.625 -10.828 1 94.38 366 PHE A O 1
ATOM 2730 N N . VAL A 1 367 ? -22.891 12.484 -11.68 1 92.94 367 VAL A N 1
ATOM 2731 C CA . VAL A 1 367 ? -23.875 12.523 -12.758 1 92.94 367 VAL A CA 1
ATOM 2732 C C . VAL A 1 367 ? -23.672 11.328 -13.688 1 92.94 367 VAL A C 1
ATOM 2734 O O . VAL A 1 367 ? -24.641 10.711 -14.125 1 92.94 367 VAL A O 1
ATOM 2737 N N . SER A 1 368 ? -22.422 11.031 -13.945 1 91.44 368 SER A N 1
ATOM 2738 C CA . SER A 1 368 ? -22.125 9.883 -14.797 1 91.44 368 SER A CA 1
ATOM 2739 C C . SER A 1 368 ? -22.609 8.586 -14.172 1 91.44 368 SER A C 1
ATOM 2741 O O . SER A 1 368 ? -23.125 7.707 -14.867 1 91.44 368 SER A O 1
ATOM 2743 N N . LEU A 1 369 ? -22.484 8.469 -12.883 1 89.75 369 LEU A N 1
ATOM 2744 C CA . LEU A 1 369 ? -22.922 7.254 -12.195 1 89.75 369 LEU A CA 1
ATOM 2745 C C . LEU A 1 369 ? -24.438 7.191 -12.102 1 89.75 369 LEU A C 1
ATOM 2747 O O . LEU A 1 369 ? -25.016 6.105 -12.102 1 89.75 369 LEU A O 1
ATOM 2751 N N . ALA A 1 370 ? -25.062 8.32 -12.016 1 88.81 370 ALA A N 1
ATOM 2752 C CA . ALA A 1 370 ? -26.516 8.375 -11.953 1 88.81 370 ALA A CA 1
ATOM 2753 C C . ALA A 1 370 ? -27.141 8.008 -13.297 1 88.81 370 ALA A C 1
ATOM 2755 O O . ALA A 1 370 ? -28.266 7.516 -13.352 1 88.81 370 ALA A O 1
ATOM 2756 N N . LEU A 1 371 ? -26.359 8.172 -14.336 1 86.44 371 LEU A N 1
ATOM 2757 C CA . LEU A 1 371 ? -26.875 7.93 -15.68 1 86.44 371 LEU A CA 1
ATOM 2758 C C . LEU A 1 371 ? -26.594 6.496 -16.125 1 86.44 371 LEU A C 1
ATOM 2760 O O . LEU A 1 371 ? -26.797 6.148 -17.281 1 86.44 371 LEU A O 1
ATOM 2764 N N . LEU A 1 372 ? -26.094 5.703 -15.102 1 83.5 372 LEU A N 1
ATOM 2765 C CA . LEU A 1 372 ? -25.828 4.316 -15.461 1 83.5 372 LEU A CA 1
ATOM 2766 C C . LEU A 1 372 ? -27.109 3.574 -15.781 1 83.5 372 LEU A C 1
ATOM 2768 O O . LEU A 1 372 ? -28.078 3.631 -15.016 1 83.5 372 LEU A O 1
ATOM 2772 N N . GLY A 1 373 ? -27.719 3.74 -16.781 1 68.38 373 GLY A N 1
ATOM 2773 C CA . GLY A 1 373 ? -28.922 3.094 -17.266 1 68.38 373 GLY A CA 1
ATOM 2774 C C . GLY A 1 373 ? -29.156 1.726 -16.656 1 68.38 373 GLY A C 1
ATOM 2775 O O . GLY A 1 373 ? -28.578 1.401 -15.609 1 68.38 373 GLY A O 1
ATOM 2776 N N . LYS A 1 374 ? -30.078 0.978 -17.031 1 64.69 374 LYS A N 1
ATOM 2777 C CA . LYS A 1 374 ? -30.5 -0.329 -16.531 1 64.69 374 LYS A CA 1
ATOM 2778 C C . LYS A 1 374 ? -29.578 -1.433 -17.016 1 64.69 374 LYS A C 1
ATOM 2780 O O . LYS A 1 374 ? -29.453 -2.484 -16.391 1 64.69 374 LYS A O 1
ATOM 2785 N N . ASP A 1 375 ? -28.844 -1.297 -18.094 1 64 375 ASP A N 1
ATOM 2786 C CA . ASP A 1 375 ? -28.016 -2.383 -18.609 1 64 375 ASP A CA 1
ATOM 2787 C C . ASP A 1 375 ? -26.594 -1.911 -18.875 1 64 375 ASP A C 1
ATOM 2789 O O . ASP A 1 375 ? -26.375 -0.889 -19.531 1 64 375 ASP A O 1
ATOM 2793 N N . LEU A 1 376 ? -25.609 -2.463 -18.094 1 61.47 376 LEU A N 1
ATOM 2794 C CA . LEU A 1 376 ? -24.219 -2.117 -18.297 1 61.47 376 LEU A CA 1
ATOM 2795 C C . LEU A 1 376 ? -23.766 -2.492 -19.703 1 61.47 376 LEU A C 1
ATOM 2797 O O . LEU A 1 376 ? -22.734 -2.014 -20.188 1 61.47 376 LEU A O 1
ATOM 2801 N N . GLY A 1 377 ? -24.375 -3.652 -20.312 1 54.5 377 GLY A N 1
ATOM 2802 C CA . GLY A 1 377 ? -24.031 -4.082 -21.656 1 54.5 377 GLY A CA 1
ATOM 2803 C C . GLY A 1 377 ? -24.188 -2.986 -22.688 1 54.5 377 GLY A C 1
ATOM 2804 O O . GLY A 1 377 ? -23.672 -3.102 -23.797 1 54.5 377 GLY A O 1
ATOM 2805 N N . GLU A 1 378 ? -25.188 -2.375 -22.531 1 49.91 378 GLU A N 1
ATOM 2806 C CA . GLU A 1 378 ? -25.344 -1.357 -23.562 1 49.91 378 GLU A CA 1
ATOM 2807 C C . GLU A 1 378 ? -24.156 -0.39 -23.562 1 49.91 378 GLU A C 1
ATOM 2809 O O . GLU A 1 378 ? -23.469 -0.251 -22.547 1 49.91 378 GLU A O 1
ATOM 2814 N N . PHE A 1 379 ? -23.688 -0.008 -24.859 1 49.75 379 PHE A N 1
ATOM 2815 C CA . PHE A 1 379 ? -22.5 0.752 -25.219 1 49.75 379 PHE A CA 1
ATOM 2816 C C . PHE A 1 379 ? -22.031 1.622 -24.047 1 49.75 379 PHE A C 1
ATOM 2818 O O . PHE A 1 379 ? -20.844 1.877 -23.891 1 49.75 379 PHE A O 1
ATOM 2825 N N . ARG A 1 380 ? -23.031 2.238 -23.391 1 55 380 ARG A N 1
ATOM 2826 C CA . ARG A 1 380 ? -22.75 3.447 -22.625 1 55 380 ARG A CA 1
ATOM 2827 C C . ARG A 1 380 ? -22.484 3.121 -21.156 1 55 380 ARG A C 1
ATOM 2829 O O . ARG A 1 380 ? -22.078 3.99 -20.391 1 55 380 ARG A O 1
ATOM 2836 N N . GLY A 1 381 ? -22.453 1.817 -20.703 1 66.31 381 GLY A N 1
ATOM 2837 C CA . GLY A 1 381 ? -22.453 1.563 -19.266 1 66.31 381 GLY A CA 1
ATOM 2838 C C . GLY A 1 381 ? -21.078 1.456 -18.656 1 66.31 381 GLY A C 1
ATOM 2839 O O . GLY A 1 381 ? -20.719 2.203 -17.75 1 66.31 381 GLY A O 1
ATOM 2840 N N . ALA A 1 382 ? -20.25 0.667 -19.359 1 76.88 382 ALA A N 1
ATOM 2841 C CA . ALA A 1 382 ? -18.922 0.42 -18.781 1 76.88 382 ALA A CA 1
ATOM 2842 C C . ALA A 1 382 ? -18.062 1.682 -18.812 1 76.88 382 ALA A C 1
ATOM 2844 O O . ALA A 1 382 ? -17.453 2.051 -17.812 1 76.88 382 ALA A O 1
ATOM 2845 N N . PRO A 1 383 ? -18.203 2.404 -19.969 1 80.31 383 PRO A N 1
ATOM 2846 C CA . PRO A 1 383 ? -17.406 3.627 -19.984 1 80.31 383 PRO A CA 1
ATOM 2847 C C . PRO A 1 383 ? -17.906 4.68 -19 1 80.31 383 PRO A C 1
ATOM 2849 O O . PRO A 1 383 ? -17.109 5.41 -18.406 1 80.31 383 PRO A O 1
ATOM 2852 N N . LEU A 1 384 ? -19.188 4.762 -18.859 1 85.56 384 LEU A N 1
ATOM 2853 C CA . LEU A 1 384 ? -19.734 5.734 -17.922 1 85.56 384 LEU A CA 1
ATOM 2854 C C . LEU A 1 384 ? -19.344 5.395 -16.5 1 85.56 384 LEU A C 1
ATOM 2856 O O . LEU A 1 384 ? -19.125 6.289 -15.68 1 85.56 384 LEU A O 1
ATOM 2860 N N . LEU A 1 385 ? -19.281 4.148 -16.234 1 87.56 385 LEU A N 1
ATOM 2861 C CA . LEU A 1 385 ? -18.859 3.715 -14.906 1 87.56 385 LEU A CA 1
ATOM 2862 C C . LEU A 1 385 ? -17.406 4.098 -14.648 1 87.56 385 LEU A C 1
ATOM 2864 O O . LEU A 1 385 ? -17.078 4.617 -13.578 1 87.56 385 LEU A O 1
ATOM 2868 N N . VAL A 1 386 ? -16.609 3.891 -15.672 1 86.31 386 VAL A N 1
ATOM 2869 C CA . VAL A 1 386 ? -15.18 4.195 -15.539 1 86.31 386 VAL A CA 1
ATOM 2870 C C . VAL A 1 386 ? -14.984 5.699 -15.383 1 86.31 386 VAL A C 1
ATOM 2872 O O . VAL A 1 386 ? -14.227 6.148 -14.523 1 86.31 386 VAL A O 1
ATOM 2875 N N . VAL A 1 387 ? -15.703 6.422 -16.125 1 88.31 387 VAL A N 1
ATOM 2876 C CA . VAL A 1 387 ? -15.625 7.875 -16.062 1 88.31 387 VAL A CA 1
ATOM 2877 C C . VAL A 1 387 ? -16.141 8.359 -14.719 1 88.31 387 VAL A C 1
ATOM 2879 O O . VAL A 1 387 ? -15.562 9.273 -14.117 1 88.31 387 VAL A O 1
ATOM 2882 N N . GLY A 1 388 ? -17.219 7.793 -14.305 1 91.25 388 GLY A N 1
ATOM 2883 C CA . GLY A 1 388 ? -17.781 8.172 -13.023 1 91.25 388 GLY A CA 1
ATOM 2884 C C . GLY A 1 388 ? -16.844 7.922 -11.859 1 91.25 388 GLY A C 1
ATOM 2885 O O . GLY A 1 388 ? -16.656 8.789 -11.008 1 91.25 388 GLY A O 1
ATOM 2886 N N . ILE A 1 389 ? -16.234 6.801 -11.898 1 90.88 389 ILE A N 1
ATOM 2887 C CA . ILE A 1 389 ? -15.344 6.426 -10.812 1 90.88 389 ILE A CA 1
ATOM 2888 C C . ILE A 1 389 ? -14.078 7.281 -10.867 1 90.88 389 ILE A C 1
ATOM 2890 O O . ILE A 1 389 ? -13.625 7.801 -9.844 1 90.88 389 ILE A O 1
ATOM 2894 N N . PHE A 1 390 ? -13.609 7.453 -12.008 1 90.5 390 PHE A N 1
ATOM 2895 C CA . PHE A 1 390 ? -12.391 8.234 -12.195 1 90.5 390 PHE A CA 1
ATOM 2896 C C . PHE A 1 390 ? -12.586 9.664 -11.711 1 90.5 390 PHE A C 1
ATOM 2898 O O . PHE A 1 390 ? -11.789 10.164 -10.922 1 90.5 390 PHE A O 1
ATOM 2905 N N . PHE A 1 391 ? -13.602 10.273 -12.086 1 92.44 391 PHE A N 1
ATOM 2906 C CA . PHE A 1 391 ? -13.828 11.68 -11.758 1 92.44 391 PHE A CA 1
ATOM 2907 C C . PHE A 1 391 ? -14.25 11.836 -10.305 1 92.44 391 PHE A C 1
ATOM 2909 O O . PHE A 1 391 ? -13.906 12.828 -9.656 1 92.44 391 PHE A O 1
ATOM 2916 N N . SER A 1 392 ? -15 10.945 -9.844 1 93.12 392 SER A N 1
ATOM 2917 C CA . SER A 1 392 ? -15.406 11.039 -8.445 1 93.12 392 SER A CA 1
ATOM 2918 C C . SER A 1 392 ? -14.211 10.906 -7.512 1 93.12 392 SER A C 1
ATOM 2920 O O . SER A 1 392 ? -14.062 11.68 -6.562 1 93.12 392 SER A O 1
ATOM 2922 N N . CYS A 1 393 ? -13.336 9.945 -7.801 1 90.62 393 CYS A N 1
ATOM 2923 C CA . CYS A 1 393 ? -12.172 9.727 -6.949 1 90.62 393 CYS A CA 1
ATOM 2924 C C . CYS A 1 393 ? -11.172 10.859 -7.094 1 90.62 393 CYS A C 1
ATOM 2926 O O . CYS A 1 393 ? -10.648 11.367 -6.098 1 90.62 393 CYS A O 1
ATOM 2928 N N . THR A 1 394 ? -10.945 11.242 -8.289 1 90.38 394 THR A N 1
ATOM 2929 C CA . THR A 1 394 ? -10.023 12.336 -8.539 1 90.38 394 THR A CA 1
ATOM 2930 C C . THR A 1 394 ? -10.547 13.641 -7.938 1 90.38 394 THR A C 1
ATOM 2932 O O . THR A 1 394 ? -9.797 14.383 -7.309 1 90.38 394 THR A O 1
ATOM 2935 N N . GLY A 1 395 ? -11.797 13.898 -8.141 1 91.5 395 GLY A N 1
ATOM 2936 C CA . GLY A 1 395 ? -12.406 15.102 -7.594 1 91.5 395 GLY A CA 1
ATOM 2937 C C . GLY A 1 395 ? -12.336 15.172 -6.082 1 91.5 395 GLY A C 1
ATOM 2938 O O . GLY A 1 395 ? -12.031 16.219 -5.516 1 91.5 395 GLY A O 1
ATOM 2939 N N . GLN A 1 396 ? -12.547 14.086 -5.512 1 89.88 396 GLN A N 1
ATOM 2940 C CA . GLN A 1 396 ? -12.539 14.047 -4.055 1 89.88 396 GLN A CA 1
ATOM 2941 C C . GLN A 1 396 ? -11.148 14.336 -3.502 1 89.88 396 GLN A C 1
ATOM 2943 O O . GLN A 1 396 ? -11 15.078 -2.529 1 89.88 396 GLN A O 1
ATOM 2948 N N . VAL A 1 397 ? -10.203 13.766 -4.09 1 85.19 397 VAL A N 1
ATOM 2949 C CA . VAL A 1 397 ? -8.836 13.93 -3.602 1 85.19 397 VAL A CA 1
ATOM 2950 C C . VAL A 1 397 ? -8.391 15.375 -3.777 1 85.19 397 VAL A C 1
ATOM 2952 O O . VAL A 1 397 ? -7.77 15.953 -2.885 1 85.19 397 VAL A O 1
ATOM 2955 N N . ILE A 1 398 ? -8.758 15.953 -4.84 1 87.88 398 ILE A N 1
ATOM 2956 C CA . ILE A 1 398 ? -8.383 17.328 -5.121 1 87.88 398 ILE A CA 1
ATOM 2957 C C . ILE A 1 398 ? -9.086 18.281 -4.141 1 87.88 398 ILE A C 1
ATOM 2959 O O . ILE A 1 398 ? -8.445 19.156 -3.551 1 87.88 398 ILE A O 1
ATOM 2963 N N . VAL A 1 399 ? -10.344 18.031 -3.953 1 89.25 399 VAL A N 1
ATOM 2964 C CA . VAL A 1 399 ? -11.125 18.906 -3.082 1 89.25 399 VAL A CA 1
ATOM 2965 C C . VAL A 1 399 ? -10.633 18.781 -1.644 1 89.25 399 VAL A C 1
ATOM 2967 O O . VAL A 1 399 ? -10.461 19.781 -0.945 1 89.25 399 VAL A O 1
ATOM 2970 N N . SER A 1 400 ? -10.414 17.609 -1.247 1 85.75 400 SER A N 1
ATOM 2971 C CA . SER A 1 400 ? -10 17.375 0.13 1 85.75 400 SER A CA 1
ATOM 2972 C C . SER A 1 400 ? -8.633 17.984 0.408 1 85.75 400 SER A C 1
ATOM 2974 O O . SER A 1 400 ? -8.43 18.625 1.448 1 85.75 400 SER A O 1
ATOM 2976 N N . THR A 1 401 ? -7.785 17.844 -0.458 1 77.62 401 THR A N 1
ATOM 2977 C CA . THR A 1 401 ? -6.441 18.391 -0.3 1 77.62 401 THR A CA 1
ATOM 2978 C C . THR A 1 401 ? -6.473 19.906 -0.364 1 77.62 401 THR A C 1
ATOM 2980 O O . THR A 1 401 ? -5.82 20.578 0.437 1 77.62 401 THR A O 1
ATOM 2983 N N . ALA A 1 402 ? -7.191 20.406 -1.288 1 82.62 402 ALA A N 1
ATOM 2984 C CA . ALA A 1 402 ? -7.293 21.859 -1.444 1 82.62 402 ALA A CA 1
ATOM 2985 C C . ALA A 1 402 ? -7.941 22.5 -0.219 1 82.62 402 ALA A C 1
ATOM 2987 O O . ALA A 1 402 ? -7.477 23.531 0.268 1 82.62 402 ALA A O 1
ATOM 2988 N N . ALA A 1 403 ? -8.961 21.906 0.213 1 83.88 403 ALA A N 1
ATOM 2989 C CA . ALA A 1 403 ? -9.664 22.438 1.377 1 83.88 403 ALA A CA 1
ATOM 2990 C C . ALA A 1 403 ? -8.758 22.469 2.602 1 83.88 403 ALA A C 1
ATOM 2992 O O . ALA A 1 403 ? -8.719 23.453 3.332 1 83.88 403 ALA A O 1
ATOM 2993 N N . THR A 1 404 ? -8.086 21.406 2.781 1 76.56 404 THR A N 1
ATOM 2994 C CA . THR A 1 404 ? -7.168 21.328 3.912 1 76.56 404 THR A CA 1
ATOM 2995 C C . THR A 1 404 ? -6.047 22.359 3.764 1 76.56 404 THR A C 1
ATOM 2997 O O . THR A 1 404 ? -5.664 23.016 4.738 1 76.56 404 THR A O 1
ATOM 3000 N N . SER A 1 405 ? -5.586 22.5 2.596 1 74.38 405 SER A N 1
ATOM 3001 C CA . SER A 1 405 ? -4.523 23.469 2.322 1 74.38 405 SER A CA 1
ATOM 3002 C C . SER A 1 405 ? -4.992 24.891 2.562 1 74.38 405 SER A C 1
ATOM 3004 O O . SER A 1 405 ? -4.25 25.719 3.109 1 74.38 405 SER A O 1
ATOM 3006 N N . ILE A 1 406 ? -6.137 25.188 2.184 1 79.5 406 ILE A N 1
ATOM 3007 C CA . ILE A 1 406 ? -6.691 26.531 2.359 1 79.5 406 ILE A CA 1
ATOM 3008 C C . ILE A 1 406 ? -6.906 26.812 3.844 1 79.5 406 ILE A C 1
ATOM 3010 O O . ILE A 1 406 ? -6.551 27.875 4.34 1 79.5 406 ILE A O 1
ATOM 3014 N N . LEU A 1 407 ? -7.438 25.875 4.504 1 76.94 407 LEU A N 1
ATOM 3015 C CA . LEU A 1 407 ? -7.711 26.031 5.926 1 76.94 407 LEU A CA 1
ATOM 3016 C C . LEU A 1 407 ? -6.414 26.203 6.715 1 76.94 407 LEU A C 1
ATOM 3018 O O . LEU A 1 407 ? -6.367 26.953 7.68 1 76.94 407 LEU A O 1
ATOM 3022 N N . SER A 1 408 ? -5.398 25.516 6.32 1 68.62 408 SER A N 1
ATOM 3023 C CA . SER A 1 408 ? -4.109 25.594 7.004 1 68.62 408 SER A CA 1
ATOM 3024 C C . SER A 1 408 ? -3.484 26.969 6.863 1 68.62 408 SER A C 1
ATOM 3026 O O . SER A 1 408 ? -2.691 27.391 7.711 1 68.62 408 SER A O 1
ATOM 3028 N N . ARG A 1 409 ? -3.812 27.594 5.863 1 68.88 409 ARG A N 1
ATOM 3029 C CA . ARG A 1 409 ? -3.279 28.938 5.645 1 68.88 409 ARG A CA 1
ATOM 3030 C C . ARG A 1 409 ? -3.885 29.922 6.629 1 68.88 409 ARG A C 1
ATOM 3032 O O . ARG A 1 409 ? -3.27 30.953 6.945 1 68.88 409 ARG A O 1
ATOM 3039 N N . TYR A 1 410 ? -5.055 29.656 7.031 1 69.88 410 TYR A N 1
ATOM 3040 C CA . TYR A 1 410 ? -5.727 30.547 7.973 1 69.88 410 TYR A CA 1
ATOM 3041 C C . TYR A 1 410 ? -5.398 30.156 9.414 1 69.88 410 TYR A C 1
ATOM 3043 O O . TYR A 1 410 ? -5.809 30.844 10.352 1 69.88 410 TYR A O 1
ATOM 3051 N N . ALA A 1 411 ? -4.699 29.047 9.508 1 64.12 411 ALA A N 1
ATOM 3052 C CA . ALA A 1 411 ? -4.406 28.547 10.852 1 64.12 411 ALA A CA 1
ATOM 3053 C C . ALA A 1 411 ? -3.051 29.047 11.344 1 64.12 411 ALA A C 1
ATOM 3055 O O . ALA A 1 411 ? -2.102 29.156 10.562 1 64.12 411 ALA A O 1
ATOM 3056 N N . THR A 1 412 ? -3.018 29.703 12.516 1 58.41 412 THR A N 1
ATOM 3057 C CA . THR A 1 412 ? -1.768 30 13.195 1 58.41 412 THR A CA 1
ATOM 3058 C C . THR A 1 412 ? -1.214 28.766 13.891 1 58.41 412 THR A C 1
ATOM 3060 O O . THR A 1 412 ? -1.937 27.781 14.094 1 58.41 412 THR A O 1
ATOM 3063 N N . PRO A 1 413 ? 0.018 28.656 14.039 1 55.88 413 PRO A N 1
ATOM 3064 C CA . PRO A 1 413 ? 0.604 27.484 14.68 1 55.88 413 PRO A CA 1
ATOM 3065 C C . PRO A 1 413 ? -0.141 27.078 15.945 1 55.88 413 PRO A C 1
ATOM 3067 O O . PRO A 1 413 ? -0.206 25.875 16.266 1 55.88 413 PRO A O 1
ATOM 3070 N N . HIS A 1 414 ? -0.737 27.984 16.609 1 53.22 414 HIS A N 1
ATOM 3071 C CA . HIS A 1 414 ? -1.429 27.688 17.859 1 53.22 414 HIS A CA 1
ATOM 3072 C C . HIS A 1 414 ? -2.848 27.188 17.594 1 53.22 414 HIS A C 1
ATOM 3074 O O . HIS A 1 414 ? -3.414 26.453 18.406 1 53.22 414 HIS A O 1
ATOM 3080 N N . THR A 1 415 ? -3.383 27.578 16.438 1 63.5 415 THR A N 1
ATOM 3081 C CA . THR A 1 415 ? -4.781 27.25 16.188 1 63.5 415 THR A CA 1
ATOM 3082 C C . THR A 1 415 ? -4.902 26.188 15.094 1 63.5 415 THR A C 1
ATOM 3084 O O . THR A 1 415 ? -6.008 25.766 14.75 1 63.5 415 THR A O 1
ATOM 3087 N N . GLN A 1 416 ? -3.859 25.75 14.586 1 66.19 416 GLN A N 1
ATOM 3088 C CA . GLN A 1 416 ? -3.855 24.781 13.492 1 66.19 416 GLN A CA 1
ATOM 3089 C C . GLN A 1 416 ? -4.512 23.469 13.906 1 66.19 416 GLN A C 1
ATOM 3091 O O . GLN A 1 416 ? -5.301 22.891 13.156 1 66.19 416 GLN A O 1
ATOM 3096 N N . GLY A 1 417 ? -4.195 23.031 15.117 1 60.62 417 GLY A N 1
ATOM 3097 C CA . GLY A 1 417 ? -4.809 21.812 15.625 1 60.62 417 GLY A CA 1
ATOM 3098 C C . GLY A 1 417 ? -6.312 21.922 15.758 1 60.62 417 GLY A C 1
ATOM 3099 O O . GLY A 1 417 ? -7.039 20.984 15.422 1 60.62 417 GLY A O 1
ATOM 3100 N N . LEU A 1 418 ? -6.734 23.062 16.172 1 64.88 418 LEU A N 1
ATOM 3101 C CA . LEU A 1 418 ? -8.164 23.266 16.359 1 64.88 418 LEU A CA 1
ATOM 3102 C C . LEU A 1 418 ? -8.898 23.297 15.031 1 64.88 418 LEU A C 1
ATOM 3104 O O . LEU A 1 418 ? -9.945 22.672 14.883 1 64.88 418 LEU A O 1
ATOM 3108 N N . ILE A 1 419 ? -8.375 24 14.07 1 70.44 419 ILE A N 1
ATOM 3109 C CA . ILE A 1 419 ? -9.016 24.156 12.766 1 70.44 419 ILE A CA 1
ATOM 3110 C C . ILE A 1 419 ? -9.07 22.797 12.055 1 70.44 419 ILE A C 1
ATOM 3112 O O . ILE A 1 419 ? -10.109 22.422 11.516 1 70.44 419 ILE A O 1
ATOM 3116 N N . LEU A 1 420 ? -8.062 22.031 12.148 1 67.75 420 LEU A N 1
ATOM 3117 C CA . LEU A 1 420 ? -8.023 20.719 11.492 1 67.75 420 LEU A CA 1
ATOM 3118 C C . LEU A 1 420 ? -8.867 19.703 12.25 1 67.75 420 LEU A C 1
ATOM 3120 O O . LEU A 1 420 ? -9.445 18.797 11.648 1 67.75 420 LEU A O 1
ATOM 3124 N N . GLY A 1 421 ? -8.867 19.906 13.539 1 66.94 421 GLY A N 1
ATOM 3125 C CA . GLY A 1 421 ? -9.711 19.047 14.344 1 66.94 421 GLY A CA 1
ATOM 3126 C C . GLY A 1 421 ? -11.188 19.188 14.016 1 66.94 421 GLY A C 1
ATOM 3127 O O . GLY A 1 421 ? -11.898 18.188 13.906 1 66.94 421 GLY A O 1
ATOM 3128 N N . VAL A 1 422 ? -11.57 20.406 13.859 1 74.88 422 VAL A N 1
ATOM 3129 C CA . VAL A 1 422 ? -12.961 20.656 13.492 1 74.88 422 VAL A CA 1
ATOM 3130 C C . VAL A 1 422 ? -13.242 20.062 12.109 1 74.88 422 VAL A C 1
ATOM 3132 O O . VAL A 1 422 ? -14.305 19.5 11.875 1 74.88 422 VAL A O 1
ATOM 3135 N N . GLN A 1 423 ? -12.312 20.156 11.266 1 76.56 423 GLN A N 1
ATOM 3136 C CA . GLN A 1 423 ? -12.461 19.578 9.938 1 76.56 423 GLN A CA 1
ATOM 3137 C C . GLN A 1 423 ? -12.641 18.062 10.016 1 76.56 423 GLN A C 1
ATOM 3139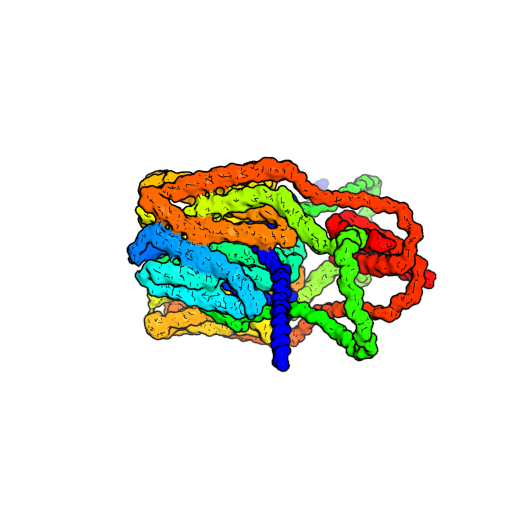 O O . GLN A 1 423 ? -13.469 17.484 9.305 1 76.56 423 GLN A O 1
ATOM 3144 N N . GLN A 1 424 ? -11.938 17.391 10.844 1 72.12 424 GLN A N 1
ATOM 3145 C CA . GLN A 1 424 ? -12.031 15.953 11.016 1 72.12 424 GLN A CA 1
ATOM 3146 C C . GLN A 1 424 ? -13.383 15.555 11.609 1 72.12 424 GLN A C 1
ATOM 3148 O O . GLN A 1 424 ? -13.914 14.492 11.297 1 72.12 424 GLN A O 1
ATOM 3153 N N . SER A 1 425 ? -13.828 16.453 12.5 1 74.88 425 SER A N 1
ATOM 3154 C CA . SER A 1 425 ? -15.141 16.172 13.086 1 74.88 425 SER A CA 1
ATOM 3155 C C . SER A 1 425 ? -16.234 16.203 12.031 1 74.88 425 SER A C 1
ATOM 3157 O O . SER A 1 425 ? -17.172 15.406 12.086 1 74.88 425 SER A O 1
ATOM 3159 N N . PHE A 1 426 ? -16.094 17.078 11.141 1 80.12 426 PHE A N 1
ATOM 3160 C CA . PHE A 1 426 ? -17.078 17.141 10.062 1 80.12 426 PHE A CA 1
ATOM 3161 C C . PHE A 1 426 ? -16.969 15.914 9.164 1 80.12 426 PHE A C 1
ATOM 3163 O O . PHE A 1 426 ? -17.984 15.414 8.672 1 80.12 426 PHE A O 1
ATOM 3170 N N . GLN A 1 427 ? -15.836 15.461 8.938 1 81 427 GLN A N 1
ATOM 3171 C CA . GLN A 1 427 ? -15.656 14.242 8.164 1 81 427 GLN A CA 1
ATOM 3172 C C . GLN A 1 427 ? -16.281 13.047 8.875 1 81 427 GLN A C 1
ATOM 3174 O O . GLN A 1 427 ? -16.938 12.211 8.234 1 81 427 GLN A O 1
ATOM 3179 N N . ALA A 1 428 ? -16.062 13.016 10.164 1 77.69 428 ALA A N 1
ATOM 3180 C CA . ALA A 1 428 ? -16.625 11.93 10.961 1 77.69 428 ALA A CA 1
ATOM 3181 C C . ALA A 1 428 ? -18.141 11.961 10.938 1 77.69 428 ALA A C 1
ATOM 3183 O O . ALA A 1 428 ? -18.797 10.914 10.867 1 77.69 428 ALA A O 1
ATOM 3184 N N . LEU A 1 429 ? -18.625 13.094 10.984 1 84.5 429 LEU A N 1
ATOM 3185 C CA . LEU A 1 429 ? -20.062 13.266 10.945 1 84.5 429 LEU A CA 1
ATOM 3186 C C . LEU A 1 429 ? -20.641 12.773 9.617 1 84.5 429 LEU A C 1
ATOM 3188 O O . LEU A 1 429 ? -21.688 12.125 9.594 1 84.5 429 LEU A O 1
ATOM 3192 N N . ALA A 1 430 ? -19.969 13.109 8.57 1 87.81 430 ALA A N 1
ATOM 3193 C CA . ALA A 1 430 ? -20.422 12.672 7.25 1 87.81 430 ALA A CA 1
ATOM 3194 C C . ALA A 1 430 ? -20.375 11.148 7.137 1 87.81 430 ALA A C 1
ATOM 3196 O O . ALA A 1 430 ? -21.25 10.547 6.512 1 87.81 430 ALA A O 1
ATOM 3197 N N . ARG A 1 431 ? -19.453 10.547 7.758 1 85 431 ARG A N 1
ATOM 3198 C CA . ARG A 1 431 ? -19.297 9.094 7.703 1 85 431 ARG A CA 1
ATOM 3199 C C . ARG A 1 431 ? -20.359 8.406 8.555 1 85 431 ARG A C 1
ATOM 3201 O O . ARG A 1 431 ? -20.688 7.238 8.328 1 85 431 ARG A O 1
ATOM 3208 N N . THR A 1 432 ? -20.875 9.117 9.57 1 89.12 432 THR A N 1
ATOM 3209 C CA . THR A 1 432 ? -21.859 8.539 10.469 1 89.12 432 THR A CA 1
ATOM 3210 C C . THR A 1 432 ? -23.266 8.719 9.922 1 89.12 432 THR A C 1
ATOM 3212 O O . THR A 1 432 ? -24.031 7.758 9.844 1 89.12 432 THR A O 1
ATOM 3215 N N . ILE A 1 433 ? -23.5 9.828 9.414 1 91.38 433 ILE A N 1
ATOM 3216 C CA . ILE A 1 433 ? -24.844 10.148 8.977 1 91.38 433 ILE A CA 1
ATOM 3217 C C . ILE A 1 433 ? -25.016 9.766 7.508 1 91.38 433 ILE A C 1
ATOM 3219 O O . ILE A 1 433 ? -26.109 9.383 7.082 1 91.38 433 ILE A O 1
ATOM 3223 N N . GLY A 1 434 ? -24.031 9.812 6.781 1 90.56 434 GLY A N 1
ATOM 3224 C CA . GLY A 1 434 ? -24.062 9.594 5.348 1 90.56 434 GLY A CA 1
ATOM 3225 C C . GLY A 1 434 ? -24.688 8.266 4.961 1 90.56 434 GLY A C 1
ATOM 3226 O O . GLY A 1 434 ? -25.703 8.234 4.258 1 90.56 434 GLY A O 1
ATOM 3227 N N . PRO A 1 435 ? -24.156 7.211 5.461 1 90.5 435 PRO A N 1
ATOM 3228 C CA . PRO A 1 435 ? -24.688 5.902 5.059 1 90.5 435 PRO A CA 1
ATOM 3229 C C . PRO A 1 435 ? -26.156 5.727 5.406 1 90.5 435 PRO A C 1
ATOM 3231 O O . PRO A 1 435 ? -26.906 5.113 4.641 1 90.5 435 PRO A O 1
ATOM 3234 N N . ILE A 1 436 ? -26.625 6.254 6.527 1 91.88 436 ILE A N 1
ATOM 3235 C CA . ILE A 1 436 ? -28.016 6.125 6.945 1 91.88 436 ILE A CA 1
ATOM 3236 C C . ILE A 1 436 ? -28.906 6.922 5.996 1 91.88 436 ILE A C 1
ATOM 3238 O O . ILE A 1 436 ? -29.953 6.43 5.551 1 91.88 436 ILE A O 1
ATOM 3242 N N . LEU A 1 437 ? -28.438 8.039 5.703 1 91.38 437 LEU A N 1
ATOM 3243 C CA . LEU A 1 437 ? -29.203 8.922 4.832 1 91.38 437 LEU A CA 1
ATOM 3244 C C . LEU A 1 437 ? -29.297 8.352 3.418 1 91.38 437 LEU A C 1
ATOM 3246 O O . LEU A 1 437 ? -30.359 8.336 2.811 1 91.38 437 LEU A O 1
ATOM 3250 N N . TRP A 1 438 ? -28.219 7.871 2.877 1 92.25 438 TRP A N 1
ATOM 3251 C CA . TRP A 1 438 ? -28.156 7.426 1.491 1 92.25 438 TRP A CA 1
ATOM 3252 C C . TRP A 1 438 ? -28.922 6.121 1.298 1 92.25 438 TRP A C 1
ATOM 3254 O O . TRP A 1 438 ? -29.578 5.93 0.275 1 92.25 438 TRP A O 1
ATOM 3264 N N . THR A 1 439 ? -28.844 5.199 2.283 1 90.75 439 THR A N 1
ATOM 3265 C CA . THR A 1 439 ? -29.547 3.934 2.143 1 90.75 439 THR A CA 1
ATOM 3266 C C . THR A 1 439 ? -31.062 4.145 2.248 1 90.75 439 THR A C 1
ATOM 3268 O O . THR A 1 439 ? -31.844 3.414 1.632 1 90.75 439 THR A O 1
ATOM 3271 N N . ALA A 1 440 ? -31.453 5.121 3.01 1 90.25 440 ALA A N 1
ATOM 3272 C CA . ALA A 1 440 ? -32.875 5.449 3.104 1 90.25 440 ALA A CA 1
ATOM 3273 C C . ALA A 1 440 ? -33.406 5.957 1.768 1 90.25 440 ALA A C 1
ATOM 3275 O O . ALA A 1 440 ? -34.531 5.621 1.37 1 90.25 440 ALA A O 1
ATOM 3276 N N . ILE A 1 441 ? -32.594 6.68 1.07 1 90.69 441 ILE A N 1
ATOM 3277 C CA . ILE A 1 441 ? -32.969 7.254 -0.213 1 90.69 441 ILE A CA 1
ATOM 3278 C C . ILE A 1 441 ? -32.875 6.195 -1.307 1 90.69 441 ILE A C 1
ATOM 3280 O O . ILE A 1 441 ? -33.656 6.188 -2.254 1 90.69 441 ILE A O 1
ATOM 3284 N N . PHE A 1 442 ? -32 5.332 -1.142 1 89.38 442 PHE A N 1
ATOM 3285 C CA . PHE A 1 442 ? -31.75 4.285 -2.123 1 89.38 442 PHE A CA 1
ATOM 3286 C C . PHE A 1 442 ? -32.969 3.387 -2.289 1 89.38 442 PHE A C 1
ATOM 3288 O O . PHE A 1 442 ? -33.25 2.924 -3.393 1 89.38 442 PHE A O 1
ATOM 3295 N N . ASP A 1 443 ? -33.688 3.107 -1.191 1 86.06 443 ASP A N 1
ATOM 3296 C CA . ASP A 1 443 ? -34.844 2.217 -1.206 1 86.06 443 ASP A CA 1
ATOM 3297 C C . ASP A 1 443 ? -35.969 2.797 -2.053 1 86.06 443 ASP A C 1
ATOM 3299 O O . ASP A 1 443 ? -36.75 2.053 -2.625 1 86.06 443 ASP A O 1
ATOM 3303 N N . SER A 1 444 ? -35.938 4.121 -2.184 1 84.31 444 SER A N 1
ATOM 3304 C CA . SER A 1 444 ? -37 4.762 -2.969 1 84.31 444 SER A CA 1
ATOM 3305 C C . SER A 1 444 ? -36.688 4.715 -4.461 1 84.31 444 SER A C 1
ATOM 3307 O O . SER A 1 444 ? -37.531 4.312 -5.266 1 84.31 444 SER A O 1
ATOM 3309 N N . TYR A 1 445 ? -35.562 5.23 -4.812 1 84.06 445 TYR A N 1
ATOM 3310 C CA . TYR A 1 445 ? -35.031 5.254 -6.18 1 84.06 445 TYR A CA 1
ATOM 3311 C C . TYR A 1 445 ? -33.531 5.016 -6.207 1 84.06 445 TYR A C 1
ATOM 3313 O O . TYR A 1 445 ? -32.781 5.809 -5.656 1 84.06 445 TYR A O 1
ATOM 3321 N N . ALA A 1 446 ? -33.188 4.016 -6.852 1 84.31 446 ALA A N 1
ATOM 3322 C CA . ALA A 1 446 ? -31.812 3.49 -6.773 1 84.31 446 ALA A CA 1
ATOM 3323 C C . ALA A 1 446 ? -30.797 4.547 -7.184 1 84.31 446 ALA A C 1
ATOM 3325 O O . ALA A 1 446 ? -29.797 4.762 -6.488 1 84.31 446 ALA A O 1
ATOM 3326 N N . PRO A 1 447 ? -31.062 5.305 -8.258 1 86.44 447 PRO A N 1
ATOM 3327 C CA . PRO A 1 447 ? -30.031 6.266 -8.648 1 86.44 447 PRO A CA 1
ATOM 3328 C C . PRO A 1 447 ? -30.156 7.598 -7.906 1 86.44 447 PRO A C 1
ATOM 3330 O O . PRO A 1 447 ? -29.312 8.484 -8.086 1 86.44 447 PRO A O 1
ATOM 3333 N N . LEU A 1 448 ? -31.094 7.797 -7.043 1 89.5 448 LEU A N 1
ATOM 3334 C CA . LEU A 1 448 ? -31.406 9.062 -6.387 1 89.5 448 LEU A CA 1
ATOM 3335 C C . LEU A 1 448 ? -30.25 9.523 -5.512 1 89.5 448 LEU A C 1
ATOM 3337 O O . LEU A 1 448 ? -29.922 10.711 -5.477 1 89.5 448 LEU A O 1
ATOM 3341 N N . PRO A 1 449 ? -29.609 8.617 -4.816 1 91.38 449 PRO A N 1
ATOM 3342 C CA . PRO A 1 449 ? -28.469 9.07 -4.012 1 91.38 449 PRO A CA 1
ATOM 3343 C C . PRO A 1 449 ? -27.375 9.734 -4.852 1 91.38 449 PRO A C 1
ATOM 3345 O O . PRO A 1 449 ? -26.781 10.719 -4.418 1 91.38 449 PRO A O 1
ATOM 3348 N N . PHE A 1 450 ? -27.156 9.258 -6.023 1 92.81 450 PHE A N 1
ATOM 3349 C CA . PHE A 1 450 ? -26.109 9.82 -6.883 1 92.81 450 PHE A CA 1
ATOM 3350 C C . PHE A 1 450 ? -26.531 11.188 -7.418 1 92.81 450 PHE A C 1
ATOM 3352 O O . PHE A 1 450 ? -25.703 12.086 -7.562 1 92.81 450 PHE A O 1
ATOM 3359 N N . TRP A 1 451 ? -27.828 11.344 -7.652 1 92.75 451 TRP A N 1
ATOM 3360 C CA . TRP A 1 451 ? -28.328 12.641 -8.078 1 92.75 451 TRP A CA 1
ATOM 3361 C C . TRP A 1 451 ? -28.219 13.672 -6.957 1 92.75 451 TRP A C 1
ATOM 3363 O O . TRP A 1 451 ? -27.828 14.812 -7.199 1 92.75 451 TRP A O 1
ATOM 3373 N N . VAL A 1 452 ? -28.547 13.258 -5.82 1 93.88 452 VAL A N 1
ATOM 3374 C CA . VAL A 1 452 ? -28.453 14.156 -4.672 1 93.88 452 VAL A CA 1
ATOM 3375 C C . VAL A 1 452 ? -27 14.5 -4.406 1 93.88 452 VAL A C 1
ATOM 3377 O O . VAL A 1 452 ? -26.672 15.648 -4.086 1 93.88 452 VAL A O 1
ATOM 3380 N N . ALA A 1 453 ? -26.141 13.492 -4.496 1 93.75 453 ALA A N 1
ATOM 3381 C CA . ALA A 1 453 ? -24.703 13.734 -4.305 1 93.75 453 ALA A CA 1
ATOM 3382 C C . ALA A 1 453 ? -24.172 14.711 -5.348 1 93.75 453 ALA A C 1
ATOM 3384 O O . ALA A 1 453 ? -23.328 15.562 -5.039 1 93.75 453 ALA A O 1
ATOM 3385 N N . ALA A 1 454 ? -24.625 14.578 -6.57 1 94.62 454 ALA A N 1
ATOM 3386 C CA . ALA A 1 454 ? -24.219 15.516 -7.621 1 94.62 454 ALA A CA 1
ATOM 3387 C C . ALA A 1 454 ? -24.672 16.938 -7.289 1 94.62 454 ALA A C 1
ATOM 3389 O O . ALA A 1 454 ? -23.906 17.891 -7.449 1 94.62 454 ALA A O 1
ATOM 3390 N N . ALA A 1 455 ? -25.875 17.031 -6.824 1 94.94 455 ALA A N 1
ATOM 3391 C CA . ALA A 1 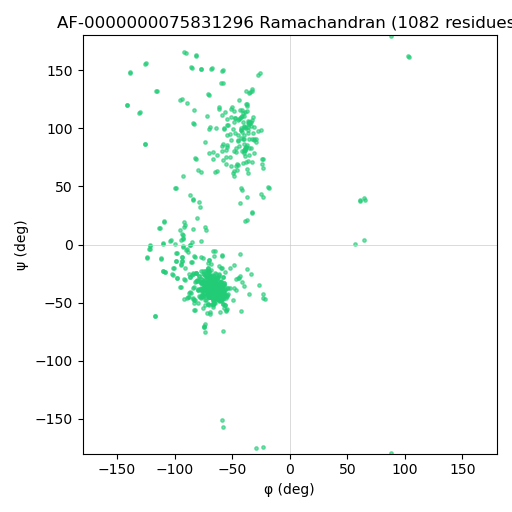455 ? -26.406 18.328 -6.438 1 94.94 455 ALA A CA 1
ATOM 3392 C C . ALA A 1 455 ? -25.594 18.938 -5.293 1 94.94 455 ALA A C 1
ATOM 3394 O O . ALA A 1 455 ? -25.281 20.125 -5.309 1 94.94 455 ALA A O 1
ATOM 3395 N N . LEU A 1 456 ? -25.281 18.125 -4.359 1 94.44 456 LEU A N 1
ATOM 3396 C CA . LEU A 1 456 ? -24.469 18.578 -3.229 1 94.44 456 LEU A CA 1
ATOM 3397 C C . LEU A 1 456 ? -23.094 19.016 -3.689 1 94.44 456 LEU A C 1
ATOM 3399 O O . LEU A 1 456 ? -22.547 20 -3.174 1 94.44 456 LEU A O 1
ATOM 3403 N N . SER A 1 457 ? -22.5 18.281 -4.594 1 93.69 457 SER A N 1
ATOM 3404 C CA . SER A 1 457 ? -21.188 18.656 -5.117 1 93.69 457 SER A CA 1
ATOM 3405 C C . SER A 1 457 ? -21.234 20 -5.852 1 93.69 457 SER A C 1
ATOM 3407 O O . SER A 1 457 ? -20.297 20.781 -5.801 1 93.69 457 SER A O 1
ATOM 3409 N N . PHE A 1 458 ? -22.344 20.266 -6.496 1 93.5 458 PHE A N 1
ATOM 3410 C CA . PHE A 1 458 ? -22.516 21.547 -7.168 1 93.5 458 PHE A CA 1
ATOM 3411 C C . PHE A 1 458 ? -22.625 22.672 -6.152 1 93.5 458 PHE A C 1
ATOM 3413 O O . PHE A 1 458 ? -22.125 23.781 -6.391 1 93.5 458 PHE A O 1
ATOM 3420 N N . VAL A 1 459 ? -23.312 22.359 -5.098 1 92.94 459 VAL A N 1
ATOM 3421 C CA . VAL A 1 459 ? -23.375 23.328 -4.012 1 92.94 459 VAL A CA 1
ATOM 3422 C C . VAL A 1 459 ? -21.969 23.578 -3.467 1 92.94 459 VAL A C 1
ATOM 3424 O O . VAL A 1 459 ? -21.641 24.719 -3.1 1 92.94 459 VAL A O 1
ATOM 3427 N N . GLY A 1 460 ? -21.203 22.5 -3.404 1 91.38 460 GLY A N 1
ATOM 3428 C CA . GLY A 1 460 ? -19.812 22.656 -2.994 1 91.38 460 GLY A CA 1
ATOM 3429 C C . GLY A 1 460 ? -19.031 23.578 -3.906 1 91.38 460 GLY A C 1
ATOM 3430 O O . GLY A 1 460 ? -18.219 24.391 -3.438 1 91.38 460 GLY A O 1
ATOM 3431 N N . VAL A 1 461 ? -19.234 23.453 -5.207 1 91.62 461 VAL A N 1
ATOM 3432 C CA . VAL A 1 461 ? -18.609 24.359 -6.176 1 91.62 461 VAL A CA 1
ATOM 3433 C C . VAL A 1 461 ? -18.953 25.797 -5.844 1 91.62 461 VAL A C 1
ATOM 3435 O O . VAL A 1 461 ? -18.078 26.672 -5.82 1 91.62 461 VAL A O 1
ATOM 3438 N N . GLY A 1 462 ? -20.234 26.031 -5.57 1 90.69 462 GLY A N 1
ATOM 3439 C CA . GLY A 1 462 ? -20.672 27.359 -5.203 1 90.69 462 GLY A CA 1
ATOM 3440 C C . GLY A 1 462 ? -20.031 27.875 -3.928 1 90.69 462 GLY A C 1
ATOM 3441 O O . GLY A 1 462 ? -19.656 29.047 -3.842 1 90.69 462 GLY A O 1
ATOM 3442 N N . GLY A 1 463 ? -19.922 27 -2.928 1 89.94 463 GLY A N 1
ATOM 3443 C CA . GLY A 1 463 ? -19.297 27.375 -1.674 1 89.94 463 GLY A CA 1
ATOM 3444 C C . GLY A 1 463 ? -17.844 27.797 -1.836 1 89.94 463 GLY A C 1
ATOM 3445 O O . GLY A 1 463 ? -17.406 28.812 -1.285 1 89.94 463 GLY A O 1
ATOM 3446 N N . PHE A 1 464 ? -17.078 27.031 -2.584 1 89.62 464 PHE A N 1
ATOM 3447 C CA . PHE A 1 464 ? -15.664 27.359 -2.803 1 89.62 464 PHE A CA 1
ATOM 3448 C C . PHE A 1 464 ? -15.531 28.625 -3.643 1 89.62 464 PHE A C 1
ATOM 3450 O O . PHE A 1 464 ? -14.594 29.406 -3.459 1 89.62 464 PHE A O 1
ATOM 3457 N N . PHE A 1 465 ? -16.484 28.797 -4.527 1 87.81 465 PHE A N 1
ATOM 3458 C CA . PHE A 1 465 ? -16.469 30.016 -5.34 1 87.81 465 PHE A CA 1
ATOM 3459 C C . PHE A 1 465 ? -16.703 31.25 -4.473 1 87.81 465 PHE A C 1
ATOM 3461 O O . PHE A 1 465 ? -16.078 32.281 -4.684 1 87.81 465 PHE A O 1
ATOM 3468 N N . VAL A 1 466 ? -17.594 31.156 -3.518 1 85.81 466 VAL A N 1
ATOM 3469 C CA . VAL A 1 466 ? -17.875 32.25 -2.609 1 85.81 466 VAL A CA 1
ATOM 3470 C C . VAL A 1 466 ? -16.641 32.562 -1.775 1 85.81 466 VAL A C 1
ATOM 3472 O O . VAL A 1 466 ? -16.328 33.75 -1.534 1 85.81 466 VAL A O 1
ATOM 3475 N N . THR A 1 467 ? -15.977 31.531 -1.359 1 83.38 467 THR A N 1
ATOM 3476 C CA . THR A 1 467 ? -14.773 31.766 -0.564 1 83.38 467 THR A CA 1
ATOM 3477 C C . THR A 1 467 ? -13.68 32.406 -1.409 1 83.38 467 THR A C 1
ATOM 3479 O O . THR A 1 467 ? -12.867 33.188 -0.897 1 83.38 467 THR A O 1
ATOM 3482 N N . LEU A 1 468 ? -13.57 32.062 -2.629 1 80.12 468 LEU A N 1
ATOM 3483 C CA . LEU A 1 468 ? -12.617 32.656 -3.537 1 80.12 468 LEU A CA 1
ATOM 3484 C C . LEU A 1 468 ? -12.898 34.156 -3.688 1 80.12 468 LEU A C 1
ATOM 3486 O O . LEU A 1 468 ? -11.969 34.969 -3.719 1 80.12 468 LEU A O 1
ATOM 3490 N N . LEU A 1 469 ? -14.117 34.531 -3.684 1 76.25 469 LEU A N 1
ATOM 3491 C CA . LEU A 1 469 ? -14.508 35.906 -3.828 1 76.25 469 LEU A CA 1
ATOM 3492 C C . LEU A 1 469 ? -14.188 36.719 -2.562 1 76.25 469 LEU A C 1
ATOM 3494 O O . LEU A 1 469 ? -13.781 37.875 -2.635 1 76.25 469 LEU A O 1
ATOM 3498 N N . PHE A 1 470 ? -14.312 36.031 -1.46 1 70.25 470 PHE A N 1
ATOM 3499 C CA . PHE A 1 470 ? -14.039 36.719 -0.194 1 70.25 470 PHE A CA 1
ATOM 3500 C C . PHE A 1 470 ? -12.531 36.812 0.043 1 70.25 470 PHE A C 1
ATOM 3502 O O . PHE A 1 470 ? -12.07 37.781 0.656 1 70.25 470 PHE A O 1
ATOM 3509 N N . ASN A 1 471 ? -11.719 35.656 -0.194 1 64.62 471 ASN A N 1
ATOM 3510 C CA . ASN A 1 471 ? -10.281 35.656 0.012 1 64.62 471 ASN A CA 1
ATOM 3511 C C . ASN A 1 471 ? -9.578 36.688 -0.883 1 64.62 471 ASN A C 1
ATOM 3513 O O . ASN A 1 471 ? -8.539 37.219 -0.518 1 64.62 471 ASN A O 1
ATOM 3517 N N . ARG A 1 472 ? -9.844 36.844 -2.074 1 53.84 472 ARG A N 1
ATOM 3518 C CA . ARG A 1 472 ? -9.266 37.906 -2.918 1 53.84 472 ARG A CA 1
ATOM 3519 C C . ARG A 1 472 ? -9.352 39.25 -2.234 1 53.84 472 ARG A C 1
ATOM 3521 O O . ARG A 1 472 ? -8.523 40.156 -2.49 1 53.84 472 ARG A O 1
ATOM 3528 N N . ARG A 1 473 ? -10.188 39.406 -1.216 1 43.81 473 ARG A N 1
ATOM 3529 C CA . ARG A 1 473 ? -10.25 40.688 -0.5 1 43.81 473 ARG A CA 1
ATOM 3530 C C . ARG A 1 473 ? -9.273 40.688 0.671 1 43.81 473 ARG A C 1
ATOM 3532 O O . ARG A 1 473 ? -9.047 41.75 1.276 1 43.81 473 ARG A O 1
ATOM 3539 N N . LEU A 1 474 ? -8.859 39.531 1.127 1 46.31 474 LEU A N 1
ATOM 3540 C CA . LEU A 1 474 ? -7.977 39.531 2.285 1 46.31 474 LEU A CA 1
ATOM 3541 C C . LEU A 1 474 ? -6.516 39.625 1.853 1 46.31 474 LEU A C 1
ATOM 3543 O O . LEU A 1 474 ? -6.133 39.062 0.818 1 46.31 474 LEU A O 1
ATOM 3547 N N . PRO A 1 475 ? -5.762 40.594 2.264 1 36.78 475 PRO A N 1
ATOM 3548 C CA . PRO A 1 475 ? -4.375 40.875 1.888 1 36.78 475 PRO A CA 1
ATOM 3549 C C . PRO A 1 475 ? -3.469 39.656 2.041 1 36.78 475 PRO A C 1
ATOM 3551 O O . PRO A 1 475 ? -3.604 38.875 3.008 1 36.78 475 PRO A O 1
ATOM 3554 N N . GLU A 1 476 ? -3.305 38.844 1.077 1 39.81 476 GLU A N 1
ATOM 3555 C CA . GLU A 1 476 ? -2.318 37.781 1.164 1 39.81 476 GLU A CA 1
ATOM 3556 C C . GLU A 1 476 ? -1.138 38.156 2.041 1 39.81 476 GLU A C 1
ATOM 3558 O O . GLU A 1 476 ? -0.538 39.219 1.834 1 39.81 476 GLU A O 1
ATOM 3563 N N . LYS A 1 477 ? -1.121 37.969 3.236 1 37.16 477 LYS A N 1
ATOM 3564 C CA . LYS A 1 477 ? 0.046 38.344 4.035 1 37.16 477 LYS A CA 1
ATOM 3565 C C . LYS A 1 477 ? 1.339 38.094 3.266 1 37.16 477 LYS A C 1
ATOM 3567 O O . LYS A 1 477 ? 1.592 36.969 2.822 1 37.16 477 LYS A O 1
ATOM 3572 N N . LYS A 1 478 ? 1.815 39.062 2.662 1 32.81 478 LYS A N 1
ATOM 3573 C CA . LYS A 1 478 ? 3.162 39.062 2.1 1 32.81 478 LYS A CA 1
ATOM 3574 C C . LYS A 1 478 ? 4.188 38.562 3.104 1 32.81 478 LYS A C 1
ATOM 3576 O O . LYS A 1 478 ? 4.379 39.156 4.168 1 32.81 478 LYS A O 1
ATOM 3581 N N . ILE A 1 479 ? 4.277 37.312 3.227 1 32.09 479 ILE A N 1
ATOM 3582 C CA . ILE A 1 479 ? 5.523 36.969 3.9 1 32.09 479 ILE A CA 1
ATOM 3583 C C . ILE A 1 479 ? 6.676 37.75 3.287 1 32.09 479 ILE A C 1
ATOM 3585 O O . ILE A 1 479 ? 6.996 37.594 2.107 1 32.09 479 ILE A O 1
ATOM 3589 N N . THR A 1 480 ? 6.914 39 3.697 1 28.5 480 THR A N 1
ATOM 3590 C CA . THR A 1 480 ? 8.086 39.812 3.348 1 28.5 480 THR A CA 1
ATOM 3591 C C . THR A 1 480 ? 9.344 38.938 3.365 1 28.5 480 THR A C 1
ATOM 3593 O O . THR A 1 480 ? 9.789 38.5 4.43 1 28.5 480 THR A O 1
ATOM 3596 N N . VAL A 1 481 ? 9.43 38.094 2.449 1 28.53 481 VAL A N 1
ATOM 3597 C CA . VAL A 1 481 ? 10.781 37.562 2.266 1 28.53 481 VAL A CA 1
ATOM 3598 C C . VAL A 1 481 ? 11.773 38.75 2.264 1 28.53 481 VAL A C 1
ATOM 3600 O O . VAL A 1 481 ? 11.719 39.594 1.385 1 28.53 481 VAL A O 1
ATOM 3603 N N . VAL A 1 482 ? 12.156 39.312 3.439 1 28 482 VAL A N 1
ATOM 3604 C CA . VAL A 1 482 ? 13.281 40.219 3.521 1 28 482 VAL A CA 1
ATOM 3605 C C . VAL A 1 482 ? 14.406 39.75 2.602 1 28 482 VAL A C 1
ATOM 3607 O O . VAL A 1 482 ? 14.969 38.688 2.797 1 28 482 VAL A O 1
ATOM 3610 N N . ASP A 1 483 ? 14.312 40.031 1.424 1 28.02 483 ASP A N 1
ATOM 3611 C CA . ASP A 1 483 ? 15.422 39.906 0.481 1 28.02 483 ASP A CA 1
ATOM 3612 C C . ASP A 1 483 ? 16.734 40.375 1.105 1 28.02 483 ASP A C 1
ATOM 3614 O O . ASP A 1 483 ? 16.844 41.5 1.587 1 28.02 483 ASP A O 1
ATOM 3618 N N . PRO A 1 484 ? 17.484 39.469 1.743 1 30.17 484 PRO A N 1
ATOM 3619 C CA . PRO A 1 484 ? 18.75 40 2.248 1 30.17 484 PRO A CA 1
ATOM 3620 C C . PRO A 1 484 ? 19.406 40.969 1.274 1 30.17 484 PRO A C 1
ATOM 3622 O O . PRO A 1 484 ? 19.719 40.594 0.142 1 30.17 484 PRO A O 1
ATOM 3625 N N . SER A 1 485 ? 18.953 42.219 1.245 1 29.95 485 SER A N 1
ATOM 3626 C CA . SER A 1 485 ? 19.625 43.25 0.475 1 29.95 485 SER A CA 1
ATOM 3627 C C . SER A 1 485 ? 21.141 43.094 0.574 1 29.95 485 SER A C 1
ATOM 3629 O O . SER A 1 485 ? 21.688 42.844 1.65 1 29.95 485 SER A O 1
ATOM 3631 N N . PRO A 1 486 ? 21.766 42.781 -0.5 1 30.86 486 PRO A N 1
ATOM 3632 C CA . PRO A 1 486 ? 23.219 42.688 -0.529 1 30.86 486 PRO A CA 1
ATOM 3633 C C . PRO A 1 486 ? 23.906 43.75 0.308 1 30.86 486 PRO A C 1
ATOM 3635 O O . PRO A 1 486 ? 23.484 44.906 0.305 1 30.86 486 PRO A O 1
ATOM 3638 N N . PRO A 1 487 ? 24.344 43.312 1.528 1 31.66 487 PRO A N 1
ATOM 3639 C CA . PRO A 1 487 ? 25.016 44.312 2.363 1 31.66 487 PRO A CA 1
ATOM 3640 C C . PRO A 1 487 ? 25.844 45.312 1.547 1 31.66 487 PRO A C 1
ATOM 3642 O O . PRO A 1 487 ? 26.281 44.969 0.44 1 31.66 487 PRO A O 1
ATOM 3645 N N . ALA A 1 488 ? 25.672 46.562 1.818 1 31.61 488 ALA A N 1
ATOM 3646 C CA . ALA A 1 488 ? 26.328 47.719 1.197 1 31.61 488 ALA A CA 1
ATOM 3647 C C . ALA A 1 488 ? 27.828 47.5 1.056 1 31.61 488 ALA A C 1
ATOM 3649 O O . ALA A 1 488 ? 28.516 47.219 2.045 1 31.61 488 ALA A O 1
ATOM 3650 N N . GLU A 1 489 ? 28.406 46.969 0.066 1 31.28 489 GLU A N 1
ATOM 3651 C CA . GLU A 1 489 ? 29.766 46.688 -0.413 1 31.28 489 GLU A CA 1
ATOM 3652 C C . GLU A 1 489 ? 30.703 47.844 -0.038 1 31.28 489 GLU A C 1
ATOM 3654 O O . GLU A 1 489 ? 31.922 47.688 -0.087 1 31.28 489 GLU A O 1
ATOM 3659 N N . SER A 1 490 ? 30.203 49.125 0.255 1 30.58 490 SER A N 1
ATOM 3660 C CA . SER A 1 490 ? 31.141 50.219 0.038 1 30.58 490 SER A CA 1
ATOM 3661 C C . SER A 1 490 ? 32.125 50.344 1.194 1 30.58 490 SER A C 1
ATOM 3663 O O . SER A 1 490 ? 33.219 50.906 1.037 1 30.58 490 SER A O 1
ATOM 3665 N N . ARG A 1 491 ? 31.703 50.156 2.543 1 31.97 491 ARG A N 1
ATOM 3666 C CA . ARG A 1 491 ? 32.5 50.875 3.535 1 31.97 491 ARG A CA 1
ATOM 3667 C C . ARG A 1 491 ? 33.656 50 4.031 1 31.97 491 ARG A C 1
ATOM 3669 O O . ARG A 1 491 ? 33.844 49.844 5.238 1 31.97 491 ARG A O 1
ATOM 3676 N N . VAL A 1 492 ? 34.031 48.969 3.387 1 34.03 492 VAL A N 1
ATOM 3677 C CA . VAL A 1 492 ? 35.094 48.062 3.871 1 34.03 492 VAL A CA 1
ATOM 3678 C C . VAL A 1 492 ? 36.438 48.812 3.906 1 34.03 492 VAL A C 1
ATOM 3680 O O . VAL A 1 492 ? 37.438 48.25 4.316 1 34.03 492 VAL A O 1
ATOM 3683 N N . SER A 1 493 ? 36.5 50.094 3.402 1 33.5 493 SER A N 1
ATOM 3684 C CA . SER A 1 493 ? 37.844 50.594 3.193 1 33.5 493 SER A CA 1
ATOM 3685 C C . SER A 1 493 ? 38.562 50.844 4.52 1 33.5 493 SER A C 1
ATOM 3687 O O . SER A 1 493 ? 39.781 50.625 4.637 1 33.5 493 SER A O 1
ATOM 3689 N N . GLN A 1 494 ? 38.062 51.719 5.504 1 35.94 494 GLN A N 1
ATOM 3690 C CA . GLN A 1 494 ? 38.938 52.375 6.469 1 35.94 494 GLN A CA 1
ATOM 3691 C C . GLN A 1 494 ? 39 51.594 7.777 1 35.94 494 GLN A C 1
ATOM 3693 O O . GLN A 1 494 ? 39.281 52.156 8.836 1 35.94 494 GLN A O 1
ATOM 3698 N N . LEU A 1 495 ? 38.531 50.375 7.863 1 36.88 495 LEU A N 1
ATOM 3699 C CA . LEU A 1 495 ? 38.375 49.844 9.203 1 36.88 495 LEU A CA 1
ATOM 3700 C C . LEU A 1 495 ? 39.719 49.531 9.844 1 36.88 495 LEU A C 1
ATOM 3702 O O . LEU A 1 495 ? 40.625 49 9.195 1 36.88 495 LEU A O 1
ATOM 3706 N N . ASP A 1 496 ? 40.156 50.344 10.93 1 45.84 496 ASP A N 1
ATOM 3707 C CA . ASP A 1 496 ? 41.375 50.344 11.742 1 45.84 496 ASP A CA 1
ATOM 3708 C C . ASP A 1 496 ? 41.656 48.938 12.289 1 45.84 496 ASP A C 1
ATOM 3710 O O . ASP A 1 496 ? 40.75 48.281 12.812 1 45.84 496 ASP A O 1
ATOM 3714 N N . PRO A 1 497 ? 42.75 48.344 11.906 1 47.56 497 PRO A N 1
ATOM 3715 C CA . PRO A 1 497 ? 43.125 47 12.266 1 47.56 497 PRO A CA 1
ATOM 3716 C C . PRO A 1 497 ? 43.062 46.75 13.773 1 47.56 497 PRO A C 1
ATOM 3718 O O . PRO A 1 497 ? 42.719 45.656 14.203 1 47.56 497 PRO A O 1
ATOM 3721 N N . GLU A 1 498 ? 43.438 47.719 14.586 1 55.03 498 GLU A N 1
ATOM 3722 C CA . GLU A 1 498 ? 43.469 47.5 16.031 1 55.03 498 GLU A CA 1
ATOM 3723 C C . GLU A 1 498 ? 42.062 47.344 16.594 1 55.03 498 GLU A C 1
ATOM 3725 O O . GLU A 1 498 ? 41.844 46.531 17.484 1 55.03 498 GLU A O 1
ATOM 3730 N N . ALA A 1 499 ? 41.094 48.156 16.047 1 55.62 499 ALA A N 1
ATOM 3731 C CA . ALA A 1 499 ? 39.719 48.062 16.469 1 55.62 499 ALA A CA 1
ATOM 3732 C C . ALA A 1 499 ? 39.094 46.719 16.047 1 55.62 499 ALA A C 1
ATOM 3734 O O . ALA A 1 499 ? 38.281 46.156 16.781 1 55.62 499 ALA A O 1
ATOM 3735 N N . LEU A 1 500 ? 39.719 46.156 14.898 1 53.03 500 LEU A N 1
ATOM 3736 C CA . LEU A 1 500 ? 39.219 44.844 14.438 1 53.03 500 LEU A CA 1
ATOM 3737 C C . LEU A 1 500 ? 39.688 43.719 15.375 1 53.03 500 LEU A C 1
ATOM 3739 O O . LEU A 1 500 ? 38.906 42.812 15.672 1 53.03 500 LEU A O 1
ATOM 3743 N N . VAL A 1 501 ? 40.906 43.875 15.914 1 59.06 501 VAL A N 1
ATOM 3744 C CA . VAL A 1 501 ? 41.438 42.844 16.828 1 59.06 501 VAL A CA 1
ATOM 3745 C C . VAL A 1 501 ? 40.625 42.875 18.125 1 59.06 501 VAL A C 1
ATOM 3747 O O . VAL A 1 501 ? 40.25 41.812 18.641 1 59.06 501 VAL A O 1
ATOM 3750 N N . GLU A 1 502 ? 40.375 44.125 18.656 1 61.72 502 GLU A N 1
ATOM 3751 C CA . GLU A 1 502 ? 39.594 44.219 19.891 1 61.72 502 GLU A CA 1
ATOM 3752 C C . GLU A 1 502 ? 38.156 43.719 19.656 1 61.72 502 GLU A C 1
ATOM 3754 O O . GLU A 1 502 ? 37.562 43.062 20.531 1 61.72 502 GLU A O 1
ATOM 3759 N N . GLU A 1 503 ? 37.594 43.906 18.438 1 61.53 503 GLU A N 1
ATOM 3760 C CA . GLU A 1 503 ? 36.281 43.438 18.109 1 61.53 503 GLU A CA 1
ATOM 3761 C C . GLU A 1 503 ? 36.25 41.906 17.969 1 61.53 503 GLU A C 1
ATOM 3763 O O . GLU A 1 503 ? 35.312 41.25 18.406 1 61.53 503 GLU A O 1
ATOM 3768 N N . VAL A 1 504 ? 37.344 41.344 17.422 1 61.59 504 VAL A N 1
ATOM 3769 C CA . VAL A 1 504 ? 37.438 39.906 17.344 1 61.59 504 VAL A CA 1
ATOM 3770 C C . VAL A 1 504 ? 37.5 39.312 18.75 1 61.59 504 VAL A C 1
ATOM 3772 O O . VAL A 1 504 ? 36.844 38.312 19.047 1 61.59 504 VAL A O 1
ATOM 3775 N N . LYS A 1 505 ? 38.281 39.938 19.641 1 62.62 505 LYS A N 1
ATOM 3776 C CA . LYS A 1 505 ? 38.375 39.438 21 1 62.62 505 LYS A CA 1
ATOM 3777 C C . LYS A 1 505 ? 37.031 39.531 21.719 1 62.62 505 LYS A C 1
ATOM 3779 O O . LYS A 1 505 ? 36.625 38.625 22.438 1 62.62 505 LYS A O 1
ATOM 3784 N N . GLN A 1 506 ? 36.344 40.688 21.5 1 62.31 506 GLN A N 1
ATOM 3785 C CA . GLN A 1 506 ? 35.031 40.844 22.109 1 62.31 506 GLN A CA 1
ATOM 3786 C C . GLN A 1 506 ? 34.031 39.875 21.516 1 62.31 506 GLN A C 1
ATOM 3788 O O . GLN A 1 506 ? 33.25 39.25 22.234 1 62.31 506 GLN A O 1
ATOM 3793 N N . LEU A 1 507 ? 34.094 39.656 20.172 1 61.72 507 LEU A N 1
ATOM 3794 C CA . LEU A 1 507 ? 33.188 38.719 19.531 1 61.72 507 LEU A CA 1
ATOM 3795 C C . LEU A 1 507 ? 33.469 37.281 19.938 1 61.72 507 LEU A C 1
ATOM 3797 O O . LEU A 1 507 ? 32.562 36.5 20.141 1 61.72 507 LEU A O 1
ATOM 3801 N N . ARG A 1 508 ? 34.75 37 20.125 1 62.84 508 ARG A N 1
ATOM 3802 C CA . ARG A 1 508 ? 35.094 35.688 20.609 1 62.84 508 ARG A CA 1
ATOM 3803 C C . ARG A 1 508 ? 34.625 35.469 22.047 1 62.84 508 ARG A C 1
ATOM 3805 O O . ARG A 1 508 ? 34.125 34.406 22.391 1 62.84 508 ARG A O 1
ATOM 3812 N N . ARG A 1 509 ? 34.75 36.5 22.875 1 64.5 509 ARG A N 1
ATOM 3813 C CA . ARG A 1 509 ? 34.25 36.406 24.234 1 64.5 509 ARG A CA 1
ATOM 3814 C C . ARG A 1 509 ? 32.719 36.281 24.234 1 64.5 509 ARG A C 1
ATOM 3816 O O . ARG A 1 509 ? 32.156 35.5 25 1 64.5 509 ARG A O 1
ATOM 3823 N N . GLU A 1 510 ? 32.062 37.094 23.359 1 61.03 510 GLU A N 1
ATOM 3824 C CA . GLU A 1 510 ? 30.594 36.969 23.25 1 61.03 510 GLU A CA 1
ATOM 3825 C C . GLU A 1 510 ? 30.188 35.625 22.703 1 61.03 510 GLU A C 1
ATOM 3827 O O . GLU A 1 510 ? 29.219 35 23.172 1 61.03 510 GLU A O 1
ATOM 3832 N N . ASN A 1 511 ? 30.969 35.156 21.656 1 61.41 511 ASN A N 1
ATOM 3833 C CA . ASN A 1 511 ? 30.703 33.812 21.141 1 61.41 511 ASN A CA 1
ATOM 3834 C C . ASN A 1 511 ? 30.938 32.75 22.188 1 61.41 511 ASN A C 1
ATOM 3836 O O . ASN A 1 511 ? 30.172 31.781 22.297 1 61.41 511 ASN A O 1
ATOM 3840 N N . ALA A 1 512 ? 32 32.906 22.953 1 63.12 512 ALA A N 1
ATOM 3841 C CA . ALA A 1 512 ? 32.281 31.953 24.047 1 63.12 512 ALA A CA 1
ATOM 3842 C C . ALA A 1 512 ? 31.172 32.031 25.094 1 63.12 512 ALA A C 1
ATOM 3844 O O . ALA A 1 512 ? 30.734 30.984 25.609 1 63.12 512 ALA A O 1
ATOM 3845 N N . LEU A 1 513 ? 30.703 33.281 25.422 1 62.19 513 LEU A N 1
ATOM 3846 C CA . LEU A 1 513 ? 29.594 33.438 26.375 1 62.19 513 LEU A CA 1
ATOM 3847 C C . LEU A 1 513 ? 28.297 32.875 25.781 1 62.19 513 LEU A C 1
ATOM 3849 O O . LEU A 1 513 ? 27.531 32.219 26.469 1 62.19 513 LEU A O 1
ATOM 3853 N N . LEU A 1 514 ? 28.078 33.125 24.469 1 59.84 514 LEU A N 1
ATOM 3854 C CA . LEU A 1 514 ? 26.891 32.594 23.812 1 59.84 514 LEU A CA 1
ATOM 3855 C C . LEU A 1 514 ? 26.984 31.078 23.688 1 59.84 514 LEU A C 1
ATOM 3857 O O . LEU A 1 514 ? 26 30.375 23.891 1 59.84 514 LEU A O 1
ATOM 3861 N N . ARG A 1 515 ? 28.234 30.594 23.359 1 62.66 515 ARG A N 1
ATOM 3862 C CA . ARG A 1 515 ? 28.438 29.156 23.359 1 62.66 515 ARG A CA 1
ATOM 3863 C C . ARG A 1 515 ? 28.266 28.562 24.75 1 62.66 515 ARG A C 1
ATOM 3865 O O . ARG A 1 515 ? 27.703 27.484 24.906 1 62.66 515 ARG A O 1
ATOM 3872 N N . GLN A 1 516 ? 28.797 29.203 25.719 1 63.31 516 GLN A N 1
ATOM 3873 C CA . GLN A 1 516 ? 28.594 28.75 27.094 1 63.31 516 GLN A CA 1
ATOM 3874 C C . GLN A 1 516 ? 27.109 28.766 27.453 1 63.31 516 GLN A C 1
ATOM 3876 O O . GLN A 1 516 ? 26.609 27.828 28.078 1 63.31 516 GLN A O 1
ATOM 3881 N N . ARG A 1 517 ? 26.359 29.766 27.031 1 55.41 517 ARG A N 1
ATOM 3882 C CA . ARG A 1 517 ? 24.938 29.797 27.328 1 55.41 517 ARG A CA 1
ATOM 3883 C C . ARG A 1 517 ? 24.172 28.781 26.484 1 55.41 517 ARG A C 1
ATOM 3885 O O . ARG A 1 517 ? 23.203 28.172 26.969 1 55.41 517 ARG A O 1
ATOM 3892 N N . LEU A 1 518 ? 24.656 28.641 25.203 1 52.03 518 LEU A N 1
ATOM 3893 C CA . LEU A 1 518 ? 24.078 27.578 24.391 1 52.03 518 LEU A CA 1
ATOM 3894 C C . LEU A 1 518 ? 24.469 26.203 24.922 1 52.03 518 LEU A C 1
ATOM 3896 O O . LEU A 1 518 ? 23.672 25.266 24.891 1 52.03 518 LEU A O 1
ATOM 3900 N N . GLY A 1 519 ? 25.734 26.031 25.328 1 53.28 519 GLY A N 1
ATOM 3901 C CA . GLY A 1 519 ? 26.156 24.828 26.031 1 53.28 519 GLY A CA 1
ATOM 3902 C C . GLY A 1 519 ? 25.375 24.609 27.312 1 53.28 519 GLY A C 1
ATOM 3903 O O . GLY A 1 519 ? 24.984 23.484 27.625 1 53.28 519 GLY A O 1
ATOM 3904 N N . GLU A 1 520 ? 25.156 25.578 28.047 1 56.5 520 GLU A N 1
ATOM 3905 C CA . GLU A 1 520 ? 24.359 25.453 29.266 1 56.5 520 GLU A CA 1
ATOM 3906 C C . GLU A 1 520 ? 22.891 25.188 28.938 1 56.5 520 GLU A C 1
ATOM 3908 O O . GLU A 1 520 ? 22.188 24.547 29.719 1 56.5 520 GLU A O 1
ATOM 3913 N N . ALA A 1 521 ? 22.406 25.672 27.734 1 47.88 521 ALA A N 1
ATOM 3914 C CA . ALA A 1 521 ? 21.031 25.422 27.297 1 47.88 521 ALA A CA 1
ATOM 3915 C C . ALA A 1 521 ? 20.938 24.156 26.453 1 47.88 521 ALA A C 1
ATOM 3917 O O . ALA A 1 521 ? 19.859 23.781 26 1 47.88 521 ALA A O 1
ATOM 3918 N N . GLY A 1 522 ? 21.906 23.172 26.359 1 47.81 522 GLY A N 1
ATOM 3919 C CA . GLY A 1 522 ? 22 21.875 25.703 1 47.81 522 GLY A CA 1
ATOM 3920 C C . GLY A 1 522 ? 21.938 21.969 24.203 1 47.81 522 GLY A C 1
ATOM 3921 O O . GLY A 1 522 ? 21.625 20.969 23.516 1 47.81 522 GLY A O 1
ATOM 3922 N N . LEU A 1 523 ? 21.891 23.062 23.594 1 44.47 523 LEU A N 1
ATOM 3923 C CA . LEU A 1 523 ? 21.672 23.266 22.172 1 44.47 523 LEU A CA 1
ATOM 3924 C C . LEU A 1 523 ? 22.984 23.266 21.406 1 44.47 523 LEU A C 1
ATOM 3926 O O . LEU A 1 523 ? 23.031 23.594 20.219 1 44.47 523 LEU A O 1
ATOM 3930 N N . LEU A 1 524 ? 24.047 23.172 21.984 1 44.31 524 LEU A N 1
ATOM 3931 C CA . LEU A 1 524 ? 25.328 23.172 21.281 1 44.31 524 LEU A CA 1
ATOM 3932 C C . LEU A 1 524 ? 25.641 21.766 20.734 1 44.31 524 LEU A C 1
ATOM 3934 O O . LEU A 1 524 ? 25.828 20.828 21.516 1 44.31 524 LEU A O 1
ATOM 3938 N N . ASP A 1 525 ? 25 21.328 19.703 1 38.06 525 ASP A N 1
ATOM 3939 C CA . ASP A 1 525 ? 25.469 20.078 19.109 1 38.06 525 ASP A CA 1
ATOM 3940 C C . ASP A 1 525 ? 26.984 20.109 18.891 1 38.06 525 ASP A C 1
ATOM 3942 O O . ASP A 1 525 ? 27.531 21.094 18.391 1 38.06 525 ASP A O 1
ATOM 3946 N N . GLU A 1 526 ? 27.609 19.297 19.562 1 39.59 526 GLU A N 1
ATOM 3947 C CA . GLU A 1 526 ? 29.062 19.172 19.547 1 39.59 526 GLU A CA 1
ATOM 3948 C C . GLU A 1 526 ? 29.609 19.156 18.125 1 39.59 526 GLU A C 1
ATOM 3950 O O . GLU A 1 526 ? 30.672 19.719 17.859 1 39.59 526 GLU A O 1
ATOM 3955 N N . ASP A 1 527 ? 28.875 18.469 17.203 1 37.78 527 ASP A N 1
ATOM 3956 C CA . ASP A 1 527 ? 29.438 18.266 15.883 1 37.78 527 ASP A CA 1
ATOM 3957 C C . ASP A 1 527 ? 29.453 19.562 15.086 1 37.78 527 ASP A C 1
ATOM 3959 O O . ASP A 1 527 ? 30.375 19.828 14.305 1 37.78 527 ASP A O 1
ATOM 3963 N N . ALA A 1 528 ? 28.422 20.406 15.258 1 37.19 528 ALA A N 1
ATOM 3964 C CA . ALA A 1 528 ? 28.375 21.656 14.523 1 37.19 528 ALA A CA 1
ATOM 3965 C C . ALA A 1 528 ? 29.484 22.609 14.984 1 37.19 528 ALA A C 1
ATOM 3967 O O . ALA A 1 528 ? 30.047 23.344 14.18 1 37.19 528 ALA A O 1
ATOM 3968 N N . LEU A 1 529 ? 29.797 22.422 16.219 1 40.19 529 LEU A N 1
ATOM 3969 C CA . LEU A 1 529 ? 30.859 23.281 16.734 1 40.19 529 LEU A CA 1
ATOM 3970 C C . LEU A 1 529 ? 32.219 22.844 16.203 1 40.19 529 LEU A C 1
ATOM 3972 O O . LEU A 1 529 ? 33.094 23.688 15.922 1 40.19 529 LEU A O 1
ATOM 3976 N N . GLU A 1 530 ? 32.375 21.516 16.062 1 40.34 530 GLU A N 1
ATOM 3977 C CA . GLU A 1 530 ? 33.656 21.047 15.523 1 40.34 530 GLU A CA 1
ATOM 3978 C C . GLU A 1 530 ? 33.844 21.484 14.078 1 40.34 530 GLU A C 1
ATOM 3980 O O . GLU A 1 530 ? 34.969 21.844 13.68 1 40.34 530 GLU A O 1
ATOM 3985 N N . MET A 1 531 ? 32.812 21.5 13.297 1 37.66 531 MET A N 1
ATOM 3986 C CA . MET A 1 531 ? 32.906 21.906 11.898 1 37.66 531 MET A CA 1
ATOM 3987 C C . MET A 1 531 ? 33.219 23.406 11.797 1 37.66 531 MET A C 1
ATOM 3989 O O . MET A 1 531 ? 33.938 23.828 10.906 1 37.66 531 MET A O 1
ATOM 3993 N N . MET A 1 532 ? 32.562 24.031 12.703 1 37.91 532 MET A N 1
ATOM 3994 C CA . MET A 1 532 ? 32.844 25.469 12.711 1 37.91 532 MET A CA 1
ATOM 3995 C C . MET A 1 532 ? 34.281 25.734 13.211 1 37.91 532 MET A C 1
ATOM 3997 O O . MET A 1 532 ? 34.938 26.656 12.742 1 37.91 532 MET A O 1
ATOM 4001 N N . HIS A 1 533 ? 34.656 24.891 14.133 1 40.53 533 HIS A N 1
ATOM 4002 C CA . HIS A 1 533 ? 36.031 25.016 14.641 1 40.53 533 HIS A CA 1
ATOM 4003 C C . HIS A 1 533 ? 37.031 24.578 13.586 1 40.53 533 HIS A C 1
ATOM 4005 O O . HIS A 1 533 ? 38.094 25.172 13.461 1 40.53 533 HIS A O 1
ATOM 4011 N N . SER A 1 534 ? 36.75 23.422 12.93 1 38.16 534 SER A N 1
ATOM 4012 C CA . SER A 1 534 ? 37.688 22.938 11.93 1 38.16 534 SER A CA 1
ATOM 4013 C C . SER A 1 534 ? 37.812 23.906 10.758 1 38.16 534 SER A C 1
ATOM 4015 O O . SER A 1 534 ? 38.875 24.109 10.203 1 38.16 534 SER A O 1
ATOM 4017 N N . SER A 1 535 ? 36.688 24.453 10.398 1 36.44 535 SER A N 1
ATOM 4018 C CA . SER A 1 535 ? 36.781 25.453 9.336 1 36.44 535 SER A CA 1
ATOM 4019 C C . SER A 1 535 ? 37.562 26.672 9.789 1 36.44 535 SER A C 1
ATOM 4021 O O . SER A 1 535 ? 38.312 27.266 9.008 1 36.44 535 SER A O 1
ATOM 4023 N N . THR A 1 536 ? 37.406 26.906 11.031 1 36.94 536 THR A N 1
ATOM 4024 C CA . THR A 1 536 ? 38.188 28.016 11.57 1 36.94 536 THR A CA 1
ATOM 4025 C C . THR A 1 536 ? 39.656 27.625 11.711 1 36.94 536 THR A C 1
ATOM 4027 O O . THR A 1 536 ? 40.531 28.453 11.477 1 36.94 536 THR A O 1
ATOM 4030 N N . MET A 1 537 ? 39.875 26.359 12.102 1 35.81 537 MET A N 1
ATOM 4031 C CA . MET A 1 537 ? 41.25 25.922 12.203 1 35.81 537 MET A CA 1
ATOM 4032 C C . MET A 1 537 ? 41.906 25.797 10.82 1 35.81 537 MET A C 1
ATOM 4034 O O . MET A 1 537 ? 43.062 26.125 10.648 1 35.81 537 MET A O 1
ATOM 4038 N N . MET A 1 538 ? 41.188 25.188 9.859 1 35.09 538 MET A N 1
ATOM 4039 C CA . MET A 1 538 ? 41.781 25.078 8.531 1 35.09 538 MET A CA 1
ATOM 4040 C C . MET A 1 538 ? 42.094 26.453 7.945 1 35.09 538 MET A C 1
ATOM 4042 O O . MET A 1 538 ? 43.062 26.625 7.227 1 35.09 538 MET A O 1
ATOM 4046 N N . HIS A 1 539 ? 41.219 27.234 8.297 1 32.22 539 HIS A N 1
ATOM 4047 C CA . HIS A 1 539 ? 41.562 28.594 7.871 1 32.22 539 HIS A CA 1
ATOM 4048 C C . HIS A 1 539 ? 42.75 29.141 8.641 1 32.22 539 HIS A C 1
ATOM 4050 O O . HIS A 1 539 ? 43.562 29.891 8.086 1 32.22 539 HIS A O 1
ATOM 4056 N N . ASN A 1 540 ? 42.875 28.672 9.836 1 33.06 540 ASN A N 1
ATOM 4057 C CA . ASN A 1 540 ? 44 29.141 10.609 1 33.06 540 ASN A CA 1
ATOM 4058 C C . ASN A 1 540 ? 45.312 28.469 10.141 1 33.06 540 ASN A C 1
ATOM 4060 O O . ASN A 1 540 ? 46.375 29.094 10.156 1 33.06 540 ASN A O 1
ATOM 4064 N N . THR A 1 541 ? 45.25 27.156 9.883 1 33.88 541 THR A N 1
ATOM 4065 C CA . THR A 1 541 ? 46.5 26.531 9.422 1 33.88 541 THR A CA 1
ATOM 4066 C C . THR A 1 541 ? 46.938 27.125 8.086 1 33.88 541 THR A C 1
ATOM 4068 O O . THR A 1 541 ? 48.125 27.203 7.793 1 33.88 541 THR A O 1
ATOM 4071 N N . LYS A 1 542 ? 45.906 27.469 7.211 1 34.28 542 LYS A N 1
ATOM 4072 C CA . LYS A 1 542 ? 46.344 28.109 5.977 1 34.28 542 LYS A CA 1
ATOM 4073 C C . LYS A 1 542 ? 46.906 29.5 6.25 1 34.28 542 LYS A C 1
ATOM 4075 O O . LYS A 1 542 ? 47.812 29.969 5.555 1 34.28 542 LYS A O 1
ATOM 4080 N N . LEU A 1 543 ? 46.562 29.953 7.43 1 34.12 543 LEU A N 1
ATOM 4081 C CA . LEU A 1 543 ? 47.156 31.25 7.75 1 34.12 543 LEU A CA 1
ATOM 4082 C C . LEU A 1 543 ? 48.531 31.062 8.359 1 34.12 543 LEU A C 1
ATOM 4084 O O . LEU A 1 543 ? 49.469 31.828 8.078 1 34.12 543 LEU A O 1
ATOM 4088 N N . MET B 1 1 ? -24.203 28.672 76.625 1 23.27 1 MET B N 1
ATOM 4089 C CA . MET B 1 1 ? -22.984 28.656 75.812 1 23.27 1 MET B CA 1
ATOM 4090 C C . MET B 1 1 ? -23.297 28.391 74.375 1 23.27 1 MET B C 1
ATOM 4092 O O . MET B 1 1 ? -23.719 27.281 74 1 23.27 1 MET B O 1
ATOM 4096 N N . GLU B 1 2 ? -23.688 29.344 73.625 1 24.77 2 GLU B N 1
ATOM 4097 C CA . GLU B 1 2 ? -24.281 29.5 72.312 1 24.77 2 GLU B CA 1
ATOM 4098 C C . GLU B 1 2 ? -23.297 29.156 71.188 1 24.77 2 GLU B C 1
ATOM 4100 O O . GLU B 1 2 ? -22.25 29.781 71.062 1 24.77 2 GLU B O 1
ATOM 4105 N N . LEU B 1 3 ? -23.062 27.906 70.875 1 25.17 3 LEU B N 1
ATOM 4106 C CA . LEU B 1 3 ? -22.156 27.25 69.938 1 25.17 3 LEU B CA 1
ATOM 4107 C C . LEU B 1 3 ? -22.359 27.797 68.5 1 25.17 3 LEU B C 1
ATOM 4109 O O . LEU B 1 3 ? -23.438 27.656 67.938 1 25.17 3 LEU B O 1
ATOM 4113 N N . SER B 1 4 ? -21.891 29 68.188 1 26.2 4 SER B N 1
ATOM 4114 C CA . SER B 1 4 ? -21.984 29.719 66.938 1 26.2 4 SER B CA 1
ATOM 4115 C C . SER B 1 4 ? -21.406 28.891 65.75 1 26.2 4 SER B C 1
ATOM 4117 O O . SER B 1 4 ? -20.234 28.484 65.812 1 26.2 4 SER B O 1
ATOM 4119 N N . SER B 1 5 ? -22.125 27.938 65.125 1 27.12 5 SER B N 1
ATOM 4120 C CA . SER B 1 5 ? -21.891 27 64.062 1 27.12 5 SER B CA 1
ATOM 4121 C C . SER B 1 5 ? -21.422 27.719 62.781 1 27.12 5 SER B C 1
ATOM 4123 O O . SER B 1 5 ? -22.188 28.5 62.188 1 27.12 5 SER B O 1
ATOM 4125 N N . THR B 1 6 ? -20.234 28.281 62.75 1 28.38 6 THR B N 1
ATOM 4126 C CA .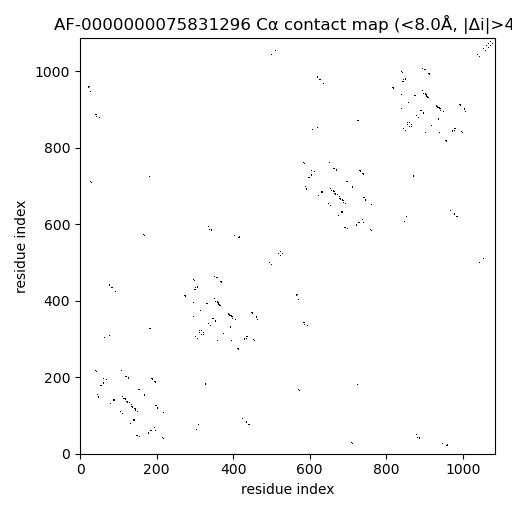 THR B 1 6 ? -19.641 29 61.625 1 28.38 6 THR B CA 1
ATOM 4127 C C . THR B 1 6 ? -19.656 28.141 60.375 1 28.38 6 THR B C 1
ATOM 4129 O O . THR B 1 6 ? -19.094 27.047 60.375 1 28.38 6 THR B O 1
ATOM 4132 N N . SER B 1 7 ? -20.734 28.078 59.594 1 26.2 7 SER B N 1
ATOM 4133 C CA . SER B 1 7 ? -21.016 27.391 58.344 1 26.2 7 SER B CA 1
ATOM 4134 C C . SER B 1 7 ? -19.953 27.703 57.312 1 26.2 7 SER B C 1
ATOM 4136 O O . SER B 1 7 ? -19.812 28.859 56.875 1 26.2 7 SER B O 1
ATOM 4138 N N . GLN B 1 8 ? -18.766 27.125 57.406 1 26.81 8 GLN B N 1
ATOM 4139 C CA . GLN B 1 8 ? -17.641 27.25 56.469 1 26.81 8 GLN B CA 1
ATOM 4140 C C . GLN B 1 8 ? -18.078 26.953 55.031 1 26.81 8 GLN B C 1
ATOM 4142 O O . GLN B 1 8 ? -18.688 25.906 54.781 1 26.81 8 GLN B O 1
ATOM 4147 N N . ARG B 1 9 ? -18.422 28 54.25 1 30.97 9 ARG B N 1
ATOM 4148 C CA . ARG B 1 9 ? -18.844 27.953 52.875 1 30.97 9 ARG B CA 1
ATOM 4149 C C . ARG B 1 9 ? -17.859 27.141 52.031 1 30.97 9 ARG B C 1
ATOM 4151 O O . ARG B 1 9 ? -16.641 27.328 52.125 1 30.97 9 ARG B O 1
ATOM 4158 N N . PRO B 1 10 ? -18.234 25.953 51.562 1 27.52 10 PRO B N 1
ATOM 4159 C CA . PRO B 1 10 ? -17.344 25.062 50.812 1 27.52 10 PRO B CA 1
ATOM 4160 C C . PRO B 1 10 ? -16.719 25.734 49.594 1 27.52 10 PRO B C 1
ATOM 4162 O O . PRO B 1 10 ? -17.391 26.5 48.906 1 27.52 10 PRO B O 1
ATOM 4165 N N . VAL B 1 11 ? -15.445 26.141 49.656 1 29.11 11 VAL B N 1
ATOM 4166 C CA . VAL B 1 11 ? -14.641 26.734 48.594 1 29.11 11 VAL B CA 1
ATOM 4167 C C . VAL B 1 11 ? -14.781 25.906 47.312 1 29.11 11 VAL B C 1
ATOM 4169 O O . VAL B 1 11 ? -14.594 24.688 47.344 1 29.11 11 VAL B O 1
ATOM 4172 N N . GLU B 1 12 ? -15.672 26.312 46.406 1 27.59 12 GLU B N 1
ATOM 4173 C CA . GLU B 1 12 ? -15.891 25.672 45.125 1 27.59 12 GLU B CA 1
ATOM 4174 C C . GLU B 1 12 ? -14.562 25.406 44.406 1 27.59 12 GLU B C 1
ATOM 4176 O O . GLU B 1 12 ? -13.703 26.281 44.344 1 27.59 12 GLU B O 1
ATOM 4181 N N . PRO B 1 13 ? -14.148 24.125 44.312 1 25.03 13 PRO B N 1
ATOM 4182 C CA . PRO B 1 13 ? -12.867 23.75 43.719 1 25.03 13 PRO B CA 1
ATOM 4183 C C . PRO B 1 13 ? -12.625 24.453 42.375 1 25.03 13 PRO B C 1
ATOM 4185 O O . PRO B 1 13 ? -13.555 24.641 41.594 1 25.03 13 PRO B O 1
ATOM 4188 N N . ALA B 1 14 ? -11.695 25.406 42.344 1 29.09 14 ALA B N 1
ATOM 4189 C CA . ALA B 1 14 ? -11.234 26.109 41.156 1 29.09 14 ALA B CA 1
ATOM 4190 C C . ALA B 1 14 ? -11.016 25.141 40 1 29.09 14 ALA B C 1
ATOM 4192 O O . ALA B 1 14 ? -10.258 24.188 40.125 1 29.09 14 ALA B O 1
ATOM 4193 N N . VAL B 1 15 ? -12.109 24.859 39.281 1 28.2 15 VAL B N 1
ATOM 4194 C CA . VAL B 1 15 ? -11.984 24.109 38.031 1 28.2 15 VAL B CA 1
ATOM 4195 C C . VAL B 1 15 ? -10.75 24.562 37.281 1 28.2 15 VAL B C 1
ATOM 4197 O O . VAL B 1 15 ? -10.609 25.75 36.938 1 28.2 15 VAL B O 1
ATOM 4200 N N . GLU B 1 16 ? -9.625 23.969 37.719 1 24.69 16 GLU B N 1
ATOM 4201 C CA . GLU B 1 16 ? -8.367 24.156 37 1 24.69 16 GLU B CA 1
ATOM 4202 C C . GLU B 1 16 ? -8.594 24.25 35.5 1 24.69 16 GLU B C 1
ATOM 4204 O O . GLU B 1 16 ? -9.359 23.469 34.938 1 24.69 16 GLU B O 1
ATOM 4209 N N . GLU B 1 17 ? -8.5 25.469 35.062 1 26.16 17 GLU B N 1
ATOM 4210 C CA . GLU B 1 17 ? -8.617 25.797 33.625 1 26.16 17 GLU B CA 1
ATOM 4211 C C . GLU B 1 17 ? -7.914 24.75 32.781 1 26.16 17 GLU B C 1
ATOM 4213 O O . GLU B 1 17 ? -6.809 24.312 33.094 1 26.16 17 GLU B O 1
ATOM 4218 N N . PRO B 1 18 ? -8.773 23.828 32.188 1 26.06 18 PRO B N 1
ATOM 4219 C CA . PRO B 1 18 ? -8.188 22.797 31.312 1 26.06 18 PRO B CA 1
ATOM 4220 C C . PRO B 1 18 ? -6.961 23.297 30.562 1 26.06 18 PRO B C 1
ATOM 4222 O O . PRO B 1 18 ? -6.949 24.438 30.078 1 26.06 18 PRO B O 1
ATOM 4225 N N . GLY B 1 19 ? -5.812 23.094 31.172 1 23.06 19 GLY B N 1
ATOM 4226 C CA . GLY B 1 19 ? -4.512 23.328 30.578 1 23.06 19 GLY B CA 1
ATOM 4227 C C . GLY B 1 19 ? -4.516 23.188 29.062 1 23.06 19 GLY B C 1
ATOM 4228 O O . GLY B 1 19 ? -5.445 22.609 28.5 1 23.06 19 GLY B O 1
ATOM 4229 N N . ASP B 1 20 ? -3.691 24.016 28.469 1 25.75 20 ASP B N 1
ATOM 4230 C CA . ASP B 1 20 ? -3.416 24.266 27.047 1 25.75 20 ASP B CA 1
ATOM 4231 C C . ASP B 1 20 ? -3.182 22.969 26.297 1 25.75 20 ASP B C 1
ATOM 4233 O O . ASP B 1 20 ? -2.176 22.297 26.516 1 25.75 20 ASP B O 1
ATOM 4237 N N . GLU B 1 21 ? -4.215 22.125 26.359 1 24.88 21 GLU B N 1
ATOM 4238 C CA . GLU B 1 21 ? -4.043 20.906 25.594 1 24.88 21 GLU B CA 1
ATOM 4239 C C . GLU B 1 21 ? -3.41 21.188 24.234 1 24.88 21 GLU B C 1
ATOM 4241 O O . GLU B 1 21 ? -3.867 22.062 23.5 1 24.88 21 GLU B O 1
ATOM 4246 N N . PRO B 1 22 ? -2.166 20.938 24.219 1 24.39 22 PRO B N 1
ATOM 4247 C CA . PRO B 1 22 ? -1.459 21.188 22.953 1 24.39 22 PRO B CA 1
ATOM 4248 C C . PRO B 1 22 ? -2.236 20.688 21.734 1 24.39 22 PRO B C 1
ATOM 4250 O O . PRO B 1 22 ? -2.99 19.719 21.828 1 24.39 22 PRO B O 1
ATOM 4253 N N . THR B 1 23 ? -2.709 21.609 21.031 1 24.5 23 THR B N 1
ATOM 4254 C CA . THR B 1 23 ? -3.443 21.641 19.766 1 24.5 23 THR B CA 1
ATOM 4255 C C . THR B 1 23 ? -2.918 20.578 18.812 1 24.5 23 THR B C 1
ATOM 4257 O O . THR B 1 23 ? -1.71 20.5 18.578 1 24.5 23 THR B O 1
ATOM 4260 N N . LEU B 1 24 ? -3.479 19.406 19 1 22.94 24 LEU B N 1
ATOM 4261 C CA . LEU B 1 24 ? -3.252 18.266 18.109 1 22.94 24 LEU B CA 1
ATOM 4262 C C . LEU B 1 24 ? -3.348 18.672 16.656 1 22.94 24 LEU B C 1
ATOM 4264 O O . LEU B 1 24 ? -4.445 18.891 16.141 1 22.94 24 LEU B O 1
ATOM 4268 N N . ASP B 1 25 ? -2.496 19.484 16.219 1 24.89 25 ASP B N 1
ATOM 4269 C CA . ASP B 1 25 ? -2.322 19.922 14.836 1 24.89 25 ASP B CA 1
ATOM 4270 C C . ASP B 1 25 ? -2.301 18.734 13.875 1 24.89 25 ASP B C 1
ATOM 4272 O O . ASP B 1 25 ? -1.452 17.844 14 1 24.89 25 ASP B O 1
ATOM 4276 N N . THR B 1 26 ? -3.279 18.078 13.797 1 25.56 26 THR B N 1
ATOM 4277 C CA . THR B 1 26 ? -3.451 16.969 12.867 1 25.56 26 THR B CA 1
ATOM 4278 C C . THR B 1 26 ? -2.836 17.297 11.508 1 25.56 26 THR B C 1
ATOM 4280 O O . THR B 1 26 ? -3.314 18.188 10.805 1 25.56 26 THR B O 1
ATOM 4283 N N . PRO B 1 27 ? -1.608 17.203 11.367 1 25.17 27 PRO B N 1
ATOM 4284 C CA . PRO B 1 27 ? -0.936 17.656 10.141 1 25.17 27 PRO B CA 1
ATOM 4285 C C . PRO B 1 27 ? -1.339 16.859 8.914 1 25.17 27 PRO B C 1
ATOM 4287 O O . PRO B 1 27 ? -1.227 15.625 8.914 1 25.17 27 PRO B O 1
ATOM 4290 N N . ALA B 1 28 ? -2.477 16.781 8.414 1 28.02 28 ALA B N 1
ATOM 4291 C CA . ALA B 1 28 ? -2.449 16.609 6.965 1 28.02 28 ALA B CA 1
ATOM 4292 C C . ALA B 1 28 ? -1.144 17.125 6.371 1 28.02 28 ALA B C 1
ATOM 4294 O O . ALA B 1 28 ? -0.909 18.344 6.34 1 28.02 28 ALA B O 1
ATOM 4295 N N . VAL B 1 29 ? -0.269 16.469 6.738 1 27.06 29 VAL B N 1
ATOM 4296 C CA . VAL B 1 29 ? 1.104 16.75 6.34 1 27.06 29 VAL B CA 1
ATOM 4297 C C . VAL B 1 29 ? 1.148 17.109 4.855 1 27.06 29 VAL B C 1
ATOM 4299 O O . VAL B 1 29 ? 1.002 16.234 3.998 1 27.06 29 VAL B O 1
ATOM 4302 N N . ALA B 1 30 ? 0.355 17.953 4.371 1 29.58 30 ALA B N 1
ATOM 4303 C CA . ALA B 1 30 ? 0.79 18.828 3.285 1 29.58 30 ALA B CA 1
ATOM 4304 C C . ALA B 1 30 ? 2.309 18.969 3.27 1 29.58 30 ALA B C 1
ATOM 4306 O O . ALA B 1 30 ? 2.908 19.422 4.254 1 29.58 30 ALA B O 1
ATOM 4307 N N . ILE B 1 31 ? 2.918 17.938 2.846 1 29.23 31 ILE B N 1
ATOM 4308 C CA . ILE B 1 31 ? 4.23 18.359 2.367 1 29.23 31 ILE B CA 1
ATOM 4309 C C . ILE B 1 31 ? 4.184 19.828 1.963 1 29.23 31 ILE B C 1
ATOM 4311 O O . ILE B 1 31 ? 3.654 20.172 0.901 1 29.23 31 ILE B O 1
ATOM 4315 N N . SER B 1 32 ? 3.607 20.641 2.674 1 30.95 32 SER B N 1
ATOM 4316 C CA . SER B 1 32 ? 3.916 22.047 2.467 1 30.95 32 SER B CA 1
ATOM 4317 C C . SER B 1 32 ? 5.367 22.25 2.041 1 30.95 32 SER B C 1
ATOM 4319 O O . SER B 1 32 ? 6.246 22.453 2.883 1 30.95 32 SER B O 1
ATOM 4321 N N . ILE B 1 33 ? 5.934 21.359 1.461 1 31.28 33 ILE B N 1
ATOM 4322 C CA . ILE B 1 33 ? 7.113 21.859 0.768 1 31.28 33 ILE B CA 1
ATOM 4323 C C . ILE B 1 33 ? 6.832 23.25 0.211 1 31.28 33 ILE B C 1
ATOM 4325 O O . ILE B 1 33 ? 6.031 23.406 -0.711 1 31.28 33 ILE B O 1
ATOM 4329 N N . ALA B 1 34 ? 6.562 24.172 0.992 1 33.16 34 ALA B N 1
ATOM 4330 C CA . ALA B 1 34 ? 6.719 25.531 0.498 1 33.16 34 ALA B CA 1
ATOM 4331 C C . ALA B 1 34 ? 7.621 25.578 -0.731 1 33.16 34 ALA B C 1
ATOM 4333 O O . ALA B 1 34 ? 8.844 25.672 -0.607 1 33.16 34 ALA B O 1
ATOM 4334 N N . ALA B 1 35 ? 7.328 24.75 -1.657 1 35.22 35 ALA B N 1
ATOM 4335 C CA . ALA B 1 35 ? 8.102 24.719 -2.896 1 35.22 35 ALA B CA 1
ATOM 4336 C C . ALA B 1 35 ? 8.094 26.094 -3.572 1 35.22 35 ALA B C 1
ATOM 4338 O O . ALA B 1 35 ? 7.035 26.672 -3.803 1 35.22 35 ALA B O 1
ATOM 4339 N N . SER B 1 36 ? 8.922 26.75 -3.465 1 40.59 36 SER B N 1
ATOM 4340 C CA . SER B 1 36 ? 9.188 27.734 -4.52 1 40.59 36 SER B CA 1
ATOM 4341 C C . SER B 1 36 ? 8.789 27.188 -5.887 1 40.59 36 SER B C 1
ATOM 4343 O O . SER B 1 36 ? 8.68 25.969 -6.07 1 40.59 36 SER B O 1
ATOM 4345 N N . PRO B 1 37 ? 8.047 27.906 -6.754 1 44.59 37 PRO B N 1
ATOM 4346 C CA . PRO B 1 37 ? 7.629 27.5 -8.102 1 44.59 37 PRO B CA 1
ATOM 4347 C C . PRO B 1 37 ? 8.5 26.406 -8.688 1 44.59 37 PRO B C 1
ATOM 4349 O O . PRO B 1 37 ? 8 25.516 -9.383 1 44.59 37 PRO B O 1
ATOM 4352 N N . THR B 1 38 ? 9.828 26.438 -8.664 1 50.25 38 THR B N 1
ATOM 4353 C CA . THR B 1 38 ? 10.773 25.438 -9.141 1 50.25 38 THR B CA 1
ATOM 4354 C C . THR B 1 38 ? 10.547 24.094 -8.43 1 50.25 38 THR B C 1
ATOM 4356 O O . THR B 1 38 ? 10.719 23.031 -9.031 1 50.25 38 THR B O 1
ATOM 4359 N N . SER B 1 39 ? 9.648 24.219 -7.367 1 72.88 39 SER B N 1
ATOM 4360 C CA . SER B 1 39 ? 9.516 23.078 -6.477 1 72.88 39 SER B CA 1
ATOM 4361 C C . SER B 1 39 ? 8.359 22.172 -6.898 1 72.88 39 SER B C 1
ATOM 4363 O O . SER B 1 39 ? 8.453 20.953 -6.82 1 72.88 39 SER B O 1
ATOM 4365 N N . ALA B 1 40 ? 7.453 22.844 -7.785 1 76.44 40 ALA B N 1
ATOM 4366 C CA . ALA B 1 40 ? 6.293 22.031 -8.164 1 76.44 40 ALA B CA 1
ATOM 4367 C C . ALA B 1 40 ? 6.625 21.109 -9.328 1 76.44 40 ALA B C 1
ATOM 4369 O O . ALA B 1 40 ? 6.246 19.938 -9.328 1 76.44 40 ALA B O 1
ATOM 4370 N N . LYS B 1 41 ? 7.266 21.688 -10.32 1 80 41 LYS B N 1
ATOM 4371 C CA . LYS B 1 41 ? 7.648 20.891 -11.477 1 80 41 LYS B CA 1
ATOM 4372 C C . LYS B 1 41 ? 8.539 19.719 -11.07 1 80 41 LYS B C 1
ATOM 4374 O O . LYS B 1 41 ? 8.406 18.609 -11.609 1 80 41 LYS B O 1
ATOM 4379 N N . LEU B 1 42 ? 9.375 19.969 -10.203 1 85.25 42 LEU B N 1
ATOM 4380 C CA . LEU B 1 42 ? 10.266 18.922 -9.719 1 85.25 42 LEU B CA 1
ATOM 4381 C C . LEU B 1 42 ? 9.477 17.844 -8.977 1 85.25 42 LEU B C 1
ATOM 4383 O O . LEU B 1 42 ? 9.727 16.656 -9.164 1 85.25 42 LEU B O 1
ATOM 4387 N N . LEU B 1 43 ? 8.547 18.266 -8.289 1 83.56 43 LEU B N 1
ATOM 4388 C CA . LEU B 1 43 ? 7.75 17.312 -7.527 1 83.56 43 LEU B CA 1
ATOM 4389 C C . LEU B 1 43 ? 6.93 16.422 -8.461 1 83.56 43 LEU B C 1
ATOM 4391 O O . LEU B 1 43 ? 6.824 15.219 -8.242 1 83.56 43 LEU B O 1
ATOM 4395 N N . ILE B 1 44 ? 6.395 17.016 -9.414 1 87.94 44 ILE B N 1
ATOM 4396 C CA . ILE B 1 44 ? 5.605 16.281 -10.391 1 87.94 44 ILE B CA 1
ATOM 4397 C C . ILE B 1 44 ? 6.492 15.266 -11.109 1 87.94 44 ILE B C 1
ATOM 4399 O O . ILE B 1 44 ? 6.113 14.102 -11.273 1 87.94 44 ILE B O 1
ATOM 4403 N N . SER B 1 45 ? 7.613 15.672 -11.453 1 90.62 45 SER B N 1
ATOM 4404 C CA . SER B 1 45 ? 8.531 14.797 -12.18 1 90.62 45 SER B CA 1
ATOM 4405 C C . SER B 1 45 ? 9.016 13.648 -11.305 1 90.62 45 SER B C 1
ATOM 4407 O O . SER B 1 45 ? 9.125 12.508 -11.766 1 90.62 45 SER B O 1
ATOM 4409 N N . ILE B 1 46 ? 9.266 13.938 -10.109 1 89.94 46 ILE B N 1
ATOM 4410 C CA . ILE B 1 46 ? 9.703 12.898 -9.188 1 89.94 46 ILE B CA 1
ATOM 4411 C C . ILE B 1 46 ? 8.57 11.898 -8.969 1 89.94 46 ILE B C 1
ATOM 4413 O O . ILE B 1 46 ? 8.805 10.688 -8.914 1 89.94 46 ILE B O 1
ATOM 4417 N N . SER B 1 47 ? 7.426 12.391 -8.875 1 91.44 47 SER B N 1
ATOM 4418 C CA . SER B 1 47 ? 6.27 11.531 -8.68 1 91.44 47 SER B CA 1
ATOM 4419 C C . SER B 1 47 ? 6.059 10.609 -9.875 1 91.44 47 SER B C 1
ATOM 4421 O O . SER B 1 47 ? 5.719 9.438 -9.711 1 91.44 47 SER B O 1
ATOM 4423 N N . ILE B 1 48 ? 6.273 11.133 -10.961 1 92.5 48 ILE B N 1
ATOM 4424 C CA . ILE B 1 48 ? 6.117 10.336 -12.172 1 92.5 48 ILE B CA 1
ATOM 4425 C C . ILE B 1 48 ? 7.219 9.281 -12.242 1 92.5 48 ILE B C 1
ATOM 4427 O O . ILE B 1 48 ? 6.98 8.148 -12.68 1 92.5 48 ILE B O 1
ATOM 4431 N N . ALA B 1 49 ? 8.391 9.641 -11.852 1 91.81 49 ALA B N 1
ATOM 4432 C CA . ALA B 1 49 ? 9.484 8.68 -11.797 1 91.81 49 ALA B CA 1
ATOM 4433 C C . ALA B 1 49 ? 9.172 7.539 -10.828 1 91.81 49 ALA B C 1
ATOM 4435 O O . ALA B 1 49 ? 9.375 6.367 -11.156 1 91.81 49 ALA B O 1
ATOM 4436 N N . TYR B 1 50 ? 8.633 7.875 -9.688 1 92.31 50 TYR B N 1
ATOM 4437 C CA . TYR B 1 50 ? 8.234 6.859 -8.719 1 92.31 50 TYR B CA 1
ATOM 4438 C C . TYR B 1 50 ? 7.117 5.984 -9.273 1 92.31 50 TYR B C 1
ATOM 4440 O O . TYR B 1 50 ? 7.102 4.773 -9.055 1 92.31 50 TYR B O 1
ATOM 4448 N N . LEU B 1 51 ? 6.234 6.602 -9.906 1 93.62 51 LEU B N 1
ATOM 4449 C CA . LEU B 1 51 ? 5.117 5.871 -10.492 1 93.62 51 LEU B CA 1
ATOM 4450 C C . LEU B 1 51 ? 5.613 4.848 -11.516 1 93.62 51 LEU B C 1
ATOM 4452 O O . LEU B 1 51 ? 5.094 3.732 -11.578 1 93.62 51 LEU B O 1
ATOM 4456 N N . SER B 1 52 ? 6.586 5.285 -12.289 1 93.62 52 SER B N 1
ATOM 4457 C CA . SER B 1 52 ? 7.152 4.375 -13.273 1 93.62 52 SER B CA 1
ATOM 4458 C C . SER B 1 52 ? 7.773 3.152 -12.609 1 93.62 52 SER B C 1
ATOM 4460 O O . SER B 1 52 ? 7.566 2.023 -13.062 1 93.62 52 SER B O 1
ATOM 4462 N N . VAL B 1 53 ? 8.492 3.41 -11.562 1 91.38 53 VAL B N 1
ATOM 4463 C CA . VAL B 1 53 ? 9.102 2.318 -10.812 1 91.38 53 VAL B CA 1
ATOM 4464 C C . VAL B 1 53 ? 8.016 1.431 -10.211 1 91.38 53 VAL B C 1
ATOM 4466 O O . VAL B 1 53 ? 8.109 0.203 -10.266 1 91.38 53 VAL B O 1
ATOM 4469 N N . PHE B 1 54 ? 6.98 2.021 -9.75 1 93.75 54 PHE B N 1
ATOM 4470 C CA . PHE B 1 54 ? 5.871 1.29 -9.156 1 93.75 54 PHE B CA 1
ATOM 4471 C C . PHE B 1 54 ? 5.219 0.368 -10.18 1 93.75 54 PHE B C 1
ATOM 4473 O O . PHE B 1 54 ? 4.945 -0.798 -9.883 1 93.75 54 PHE B O 1
ATOM 4480 N N . ILE B 1 55 ? 4.984 0.891 -11.266 1 92.88 55 ILE B N 1
ATOM 4481 C CA . ILE B 1 55 ? 4.293 0.159 -12.328 1 92.88 55 ILE B CA 1
ATOM 4482 C C . ILE B 1 55 ? 5.121 -1.055 -12.734 1 92.88 55 ILE B C 1
ATOM 4484 O O . ILE B 1 55 ? 4.594 -2.16 -12.867 1 92.88 55 ILE B O 1
ATOM 4488 N N . ASP B 1 56 ? 6.391 -0.877 -12.891 1 89 56 ASP B N 1
ATOM 4489 C CA . ASP B 1 56 ? 7.273 -1.97 -13.297 1 89 56 ASP B CA 1
ATOM 4490 C C . ASP B 1 56 ? 7.34 -3.047 -12.219 1 89 56 ASP B C 1
ATOM 4492 O O . ASP B 1 56 ? 7.25 -4.238 -12.516 1 89 56 ASP B O 1
ATOM 4496 N N . MET B 1 57 ? 7.422 -2.609 -11.008 1 89.44 57 MET B N 1
ATOM 4497 C CA . MET B 1 57 ? 7.543 -3.559 -9.906 1 89.44 57 MET B CA 1
ATOM 4498 C C . MET B 1 57 ? 6.219 -4.27 -9.648 1 89.44 57 MET B C 1
ATOM 4500 O O . MET B 1 57 ? 6.199 -5.453 -9.305 1 89.44 57 MET B O 1
ATOM 4504 N N . LEU B 1 58 ? 5.195 -3.533 -9.766 1 90.5 58 LEU B N 1
ATOM 4505 C CA . LEU B 1 58 ? 3.883 -4.148 -9.625 1 90.5 58 LEU B CA 1
ATOM 4506 C C . LEU B 1 58 ? 3.643 -5.172 -10.734 1 90.5 58 LEU B C 1
ATOM 4508 O O . LEU B 1 58 ? 3.078 -6.242 -10.484 1 90.5 58 LEU B O 1
ATOM 4512 N N . GLY B 1 59 ? 4.059 -4.789 -11.969 1 86.88 59 GLY B N 1
ATOM 4513 C CA . GLY B 1 59 ? 3.922 -5.711 -13.086 1 86.88 59 GLY B CA 1
ATOM 4514 C C . GLY B 1 59 ? 4.625 -7.035 -12.852 1 86.88 59 GLY B C 1
ATOM 4515 O O . GLY B 1 59 ? 4.117 -8.094 -13.234 1 86.88 59 GLY B O 1
ATOM 4516 N N . ILE B 1 60 ? 5.68 -7.004 -12.172 1 84.94 60 ILE B N 1
ATOM 4517 C CA . ILE B 1 60 ? 6.441 -8.211 -11.859 1 84.94 60 ILE B CA 1
ATOM 4518 C C . ILE B 1 60 ? 5.742 -8.984 -10.75 1 84.94 60 ILE B C 1
ATOM 4520 O O . ILE B 1 60 ? 5.566 -10.203 -10.852 1 84.94 60 ILE B O 1
ATOM 4524 N N . SER B 1 61 ? 5.336 -8.281 -9.789 1 89.81 61 SER B N 1
ATOM 4525 C CA . SER B 1 61 ? 4.84 -8.938 -8.586 1 89.81 61 SER B CA 1
ATOM 4526 C C . SER B 1 61 ? 3.436 -9.492 -8.797 1 89.81 61 SER B C 1
ATOM 4528 O O . SER B 1 61 ? 3.061 -10.492 -8.18 1 89.81 61 SER B O 1
ATOM 4530 N N . ILE B 1 62 ? 2.66 -8.898 -9.633 1 91.31 62 ILE B N 1
ATOM 4531 C CA . ILE B 1 62 ? 1.282 -9.32 -9.867 1 91.31 62 ILE B CA 1
ATOM 4532 C C . ILE B 1 62 ? 1.264 -10.664 -10.586 1 91.31 62 ILE B C 1
ATOM 4534 O O . ILE B 1 62 ? 0.334 -11.453 -10.406 1 91.31 62 ILE B O 1
ATOM 4538 N N . ILE B 1 63 ? 2.287 -10.961 -11.328 1 88.31 63 ILE B N 1
ATOM 4539 C CA . ILE B 1 63 ? 2.297 -12.133 -12.203 1 88.31 63 ILE B CA 1
ATOM 4540 C C . ILE B 1 63 ? 2.922 -13.32 -11.477 1 88.31 63 ILE B C 1
ATOM 4542 O O . ILE B 1 63 ? 2.689 -14.477 -11.836 1 88.31 63 ILE B O 1
ATOM 4546 N N . LEU B 1 64 ? 3.586 -13.117 -10.391 1 86.88 64 LEU B N 1
ATOM 4547 C CA . LEU B 1 64 ? 4.391 -14.125 -9.711 1 86.88 64 LEU B CA 1
ATOM 4548 C C . LEU B 1 64 ? 3.529 -15.305 -9.258 1 86.88 64 LEU B C 1
ATOM 4550 O O . LEU B 1 64 ? 3.838 -16.453 -9.555 1 86.88 64 LEU B O 1
ATOM 4554 N N . PRO B 1 65 ? 2.447 -15.047 -8.688 1 86.12 65 PRO B N 1
ATOM 4555 C CA . PRO B 1 65 ? 1.668 -16.188 -8.211 1 86.12 65 PRO B CA 1
ATOM 4556 C C . PRO B 1 65 ? 0.816 -16.812 -9.312 1 86.12 65 PRO B C 1
ATOM 4558 O O . PRO B 1 65 ? 0.298 -17.922 -9.141 1 86.12 65 PRO B O 1
ATOM 4561 N N . ILE B 1 66 ? 0.708 -16.203 -10.422 1 89.25 66 ILE B N 1
ATOM 4562 C CA . ILE B 1 66 ? -0.263 -16.609 -11.422 1 89.25 66 ILE B CA 1
ATOM 4563 C C . ILE B 1 66 ? 0.437 -17.422 -12.516 1 89.25 66 ILE B C 1
ATOM 4565 O O . ILE B 1 66 ? -0.191 -18.25 -13.188 1 89.25 66 ILE B O 1
ATOM 4569 N N . VAL B 1 67 ? 1.694 -17.312 -12.664 1 87.62 67 VAL B N 1
ATOM 4570 C CA . VAL B 1 67 ? 2.447 -17.875 -13.789 1 87.62 67 VAL B CA 1
ATOM 4571 C C . VAL B 1 67 ? 2.32 -19.391 -13.789 1 87.62 67 VAL B C 1
ATOM 4573 O O . VAL B 1 67 ? 2.025 -20 -14.828 1 87.62 67 VAL B O 1
ATOM 4576 N N . PRO B 1 68 ? 2.516 -19.984 -12.617 1 85.25 68 PRO B N 1
ATOM 4577 C CA . PRO B 1 68 ? 2.396 -21.453 -12.648 1 85.25 68 PRO B CA 1
ATOM 4578 C C . PRO B 1 68 ? 1.019 -21.922 -13.102 1 85.25 68 PRO B C 1
ATOM 4580 O O . PRO B 1 68 ? 0.907 -22.938 -13.805 1 85.25 68 PRO B O 1
ATOM 4583 N N . PHE B 1 69 ? 0.075 -21.219 -12.828 1 87.12 69 PHE B N 1
ATOM 4584 C CA . PHE B 1 69 ? -1.298 -21.578 -13.156 1 87.12 69 PHE B CA 1
ATOM 4585 C C . PHE B 1 69 ? -1.602 -21.281 -14.617 1 87.12 69 PHE B C 1
ATOM 4587 O O . PHE B 1 69 ? -2.277 -22.062 -15.289 1 87.12 69 PHE B O 1
ATOM 4594 N N . LEU B 1 70 ? -1.079 -20.188 -15.016 1 87.44 70 LEU B N 1
ATOM 4595 C CA . LEU B 1 70 ? -1.219 -19.828 -16.422 1 87.44 70 LEU B CA 1
ATOM 4596 C C . LEU B 1 70 ? -0.453 -20.812 -17.312 1 87.44 70 LEU B C 1
ATOM 4598 O O . LEU B 1 70 ? -0.932 -21.188 -18.375 1 87.44 70 LEU B O 1
ATOM 4602 N N . ALA B 1 71 ? 0.675 -21.188 -16.859 1 86.12 71 ALA B N 1
ATOM 4603 C CA . ALA B 1 71 ? 1.501 -22.141 -17.594 1 86.12 71 ALA B CA 1
ATOM 4604 C C . ALA B 1 71 ? 0.821 -23.5 -17.688 1 86.12 71 ALA B C 1
ATOM 4606 O O . ALA B 1 71 ? 0.87 -24.156 -18.734 1 86.12 71 ALA B O 1
ATOM 4607 N N . LYS B 1 72 ? 0.276 -23.875 -16.625 1 84.19 72 LYS B N 1
ATOM 4608 C CA . LYS B 1 72 ? -0.443 -25.141 -16.625 1 84.19 72 LYS B CA 1
ATOM 4609 C C . LYS B 1 72 ? -1.614 -25.109 -17.594 1 84.19 72 LYS B C 1
ATOM 4611 O O . LYS B 1 72 ? -1.876 -26.094 -18.297 1 84.19 72 LYS B O 1
ATOM 4616 N N . GLU B 1 73 ? -2.262 -23.984 -17.625 1 85.62 73 GLU B N 1
ATOM 4617 C CA . GLU B 1 73 ? -3.371 -23.828 -18.562 1 85.62 73 GLU B CA 1
ATOM 4618 C C . GLU B 1 73 ? -2.887 -23.922 -20 1 85.62 73 GLU B C 1
ATOM 4620 O O . GLU B 1 73 ? -3.621 -24.391 -20.875 1 85.62 73 GLU B O 1
ATOM 4625 N N . MET B 1 74 ? -1.688 -23.547 -20.219 1 88.94 74 MET B N 1
ATOM 4626 C CA . MET B 1 74 ? -1.107 -23.578 -21.562 1 88.94 74 MET B CA 1
ATOM 4627 C C . MET B 1 74 ? -0.375 -24.891 -21.797 1 88.94 74 MET B C 1
ATOM 4629 O O . MET B 1 74 ? 0.332 -25.031 -22.797 1 88.94 74 MET B O 1
ATOM 4633 N N . ASN B 1 75 ? -0.427 -25.812 -20.875 1 88.19 75 ASN B N 1
ATOM 4634 C CA . ASN B 1 75 ? 0.204 -27.125 -20.953 1 88.19 75 ASN B CA 1
ATOM 4635 C C . ASN B 1 75 ? 1.727 -27.016 -20.969 1 88.19 75 ASN B C 1
ATOM 4637 O O . ASN B 1 75 ? 2.396 -27.703 -21.734 1 88.19 75 ASN B O 1
ATOM 4641 N N . ALA B 1 76 ? 2.137 -26.125 -20.219 1 89.31 76 ALA B N 1
ATOM 4642 C CA . ALA B 1 76 ? 3.58 -25.922 -20.141 1 89.31 76 ALA B CA 1
ATOM 4643 C C . ALA B 1 76 ? 4.219 -26.859 -19.125 1 89.31 76 ALA B C 1
ATOM 4645 O O . ALA B 1 76 ? 3.564 -27.297 -18.172 1 89.31 76 ALA B O 1
ATOM 4646 N N . THR B 1 77 ? 5.531 -27.156 -19.422 1 87.06 77 THR B N 1
ATOM 4647 C CA . THR B 1 77 ? 6.312 -27.953 -18.484 1 87.06 77 THR B CA 1
ATOM 4648 C C . THR B 1 77 ? 6.84 -27.078 -17.344 1 87.06 77 THR B C 1
ATOM 4650 O O . THR B 1 77 ? 6.832 -25.859 -17.453 1 87.06 77 THR B O 1
ATOM 4653 N N . SER B 1 78 ? 7.23 -27.734 -16.312 1 86.38 78 SER B N 1
ATOM 4654 C CA . SER B 1 78 ? 7.801 -27.016 -15.172 1 86.38 78 SER B CA 1
ATOM 4655 C C . SER B 1 78 ? 9.031 -26.219 -15.594 1 86.38 78 SER B C 1
ATOM 4657 O O . SER B 1 78 ? 9.258 -25.109 -15.102 1 86.38 78 SER B O 1
ATOM 4659 N N . GLN B 1 79 ? 9.766 -26.797 -16.453 1 88.31 79 GLN B N 1
ATOM 4660 C CA . GLN B 1 79 ? 10.977 -26.125 -16.938 1 88.31 79 GLN B CA 1
ATOM 4661 C C . GLN B 1 79 ? 10.625 -24.844 -17.703 1 88.31 79 GLN B C 1
ATOM 4663 O O . GLN B 1 79 ? 11.344 -23.859 -17.625 1 88.31 79 GLN B O 1
ATOM 4668 N N . GLN B 1 80 ? 9.602 -24.859 -18.438 1 89.69 80 GLN B N 1
ATOM 4669 C CA . GLN B 1 80 ? 9.18 -23.688 -19.203 1 89.69 80 GLN B CA 1
ATOM 4670 C C . GLN B 1 80 ? 8.742 -22.562 -18.266 1 89.69 80 GLN B C 1
ATOM 4672 O O . GLN B 1 80 ? 8.906 -21.375 -18.594 1 89.69 80 GLN B O 1
ATOM 4677 N N . VAL B 1 81 ? 8.234 -22.969 -17.156 1 89 81 VAL B N 1
ATOM 4678 C CA . VAL B 1 81 ? 7.891 -21.969 -16.156 1 89 81 VAL B CA 1
ATOM 4679 C C . VAL B 1 81 ? 9.156 -21.234 -15.703 1 89 81 VAL B C 1
ATOM 4681 O O . VAL B 1 81 ? 9.141 -20.016 -15.531 1 89 81 VAL B O 1
ATOM 4684 N N . GLY B 1 82 ? 10.156 -21.969 -15.453 1 90.12 82 GLY B N 1
ATOM 4685 C CA . GLY B 1 82 ? 11.438 -21.359 -15.109 1 90.12 82 GLY B CA 1
ATOM 4686 C C . GLY B 1 82 ? 11.93 -20.391 -16.156 1 90.12 82 GLY B C 1
ATOM 4687 O O . GLY B 1 82 ? 12.438 -19.312 -15.828 1 90.12 82 GLY B O 1
ATOM 4688 N N . PHE B 1 83 ? 11.719 -20.734 -17.391 1 91.81 83 PHE B N 1
ATOM 4689 C CA . PHE B 1 83 ? 12.141 -19.859 -18.5 1 91.81 83 PHE B CA 1
ATOM 4690 C C . PHE B 1 83 ? 11.297 -18.594 -18.531 1 91.81 83 PHE B C 1
ATOM 4692 O O . PHE B 1 83 ? 11.797 -17.516 -18.891 1 91.81 83 PHE B O 1
ATOM 4699 N N . ILE B 1 84 ? 10.102 -18.75 -18.203 1 91.19 84 ILE B N 1
ATOM 4700 C CA . ILE B 1 84 ? 9.211 -17.594 -18.156 1 91.19 84 ILE B CA 1
ATOM 4701 C C . ILE B 1 84 ? 9.742 -16.562 -17.172 1 91.19 84 ILE B C 1
ATOM 4703 O O . ILE B 1 84 ? 9.836 -15.375 -17.484 1 91.19 84 ILE B O 1
ATOM 4707 N N . PHE B 1 85 ? 10.109 -17.047 -16.016 1 89.81 85 PHE B N 1
ATOM 4708 C CA . PHE B 1 85 ? 10.625 -16.156 -14.984 1 89.81 85 PHE B CA 1
ATOM 4709 C C . PHE B 1 85 ? 11.992 -15.609 -15.375 1 89.81 85 PHE B C 1
ATOM 4711 O O . PHE B 1 85 ? 12.266 -14.414 -15.203 1 89.81 85 PHE B O 1
ATOM 4718 N N . ALA B 1 86 ? 12.781 -16.406 -15.961 1 91.25 86 ALA B N 1
ATOM 4719 C CA . ALA B 1 86 ? 14.156 -16.047 -16.312 1 91.25 86 ALA B CA 1
ATOM 4720 C C . ALA B 1 86 ? 14.188 -15.047 -17.453 1 91.25 86 ALA B C 1
ATOM 4722 O O . ALA B 1 86 ? 15.086 -14.203 -17.531 1 91.25 86 ALA B O 1
ATOM 4723 N N . ALA B 1 87 ? 13.258 -15.133 -18.328 1 91.75 87 ALA B N 1
ATOM 4724 C CA . ALA B 1 87 ? 13.234 -14.273 -19.516 1 91.75 87 ALA B CA 1
ATOM 4725 C C . ALA B 1 87 ? 13.148 -12.805 -19.125 1 91.75 87 ALA B C 1
ATOM 4727 O O . ALA B 1 87 ? 13.891 -11.969 -19.641 1 91.75 87 ALA B O 1
ATOM 4728 N N . TYR B 1 88 ? 12.297 -12.539 -18.25 1 88.31 88 TYR B N 1
ATOM 4729 C CA . TYR B 1 88 ? 12.133 -11.156 -17.797 1 88.31 88 TYR B CA 1
ATOM 4730 C C . TYR B 1 88 ? 13.375 -10.68 -17.047 1 88.31 88 TYR B C 1
ATOM 4732 O O . TYR B 1 88 ? 13.922 -9.617 -17.359 1 88.31 88 TYR B O 1
ATOM 4740 N N . ALA B 1 89 ? 13.773 -11.445 -16.094 1 86.06 89 ALA B N 1
ATOM 4741 C CA . ALA B 1 89 ? 14.906 -11.07 -15.258 1 86.06 89 ALA B CA 1
ATOM 4742 C C . ALA B 1 89 ? 16.188 -10.945 -16.078 1 86.06 89 ALA B C 1
ATOM 4744 O O . ALA B 1 89 ? 16.984 -10.023 -15.875 1 86.06 89 ALA B O 1
ATOM 4745 N N . GLY B 1 90 ? 16.422 -11.836 -16.969 1 88.06 90 GLY B N 1
ATOM 4746 C CA . GLY B 1 90 ? 17.594 -11.789 -17.828 1 88.06 90 GLY B CA 1
ATOM 4747 C C . GLY B 1 90 ? 17.609 -10.586 -18.75 1 88.06 90 GLY B C 1
ATOM 4748 O O . GLY B 1 90 ? 18.641 -9.938 -18.906 1 88.06 90 GLY B O 1
ATOM 4749 N N . ALA B 1 91 ? 16.5 -10.297 -19.297 1 90.06 91 ALA B N 1
ATOM 4750 C CA . ALA B 1 91 ? 16.391 -9.117 -20.156 1 90.06 91 ALA B CA 1
ATOM 4751 C C . ALA B 1 91 ? 16.641 -7.836 -19.375 1 90.06 91 ALA B C 1
ATOM 4753 O O . ALA B 1 91 ? 17.328 -6.934 -19.859 1 90.06 91 ALA B O 1
ATOM 4754 N N . GLN B 1 92 ? 16.109 -7.852 -18.172 1 83.62 92 GLN B N 1
ATOM 4755 C CA . GLN B 1 92 ? 16.297 -6.672 -17.328 1 83.62 92 GLN B CA 1
ATOM 4756 C C . GLN B 1 92 ? 17.75 -6.504 -16.922 1 83.62 92 GLN B C 1
ATOM 4758 O O . GLN B 1 92 ? 18.25 -5.383 -16.828 1 83.62 92 GLN B O 1
ATOM 4763 N N . MET B 1 93 ? 18.359 -7.582 -16.625 1 82.75 93 MET B N 1
ATOM 4764 C CA . MET B 1 93 ? 19.766 -7.559 -16.25 1 82.75 93 MET B CA 1
ATOM 4765 C C . MET B 1 93 ? 20.625 -6.949 -17.344 1 82.75 93 MET B C 1
ATOM 4767 O O . MET B 1 93 ? 21.531 -6.156 -17.078 1 82.75 93 MET B O 1
ATOM 4771 N N . ILE B 1 94 ? 20.281 -7.172 -18.5 1 83.31 94 ILE B N 1
ATOM 4772 C CA . ILE B 1 94 ? 21.047 -6.684 -19.641 1 83.31 94 ILE B CA 1
ATOM 4773 C C . ILE B 1 94 ? 20.641 -5.246 -19.953 1 83.31 94 ILE B C 1
ATOM 4775 O O . ILE B 1 94 ? 21.484 -4.41 -20.281 1 83.31 94 ILE B O 1
ATOM 4779 N N . SER B 1 95 ? 19.453 -4.961 -19.812 1 82.62 95 SER B N 1
ATOM 4780 C CA . SER B 1 95 ? 18.891 -3.686 -20.234 1 82.62 95 SER B CA 1
ATOM 4781 C C . SER B 1 95 ? 19.172 -2.582 -19.234 1 82.62 95 SER B C 1
ATOM 4783 O O . SER B 1 95 ? 19.281 -1.409 -19.594 1 82.62 95 SER B O 1
ATOM 4785 N N . THR B 1 96 ? 19.266 -2.947 -18 1 77.62 96 THR B N 1
ATOM 4786 C CA . THR B 1 96 ? 19.391 -1.951 -16.938 1 77.62 96 THR B CA 1
ATOM 4787 C C . THR B 1 96 ? 20.609 -1.069 -17.172 1 77.62 96 THR B C 1
ATOM 4789 O O . THR B 1 96 ? 20.5 0.158 -17.203 1 77.62 96 THR B O 1
ATOM 4792 N N . PRO B 1 97 ? 21.781 -1.601 -17.391 1 76.19 97 PRO B N 1
ATOM 4793 C CA . PRO B 1 97 ? 22.938 -0.741 -17.672 1 76.19 97 PRO B CA 1
ATOM 4794 C C . PRO B 1 97 ? 22.797 0.021 -18.984 1 76.19 97 PRO B C 1
ATOM 4796 O O . PRO B 1 97 ? 23.281 1.154 -19.109 1 76.19 97 PRO B O 1
ATOM 4799 N N . ILE B 1 98 ? 22.156 -0.522 -19.906 1 81.5 98 ILE B N 1
ATOM 4800 C CA . ILE B 1 98 ? 21.969 0.103 -21.203 1 81.5 98 ILE B CA 1
ATOM 4801 C C . ILE B 1 98 ? 21.031 1.299 -21.078 1 81.5 98 ILE B C 1
ATOM 4803 O O . ILE B 1 98 ? 21.312 2.373 -21.609 1 81.5 98 ILE B O 1
ATOM 4807 N N . CYS B 1 99 ? 20 1.075 -20.359 1 80.38 99 CYS B N 1
ATOM 4808 C CA . CYS B 1 99 ? 19.031 2.148 -20.156 1 80.38 99 CYS B CA 1
ATOM 4809 C C . CYS B 1 99 ? 19.641 3.295 -19.359 1 80.38 99 CYS B C 1
ATOM 4811 O O . CYS B 1 99 ? 19.375 4.465 -19.656 1 80.38 99 CYS B O 1
ATOM 4813 N N . GLY B 1 100 ? 20.391 2.969 -18.406 1 73.38 100 GLY B N 1
ATOM 4814 C CA . GLY B 1 100 ? 21.094 4.004 -17.656 1 73.38 100 GLY B CA 1
ATOM 4815 C C . GLY B 1 100 ? 22 4.855 -18.531 1 73.38 100 GLY B C 1
ATOM 4816 O O . GLY B 1 100 ? 21.938 6.086 -18.484 1 73.38 100 GLY B O 1
ATOM 4817 N N . ARG B 1 101 ? 22.734 4.223 -19.344 1 77.31 101 ARG B N 1
ATOM 4818 C CA . ARG B 1 101 ? 23.656 4.93 -20.219 1 77.31 101 ARG B CA 1
ATOM 4819 C C . ARG B 1 101 ? 22.906 5.703 -21.297 1 77.31 101 ARG B C 1
ATOM 4821 O O . ARG B 1 101 ? 23.297 6.816 -21.656 1 77.31 101 ARG B O 1
ATOM 4828 N N . ALA B 1 102 ? 21.938 5.078 -21.766 1 83.19 102 ALA B N 1
ATOM 4829 C CA . ALA B 1 102 ? 21.125 5.73 -22.797 1 83.19 102 ALA B CA 1
ATOM 4830 C C . ALA B 1 102 ? 20.453 6.984 -22.25 1 83.19 102 ALA B C 1
ATOM 4832 O O . ALA B 1 102 ? 20.312 7.977 -22.969 1 83.19 102 ALA B O 1
ATOM 4833 N N . SER B 1 103 ? 20.047 6.883 -21 1 81.62 103 SER B N 1
ATOM 4834 C CA . SER B 1 103 ? 19.391 8.039 -20.391 1 81.62 103 SER B CA 1
ATOM 4835 C C . SER B 1 103 ? 20.375 9.195 -20.234 1 81.62 103 SER B C 1
ATOM 4837 O O . SER B 1 103 ? 19.969 10.367 -20.297 1 81.62 103 SER B O 1
ATOM 4839 N N . ASP B 1 104 ? 21.641 8.859 -20.078 1 78.44 104 ASP B N 1
ATOM 4840 C CA . ASP B 1 104 ? 22.656 9.891 -19.969 1 78.44 104 ASP B CA 1
ATOM 4841 C C . ASP B 1 104 ? 22.922 10.547 -21.328 1 78.44 104 ASP B C 1
ATOM 4843 O O . ASP B 1 104 ? 23.156 11.758 -21.406 1 78.44 104 ASP B O 1
ATOM 4847 N N . LYS B 1 105 ? 22.828 9.742 -22.281 1 80.38 105 LYS B N 1
ATOM 4848 C CA . LYS B 1 105 ? 23.156 10.227 -23.625 1 80.38 105 LYS B CA 1
ATOM 4849 C C . LYS B 1 105 ? 21.969 10.945 -24.25 1 80.38 105 LYS B C 1
ATOM 4851 O O . LYS B 1 105 ? 22.125 12.008 -24.859 1 80.38 105 LYS B O 1
ATOM 4856 N N . PHE B 1 106 ? 20.828 10.344 -24.188 1 86.94 106 PHE B N 1
ATOM 4857 C CA . PHE B 1 106 ? 19.672 10.836 -24.922 1 86.94 106 PHE B CA 1
ATOM 4858 C C . PHE B 1 106 ? 18.766 11.672 -24.016 1 86.94 106 PHE B C 1
ATOM 4860 O O . PHE B 1 106 ? 17.844 12.32 -24.5 1 86.94 106 PHE B O 1
ATOM 4867 N N . GLY B 1 107 ? 19.078 11.672 -22.797 1 84.19 107 GLY B N 1
ATOM 4868 C CA . GLY B 1 107 ? 18.25 12.414 -21.859 1 84.19 107 GLY B CA 1
ATOM 4869 C C . GLY B 1 107 ? 17.328 11.531 -21.047 1 84.19 107 GLY B C 1
ATOM 4870 O O . GLY B 1 107 ? 16.984 10.43 -21.469 1 84.19 107 GLY B O 1
ATOM 4871 N N . ARG B 1 108 ? 16.859 12.062 -20.016 1 86.62 108 ARG B N 1
ATOM 4872 C CA . ARG B 1 108 ? 16.047 11.289 -19.078 1 86.62 108 ARG B CA 1
ATOM 4873 C C . ARG B 1 108 ? 14.625 11.117 -19.609 1 86.62 108 ARG B C 1
ATOM 4875 O O . ARG B 1 108 ? 14.031 10.039 -19.484 1 86.62 108 ARG B O 1
ATOM 4882 N N . ARG B 1 109 ? 14.109 12.094 -20.203 1 90.81 109 ARG B N 1
ATOM 4883 C CA . ARG B 1 109 ? 12.703 12.125 -20.594 1 90.81 109 ARG B CA 1
ATOM 4884 C C . ARG B 1 109 ? 12.406 11.086 -21.672 1 90.81 109 ARG B C 1
ATOM 4886 O O . ARG B 1 109 ? 11.523 10.242 -21.5 1 90.81 109 ARG B O 1
ATOM 4893 N N . PRO B 1 110 ? 13.148 11.031 -22.766 1 92.06 110 PRO B N 1
ATOM 4894 C CA . PRO B 1 110 ? 12.812 10.055 -23.812 1 92.06 110 PRO B CA 1
ATOM 4895 C C . PRO B 1 110 ? 12.984 8.609 -23.344 1 92.06 110 PRO B C 1
ATOM 4897 O O . PRO B 1 110 ? 12.219 7.734 -23.75 1 92.06 110 PRO B O 1
ATOM 4900 N N . ILE B 1 111 ? 13.914 8.383 -22.562 1 90.06 111 ILE B N 1
ATOM 4901 C CA . ILE B 1 111 ? 14.164 7.016 -22.125 1 90.06 111 ILE B CA 1
ATOM 4902 C C . ILE B 1 111 ? 13.086 6.582 -21.125 1 90.06 111 ILE B C 1
ATOM 4904 O O . ILE B 1 111 ? 12.68 5.418 -21.109 1 90.06 111 ILE B O 1
ATOM 4908 N N . MET B 1 112 ? 12.664 7.5 -20.312 1 91.5 112 MET B N 1
ATOM 4909 C CA . MET B 1 112 ? 11.562 7.188 -19.406 1 91.5 112 MET B CA 1
ATOM 4910 C C . MET B 1 112 ? 10.297 6.863 -20.188 1 91.5 112 MET B C 1
ATOM 4912 O O . MET B 1 112 ? 9.586 5.91 -19.859 1 91.5 112 MET B O 1
ATOM 4916 N N . ILE B 1 113 ? 10.047 7.625 -21.188 1 93.88 113 ILE B N 1
ATOM 4917 C CA . ILE B 1 113 ? 8.875 7.41 -22.016 1 93.88 113 ILE B CA 1
ATOM 4918 C C . ILE B 1 113 ? 8.992 6.07 -22.75 1 93.88 113 ILE B C 1
ATOM 4920 O O . ILE B 1 113 ? 8.016 5.316 -22.828 1 93.88 113 ILE B O 1
ATOM 4924 N N . MET B 1 114 ? 10.125 5.762 -23.172 1 92.94 114 MET B N 1
ATOM 4925 C CA . MET B 1 114 ? 10.359 4.488 -23.844 1 92.94 114 MET B CA 1
ATOM 4926 C C . MET B 1 114 ? 10.18 3.32 -22.875 1 92.94 114 MET B C 1
ATOM 4928 O O . MET B 1 114 ? 9.648 2.273 -23.25 1 92.94 114 MET B O 1
ATOM 4932 N N . SER B 1 115 ? 10.742 3.496 -21.719 1 91.94 115 SER B N 1
ATOM 4933 C CA . SER B 1 115 ? 10.609 2.449 -20.719 1 91.94 115 SER B CA 1
ATOM 4934 C C . SER B 1 115 ? 9.141 2.17 -20.406 1 91.94 115 SER B C 1
ATOM 4936 O O . SER B 1 115 ? 8.719 1.014 -20.359 1 91.94 115 SER B O 1
ATOM 4938 N N . LEU B 1 116 ? 8.359 3.182 -20.25 1 94.5 116 LEU B N 1
ATOM 4939 C CA . LEU B 1 116 ? 6.941 3.029 -19.953 1 94.5 116 LEU B CA 1
ATOM 4940 C C . LEU B 1 116 ? 6.184 2.471 -21.156 1 94.5 116 LEU B C 1
ATOM 4942 O O . LEU B 1 116 ? 5.273 1.656 -20.984 1 94.5 116 LEU B O 1
ATOM 4946 N N . ALA B 1 117 ? 6.527 2.918 -22.344 1 95.5 117 ALA B N 1
ATOM 4947 C CA . ALA B 1 117 ? 5.914 2.381 -23.547 1 95.5 117 ALA B CA 1
ATOM 4948 C C . ALA B 1 117 ? 6.227 0.895 -23.703 1 95.5 117 ALA B C 1
ATOM 4950 O O . ALA B 1 117 ? 5.363 0.115 -24.125 1 95.5 117 ALA B O 1
ATOM 4951 N N . GLY B 1 118 ? 7.453 0.574 -23.469 1 93.75 118 GLY B N 1
ATOM 4952 C CA . GLY B 1 118 ? 7.84 -0.827 -23.5 1 93.75 118 GLY B CA 1
ATOM 4953 C C . GLY B 1 118 ? 7.09 -1.681 -22.5 1 93.75 118 GLY B C 1
ATOM 4954 O O . GLY B 1 118 ? 6.695 -2.809 -22.797 1 93.75 118 GLY B O 1
ATOM 4955 N N . SER B 1 119 ? 6.965 -1.173 -21.297 1 93.19 119 SER B N 1
ATOM 4956 C CA . SER B 1 119 ? 6.188 -1.892 -20.297 1 93.19 119 SER B CA 1
ATOM 4957 C C . SER B 1 119 ? 4.734 -2.053 -20.719 1 93.19 119 SER B C 1
ATOM 4959 O O . SER B 1 119 ? 4.145 -3.123 -20.562 1 93.19 119 SER B O 1
ATOM 4961 N N . PHE B 1 120 ? 4.18 -1.003 -21.25 1 96.44 120 PHE B N 1
ATOM 4962 C CA . PHE B 1 120 ? 2.82 -1.068 -21.766 1 96.44 120 PHE B CA 1
ATOM 4963 C C . PHE B 1 120 ? 2.693 -2.16 -22.828 1 96.44 120 PHE B C 1
ATOM 4965 O O . PHE B 1 120 ? 1.832 -3.035 -22.719 1 96.44 120 PHE B O 1
ATOM 4972 N N . GLY B 1 121 ? 3.496 -2.092 -23.797 1 96.12 121 GLY B N 1
ATOM 4973 C CA . GLY B 1 121 ? 3.479 -3.082 -24.859 1 96.12 121 GLY B CA 1
ATOM 4974 C C . GLY B 1 121 ? 3.791 -4.484 -24.375 1 96.12 121 GLY B C 1
ATOM 4975 O O . GLY B 1 121 ? 3.15 -5.449 -24.797 1 96.12 121 GLY B O 1
ATOM 4976 N N . GLY B 1 122 ? 4.773 -4.605 -23.531 1 94.5 122 GLY B N 1
ATOM 4977 C CA . GLY B 1 122 ? 5.16 -5.906 -23 1 94.5 122 GLY B CA 1
ATOM 4978 C C . GLY B 1 122 ? 4.055 -6.586 -22.219 1 94.5 122 GLY B C 1
ATOM 4979 O O . GLY B 1 122 ? 3.781 -7.77 -22.422 1 94.5 122 GLY B O 1
ATOM 4980 N N . PHE B 1 123 ? 3.418 -5.871 -21.344 1 94.62 123 PHE B N 1
ATOM 4981 C CA . PHE B 1 123 ? 2.336 -6.445 -20.547 1 94.62 123 PHE B CA 1
ATOM 4982 C C . PHE B 1 123 ? 1.133 -6.762 -21.438 1 94.62 123 PHE B C 1
ATOM 4984 O O . PHE B 1 123 ? 0.436 -7.754 -21.203 1 94.62 123 PHE B O 1
ATOM 4991 N N . LEU B 1 124 ? 0.896 -5.898 -22.391 1 95.94 124 LEU B N 1
ATOM 4992 C CA . LEU B 1 124 ? -0.203 -6.152 -23.312 1 95.94 124 LEU B CA 1
ATOM 4993 C C . LEU B 1 124 ? 0.03 -7.441 -24.094 1 95.94 124 LEU B C 1
ATOM 4995 O O . LEU B 1 124 ? -0.885 -8.258 -24.25 1 95.94 124 LEU B O 1
ATOM 4999 N N . LEU B 1 125 ? 1.227 -7.637 -24.562 1 96.06 125 LEU B N 1
ATOM 5000 C CA . LEU B 1 125 ? 1.567 -8.844 -25.312 1 96.06 125 LEU B CA 1
ATOM 5001 C C . LEU B 1 125 ? 1.45 -10.078 -24.422 1 96.06 125 LEU B C 1
ATOM 5003 O O . LEU B 1 125 ? 1.044 -11.148 -24.891 1 96.06 125 LEU B O 1
ATOM 5007 N N . GLN B 1 126 ? 1.813 -9.953 -23.234 1 93.88 126 GLN B N 1
ATOM 5008 C CA . GLN B 1 126 ? 1.691 -11.07 -22.297 1 93.88 126 GLN B CA 1
ATOM 5009 C C . GLN B 1 126 ? 0.23 -11.453 -22.094 1 93.88 126 GLN B C 1
ATOM 5011 O O . GLN B 1 126 ? -0.1 -12.641 -22.016 1 93.88 126 GLN B O 1
ATOM 5016 N N . GLY B 1 127 ? -0.596 -10.453 -21.938 1 93.5 127 GLY B N 1
ATOM 5017 C CA . GLY B 1 127 ? -2.018 -10.719 -21.781 1 93.5 127 GLY B CA 1
ATOM 5018 C C . GLY B 1 127 ? -2.631 -11.391 -23 1 93.5 127 GLY B C 1
ATOM 5019 O O . GLY B 1 127 ? -3.584 -12.164 -22.875 1 93.5 127 GLY B O 1
ATOM 5020 N N . LEU B 1 128 ? -2.121 -11.195 -24.156 1 94.31 128 LEU B N 1
ATOM 5021 C CA . LEU B 1 128 ? -2.654 -11.734 -25.406 1 94.31 128 LEU B CA 1
ATOM 5022 C C . LEU B 1 128 ? -1.993 -13.07 -25.75 1 94.31 128 LEU B C 1
ATOM 5024 O O . LEU B 1 128 ? -2.373 -13.727 -26.719 1 94.31 128 LEU B O 1
ATOM 5028 N N . ALA B 1 129 ? -1.074 -13.445 -24.922 1 92.06 129 ALA B N 1
ATOM 5029 C CA . ALA B 1 129 ? -0.309 -14.656 -25.219 1 92.06 129 ALA B CA 1
ATOM 5030 C C . ALA B 1 129 ? -1.172 -15.906 -25.062 1 92.06 129 ALA B C 1
ATOM 5032 O O . ALA B 1 129 ? -1.85 -16.078 -24.047 1 92.06 129 ALA B O 1
ATOM 5033 N N . LYS B 1 130 ? -1.139 -16.703 -26.078 1 89.06 130 LYS B N 1
ATOM 5034 C CA . LYS B 1 130 ? -1.891 -17.953 -26.047 1 89.06 130 LYS B CA 1
ATOM 5035 C C . LYS B 1 130 ? -0.953 -19.156 -26 1 89.06 130 LYS B C 1
ATOM 5037 O O . LYS B 1 130 ? -1.391 -20.281 -25.75 1 89.06 130 LYS B O 1
ATOM 5042 N N . SER B 1 131 ? 0.32 -18.859 -26.266 1 91.88 131 SER B N 1
ATOM 5043 C CA . SER B 1 131 ? 1.325 -19.922 -26.203 1 91.88 131 SER B CA 1
ATOM 5044 C C . SER B 1 131 ? 2.459 -19.562 -25.25 1 91.88 131 SER B C 1
ATOM 5046 O O . SER B 1 131 ? 2.686 -18.375 -24.969 1 91.88 131 SER B O 1
ATOM 5048 N N . VAL B 1 132 ? 3.068 -20.609 -24.797 1 92.56 132 VAL B N 1
ATOM 5049 C CA . VAL B 1 132 ? 4.133 -20.422 -23.812 1 92.56 132 VAL B CA 1
ATOM 5050 C C . VAL B 1 132 ? 5.301 -19.688 -24.453 1 92.56 132 VAL B C 1
ATOM 5052 O O . VAL B 1 132 ? 5.895 -18.797 -23.844 1 92.56 132 VAL B O 1
ATOM 5055 N N . GLY B 1 133 ? 5.645 -20.031 -25.656 1 93.19 133 GLY B N 1
ATOM 5056 C CA . GLY B 1 133 ? 6.73 -19.359 -26.344 1 93.19 133 GLY B CA 1
ATOM 5057 C C . GLY B 1 133 ? 6.496 -17.875 -26.516 1 93.19 133 GLY B C 1
ATOM 5058 O O . GLY B 1 133 ? 7.402 -17.062 -26.297 1 93.19 133 GLY B O 1
ATOM 5059 N N . PHE B 1 134 ? 5.34 -17.594 -26.938 1 93.62 134 PHE B N 1
ATOM 5060 C CA . PHE B 1 134 ? 4.988 -16.188 -27.125 1 93.62 134 PHE B CA 1
ATOM 5061 C C . PHE B 1 134 ? 4.992 -15.453 -25.781 1 93.62 134 PHE B C 1
ATOM 5063 O O . PHE B 1 134 ? 5.367 -14.273 -25.719 1 93.62 134 PHE B O 1
ATOM 5070 N N . PHE B 1 135 ? 4.566 -16.141 -24.812 1 94.31 135 PHE B N 1
ATOM 5071 C CA . PHE B 1 135 ? 4.578 -15.547 -23.484 1 94.31 135 PHE B CA 1
ATOM 5072 C C . PHE B 1 135 ? 6.004 -15.25 -23.031 1 94.31 135 PHE B C 1
ATOM 5074 O O . PHE B 1 135 ? 6.277 -14.188 -22.469 1 94.31 135 PHE B O 1
ATOM 5081 N N . ILE B 1 136 ? 6.887 -16.156 -23.266 1 94.62 136 ILE B N 1
ATOM 5082 C CA . ILE B 1 136 ? 8.297 -15.984 -22.922 1 94.62 136 ILE B CA 1
ATOM 5083 C C . ILE B 1 136 ? 8.867 -14.805 -23.703 1 94.62 136 ILE B C 1
ATOM 5085 O O . ILE B 1 136 ? 9.594 -13.977 -23.141 1 94.62 136 ILE B O 1
ATOM 5089 N N . PHE B 1 137 ? 8.5 -14.672 -24.875 1 94.38 137 PHE B N 1
ATOM 5090 C CA . PHE B 1 137 ? 8.961 -13.562 -25.703 1 94.38 137 PHE B CA 1
ATOM 5091 C C . PHE B 1 137 ? 8.43 -12.234 -25.172 1 94.38 137 PHE B C 1
ATOM 5093 O O . PHE B 1 137 ? 9.156 -11.242 -25.109 1 94.38 137 PHE B O 1
ATOM 5100 N N . ALA B 1 138 ? 7.211 -12.234 -24.906 1 93.94 138 ALA B N 1
ATOM 5101 C CA . ALA B 1 138 ? 6.586 -11.023 -24.391 1 93.94 138 ALA B CA 1
ATOM 5102 C C . ALA B 1 138 ? 7.242 -10.578 -23.094 1 93.94 138 ALA B C 1
ATOM 5104 O O . ALA B 1 138 ? 7.445 -9.383 -22.875 1 93.94 138 ALA B O 1
ATOM 5105 N N . ARG B 1 139 ? 7.539 -11.516 -22.266 1 92.38 139 ARG B N 1
ATOM 5106 C CA . ARG B 1 139 ? 8.211 -11.195 -21.016 1 92.38 139 ARG B CA 1
ATOM 5107 C C . ARG B 1 139 ? 9.617 -10.664 -21.266 1 92.38 139 ARG B C 1
ATOM 5109 O O . ARG B 1 139 ? 10.062 -9.734 -20.594 1 92.38 139 ARG B O 1
ATOM 5116 N N . PHE B 1 140 ? 10.266 -11.281 -22.172 1 93.38 140 PHE B N 1
ATOM 5117 C CA . PHE B 1 140 ? 11.586 -10.805 -22.547 1 93.38 140 PHE B CA 1
ATOM 5118 C C . PHE B 1 140 ? 11.523 -9.359 -23.031 1 93.38 140 PHE B C 1
ATOM 5120 O O . PHE B 1 140 ? 12.344 -8.531 -22.641 1 93.38 140 PHE B O 1
ATOM 5127 N N . ALA B 1 141 ? 10.578 -9.078 -23.828 1 91.56 141 ALA B N 1
ATOM 5128 C CA . ALA B 1 141 ? 10.398 -7.734 -24.359 1 91.56 141 ALA B CA 1
ATOM 5129 C C . ALA B 1 141 ? 10.117 -6.734 -23.25 1 91.56 141 ALA B C 1
ATOM 5131 O O . ALA B 1 141 ? 10.656 -5.629 -23.234 1 91.56 141 ALA B O 1
ATOM 5132 N N . ALA B 1 142 ? 9.297 -7.133 -22.359 1 90.19 142 ALA B N 1
ATOM 5133 C CA . ALA B 1 142 ? 8.969 -6.27 -21.219 1 90.19 142 ALA B CA 1
ATOM 5134 C C . ALA B 1 142 ? 10.195 -6.02 -20.359 1 90.19 142 ALA B C 1
ATOM 5136 O O . ALA B 1 142 ? 10.383 -4.918 -19.828 1 90.19 142 ALA B O 1
ATOM 5137 N N . GLY B 1 143 ? 11.016 -6.984 -20.172 1 88.19 143 GLY B N 1
ATOM 5138 C CA . GLY B 1 143 ? 12.219 -6.859 -19.375 1 88.19 143 GLY B CA 1
ATOM 5139 C C . GLY B 1 143 ? 13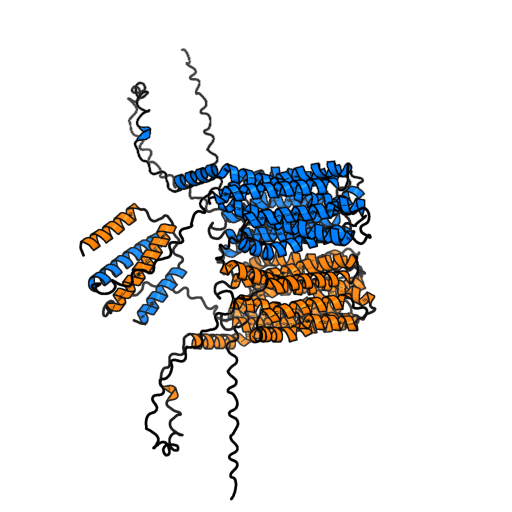.25 -5.93 -19.984 1 88.19 143 GLY B C 1
ATOM 5140 O O . GLY B 1 143 ? 13.945 -5.207 -19.266 1 88.19 143 GLY B O 1
ATOM 5141 N N . VAL B 1 144 ? 13.297 -5.887 -21.25 1 88.81 144 VAL B N 1
ATOM 5142 C CA . VAL B 1 144 ? 14.234 -5.027 -21.953 1 88.81 144 VAL B CA 1
ATOM 5143 C C . VAL B 1 144 ? 13.914 -3.562 -21.688 1 88.81 144 VAL B C 1
ATOM 5145 O O . VAL B 1 144 ? 14.812 -2.734 -21.547 1 88.81 144 VAL B O 1
ATOM 5148 N N . PHE B 1 145 ? 12.68 -3.336 -21.484 1 85.69 145 PHE B N 1
ATOM 5149 C CA . PHE B 1 145 ? 12.258 -1.953 -21.297 1 85.69 145 PHE B CA 1
ATOM 5150 C C . PHE B 1 145 ? 11.977 -1.671 -19.828 1 85.69 145 PHE B C 1
ATOM 5152 O O . PHE B 1 145 ? 11.508 -0.586 -19.469 1 85.69 145 PHE B O 1
ATOM 5159 N N . GLY B 1 146 ? 12.203 -2.629 -19 1 78.88 146 GLY B N 1
ATOM 5160 C CA . GLY B 1 146 ? 11.906 -2.492 -17.594 1 78.88 146 GLY B CA 1
ATOM 5161 C C . GLY B 1 146 ? 13.016 -1.804 -16.812 1 78.88 146 GLY B C 1
ATOM 5162 O O . GLY B 1 146 ? 13.328 -2.195 -15.688 1 78.88 146 GLY B O 1
ATOM 5163 N N . GLY B 1 147 ? 13.664 -0.803 -17.312 1 75.62 147 GLY B N 1
ATOM 5164 C CA . GLY B 1 147 ? 14.766 -0.117 -16.656 1 75.62 147 GLY B CA 1
ATOM 5165 C C . GLY B 1 147 ? 14.352 1.18 -15.984 1 75.62 147 GLY B C 1
ATOM 5166 O O . GLY B 1 147 ? 15.055 2.189 -16.094 1 75.62 147 GLY B O 1
ATOM 5167 N N . SER B 1 148 ? 13.305 1.146 -15.211 1 85.88 148 SER B N 1
ATOM 5168 C CA . SER B 1 148 ? 12.797 2.383 -14.625 1 85.88 148 SER B CA 1
ATOM 5169 C C . SER B 1 148 ? 13.586 2.768 -13.375 1 85.88 148 SER B C 1
ATOM 5171 O O . SER B 1 148 ? 13.719 3.953 -13.062 1 85.88 148 SER B O 1
ATOM 5173 N N . ILE B 1 149 ? 14.195 1.795 -12.75 1 82.94 149 ILE B N 1
ATOM 5174 C CA . ILE B 1 149 ? 14.859 2.047 -11.477 1 82.94 149 ILE B CA 1
ATOM 5175 C C . ILE B 1 149 ? 16.109 2.889 -11.703 1 82.94 149 ILE B C 1
ATOM 5177 O O . ILE B 1 149 ? 16.266 3.959 -11.109 1 82.94 149 ILE B O 1
ATOM 5181 N N . PRO B 1 150 ? 16.984 2.5 -12.625 1 78.5 150 PRO B N 1
ATOM 5182 C CA . PRO B 1 150 ? 18.172 3.324 -12.836 1 78.5 150 PRO B CA 1
ATOM 5183 C C . PRO B 1 150 ? 17.844 4.715 -13.375 1 78.5 150 PRO B C 1
ATOM 5185 O O . PRO B 1 150 ? 18.531 5.684 -13.055 1 78.5 150 PRO B O 1
ATOM 5188 N N . ILE B 1 151 ? 16.844 4.82 -14.164 1 83.94 151 ILE B N 1
ATOM 5189 C CA . ILE B 1 151 ? 16.438 6.113 -14.695 1 83.94 151 ILE B CA 1
ATOM 5190 C C . ILE B 1 151 ? 15.961 7.016 -13.562 1 83.94 151 ILE B C 1
ATOM 5192 O O . ILE B 1 151 ? 16.312 8.195 -13.5 1 83.94 151 ILE B O 1
ATOM 5196 N N . CYS B 1 152 ? 15.141 6.418 -12.734 1 86.56 152 CYS B N 1
ATOM 5197 C CA . CYS B 1 152 ? 14.633 7.16 -11.586 1 86.56 152 CYS B CA 1
ATOM 5198 C C . CYS B 1 152 ? 15.773 7.598 -10.672 1 86.56 152 CYS B C 1
ATOM 5200 O O . CYS B 1 152 ? 15.805 8.742 -10.227 1 86.56 152 CYS B O 1
ATOM 5202 N N . GLN B 1 153 ? 16.656 6.754 -10.453 1 81.56 153 GLN B N 1
ATOM 5203 C CA . GLN B 1 153 ? 17.781 7.074 -9.586 1 81.56 153 GLN B CA 1
ATOM 5204 C C . GLN B 1 153 ? 18.656 8.164 -10.203 1 81.56 153 GLN B C 1
ATOM 5206 O O . GLN B 1 153 ? 19.109 9.07 -9.508 1 81.56 153 GLN B O 1
ATOM 5211 N N . ALA B 1 154 ? 18.891 8.102 -11.445 1 76.75 154 ALA B N 1
ATOM 5212 C CA . ALA B 1 154 ? 19.656 9.125 -12.156 1 76.75 154 ALA B CA 1
ATOM 5213 C C . ALA B 1 154 ? 18.938 10.469 -12.117 1 76.75 154 ALA B C 1
ATOM 5215 O O . ALA B 1 154 ? 19.578 11.516 -11.93 1 76.75 154 ALA B O 1
ATOM 5216 N N . PHE B 1 155 ? 17.734 10.398 -12.25 1 84.62 155 PHE B N 1
ATOM 5217 C CA . PHE B 1 155 ? 16.938 11.625 -12.219 1 84.62 155 PHE B CA 1
ATOM 5218 C C . PHE B 1 155 ? 17.031 12.289 -10.852 1 84.62 155 PHE B C 1
ATOM 5220 O O . PHE B 1 155 ? 17.172 13.508 -10.758 1 84.62 155 PHE B O 1
ATOM 5227 N N . ILE B 1 156 ? 16.891 11.516 -9.867 1 82.75 156 ILE B N 1
ATOM 5228 C CA . ILE B 1 156 ? 16.984 12.031 -8.508 1 82.75 156 ILE B CA 1
ATOM 5229 C C . ILE B 1 156 ? 18.375 12.602 -8.273 1 82.75 156 ILE B C 1
ATOM 5231 O O . ILE B 1 156 ? 18.531 13.68 -7.691 1 82.75 156 ILE B O 1
ATOM 5235 N N . ALA B 1 157 ? 19.375 11.938 -8.727 1 75.81 157 ALA B N 1
ATOM 5236 C CA . ALA B 1 157 ? 20.766 12.375 -8.578 1 75.81 157 ALA B CA 1
ATOM 5237 C C . ALA B 1 157 ? 21 13.688 -9.32 1 75.81 157 ALA B C 1
ATOM 5239 O O . ALA B 1 157 ? 21.797 14.523 -8.883 1 75.81 157 ALA B O 1
ATOM 5240 N N . ASP B 1 158 ? 20.297 13.922 -10.336 1 77.31 158 ASP B N 1
ATOM 5241 C CA . ASP B 1 158 ? 20.438 15.125 -11.148 1 77.31 158 ASP B CA 1
ATOM 5242 C C . ASP B 1 158 ? 19.688 16.297 -10.523 1 77.31 158 ASP B C 1
ATOM 5244 O O . ASP B 1 158 ? 20.094 17.453 -10.672 1 77.31 158 ASP B O 1
ATOM 5248 N N . SER B 1 159 ? 18.656 16.031 -9.898 1 82 159 SER B N 1
ATOM 5249 C CA . SER B 1 159 ? 17.719 17.078 -9.531 1 82 159 SER B CA 1
ATOM 5250 C C . SER B 1 159 ? 17.875 17.484 -8.07 1 82 159 SER B C 1
ATOM 5252 O O . SER B 1 159 ? 17.484 18.578 -7.672 1 82 159 SER B O 1
ATOM 5254 N N . ILE B 1 160 ? 18.375 16.531 -7.289 1 78.56 160 ILE B N 1
ATOM 5255 C CA . ILE B 1 160 ? 18.453 16.781 -5.852 1 78.56 160 ILE B CA 1
ATOM 5256 C C . ILE B 1 160 ? 19.906 16.812 -5.406 1 78.56 160 ILE B C 1
ATOM 5258 O O . ILE B 1 160 ? 20.703 15.953 -5.793 1 78.56 160 ILE B O 1
ATOM 5262 N N . PRO B 1 161 ? 20.219 17.891 -4.613 1 70.56 161 PRO B N 1
ATOM 5263 C CA . PRO B 1 161 ? 21.578 17.938 -4.074 1 70.56 161 PRO B CA 1
ATOM 5264 C C . PRO B 1 161 ? 21.922 16.703 -3.223 1 70.56 161 PRO B C 1
ATOM 5266 O O . PRO B 1 161 ? 21.031 16.094 -2.639 1 70.56 161 PRO B O 1
ATOM 5269 N N . GLN B 1 162 ? 23.094 16.328 -3.182 1 67.12 162 GLN B N 1
ATOM 5270 C CA . GLN B 1 162 ? 23.594 15.109 -2.566 1 67.12 162 GLN B CA 1
ATOM 5271 C C . GLN B 1 162 ? 23.156 15.016 -1.105 1 67.12 162 GLN B C 1
ATOM 5273 O O . GLN B 1 162 ? 22.812 13.93 -0.626 1 67.12 162 GLN B O 1
ATOM 5278 N N . GLU B 1 163 ? 23.125 16.125 -0.418 1 60.47 163 GLU B N 1
ATOM 5279 C CA . GLU B 1 163 ? 22.812 16.141 1.01 1 60.47 163 GLU B CA 1
ATOM 5280 C C . GLU B 1 163 ? 21.344 15.828 1.263 1 60.47 163 GLU B C 1
ATOM 5282 O O . GLU B 1 163 ? 20.984 15.344 2.34 1 60.47 163 GLU B O 1
ATOM 5287 N N . LYS B 1 164 ? 20.578 16.016 0.227 1 68.25 164 LYS B N 1
ATOM 5288 C CA . LYS B 1 164 ? 19.141 15.875 0.425 1 68.25 164 LYS B CA 1
ATOM 5289 C C . LYS B 1 164 ? 18.609 14.672 -0.343 1 68.25 164 LYS B C 1
ATOM 5291 O O . LYS B 1 164 ? 17.391 14.461 -0.412 1 68.25 164 LYS B O 1
ATOM 5296 N N . ARG B 1 165 ? 19.469 13.773 -0.815 1 73.5 165 ARG B N 1
ATOM 5297 C CA . ARG B 1 165 ? 19.047 12.703 -1.713 1 73.5 165 ARG B CA 1
ATOM 5298 C C . ARG B 1 165 ? 18.547 11.5 -0.929 1 73.5 165 ARG B C 1
ATOM 5300 O O . ARG B 1 165 ? 17.688 10.742 -1.418 1 73.5 165 ARG B O 1
ATOM 5307 N N . ALA B 1 166 ? 19.031 11.336 0.209 1 62.53 166 ALA B N 1
ATOM 5308 C CA . ALA B 1 166 ? 18.797 10.117 0.972 1 62.53 166 ALA B CA 1
ATOM 5309 C C . ALA B 1 166 ? 17.297 9.875 1.171 1 62.53 166 ALA B C 1
ATOM 5311 O O . ALA B 1 166 ? 16.812 8.773 0.924 1 62.53 166 ALA B O 1
ATOM 5312 N N . PRO B 1 167 ? 16.562 10.844 1.495 1 68.88 167 PRO B N 1
ATOM 5313 C CA . PRO B 1 167 ? 15.125 10.625 1.665 1 68.88 167 PRO B CA 1
ATOM 5314 C C . PRO B 1 167 ? 14.422 10.234 0.364 1 68.88 167 PRO B C 1
ATOM 5316 O O . PRO B 1 167 ? 13.453 9.477 0.381 1 68.88 167 PRO B O 1
ATOM 5319 N N . TYR B 1 168 ? 14.867 10.719 -0.692 1 78.06 168 TYR B N 1
ATOM 5320 C CA . TYR B 1 168 ? 14.25 10.398 -1.979 1 78.06 168 TYR B CA 1
ATOM 5321 C C . TYR B 1 168 ? 14.531 8.961 -2.377 1 78.06 168 TYR B C 1
ATOM 5323 O O . TYR B 1 168 ? 13.656 8.281 -2.93 1 78.06 168 TYR B O 1
ATOM 5331 N N . PHE B 1 169 ? 15.672 8.516 -2.043 1 71.94 169 PHE B N 1
ATOM 5332 C CA . PHE B 1 169 ? 15.984 7.117 -2.305 1 71.94 169 PHE B CA 1
ATOM 5333 C C . PHE B 1 169 ? 15.203 6.203 -1.367 1 71.94 169 PHE B C 1
ATOM 5335 O O . PHE B 1 169 ? 14.773 5.117 -1.763 1 71.94 169 PHE B O 1
ATOM 5342 N N . ALA B 1 170 ? 15.047 6.688 -0.215 1 66.25 170 ALA B N 1
ATOM 5343 C CA . ALA B 1 170 ? 14.242 5.926 0.739 1 66.25 170 ALA B CA 1
ATOM 5344 C C . ALA B 1 170 ? 12.812 5.762 0.244 1 66.25 170 ALA B C 1
ATOM 5346 O O . ALA B 1 170 ? 12.234 4.676 0.342 1 66.25 170 ALA B O 1
ATOM 5347 N N . VAL B 1 171 ? 12.297 6.809 -0.323 1 79.38 171 VAL B N 1
ATOM 5348 C CA . VAL B 1 171 ? 10.938 6.758 -0.845 1 79.38 171 VAL B CA 1
ATOM 5349 C C . VAL B 1 171 ? 10.867 5.781 -2.018 1 79.38 171 VAL B C 1
ATOM 5351 O O . VAL B 1 171 ? 9.891 5.047 -2.168 1 79.38 171 VAL B O 1
ATOM 5354 N N . GLN B 1 172 ? 11.844 5.812 -2.793 1 82.88 172 GLN B N 1
ATOM 5355 C CA . GLN B 1 172 ? 11.883 4.848 -3.885 1 82.88 172 GLN B CA 1
ATOM 5356 C C . GLN B 1 172 ? 11.82 3.416 -3.355 1 82.88 172 GLN B C 1
ATOM 5358 O O . GLN B 1 172 ? 11.133 2.568 -3.92 1 82.88 172 GLN B O 1
ATOM 5363 N N . GLY B 1 173 ? 12.57 3.152 -2.271 1 77.06 173 GLY B N 1
ATOM 5364 C CA . GLY B 1 173 ? 12.516 1.847 -1.634 1 77.06 173 GLY B CA 1
ATOM 5365 C C . GLY B 1 173 ? 11.125 1.473 -1.155 1 77.06 173 GLY B C 1
ATOM 5366 O O . GLY B 1 173 ? 10.695 0.331 -1.323 1 77.06 173 GLY B O 1
ATOM 5367 N N . VAL B 1 174 ? 10.469 2.426 -0.614 1 77.56 174 VAL B N 1
ATOM 5368 C CA . VAL B 1 174 ? 9.102 2.205 -0.138 1 77.56 174 VAL B CA 1
ATOM 5369 C C . VAL B 1 174 ? 8.195 1.847 -1.313 1 77.56 174 VAL B C 1
ATOM 5371 O O . VAL B 1 174 ? 7.375 0.935 -1.215 1 77.56 174 VAL B O 1
ATOM 5374 N N . VAL B 1 175 ? 8.367 2.566 -2.381 1 86.94 175 VAL B N 1
ATOM 5375 C CA . VAL B 1 175 ? 7.559 2.336 -3.574 1 86.94 175 VAL B CA 1
ATOM 5376 C C . VAL B 1 175 ? 7.754 0.901 -4.059 1 86.94 175 VAL B C 1
ATOM 5378 O O . VAL B 1 175 ? 6.785 0.208 -4.375 1 86.94 175 VAL B O 1
ATOM 5381 N N . ILE B 1 176 ? 8.922 0.465 -4.059 1 85.88 176 ILE B N 1
ATOM 5382 C CA . ILE B 1 176 ? 9.25 -0.889 -4.492 1 85.88 176 ILE B CA 1
ATOM 5383 C C . ILE B 1 176 ? 8.641 -1.902 -3.523 1 85.88 176 ILE B C 1
ATOM 5385 O O . ILE B 1 176 ? 8.008 -2.871 -3.947 1 85.88 176 ILE B O 1
ATOM 5389 N N . THR B 1 177 ? 8.773 -1.629 -2.314 1 81.44 177 THR B N 1
ATOM 5390 C CA . THR B 1 177 ? 8.297 -2.543 -1.282 1 81.44 177 THR B CA 1
ATOM 5391 C C . THR B 1 177 ? 6.773 -2.654 -1.32 1 81.44 177 THR B C 1
ATOM 5393 O O . THR B 1 177 ? 6.223 -3.752 -1.209 1 81.44 177 THR B O 1
ATOM 5396 N N . VAL B 1 178 ? 6.105 -1.567 -1.464 1 87.56 178 VAL B N 1
ATOM 5397 C CA . VAL B 1 178 ? 4.648 -1.566 -1.521 1 87.56 178 VAL B CA 1
ATOM 5398 C C . VAL B 1 178 ? 4.18 -2.387 -2.721 1 87.56 178 VAL B C 1
ATOM 5400 O O . VAL B 1 178 ? 3.254 -3.195 -2.604 1 87.56 178 VAL B O 1
ATOM 5403 N N . ALA B 1 179 ? 4.812 -2.203 -3.83 1 90.06 179 ALA B N 1
ATOM 5404 C CA . ALA B 1 179 ? 4.441 -2.934 -5.039 1 90.06 179 ALA B CA 1
ATOM 5405 C C . ALA B 1 179 ? 4.625 -4.438 -4.848 1 90.06 179 ALA B C 1
ATOM 5407 O O . ALA B 1 179 ? 3.748 -5.227 -5.215 1 90.06 179 ALA B O 1
ATOM 5408 N N . PHE B 1 180 ? 5.66 -4.809 -4.211 1 86.25 180 PHE B N 1
ATOM 5409 C CA . PHE B 1 180 ? 5.961 -6.227 -4.043 1 86.25 180 PHE B CA 1
ATOM 5410 C C . PHE B 1 180 ? 5.109 -6.836 -2.938 1 86.25 180 PHE B C 1
ATOM 5412 O O . PHE B 1 180 ? 4.809 -8.031 -2.965 1 86.25 180 PHE B O 1
ATOM 5419 N N . THR B 1 181 ? 4.746 -6.043 -2.059 1 89.62 181 THR B N 1
ATOM 5420 C CA . THR B 1 181 ? 3.949 -6.547 -0.945 1 89.62 181 THR B CA 1
ATOM 5421 C C . THR B 1 181 ? 2.518 -6.832 -1.389 1 89.62 181 THR B C 1
ATOM 5423 O O . THR B 1 181 ? 1.982 -7.91 -1.122 1 89.62 181 THR B O 1
ATOM 5426 N N . PHE B 1 182 ? 1.961 -5.957 -2.117 1 92.62 182 PHE B N 1
ATOM 5427 C CA . PHE B 1 182 ? 0.542 -6.082 -2.426 1 92.62 182 PHE B CA 1
ATOM 5428 C C . PHE B 1 182 ? 0.339 -6.703 -3.803 1 92.62 182 PHE B C 1
ATOM 5430 O O . PHE B 1 182 ? -0.756 -7.168 -4.125 1 92.62 182 PHE B O 1
ATOM 5437 N N . GLY B 1 183 ? 1.342 -6.762 -4.586 1 92.62 183 GLY B N 1
ATOM 5438 C CA . GLY B 1 183 ? 1.259 -7.242 -5.953 1 92.62 183 GLY B CA 1
ATOM 5439 C C . GLY B 1 183 ? 0.693 -8.648 -6.059 1 92.62 183 GLY B C 1
ATOM 5440 O O . GLY B 1 183 ? -0.3 -8.875 -6.754 1 92.62 183 GLY B O 1
ATOM 5441 N N . PRO B 1 184 ? 1.254 -9.516 -5.328 1 91.75 184 PRO B N 1
ATOM 5442 C CA . PRO B 1 184 ? 0.785 -10.898 -5.441 1 91.75 184 PRO B CA 1
ATOM 5443 C C . PRO B 1 184 ? -0.696 -11.047 -5.102 1 91.75 184 PRO B C 1
ATOM 5445 O O . PRO B 1 184 ? -1.426 -11.75 -5.801 1 91.75 184 PRO B O 1
ATOM 5448 N N . GLY B 1 185 ? -1.092 -10.414 -4.066 1 92.88 185 GLY B N 1
ATOM 5449 C CA . GLY B 1 185 ? -2.5 -10.461 -3.705 1 92.88 185 GLY B CA 1
ATOM 5450 C C . GLY B 1 185 ? -3.406 -9.852 -4.754 1 92.88 185 GLY B C 1
ATOM 5451 O O . GLY B 1 185 ? -4.453 -10.406 -5.082 1 92.88 185 GLY B O 1
ATOM 5452 N N . ILE B 1 186 ? -2.986 -8.75 -5.301 1 93.75 186 ILE B N 1
ATOM 5453 C CA . ILE B 1 186 ? -3.75 -8.078 -6.344 1 93.75 186 ILE B CA 1
ATOM 5454 C C . ILE B 1 186 ? -3.822 -8.961 -7.59 1 93.75 186 ILE B C 1
ATOM 5456 O O . ILE B 1 186 ? -4.891 -9.125 -8.18 1 93.75 186 ILE B O 1
ATOM 5460 N N . GLY B 1 187 ? -2.703 -9.5 -7.93 1 93.25 187 GLY B N 1
ATOM 5461 C CA . GLY B 1 187 ? -2.664 -10.383 -9.086 1 93.25 187 GLY B CA 1
ATOM 5462 C C . GLY B 1 187 ? -3.564 -11.594 -8.938 1 93.25 187 GLY B C 1
ATOM 5463 O O . GLY B 1 187 ? -4.293 -11.953 -9.867 1 93.25 187 GLY B O 1
ATOM 5464 N N . ALA B 1 188 ? -3.543 -12.188 -7.777 1 91.5 188 ALA B N 1
ATOM 5465 C CA . ALA B 1 188 ? -4.355 -13.375 -7.523 1 91.5 188 ALA B CA 1
ATOM 5466 C C . ALA B 1 188 ? -5.844 -13.039 -7.555 1 91.5 188 ALA B C 1
ATOM 5468 O O . ALA B 1 188 ? -6.652 -13.82 -8.047 1 91.5 188 ALA B O 1
ATOM 5469 N N . GLY B 1 189 ? -6.172 -11.938 -7.012 1 91.25 189 GLY B N 1
ATOM 5470 C CA . GLY B 1 189 ? -7.559 -11.508 -7.059 1 91.25 189 GLY B CA 1
ATOM 5471 C C . GLY B 1 189 ? -8.047 -11.211 -8.469 1 91.25 189 GLY B C 1
ATOM 5472 O O . GLY B 1 189 ? -9.148 -11.617 -8.844 1 91.25 189 GLY B O 1
ATOM 5473 N N . LEU B 1 190 ? -7.262 -10.594 -9.219 1 92.19 190 LEU B N 1
ATOM 5474 C CA . LEU B 1 190 ? -7.613 -10.25 -10.594 1 92.19 190 LEU B CA 1
ATOM 5475 C C . LEU B 1 190 ? -7.676 -11.492 -11.469 1 92.19 190 LEU B C 1
ATOM 5477 O O . LEU B 1 190 ? -8.43 -11.539 -12.445 1 92.19 190 LEU B O 1
ATOM 5481 N N . ALA B 1 191 ? -6.902 -12.469 -11.102 1 91.69 191 ALA B N 1
ATOM 5482 C CA . ALA B 1 191 ? -6.836 -13.695 -11.891 1 91.69 191 ALA B CA 1
ATOM 5483 C C . ALA B 1 191 ? -8.133 -14.492 -11.773 1 91.69 191 ALA B C 1
ATOM 5485 O O . ALA B 1 191 ? -8.359 -15.438 -12.539 1 91.69 191 ALA B O 1
ATOM 5486 N N . GLN B 1 192 ? -8.945 -14.117 -10.805 1 89.88 192 GLN B N 1
ATOM 5487 C CA . GLN B 1 192 ? -10.227 -14.797 -10.641 1 89.88 192 GLN B CA 1
ATOM 5488 C C . GLN B 1 192 ? -11.18 -14.438 -11.781 1 89.88 192 GLN B C 1
ATOM 5490 O O . GLN B 1 192 ? -12.125 -15.18 -12.055 1 89.88 192 GLN B O 1
ATOM 5495 N N . PHE B 1 193 ? -10.961 -13.32 -12.422 1 89.5 193 PHE B N 1
ATOM 5496 C CA . PHE B 1 193 ? -11.734 -13.008 -13.625 1 89.5 193 PHE B CA 1
ATOM 5497 C C . PHE B 1 193 ? -11.258 -13.852 -14.805 1 89.5 193 PHE B C 1
ATOM 5499 O O . PHE B 1 193 ? -12 -14.703 -15.297 1 89.5 193 PHE B O 1
ATOM 5506 N N . THR B 1 194 ? -10.133 -13.547 -15.266 1 88.31 194 THR B N 1
ATOM 5507 C CA . THR B 1 194 ? -9.375 -14.344 -16.219 1 88.31 194 THR B CA 1
ATOM 5508 C C . THR B 1 194 ? -7.891 -14.359 -15.852 1 88.31 194 THR B C 1
ATOM 5510 O O . THR B 1 194 ? -7.383 -13.398 -15.273 1 88.31 194 THR B O 1
ATOM 5513 N N . MET B 1 195 ? -7.301 -15.422 -16.141 1 89.44 195 MET B N 1
ATOM 5514 C CA . MET B 1 195 ? -5.891 -15.555 -15.805 1 89.44 195 MET B CA 1
ATOM 5515 C C . MET B 1 195 ? -5.062 -14.469 -16.469 1 89.44 195 MET B C 1
ATOM 5517 O O . MET B 1 195 ? -3.963 -14.148 -16.016 1 89.44 195 MET B O 1
ATOM 5521 N N . GLN B 1 196 ? -5.59 -13.828 -17.547 1 91.44 196 GLN B N 1
ATOM 5522 C CA . GLN B 1 196 ? -4.863 -12.812 -18.297 1 91.44 196 GLN B CA 1
ATOM 5523 C C . GLN B 1 196 ? -5.188 -11.414 -17.781 1 91.44 196 GLN B C 1
ATOM 5525 O O . GLN B 1 196 ? -4.496 -10.445 -18.109 1 91.44 196 GLN B O 1
ATOM 5530 N N . THR B 1 197 ? -6.195 -11.289 -16.922 1 91.88 197 THR B N 1
ATOM 5531 C CA . THR B 1 197 ? -6.695 -9.992 -16.469 1 91.88 197 THR B CA 1
ATOM 5532 C C . THR B 1 197 ? -5.594 -9.203 -15.773 1 91.88 197 THR B C 1
ATOM 5534 O O . THR B 1 197 ? -5.457 -7.992 -15.992 1 91.88 197 THR B O 1
ATOM 5537 N N . PRO B 1 198 ? -4.781 -9.836 -14.891 1 93.56 198 PRO B N 1
ATOM 5538 C CA . PRO B 1 198 ? -3.713 -9.07 -14.242 1 93.56 198 PRO B CA 1
ATOM 5539 C C . PRO B 1 198 ? -2.766 -8.414 -15.242 1 93.56 198 PRO B C 1
ATOM 5541 O O . PRO B 1 198 ? -2.32 -7.281 -15.031 1 93.56 198 PRO B O 1
ATOM 5544 N N . MET B 1 199 ? -2.492 -9.039 -16.344 1 93.94 199 MET B N 1
ATOM 5545 C CA . MET B 1 199 ? -1.591 -8.492 -17.359 1 93.94 199 MET B CA 1
ATOM 5546 C C . MET B 1 199 ? -2.229 -7.305 -18.062 1 93.94 199 MET B C 1
ATOM 5548 O O . MET B 1 199 ? -1.556 -6.312 -18.359 1 93.94 199 MET B O 1
ATOM 5552 N N . PHE B 1 200 ? -3.475 -7.383 -18.281 1 93.69 200 PHE B N 1
ATOM 5553 C CA . PHE B 1 200 ? -4.176 -6.277 -18.922 1 93.69 200 PHE B CA 1
ATOM 5554 C C . PHE B 1 200 ? -4.238 -5.07 -18 1 93.69 200 PHE B C 1
ATOM 5556 O O . PHE B 1 200 ? -4.129 -3.928 -18.453 1 93.69 200 PHE B O 1
ATOM 5563 N N . VAL B 1 201 ? -4.457 -5.363 -16.766 1 92.5 201 VAL B N 1
ATOM 5564 C CA . VAL B 1 201 ? -4.504 -4.281 -15.797 1 92.5 201 VAL B CA 1
ATOM 5565 C C . VAL B 1 201 ? -3.127 -3.627 -15.68 1 92.5 201 VAL B C 1
ATOM 5567 O O . VAL B 1 201 ? -3.018 -2.4 -15.641 1 92.5 201 VAL B O 1
ATOM 5570 N N . ALA B 1 202 ? -2.133 -4.453 -15.586 1 93.5 202 ALA B N 1
ATOM 5571 C CA . ALA B 1 202 ? -0.774 -3.914 -15.555 1 93.5 202 ALA B CA 1
ATOM 5572 C C . ALA B 1 202 ? -0.49 -3.07 -16.797 1 93.5 202 ALA B C 1
ATOM 5574 O O . ALA B 1 202 ? 0.117 -2.002 -16.703 1 93.5 202 ALA B O 1
ATOM 5575 N N . SER B 1 203 ? -0.915 -3.529 -17.906 1 95.25 203 SER B N 1
ATOM 5576 C CA . SER B 1 203 ? -0.746 -2.789 -19.141 1 95.25 203 SER B CA 1
ATOM 5577 C C . SER B 1 203 ? -1.507 -1.468 -19.109 1 95.25 203 SER B C 1
ATOM 5579 O O . SER B 1 203 ? -0.995 -0.439 -19.547 1 95.25 203 SER B O 1
ATOM 5581 N N . GLY B 1 204 ? -2.707 -1.523 -18.625 1 93.56 204 GLY B N 1
ATOM 5582 C CA . GLY B 1 204 ? -3.486 -0.304 -18.5 1 93.56 204 GLY B CA 1
ATOM 5583 C C . GLY B 1 204 ? -2.84 0.719 -17.578 1 93.56 204 GLY B C 1
ATOM 5584 O O . GLY B 1 204 ? -2.852 1.917 -17.875 1 93.56 204 GLY B O 1
ATOM 5585 N N . LEU B 1 205 ? -2.342 0.232 -16.531 1 93 205 LEU B N 1
ATOM 5586 C CA . LEU B 1 205 ? -1.636 1.115 -15.609 1 93 205 LEU B CA 1
ATOM 5587 C C . LEU B 1 205 ? -0.407 1.725 -16.266 1 93 205 LEU B C 1
ATOM 5589 O O . LEU B 1 205 ? -0.101 2.9 -16.062 1 93 205 LEU B O 1
ATOM 5593 N N . ALA B 1 206 ? 0.323 0.911 -16.969 1 94.5 206 ALA B N 1
ATOM 5594 C CA . ALA B 1 206 ? 1.489 1.407 -17.703 1 94.5 206 ALA B CA 1
ATOM 5595 C C . ALA B 1 206 ? 1.086 2.463 -18.719 1 94.5 206 ALA B C 1
ATOM 5597 O O . ALA B 1 206 ? 1.799 3.451 -18.922 1 94.5 206 ALA B O 1
ATOM 5598 N N . ALA B 1 207 ? -0.035 2.26 -19.391 1 95.5 207 ALA B N 1
ATOM 5599 C CA . ALA B 1 207 ? -0.545 3.244 -20.344 1 95.5 207 ALA B CA 1
ATOM 5600 C C . ALA B 1 207 ? -0.883 4.559 -19.641 1 95.5 207 ALA B C 1
ATOM 5602 O O . ALA B 1 207 ? -0.57 5.637 -20.156 1 95.5 207 ALA B O 1
ATOM 5603 N N . PHE B 1 208 ? -1.5 4.379 -18.562 1 93.38 208 PHE B N 1
ATOM 5604 C CA . PHE B 1 208 ? -1.846 5.555 -17.766 1 93.38 208 PHE B CA 1
ATOM 5605 C C . PHE B 1 208 ? -0.592 6.316 -17.359 1 93.38 208 PHE B C 1
ATOM 5607 O O . PHE B 1 208 ? -0.538 7.543 -17.469 1 93.38 208 PHE B O 1
ATOM 5614 N N . GLY B 1 209 ? 0.378 5.57 -16.844 1 93.75 209 GLY B N 1
ATOM 5615 C CA . GLY B 1 209 ? 1.644 6.195 -16.5 1 93.75 209 GLY B CA 1
ATOM 5616 C C . GLY B 1 209 ? 2.33 6.848 -17.688 1 93.75 209 GLY B C 1
ATOM 5617 O O . GLY B 1 209 ? 2.945 7.91 -17.547 1 93.75 209 GLY B O 1
ATOM 5618 N N . LEU B 1 210 ? 2.229 6.242 -18.797 1 94.88 210 LEU B N 1
ATOM 5619 C CA . LEU B 1 210 ? 2.822 6.762 -20.031 1 94.88 210 LEU B CA 1
ATOM 5620 C C . LEU B 1 210 ? 2.195 8.094 -20.422 1 94.88 210 LEU B C 1
ATOM 5622 O O . LEU B 1 210 ? 2.906 9.039 -20.766 1 94.88 210 LEU B O 1
ATOM 5626 N N . ILE B 1 211 ? 0.931 8.195 -20.344 1 94.81 211 ILE B N 1
ATOM 5627 C CA . ILE B 1 211 ? 0.226 9.43 -20.672 1 94.81 211 ILE B CA 1
ATOM 5628 C C . ILE B 1 211 ? 0.671 10.547 -19.734 1 94.81 211 ILE B C 1
ATOM 5630 O O . ILE B 1 211 ? 0.964 11.656 -20.172 1 94.81 211 ILE B O 1
ATOM 5634 N N . LEU B 1 212 ? 0.768 10.25 -18.5 1 93 212 LEU B N 1
ATOM 5635 C CA . LEU B 1 212 ? 1.188 11.25 -17.531 1 93 212 LEU B CA 1
ATOM 5636 C C . LEU B 1 212 ? 2.633 11.672 -17.781 1 93 212 LEU B C 1
ATOM 5638 O O . LEU B 1 212 ? 2.973 12.852 -17.625 1 93 212 LEU B O 1
ATOM 5642 N N . ALA B 1 213 ? 3.447 10.672 -18.062 1 92.88 213 ALA B N 1
ATOM 5643 C CA . ALA B 1 213 ? 4.855 10.977 -18.297 1 92.88 213 ALA B CA 1
ATOM 5644 C C . ALA B 1 213 ? 5.023 11.875 -19.531 1 92.88 213 ALA B C 1
ATOM 5646 O O . ALA B 1 213 ? 5.859 12.781 -19.531 1 92.88 213 ALA B O 1
ATOM 5647 N N . ILE B 1 214 ? 4.277 11.711 -20.609 1 93.25 214 ILE B N 1
ATOM 5648 C CA . ILE B 1 214 ? 4.363 12.484 -21.844 1 93.25 214 ILE B CA 1
ATOM 5649 C C . ILE B 1 214 ? 3.973 13.938 -21.562 1 93.25 214 ILE B C 1
ATOM 5651 O O . ILE B 1 214 ? 4.621 14.859 -22.062 1 93.25 214 ILE B O 1
ATOM 5655 N N . PHE B 1 215 ? 3.055 14.133 -20.656 1 89.75 215 PHE B N 1
ATOM 5656 C CA . PHE B 1 215 ? 2.521 15.477 -20.484 1 89.75 215 PHE B CA 1
ATOM 5657 C C . PHE B 1 215 ? 3.209 16.172 -19.312 1 89.75 215 PHE B C 1
ATOM 5659 O O . PHE B 1 215 ? 3.354 17.406 -19.312 1 89.75 215 PHE B O 1
ATOM 5666 N N . PHE B 1 216 ? 3.65 15.453 -18.344 1 87 216 PHE B N 1
ATOM 5667 C CA . PHE B 1 216 ? 4.016 16.156 -17.109 1 87 216 PHE B CA 1
ATOM 5668 C C . PHE B 1 216 ? 5.465 15.859 -16.734 1 87 216 PHE B C 1
ATOM 5670 O O . PHE B 1 216 ? 6.004 16.469 -15.805 1 87 216 PHE B O 1
ATOM 5677 N N . PHE B 1 217 ? 6.105 14.953 -17.328 1 88 217 PHE B N 1
ATOM 5678 C CA . PHE B 1 217 ? 7.484 14.648 -16.953 1 88 217 PHE B CA 1
ATOM 5679 C C . PHE B 1 217 ? 8.453 15.594 -17.656 1 88 217 PHE B C 1
ATOM 5681 O O . PHE B 1 217 ? 8.688 15.461 -18.859 1 88 217 PHE B O 1
ATOM 5688 N N . HIS B 1 218 ? 8.992 16.594 -16.891 1 79.88 218 HIS B N 1
ATOM 5689 C CA . HIS B 1 218 ? 9.922 17.578 -17.453 1 79.88 218 HIS B CA 1
ATOM 5690 C C . HIS B 1 218 ? 11.219 17.625 -16.641 1 79.88 218 HIS B C 1
ATOM 5692 O O . HIS B 1 218 ? 11.297 18.312 -15.625 1 79.88 218 HIS B O 1
ATOM 5698 N N . PRO B 1 219 ? 12.109 16.75 -17 1 70.44 219 PRO B N 1
ATOM 5699 C CA . PRO B 1 219 ? 13.367 16.766 -16.25 1 70.44 219 PRO B CA 1
ATOM 5700 C C . PRO B 1 219 ? 14.125 18.078 -16.359 1 70.44 219 PRO B C 1
ATOM 5702 O O . PRO B 1 219 ? 14.062 18.734 -17.406 1 70.44 219 PRO B O 1
ATOM 5705 N N . VAL B 1 220 ? 14.336 18.844 -15.234 1 57.62 220 VAL B N 1
ATOM 5706 C CA . VAL B 1 220 ? 15.078 20.094 -15.195 1 57.62 220 VAL B CA 1
ATOM 5707 C C . VAL B 1 220 ? 16.484 19.875 -15.75 1 57.62 220 VAL B C 1
ATOM 5709 O O . VAL B 1 220 ? 17.141 18.891 -15.422 1 57.62 220 VAL B O 1
ATOM 5712 N N . ALA B 1 221 ? 16.766 20.453 -16.812 1 50.97 221 ALA B N 1
ATOM 5713 C CA . ALA B 1 221 ? 18.047 20.422 -17.5 1 50.97 221 ALA B CA 1
ATOM 5714 C C . ALA B 1 221 ? 19.203 20.531 -16.5 1 50.97 221 ALA B C 1
ATOM 5716 O O . ALA B 1 221 ? 19.172 21.344 -15.586 1 50.97 221 ALA B O 1
ATOM 5717 N N . PRO B 1 222 ? 19.938 19.578 -16.297 1 47.81 222 PRO B N 1
ATOM 5718 C CA . PRO B 1 222 ? 21.156 19.734 -15.5 1 47.81 222 PRO B CA 1
ATOM 5719 C C . PRO B 1 222 ? 21.844 21.078 -15.75 1 47.81 222 PRO B C 1
ATOM 5721 O O . PRO B 1 222 ? 21.75 21.625 -16.844 1 47.81 222 PRO B O 1
ATOM 5724 N N . PRO B 1 223 ? 22 21.922 -14.75 1 38.56 223 PRO B N 1
ATOM 5725 C CA . PRO B 1 223 ? 22.844 23.078 -15.086 1 38.56 223 PRO B CA 1
ATOM 5726 C C . PRO B 1 223 ? 24.016 22.703 -16 1 38.56 223 PRO B C 1
ATOM 5728 O O . PRO B 1 223 ? 24.766 21.781 -15.688 1 38.56 223 PRO B O 1
ATOM 5731 N N . GLN B 1 224 ? 23.812 22.641 -17.219 1 37.66 224 GLN B N 1
ATOM 5732 C CA . GLN B 1 224 ? 24.984 22.469 -18.062 1 37.66 224 GLN B CA 1
ATOM 5733 C C . GLN B 1 224 ? 26.203 23.172 -17.453 1 37.66 224 GLN B C 1
ATOM 5735 O O . GLN B 1 224 ? 26.109 24.312 -17.031 1 37.66 224 GLN B O 1
ATOM 5740 N N . PRO B 1 225 ? 27.125 22.484 -16.938 1 38.53 225 PRO B N 1
ATOM 5741 C CA . PRO B 1 225 ? 28.328 23.25 -16.641 1 38.53 225 PRO B CA 1
ATOM 5742 C C . PRO B 1 225 ? 28.609 24.344 -17.672 1 38.53 225 PRO B C 1
ATOM 5744 O O . PRO B 1 225 ? 28.531 24.094 -18.875 1 38.53 225 PRO B O 1
ATOM 5747 N N . LYS B 1 226 ? 28.406 25.531 -17.438 1 34.91 226 LYS B N 1
ATOM 5748 C CA . LYS B 1 226 ? 28.844 26.578 -18.359 1 34.91 226 LYS B CA 1
ATOM 5749 C C . LYS B 1 226 ? 30.172 26.219 -19.016 1 34.91 226 LYS B C 1
ATOM 5751 O O . LYS B 1 226 ? 31.125 25.812 -18.344 1 34.91 226 LYS B O 1
ATOM 5756 N N . PRO B 1 227 ? 30.109 25.844 -20.234 1 36.38 227 PRO B N 1
ATOM 5757 C CA . PRO B 1 227 ? 31.438 25.656 -20.812 1 36.38 227 PRO B CA 1
ATOM 5758 C C . PRO B 1 227 ? 32.438 26.688 -20.312 1 36.38 227 PRO B C 1
ATOM 5760 O O . PRO B 1 227 ? 32.094 27.844 -20.062 1 36.38 227 PRO B O 1
ATOM 5763 N N . PRO B 1 228 ? 33.5 26.328 -19.703 1 36.53 228 PRO B N 1
ATOM 5764 C CA . PRO B 1 228 ? 34.469 27.406 -19.438 1 36.53 228 PRO B CA 1
ATOM 5765 C C . PRO B 1 228 ? 34.531 28.438 -20.562 1 36.53 228 PRO B C 1
ATOM 5767 O O . PRO B 1 228 ? 34.562 28.062 -21.734 1 36.53 228 PRO B O 1
ATOM 5770 N N . SER B 1 229 ? 33.906 29.484 -20.453 1 33.41 229 SER B N 1
ATOM 5771 C CA . SER B 1 229 ? 34.062 30.578 -21.406 1 33.41 229 SER B CA 1
ATOM 5772 C C . SER B 1 229 ? 35.5 30.609 -21.969 1 33.41 229 SER B C 1
ATOM 5774 O O . SER B 1 229 ? 36.469 30.625 -21.203 1 33.41 229 SER B O 1
ATOM 5776 N N . LYS B 1 230 ? 35.75 30.016 -23.125 1 32.81 230 LYS B N 1
ATOM 5777 C CA . LYS B 1 230 ? 37.031 30.266 -23.781 1 32.81 230 LYS B CA 1
ATOM 5778 C C . LYS B 1 230 ? 37.438 31.734 -23.641 1 32.81 230 LYS B C 1
ATOM 5780 O O . LYS B 1 230 ? 36.781 32.625 -24.219 1 32.81 230 LYS B O 1
ATOM 5785 N N . LYS B 1 231 ? 38.062 32.125 -22.625 1 33.22 231 LYS B N 1
ATOM 5786 C CA . LYS B 1 231 ? 38.812 33.375 -22.781 1 33.22 231 LYS B CA 1
ATOM 5787 C C . LYS B 1 231 ? 39.406 33.469 -24.172 1 33.22 231 LYS B C 1
ATOM 5789 O O . LYS B 1 231 ? 40.094 32.531 -24.625 1 33.22 231 LYS B O 1
ATOM 5794 N N . LYS B 1 232 ? 38.938 34.219 -25 1 31.62 232 LYS B N 1
ATOM 5795 C CA . LYS B 1 232 ? 39.5 34.688 -26.266 1 31.62 232 LYS B CA 1
ATOM 5796 C C . LYS B 1 232 ? 41 34.812 -26.156 1 31.62 232 LYS B C 1
ATOM 5798 O O . LYS B 1 232 ? 41.5 35.688 -25.453 1 31.62 232 LYS B O 1
ATOM 5803 N N . GLU B 1 233 ? 41.75 33.719 -26.094 1 29.78 233 GLU B N 1
ATOM 5804 C CA . GLU B 1 233 ? 43.156 34 -26.328 1 29.78 233 GLU B CA 1
ATOM 5805 C C . GLU B 1 233 ? 43.344 35 -27.484 1 29.78 233 GLU B C 1
ATOM 5807 O O . GLU B 1 233 ? 42.875 34.75 -28.594 1 29.78 233 GLU B O 1
ATOM 5812 N N . ALA B 1 234 ? 43.406 36.219 -27.234 1 30.17 234 ALA B N 1
ATOM 5813 C CA . ALA B 1 234 ? 43.875 37.25 -28.125 1 30.17 234 ALA B CA 1
ATOM 5814 C C . ALA B 1 234 ? 44.969 36.75 -29.078 1 30.17 234 ALA B C 1
ATOM 5816 O O . ALA B 1 234 ? 45.906 36.062 -28.641 1 30.17 234 ALA B O 1
ATOM 5817 N N . ALA B 1 235 ? 44.719 36.594 -30.391 1 27.77 235 ALA B N 1
ATOM 5818 C CA . ALA B 1 235 ? 45.469 36.25 -31.609 1 27.77 235 ALA B CA 1
ATOM 5819 C C . ALA B 1 235 ? 46.812 37 -31.641 1 27.77 235 ALA B C 1
ATOM 5821 O O . ALA B 1 235 ? 46.875 38.156 -32.062 1 27.77 235 ALA B O 1
ATOM 5822 N N . SER B 1 236 ? 47.594 37.281 -30.484 1 27.08 236 SER B N 1
ATOM 5823 C CA . SER B 1 236 ? 48.812 37.969 -30.844 1 27.08 236 SER B CA 1
ATOM 5824 C C . SER B 1 236 ? 49.594 37.188 -31.906 1 27.08 236 SER B C 1
ATOM 5826 O O . SER B 1 236 ? 49.906 36 -31.703 1 27.08 236 SER B O 1
ATOM 5828 N N . SER B 1 237 ? 49.469 37.438 -33.25 1 29.94 237 SER B N 1
ATOM 5829 C CA . SER B 1 237 ? 50 37.062 -34.562 1 29.94 237 SER B CA 1
ATOM 5830 C C . SER B 1 237 ? 51.531 36.969 -34.531 1 29.94 237 SER B C 1
ATOM 5832 O O . SER B 1 237 ? 52.125 36.594 -35.531 1 29.94 237 SER B O 1
ATOM 5834 N N . SER B 1 238 ? 52.312 37.719 -33.625 1 25.97 238 SER B N 1
ATOM 5835 C CA . SER B 1 238 ? 53.562 38.125 -34.25 1 25.97 238 SER B CA 1
ATOM 5836 C C . SER B 1 238 ? 54.375 36.938 -34.719 1 25.97 238 SER B C 1
ATOM 5838 O O . SER B 1 238 ? 54.062 35.781 -34.375 1 25.97 238 SER B O 1
ATOM 5840 N N . GLU B 1 239 ? 55.844 37.094 -34.75 1 26.17 239 GLU B N 1
ATOM 5841 C CA . GLU B 1 239 ? 57.031 36.906 -35.562 1 26.17 239 GLU B CA 1
ATOM 5842 C C . GLU B 1 239 ? 57.594 35.5 -35.438 1 26.17 239 GLU B C 1
ATOM 5844 O O . GLU B 1 239 ? 58.344 35.031 -36.281 1 26.17 239 GLU B O 1
ATOM 5849 N N . THR B 1 240 ? 57.656 34.844 -34.156 1 26.86 240 THR B N 1
ATOM 5850 C CA . THR B 1 240 ? 58.906 34.156 -33.938 1 26.86 240 THR B CA 1
ATOM 5851 C C . THR B 1 240 ? 58.938 32.812 -34.656 1 26.86 240 THR B C 1
ATOM 5853 O O . THR B 1 240 ? 58.219 31.875 -34.281 1 26.86 240 THR B O 1
ATOM 5856 N N . ASP B 1 241 ? 58.875 32.781 -36.062 1 28.38 241 ASP B N 1
ATOM 5857 C CA . ASP B 1 241 ? 58.844 31.688 -37.031 1 28.38 241 ASP B CA 1
ATOM 5858 C C . ASP B 1 241 ? 59.938 30.672 -36.75 1 28.38 241 ASP B C 1
ATOM 5860 O O . ASP B 1 241 ? 59.844 29.516 -37.156 1 28.38 241 ASP B O 1
ATOM 5864 N N . SER B 1 242 ? 61.188 31.188 -36.531 1 27.34 242 SER B N 1
ATOM 5865 C CA . SER B 1 242 ? 62.375 30.594 -37.156 1 27.34 242 SER B CA 1
ATOM 5866 C C . SER B 1 242 ? 62.75 29.281 -36.469 1 27.34 242 SER B C 1
ATOM 5868 O O . SER B 1 242 ? 63.125 28.312 -37.125 1 27.34 242 SER B O 1
ATOM 5870 N N . LEU B 1 243 ? 63.25 29.359 -35.219 1 26.16 243 LEU B N 1
ATOM 5871 C CA . LEU B 1 243 ? 64.375 28.562 -34.781 1 26.16 243 LEU B CA 1
ATOM 5872 C C . LEU B 1 243 ? 63.938 27.156 -34.406 1 26.16 243 LEU B C 1
ATOM 5874 O O . LEU B 1 243 ? 64.688 26.422 -33.75 1 26.16 243 LEU B O 1
ATOM 5878 N N . SER B 1 244 ? 62.875 26.625 -34.844 1 27.84 244 SER B N 1
ATOM 5879 C CA . SER B 1 244 ? 62.156 25.562 -34.125 1 27.84 244 SER B CA 1
ATOM 5880 C C . SER B 1 244 ? 62.875 24.219 -34.312 1 27.84 244 SER B C 1
ATOM 5882 O O . SER B 1 244 ? 62.344 23.172 -33.938 1 27.84 244 SER B O 1
ATOM 5884 N N . LEU B 1 245 ? 63.844 24.266 -35.25 1 26.33 245 LEU B N 1
ATOM 5885 C CA . LEU B 1 245 ? 64.25 22.969 -35.781 1 26.33 245 LEU B CA 1
ATOM 5886 C C . LEU B 1 245 ? 64.938 22.109 -34.719 1 26.33 245 LEU B C 1
ATOM 5888 O O . LEU B 1 245 ? 64.688 20.891 -34.688 1 26.33 245 LEU B O 1
ATOM 5892 N N . ARG B 1 246 ? 66 22.672 -34.062 1 24.7 246 ARG B N 1
ATOM 5893 C CA . ARG B 1 246 ? 67.188 21.875 -33.688 1 24.7 246 ARG B CA 1
ATOM 5894 C C . ARG B 1 246 ? 66.812 20.906 -32.562 1 24.7 246 ARG B C 1
ATOM 5896 O O . ARG B 1 246 ? 67.438 19.844 -32.438 1 24.7 246 ARG B O 1
ATOM 5903 N N . SER B 1 247 ? 66.188 21.422 -31.453 1 26.56 247 SER B N 1
ATOM 5904 C CA . SER B 1 247 ? 66.562 20.859 -30.156 1 26.56 247 SER B CA 1
ATOM 5905 C C . SER B 1 247 ? 65.875 19.516 -29.938 1 26.56 247 SER B C 1
ATOM 5907 O O . SER B 1 247 ? 64.938 19.422 -29.125 1 26.56 247 SER B O 1
ATOM 5909 N N . ARG B 1 248 ? 65.625 18.734 -30.984 1 26.69 248 ARG B N 1
ATOM 5910 C CA . ARG B 1 248 ? 64.812 17.531 -30.828 1 26.69 248 ARG B CA 1
ATOM 5911 C C . ARG B 1 248 ? 65.5 16.516 -29.938 1 26.69 248 ARG B C 1
ATOM 5913 O O . ARG B 1 248 ? 64.875 15.57 -29.438 1 26.69 248 ARG B O 1
ATOM 5920 N N . ARG B 1 249 ? 66.812 16.484 -30.094 1 25.59 249 ARG B N 1
ATOM 5921 C CA . ARG B 1 249 ? 67.562 15.266 -29.781 1 25.59 249 ARG B CA 1
ATOM 5922 C C . ARG B 1 249 ? 67.562 15 -28.281 1 25.59 249 ARG B C 1
ATOM 5924 O O . ARG B 1 249 ? 67.438 13.844 -27.844 1 25.59 249 ARG B O 1
ATOM 5931 N N . ALA B 1 250 ? 68.125 15.992 -27.531 1 26.86 250 ALA B N 1
ATOM 5932 C CA . ALA B 1 250 ? 68.75 15.656 -26.25 1 26.86 250 ALA B CA 1
ATOM 5933 C C . ALA B 1 250 ? 67.688 15.273 -25.219 1 26.86 250 ALA B C 1
ATOM 5935 O O . ALA B 1 250 ? 68 14.93 -24.078 1 26.86 250 ALA B O 1
ATOM 5936 N N . GLN B 1 251 ? 66.438 15.75 -25.328 1 27.41 251 GLN B N 1
ATOM 5937 C CA . GLN B 1 251 ? 65.562 15.789 -24.172 1 27.41 251 GLN B CA 1
ATOM 5938 C C . GLN B 1 251 ? 65.062 14.391 -23.766 1 27.41 251 GLN B C 1
ATOM 5940 O O . GLN B 1 251 ? 64.125 14.227 -23.047 1 27.41 251 GLN B O 1
ATOM 5945 N N . ALA B 1 252 ? 65.688 13.367 -24.344 1 28.33 252 ALA B N 1
ATOM 5946 C CA . ALA B 1 252 ? 65.25 12.008 -24.016 1 28.33 252 ALA B CA 1
ATOM 5947 C C . ALA B 1 252 ? 65.5 11.688 -22.547 1 28.33 252 ALA B C 1
ATOM 5949 O O . ALA B 1 252 ? 64.75 10.969 -21.906 1 28.33 252 ALA B O 1
ATOM 5950 N N . GLY B 1 253 ? 66.688 11.922 -22.078 1 26 253 GLY B N 1
ATOM 5951 C CA . GLY B 1 253 ? 67.25 11.273 -20.891 1 26 253 GLY B CA 1
ATOM 5952 C C . GLY B 1 253 ? 66.625 11.797 -19.594 1 26 253 GLY B C 1
ATOM 5953 O O . GLY B 1 253 ? 66.688 11.109 -18.578 1 26 253 GLY B O 1
ATOM 5954 N N . ALA B 1 254 ? 66.625 13.156 -19.422 1 28.02 254 ALA B N 1
ATOM 5955 C CA . ALA B 1 254 ? 66.5 13.742 -18.094 1 28.02 254 ALA B CA 1
ATOM 5956 C C . ALA B 1 254 ? 65.062 13.562 -17.562 1 28.02 254 ALA B C 1
ATOM 5958 O O . ALA B 1 254 ? 64.75 13.992 -16.453 1 28.02 254 ALA B O 1
ATOM 5959 N N . GLU B 1 255 ? 64.188 13.375 -18.344 1 29.22 255 GLU B N 1
ATOM 5960 C CA . GLU B 1 255 ? 62.812 13.578 -17.875 1 29.22 255 GLU B CA 1
ATOM 5961 C C . GLU B 1 255 ? 62.406 12.555 -16.812 1 29.22 255 GLU B C 1
ATOM 5963 O O . GLU B 1 255 ? 61.281 12.508 -16.375 1 29.22 255 GLU B O 1
ATOM 5968 N N . GLU B 1 256 ? 63.281 11.578 -16.547 1 29.3 256 GLU B N 1
ATOM 5969 C CA . GLU B 1 256 ? 62.938 10.57 -15.555 1 29.3 256 GLU B CA 1
ATOM 5970 C C . GLU B 1 256 ? 62.875 11.18 -14.156 1 29.3 256 GLU B C 1
ATOM 5972 O O . GLU B 1 256 ? 62.125 10.688 -13.297 1 29.3 256 GLU B O 1
ATOM 5977 N N . GLU B 1 257 ? 63.875 12.039 -13.852 1 28.81 257 GLU B N 1
ATOM 5978 C CA . GLU B 1 257 ? 64.125 12.344 -12.445 1 28.81 257 GLU B CA 1
ATOM 5979 C C . GLU B 1 257 ? 63.031 13.305 -11.906 1 28.81 257 GLU B C 1
ATOM 5981 O O . GLU B 1 257 ? 62.875 13.438 -10.695 1 28.81 257 GLU B O 1
ATOM 5986 N N . GLU B 1 258 ? 62.719 14.297 -12.711 1 30.27 258 GLU B N 1
ATOM 5987 C CA . GLU B 1 258 ? 62.062 15.422 -12.055 1 30.27 258 GLU B CA 1
ATOM 5988 C C . GLU B 1 258 ? 60.656 15.055 -11.562 1 30.27 258 GLU B C 1
ATOM 5990 O O . GLU B 1 258 ? 59.938 15.898 -11.047 1 30.27 258 GLU B O 1
ATOM 5995 N N . GLU B 1 259 ? 60.062 14.07 -12.094 1 31.75 259 GLU B N 1
ATOM 5996 C CA . GLU B 1 259 ? 58.656 13.922 -11.68 1 31.75 259 GLU B CA 1
ATOM 5997 C C . GLU B 1 259 ? 58.562 13.695 -10.172 1 31.75 259 GLU B C 1
ATOM 5999 O O . GLU B 1 259 ? 57.469 13.477 -9.648 1 31.75 259 GLU B O 1
ATOM 6004 N N . GLU B 1 260 ? 59.594 13.305 -9.484 1 31.06 260 GLU B N 1
ATOM 6005 C CA . GLU B 1 260 ? 59.562 13 -8.055 1 31.06 260 GLU B CA 1
ATOM 6006 C C . GLU B 1 260 ? 59.406 14.273 -7.223 1 31.06 260 GLU B C 1
ATOM 6008 O O . GLU B 1 260 ? 58.938 14.211 -6.074 1 31.06 260 GLU B O 1
ATOM 6013 N N . THR B 1 261 ? 60.031 15.367 -7.508 1 30.73 261 THR B N 1
ATOM 6014 C CA . THR B 1 261 ? 60.312 16.406 -6.512 1 30.73 261 THR B CA 1
ATOM 6015 C C . THR B 1 261 ? 59.094 17.312 -6.344 1 30.73 261 THR B C 1
ATOM 6017 O O . THR B 1 261 ? 59.031 18.109 -5.41 1 30.73 261 THR B O 1
ATOM 6020 N N . ALA B 1 262 ? 58.5 17.844 -7.441 1 33.25 262 ALA B N 1
ATOM 6021 C CA . ALA B 1 262 ? 57.531 18.891 -7.094 1 33.25 262 ALA B CA 1
ATOM 6022 C C . ALA B 1 262 ? 56.375 18.312 -6.285 1 33.25 262 ALA B C 1
ATOM 6024 O O . ALA B 1 262 ? 55.75 17.328 -6.695 1 33.25 262 ALA B O 1
ATOM 6025 N N . GLY B 1 263 ? 56.25 18.391 -5.027 1 34.72 263 GLY B N 1
ATOM 6026 C CA . GLY B 1 263 ? 55.344 18.078 -3.928 1 34.72 263 GLY B CA 1
ATOM 6027 C C . GLY B 1 263 ? 53.875 18.281 -4.289 1 34.72 263 GLY B C 1
ATOM 6028 O O . GLY B 1 263 ? 53.281 19.312 -3.938 1 34.72 263 GLY B O 1
ATOM 6029 N N . GLY B 1 264 ? 53.531 18.281 -5.488 1 36.53 264 GLY B N 1
ATOM 6030 C CA . GLY B 1 264 ? 52.188 18.562 -5.98 1 36.53 264 GLY B CA 1
ATOM 6031 C C . GLY B 1 264 ? 51.094 17.953 -5.117 1 36.53 264 GLY B C 1
ATOM 6032 O O . GLY B 1 264 ? 51.156 16.766 -4.793 1 36.53 264 GLY B O 1
ATOM 6033 N N . GLY B 1 265 ? 50.594 18.703 -4.211 1 37.84 265 GLY B N 1
ATOM 6034 C CA . GLY B 1 265 ? 49.469 18.5 -3.316 1 37.84 265 GLY B CA 1
ATOM 6035 C C . GLY B 1 265 ? 48.344 17.734 -3.963 1 37.84 265 GLY B C 1
ATOM 6036 O O . GLY B 1 265 ? 47.812 18.156 -5 1 37.84 265 GLY B O 1
ATOM 6037 N N . THR B 1 266 ? 48.438 16.453 -4.117 1 44.41 266 THR B N 1
ATOM 6038 C CA . THR B 1 266 ? 47.312 15.57 -4.445 1 44.41 266 THR B CA 1
ATOM 6039 C C . THR B 1 266 ? 46 16.188 -3.992 1 44.41 266 THR B C 1
ATOM 6041 O O . THR B 1 266 ? 45.844 16.609 -2.846 1 44.41 266 THR B O 1
ATOM 6044 N N . SER B 1 267 ? 45.281 16.812 -4.875 1 50.69 267 SER B N 1
ATOM 6045 C CA . SER B 1 267 ? 44 17.406 -4.562 1 50.69 267 SER B CA 1
ATOM 6046 C C . SER B 1 267 ? 43.219 16.531 -3.586 1 50.69 267 SER B C 1
ATOM 6048 O O . SER B 1 267 ? 43.406 15.32 -3.535 1 50.69 267 SER B O 1
ATOM 6050 N N . PRO B 1 268 ? 42.656 17.094 -2.5 1 54.41 268 PRO B N 1
ATOM 6051 C CA . PRO B 1 268 ? 41.875 16.359 -1.502 1 54.41 268 PRO B CA 1
ATOM 6052 C C . PRO B 1 268 ? 40.938 15.336 -2.129 1 54.41 268 PRO B C 1
ATOM 6054 O O . PRO B 1 268 ? 40.688 14.281 -1.542 1 54.41 268 PRO B O 1
ATOM 6057 N N . GLU B 1 269 ? 40.5 15.688 -3.271 1 57.53 269 GLU B N 1
ATOM 6058 C CA . GLU B 1 269 ? 39.594 14.75 -3.914 1 57.53 269 GLU B CA 1
ATOM 6059 C C . GLU B 1 269 ? 40.344 13.5 -4.391 1 57.53 269 GLU B C 1
ATOM 6061 O O . GLU B 1 269 ? 39.812 12.383 -4.27 1 57.53 269 GLU B O 1
ATOM 6066 N N . THR B 1 270 ? 41.562 13.711 -4.996 1 55.84 270 THR B N 1
ATOM 6067 C CA . THR B 1 270 ? 42.375 12.594 -5.469 1 55.84 270 THR B CA 1
ATOM 6068 C C . THR B 1 270 ? 42.812 11.719 -4.301 1 55.84 270 THR B C 1
ATOM 6070 O O . THR B 1 270 ? 42.844 10.492 -4.414 1 55.84 270 THR B O 1
ATOM 6073 N N . ARG B 1 271 ? 43.094 12.305 -3.26 1 55.47 271 ARG B N 1
ATOM 6074 C CA . ARG B 1 271 ? 43.469 11.562 -2.061 1 55.47 271 ARG B CA 1
ATOM 6075 C C . ARG B 1 271 ? 42.281 10.773 -1.505 1 55.47 271 ARG B C 1
ATOM 6077 O O . ARG B 1 271 ? 42.438 9.641 -1.059 1 55.47 271 ARG B O 1
ATOM 6084 N N . ALA B 1 272 ? 41.125 11.484 -1.56 1 58 272 ALA B N 1
ATOM 6085 C CA . ALA B 1 272 ? 39.938 10.797 -1.087 1 58 272 ALA B CA 1
ATOM 6086 C C . ALA B 1 272 ? 39.625 9.578 -1.947 1 58 272 ALA B C 1
ATOM 6088 O O . ALA B 1 272 ? 39.219 8.531 -1.429 1 58 272 ALA B O 1
ATOM 6089 N N . ARG B 1 273 ? 39.812 9.758 -3.168 1 58.41 273 ARG B N 1
ATOM 6090 C CA . ARG B 1 273 ? 39.625 8.633 -4.078 1 58.41 273 ARG B CA 1
ATOM 6091 C C . ARG B 1 273 ? 40.656 7.547 -3.852 1 58.41 273 ARG B C 1
ATOM 6093 O O . ARG B 1 273 ? 40.344 6.355 -3.916 1 58.41 273 ARG B O 1
ATOM 6100 N N . ALA B 1 274 ? 41.844 7.984 -3.756 1 58.06 274 ALA B N 1
ATOM 6101 C CA . ALA B 1 274 ? 42.938 7.039 -3.508 1 58.06 274 ALA B CA 1
ATOM 6102 C C . ALA B 1 274 ? 42.719 6.305 -2.186 1 58.06 274 ALA B C 1
ATOM 6104 O O . ALA B 1 274 ? 42.969 5.098 -2.092 1 58.06 274 ALA B O 1
ATOM 6105 N N . GLU B 1 275 ? 42.25 6.922 -1.229 1 58.19 275 GLU B N 1
ATOM 6106 C CA . GLU B 1 275 ? 41.969 6.312 0.066 1 58.19 275 GLU B CA 1
ATOM 6107 C C . GLU B 1 275 ? 40.781 5.363 -0.026 1 58.19 275 GLU B C 1
ATOM 6109 O O . GLU B 1 275 ? 40.781 4.301 0.599 1 58.19 275 GLU B O 1
ATOM 6114 N N . SER B 1 276 ? 39.844 5.82 -0.809 1 61.41 276 SER B N 1
ATOM 6115 C CA . SER B 1 276 ? 38.688 4.965 -1.017 1 61.41 276 SER B CA 1
ATOM 6116 C C . SER B 1 276 ? 39.062 3.67 -1.726 1 61.41 276 SER B C 1
ATOM 6118 O O . SER B 1 276 ? 38.594 2.592 -1.356 1 61.41 276 SER B O 1
ATOM 6120 N N . LYS B 1 277 ? 39.875 3.754 -2.678 1 61.44 277 LYS B N 1
ATOM 6121 C CA . LYS B 1 277 ? 40.375 2.566 -3.381 1 61.44 277 LYS B CA 1
ATOM 6122 C C . LYS B 1 277 ? 41.219 1.694 -2.469 1 61.44 277 LYS B C 1
ATOM 6124 O O . LYS B 1 277 ? 41.156 0.465 -2.549 1 61.44 277 LYS B O 1
ATOM 6129 N N . ALA B 1 278 ? 42 2.375 -1.701 1 60.53 278 ALA B N 1
ATOM 6130 C CA . ALA B 1 278 ? 42.844 1.632 -0.773 1 60.53 278 ALA B CA 1
ATOM 6131 C C . ALA B 1 278 ? 42 0.889 0.263 1 60.53 278 ALA B C 1
ATOM 6133 O O . ALA B 1 278 ? 42.312 -0.26 0.602 1 60.53 278 ALA B O 1
ATOM 6134 N N . THR B 1 279 ? 41 1.472 0.803 1 61.09 279 THR B N 1
ATOM 6135 C CA . THR B 1 279 ? 40.094 0.836 1.758 1 61.09 279 THR B CA 1
ATOM 6136 C C . THR B 1 279 ? 39.375 -0.335 1.111 1 61.09 279 THR B C 1
ATOM 6138 O O . THR B 1 279 ? 39.188 -1.381 1.737 1 61.09 279 THR B O 1
ATOM 6141 N N . LEU B 1 280 ? 39.094 -0.134 -0.122 1 64.44 280 LEU B N 1
ATOM 6142 C CA . LEU B 1 280 ? 38.438 -1.207 -0.862 1 64.44 280 LEU B CA 1
ATOM 6143 C C . LEU B 1 280 ? 39.375 -2.393 -1.046 1 64.44 280 LEU B C 1
ATOM 6145 O O . LEU B 1 280 ? 38.969 -3.547 -0.943 1 64.44 280 LEU B O 1
ATOM 6149 N N . LYS B 1 281 ? 40.594 -2.037 -1.312 1 65.81 281 LYS B N 1
ATOM 6150 C CA . LYS B 1 281 ? 41.562 -3.102 -1.516 1 65.81 281 LYS B CA 1
ATOM 6151 C C . LYS B 1 281 ? 41.844 -3.852 -0.215 1 65.81 281 LYS B C 1
ATOM 6153 O O . LYS B 1 281 ? 42 -5.074 -0.219 1 65.81 281 LYS B O 1
ATOM 6158 N N . SER B 1 282 ? 41.906 -3.172 0.896 1 66.75 282 SER B N 1
ATOM 6159 C CA . SER B 1 282 ? 42.219 -3.809 2.172 1 66.75 282 SER B CA 1
ATOM 6160 C C . SER B 1 282 ? 41.062 -4.645 2.676 1 66.75 282 SER B C 1
ATOM 6162 O O . SER B 1 282 ? 41.25 -5.684 3.307 1 66.75 282 SER B O 1
ATOM 6164 N N . HIS B 1 283 ? 39.906 -4.305 2.336 1 77 283 HIS B N 1
ATOM 6165 C CA . HIS B 1 283 ? 38.719 -5.008 2.832 1 77 283 HIS B CA 1
ATOM 6166 C C . HIS B 1 283 ? 38.062 -5.832 1.728 1 77 283 HIS B C 1
ATOM 6168 O O . HIS B 1 283 ? 36.906 -6.25 1.86 1 77 283 HIS B O 1
ATOM 6174 N N . ARG B 1 284 ? 38.875 -6.082 0.722 1 78 284 ARG B N 1
ATOM 6175 C CA . ARG B 1 284 ? 38.375 -6.754 -0.477 1 78 284 ARG B CA 1
ATOM 6176 C C . ARG B 1 284 ? 37.875 -8.156 -0.155 1 78 284 ARG B C 1
ATOM 6178 O O . ARG B 1 284 ? 36.812 -8.562 -0.604 1 78 284 ARG B O 1
ATOM 6185 N N . PRO B 1 285 ? 38.688 -8.891 0.667 1 79.5 285 PRO B N 1
ATOM 6186 C CA . PRO B 1 285 ? 38.219 -10.25 0.909 1 79.5 285 PRO B CA 1
ATOM 6187 C C . PRO B 1 285 ? 36.875 -10.281 1.671 1 79.5 285 PRO B C 1
ATOM 6189 O O . PRO B 1 285 ? 36.031 -11.117 1.382 1 79.5 285 PRO B O 1
ATOM 6192 N N . VAL B 1 286 ? 36.688 -9.461 2.561 1 80.69 286 VAL B N 1
ATOM 6193 C CA . VAL B 1 286 ? 35.469 -9.422 3.348 1 80.69 286 VAL B CA 1
ATOM 6194 C C . VAL B 1 286 ? 34.312 -9.008 2.461 1 80.69 286 VAL B C 1
ATOM 6196 O O . VAL B 1 286 ? 33.219 -9.562 2.562 1 80.69 286 VAL B O 1
ATOM 6199 N N . ILE B 1 287 ? 34.562 -8.156 1.569 1 84.56 287 ILE B N 1
ATOM 6200 C CA . ILE B 1 287 ? 33.531 -7.664 0.672 1 84.56 287 ILE B CA 1
ATOM 6201 C C . ILE B 1 287 ? 33.125 -8.773 -0.297 1 84.56 287 ILE B C 1
ATOM 6203 O O . ILE B 1 287 ? 31.938 -8.961 -0.567 1 84.56 287 ILE B O 1
ATOM 6207 N N . ILE B 1 288 ? 34.125 -9.5 -0.742 1 86.25 288 ILE B N 1
ATOM 6208 C CA . ILE B 1 288 ? 33.844 -10.578 -1.683 1 86.25 288 ILE B CA 1
ATOM 6209 C C . ILE B 1 288 ? 33.031 -11.672 -0.988 1 86.25 288 ILE B C 1
ATOM 6211 O O . ILE B 1 288 ? 32.094 -12.227 -1.568 1 86.25 288 ILE B O 1
ATOM 6215 N N . ILE B 1 289 ? 33.375 -11.992 0.193 1 86.81 289 ILE B N 1
ATOM 6216 C CA . ILE B 1 289 ? 32.656 -13.008 0.943 1 86.81 289 ILE B CA 1
ATOM 6217 C C . ILE B 1 289 ? 31.219 -12.547 1.193 1 86.81 289 ILE B C 1
ATOM 6219 O O . ILE B 1 289 ? 30.266 -13.344 1.118 1 86.81 289 ILE B O 1
ATOM 6223 N N . LEU B 1 290 ? 31.047 -11.312 1.463 1 86.88 290 LEU B N 1
ATOM 6224 C CA . LEU B 1 290 ? 29.719 -10.766 1.696 1 86.88 290 LEU B CA 1
ATOM 6225 C C . LEU B 1 290 ? 28.875 -10.82 0.425 1 86.88 290 LEU B C 1
ATOM 6227 O O . LEU B 1 290 ? 27.688 -11.148 0.473 1 86.88 290 LEU B O 1
ATOM 6231 N N . TRP B 1 291 ? 29.516 -10.516 -0.679 1 87.94 291 TRP B N 1
ATOM 6232 C CA . TRP B 1 291 ? 28.828 -10.578 -1.96 1 87.94 291 TRP B CA 1
ATOM 6233 C C . TRP B 1 291 ? 28.406 -12.008 -2.289 1 87.94 291 TRP B C 1
ATOM 6235 O O . TRP B 1 291 ? 27.281 -12.25 -2.715 1 87.94 291 TRP B O 1
ATOM 6245 N N . LEU B 1 292 ? 29.297 -12.852 -2.084 1 89.06 292 LEU B N 1
ATOM 6246 C CA . LEU B 1 292 ? 29 -14.25 -2.389 1 89.06 292 LEU B CA 1
ATOM 6247 C C . LEU B 1 292 ? 27.938 -14.805 -1.452 1 89.06 292 LEU B C 1
ATOM 6249 O O . LEU B 1 292 ? 27.078 -15.586 -1.876 1 89.06 292 LEU B O 1
ATOM 6253 N N . THR B 1 293 ? 28.062 -14.492 -0.215 1 89.38 293 THR B N 1
ATOM 6254 C CA . THR B 1 293 ? 27.062 -14.922 0.75 1 89.38 293 THR B CA 1
ATOM 6255 C C . THR B 1 293 ? 25.688 -14.344 0.402 1 89.38 293 THR B C 1
ATOM 6257 O O . THR B 1 293 ? 24.672 -15.016 0.551 1 89.38 293 THR B O 1
ATOM 6260 N N . SER B 1 294 ? 25.719 -13.141 -0.048 1 88.12 294 SER B N 1
ATOM 6261 C CA . SER B 1 294 ? 24.469 -12.516 -0.473 1 88.12 294 SER B CA 1
ATOM 6262 C C . SER B 1 294 ? 23.875 -13.227 -1.688 1 88.12 294 SER B C 1
ATOM 6264 O O . SER B 1 294 ? 22.672 -13.406 -1.78 1 88.12 294 SER B O 1
ATOM 6266 N N . LEU B 1 295 ? 24.734 -13.562 -2.596 1 89.75 295 LEU B N 1
ATOM 6267 C CA . LEU B 1 295 ? 24.297 -14.297 -3.775 1 89.75 295 LEU B CA 1
ATOM 6268 C C . LEU B 1 295 ? 23.641 -15.617 -3.383 1 89.75 295 LEU B C 1
ATOM 6270 O O . LEU B 1 295 ? 22.594 -15.977 -3.91 1 89.75 295 LEU B O 1
ATOM 6274 N N . VAL B 1 296 ? 24.266 -16.281 -2.486 1 91.62 296 VAL B N 1
ATOM 6275 C CA . VAL B 1 296 ? 23.766 -17.578 -2.029 1 91.62 296 VAL B CA 1
ATOM 6276 C C . VAL B 1 296 ? 22.391 -17.391 -1.381 1 91.62 296 VAL B C 1
ATOM 6278 O O . VAL B 1 296 ? 21.469 -18.188 -1.617 1 91.62 296 VAL B O 1
ATOM 6281 N N . ASN B 1 297 ? 22.281 -16.438 -0.63 1 90.5 297 ASN B N 1
ATOM 6282 C CA . ASN B 1 297 ? 21.016 -16.188 0.032 1 90.5 297 ASN B CA 1
ATOM 6283 C C . ASN B 1 297 ? 19.938 -15.75 -0.962 1 90.5 297 ASN B C 1
ATOM 6285 O O . ASN B 1 297 ? 18.766 -16.094 -0.81 1 90.5 297 ASN B O 1
ATOM 6289 N N . TRP B 1 298 ? 20.328 -15.023 -1.935 1 89.81 298 TRP B N 1
ATOM 6290 C CA . TRP B 1 298 ? 19.375 -14.617 -2.967 1 89.81 298 TRP B CA 1
ATOM 6291 C C . TRP B 1 298 ? 18.922 -15.812 -3.793 1 89.81 298 TRP B C 1
ATOM 6293 O O . TRP B 1 298 ? 17.75 -15.906 -4.176 1 89.81 298 TRP B O 1
ATOM 6303 N N . LEU B 1 299 ? 19.828 -16.656 -4.035 1 91.69 299 LEU B N 1
ATOM 6304 C CA . LEU B 1 299 ? 19.469 -17.875 -4.738 1 91.69 299 LEU B CA 1
ATOM 6305 C C . LEU B 1 299 ? 18.531 -18.719 -3.895 1 91.69 299 LEU B C 1
ATOM 6307 O O . LEU B 1 299 ? 17.594 -19.344 -4.426 1 91.69 299 LEU B O 1
ATOM 6311 N N . ALA B 1 300 ? 18.781 -18.734 -2.652 1 91.88 300 ALA B N 1
ATOM 6312 C CA . ALA B 1 300 ? 17.922 -19.5 -1.75 1 91.88 300 ALA B CA 1
ATOM 6313 C C . ALA B 1 300 ? 16.5 -18.938 -1.723 1 91.88 300 ALA B C 1
ATOM 6315 O O . ALA B 1 300 ? 15.531 -19.688 -1.868 1 91.88 300 ALA B O 1
ATOM 6316 N N . ILE B 1 301 ? 16.391 -17.672 -1.634 1 89.56 301 ILE B N 1
ATOM 6317 C CA . ILE B 1 301 ? 15.07 -17.078 -1.519 1 89.56 301 ILE B CA 1
ATOM 6318 C C . ILE B 1 301 ? 14.336 -17.188 -2.852 1 89.56 301 ILE B C 1
ATOM 6320 O O . ILE B 1 301 ? 13.102 -17.141 -2.893 1 89.56 301 ILE B O 1
ATOM 6324 N N . SER B 1 302 ? 15.062 -17.312 -3.92 1 90.69 302 SER B N 1
ATOM 6325 C CA . SER B 1 302 ? 14.453 -17.438 -5.238 1 90.69 302 SER B CA 1
ATOM 6326 C C . SER B 1 302 ? 13.578 -18.688 -5.324 1 90.69 302 SER B C 1
ATOM 6328 O O . SER B 1 302 ? 12.641 -18.734 -6.121 1 90.69 302 SER B O 1
ATOM 6330 N N . VAL B 1 303 ? 13.875 -19.672 -4.512 1 90.44 303 VAL B N 1
ATOM 6331 C CA . VAL B 1 303 ? 13.039 -20.875 -4.477 1 90.44 303 VAL B CA 1
ATOM 6332 C C . VAL B 1 303 ? 11.648 -20.516 -3.979 1 90.44 303 VAL B C 1
ATOM 6334 O O . VAL B 1 303 ? 10.641 -20.984 -4.52 1 90.44 303 VAL B O 1
ATOM 6337 N N . PHE B 1 304 ? 11.617 -19.703 -3.012 1 89.12 304 PHE B N 1
ATOM 6338 C CA . PHE B 1 304 ? 10.352 -19.25 -2.441 1 89.12 304 PHE B CA 1
ATOM 6339 C C . PHE B 1 304 ? 9.539 -18.469 -3.465 1 89.12 304 PHE B C 1
ATOM 6341 O O . PHE B 1 304 ? 8.336 -18.688 -3.607 1 89.12 304 PHE B O 1
ATOM 6348 N N . ILE B 1 305 ? 10.172 -17.703 -4.188 1 86.5 305 ILE B N 1
ATOM 6349 C CA . ILE B 1 305 ? 9.508 -16.781 -5.098 1 86.5 305 ILE B CA 1
ATOM 6350 C C . ILE B 1 305 ? 8.984 -17.531 -6.316 1 86.5 305 ILE B C 1
ATOM 6352 O O . ILE B 1 305 ? 7.844 -17.328 -6.734 1 86.5 305 ILE B O 1
ATOM 6356 N N . TYR B 1 306 ? 9.75 -18.516 -6.801 1 88 306 TYR B N 1
ATOM 6357 C CA . TYR B 1 306 ? 9.438 -19.031 -8.125 1 88 306 TYR B CA 1
ATOM 6358 C C . TYR B 1 306 ? 8.875 -20.453 -8.039 1 88 306 TYR B C 1
ATOM 6360 O O . TYR B 1 306 ? 8.188 -20.906 -8.953 1 88 306 TYR B O 1
ATOM 6368 N N . ILE B 1 307 ? 9.156 -21.156 -6.973 1 89.56 307 ILE B N 1
ATOM 6369 C CA . ILE B 1 307 ? 8.789 -22.562 -6.941 1 89.56 307 ILE B CA 1
ATOM 6370 C C . ILE B 1 307 ? 7.617 -22.766 -5.984 1 89.56 307 ILE B C 1
ATOM 6372 O O . ILE B 1 307 ? 6.871 -23.75 -6.113 1 89.56 307 ILE B O 1
ATOM 6376 N N . LEU B 1 308 ? 7.406 -21.938 -5.066 1 88.38 308 LEU B N 1
ATOM 6377 C CA . LEU B 1 308 ? 6.363 -22.125 -4.059 1 88.38 308 LEU B CA 1
ATOM 6378 C C . LEU B 1 308 ? 5.004 -22.328 -4.719 1 88.38 308 LEU B C 1
ATOM 6380 O O . LEU B 1 308 ? 4.242 -23.219 -4.324 1 88.38 308 LEU B O 1
ATOM 6384 N N . GLY B 1 309 ? 4.699 -21.562 -5.695 1 86.38 309 GLY B N 1
ATOM 6385 C CA . GLY B 1 309 ? 3.414 -21.672 -6.371 1 86.38 309 GLY B CA 1
ATOM 6386 C C . GLY B 1 309 ? 3.203 -23.016 -7.035 1 86.38 309 GLY B C 1
ATOM 6387 O O . GLY B 1 309 ? 2.143 -23.641 -6.883 1 86.38 309 GLY B O 1
ATOM 6388 N N . ILE B 1 310 ? 4.215 -23.469 -7.75 1 86.81 310 ILE B N 1
ATOM 6389 C CA . ILE B 1 310 ? 4.129 -24.75 -8.445 1 86.81 310 ILE B CA 1
ATOM 6390 C C . ILE B 1 310 ? 4.059 -25.891 -7.43 1 86.81 310 ILE B C 1
ATOM 6392 O O . ILE B 1 310 ? 3.365 -26.875 -7.648 1 86.81 310 ILE B O 1
ATOM 6396 N N . TYR B 1 311 ? 4.777 -25.656 -6.422 1 87.62 311 TYR B N 1
ATOM 6397 C CA . TYR B 1 311 ? 4.832 -26.672 -5.375 1 87.62 311 TYR B CA 1
ATOM 6398 C C . TYR B 1 311 ? 3.469 -26.844 -4.715 1 87.62 311 TYR B C 1
ATOM 6400 O O . TYR B 1 311 ? 3.006 -27.984 -4.527 1 87.62 311 TYR B O 1
ATOM 6408 N N . LEU B 1 312 ? 2.789 -25.812 -4.41 1 86.88 312 LEU B N 1
ATOM 6409 C CA . LEU B 1 312 ? 1.494 -25.875 -3.742 1 86.88 312 LEU B CA 1
ATOM 6410 C C . LEU B 1 312 ? 0.401 -26.312 -4.715 1 86.88 312 LEU B C 1
ATOM 6412 O O . LEU B 1 312 ? -0.562 -26.969 -4.316 1 86.88 312 LEU B O 1
ATOM 6416 N N . LEU B 1 313 ? 0.562 -25.922 -5.914 1 84.56 313 LEU B N 1
ATOM 6417 C CA . LEU B 1 313 ? -0.374 -26.344 -6.949 1 84.56 313 LEU B CA 1
ATOM 6418 C C . LEU B 1 313 ? -0.294 -27.844 -7.172 1 84.56 313 LEU B C 1
ATOM 6420 O O . LEU B 1 313 ? -1.32 -28.531 -7.211 1 84.56 313 LEU B O 1
ATOM 6424 N N . ASP B 1 314 ? 0.865 -28.328 -7.344 1 83.38 314 ASP B N 1
ATOM 6425 C CA . ASP B 1 314 ? 1.08 -29.734 -7.684 1 83.38 314 ASP B CA 1
ATOM 6426 C C . ASP B 1 314 ? 0.767 -30.641 -6.496 1 83.38 314 ASP B C 1
ATOM 6428 O O . ASP B 1 314 ? 0.137 -31.688 -6.66 1 83.38 314 ASP B O 1
ATOM 6432 N N . ARG B 1 315 ? 1.042 -30.219 -5.355 1 80.62 315 ARG B N 1
ATOM 6433 C CA . ARG B 1 315 ? 0.945 -31.109 -4.203 1 80.62 315 ARG B CA 1
ATOM 6434 C C . ARG B 1 315 ? -0.406 -30.969 -3.51 1 80.62 315 ARG B C 1
ATOM 6436 O O . ARG B 1 315 ? -0.979 -31.953 -3.041 1 80.62 315 ARG B O 1
ATOM 6443 N N . PHE B 1 316 ? -0.903 -29.75 -3.469 1 84.38 316 PHE B N 1
ATOM 6444 C CA . PHE B 1 316 ? -2.088 -29.516 -2.65 1 84.38 316 PHE B CA 1
ATOM 6445 C C . PHE B 1 316 ? -3.23 -28.969 -3.494 1 84.38 316 PHE B C 1
ATOM 6447 O O . PHE B 1 316 ? -4.316 -28.703 -2.979 1 84.38 316 PHE B O 1
ATOM 6454 N N . LYS B 1 317 ? -3.055 -28.703 -4.742 1 84.62 317 LYS B N 1
ATOM 6455 C CA . LYS B 1 317 ? -4.055 -28.203 -5.68 1 84.62 317 LYS B CA 1
ATOM 6456 C C . LYS B 1 317 ? -4.602 -26.844 -5.23 1 84.62 317 LYS B C 1
ATOM 6458 O O . LYS B 1 317 ? -5.812 -26.609 -5.289 1 84.62 317 LYS B O 1
ATOM 6463 N N . TRP B 1 318 ? -3.68 -26.141 -4.73 1 87.31 318 TRP B N 1
ATOM 6464 C CA . TRP B 1 318 ? -4.051 -24.781 -4.352 1 87.31 318 TRP B CA 1
ATOM 6465 C C . TRP B 1 318 ? -4.355 -23.938 -5.582 1 87.31 318 TRP B C 1
ATOM 6467 O O . TRP B 1 318 ? -3.865 -24.234 -6.676 1 87.31 318 TRP B O 1
ATOM 6477 N N . THR B 1 319 ? -5.238 -22.984 -5.328 1 87.44 319 THR B N 1
ATOM 6478 C CA . THR B 1 319 ? -5.555 -22.031 -6.398 1 87.44 319 THR B CA 1
ATOM 6479 C C . THR B 1 319 ? -4.629 -20.828 -6.344 1 87.44 319 THR B C 1
ATOM 6481 O O . THR B 1 319 ? -3.885 -20.656 -5.379 1 87.44 319 THR B O 1
ATOM 6484 N N . SER B 1 320 ? -4.648 -20.109 -7.418 1 88.25 320 SER B N 1
ATOM 6485 C CA . SER B 1 320 ? -3.836 -18.906 -7.492 1 88.25 320 SER B CA 1
ATOM 6486 C C . SER B 1 320 ? -4.195 -17.922 -6.379 1 88.25 320 SER B C 1
ATOM 6488 O O . SER B 1 320 ? -3.344 -17.172 -5.906 1 88.25 320 SER B O 1
ATOM 6490 N N . LEU B 1 321 ? -5.422 -17.969 -5.93 1 89.19 321 LEU B N 1
ATOM 6491 C CA . LEU B 1 321 ? -5.891 -17.062 -4.887 1 89.19 321 LEU B CA 1
ATOM 6492 C C . LEU B 1 321 ? -5.203 -17.359 -3.561 1 89.19 321 LEU B C 1
ATOM 6494 O O . LEU B 1 321 ? -4.719 -16.438 -2.891 1 89.19 321 LEU B O 1
ATOM 6498 N N . GLU B 1 322 ? -5.094 -18.609 -3.193 1 88.88 322 GLU B N 1
ATOM 6499 C CA . GLU B 1 322 ? -4.457 -19 -1.938 1 88.88 322 GLU B CA 1
ATOM 6500 C C . GLU B 1 322 ? -2.969 -18.656 -1.943 1 88.88 322 GLU B C 1
ATOM 6502 O O . GLU B 1 322 ? -2.453 -18.094 -0.975 1 88.88 322 GLU B O 1
ATOM 6507 N N . VAL B 1 323 ? -2.359 -19 -3.033 1 89 323 VAL B N 1
ATOM 6508 C CA . VAL B 1 323 ? -0.924 -18.75 -3.135 1 89 323 VAL B CA 1
ATOM 6509 C C . VAL B 1 323 ? -0.648 -17.25 -3.107 1 89 323 VAL B C 1
ATOM 6511 O O . VAL B 1 323 ? 0.29 -16.797 -2.449 1 89 323 VAL B O 1
ATOM 6514 N N . GLY B 1 324 ? -1.448 -16.5 -3.822 1 90.94 324 GLY B N 1
ATOM 6515 C CA . GLY B 1 324 ? -1.256 -15.07 -3.891 1 90.94 324 GLY B CA 1
ATOM 6516 C C . GLY B 1 324 ? -1.413 -14.383 -2.547 1 90.94 324 GLY B C 1
ATOM 6517 O O . GLY B 1 324 ? -0.584 -13.547 -2.168 1 90.94 324 GLY B O 1
ATOM 6518 N N . PHE B 1 325 ? -2.367 -14.688 -1.802 1 90.75 325 PHE B N 1
ATOM 6519 C CA . PHE B 1 325 ? -2.633 -14.008 -0.538 1 90.75 325 PHE B CA 1
ATOM 6520 C C . PHE B 1 325 ? -1.669 -14.477 0.543 1 90.75 325 PHE B C 1
ATOM 6522 O O . PHE B 1 325 ? -1.295 -13.711 1.43 1 90.75 325 PHE B O 1
ATOM 6529 N N . VAL B 1 326 ? -1.274 -15.758 0.449 1 88.69 326 VAL B N 1
ATOM 6530 C CA . VAL B 1 326 ? -0.284 -16.234 1.404 1 88.69 326 VAL B CA 1
ATOM 6531 C C . VAL B 1 326 ? 1.053 -15.547 1.164 1 88.69 326 VAL B C 1
ATOM 6533 O O . VAL B 1 326 ? 1.745 -15.172 2.113 1 88.69 326 VAL B O 1
ATOM 6536 N N . THR B 1 327 ? 1.363 -15.406 -0.072 1 89.75 327 THR B N 1
ATOM 6537 C CA . THR B 1 327 ? 2.598 -14.711 -0.411 1 89.75 327 THR B CA 1
ATOM 6538 C C . THR B 1 327 ? 2.518 -13.242 -0.001 1 89.75 327 THR B C 1
ATOM 6540 O O . THR B 1 327 ? 3.49 -12.68 0.507 1 89.75 327 THR B O 1
ATOM 6543 N N . MET B 1 328 ? 1.382 -12.617 -0.247 1 92.38 328 MET B N 1
ATOM 6544 C CA . MET B 1 328 ? 1.188 -11.242 0.188 1 92.38 328 MET B CA 1
ATOM 6545 C C . MET B 1 328 ? 1.307 -11.125 1.704 1 92.38 328 MET B C 1
ATOM 6547 O O . MET B 1 328 ? 1.944 -10.203 2.215 1 92.38 328 MET B O 1
ATOM 6551 N N . GLY B 1 329 ? 0.662 -12.062 2.414 1 91.06 329 GLY B N 1
ATOM 6552 C CA . GLY B 1 329 ? 0.771 -12.078 3.863 1 91.06 329 GLY B CA 1
ATOM 6553 C C . GLY B 1 329 ? 2.199 -12.227 4.352 1 91.06 329 GLY B C 1
ATOM 6554 O O . GLY B 1 329 ? 2.605 -11.562 5.309 1 91.06 329 GLY B O 1
ATOM 6555 N N . GLY B 1 330 ? 2.955 -13.07 3.715 1 90.06 330 GLY B N 1
ATOM 6556 C CA . GLY B 1 330 ? 4.359 -13.234 4.055 1 90.06 330 GLY B CA 1
ATOM 6557 C C . GLY B 1 330 ? 5.176 -11.977 3.832 1 90.06 330 GLY B C 1
ATOM 6558 O O . GLY B 1 330 ? 5.973 -11.586 4.688 1 90.06 330 GLY B O 1
ATOM 6559 N N . ALA B 1 331 ? 4.957 -11.383 2.736 1 88.44 331 ALA B N 1
ATOM 6560 C CA . ALA B 1 331 ? 5.68 -10.148 2.426 1 88.44 331 ALA B CA 1
ATOM 6561 C C . ALA B 1 331 ? 5.332 -9.047 3.418 1 88.44 331 ALA B C 1
ATOM 6563 O O . ALA B 1 331 ? 6.207 -8.297 3.857 1 88.44 331 ALA B O 1
ATOM 6564 N N . ALA B 1 332 ? 4.078 -8.914 3.711 1 90.25 332 ALA B N 1
ATOM 6565 C CA . ALA B 1 332 ? 3.635 -7.895 4.66 1 90.25 332 ALA B CA 1
ATOM 6566 C C . ALA B 1 332 ? 4.266 -8.117 6.035 1 90.25 332 ALA B C 1
ATOM 6568 O O . ALA B 1 332 ? 4.734 -7.172 6.668 1 90.25 332 ALA B O 1
ATOM 6569 N N . THR B 1 333 ? 4.25 -9.32 6.477 1 89 333 THR B N 1
ATOM 6570 C CA . THR B 1 333 ? 4.867 -9.641 7.754 1 89 333 THR B CA 1
ATOM 6571 C C . THR B 1 333 ? 6.363 -9.336 7.723 1 89 333 THR B C 1
ATOM 6573 O O . THR B 1 333 ? 6.93 -8.867 8.711 1 89 333 THR B O 1
ATOM 6576 N N . GLY B 1 334 ? 6.969 -9.602 6.617 1 87.38 334 GLY B N 1
ATOM 6577 C CA . GLY B 1 334 ? 8.383 -9.305 6.469 1 87.38 334 GLY B CA 1
ATOM 6578 C C . GLY B 1 334 ? 8.711 -7.832 6.664 1 87.38 334 GLY B C 1
ATOM 6579 O O . GLY B 1 334 ? 9.68 -7.492 7.348 1 87.38 334 GLY B O 1
ATOM 6580 N N . ILE B 1 335 ? 7.883 -6.984 6.184 1 86.38 335 ILE B N 1
ATOM 6581 C CA . ILE B 1 335 ? 8.117 -5.547 6.297 1 86.38 335 ILE B CA 1
ATOM 6582 C C . ILE B 1 335 ? 7.984 -5.121 7.758 1 86.38 335 ILE B C 1
ATOM 6584 O O . ILE B 1 335 ? 8.789 -4.328 8.258 1 86.38 335 ILE B O 1
ATOM 6588 N N . VAL B 1 336 ? 7.004 -5.621 8.344 1 87.88 336 VAL B N 1
ATOM 6589 C CA . VAL B 1 336 ? 6.773 -5.273 9.742 1 87.88 336 VAL B CA 1
ATOM 6590 C C . VAL B 1 336 ? 7.953 -5.746 10.586 1 87.88 336 VAL B C 1
ATOM 6592 O O . VAL B 1 336 ? 8.438 -5.012 11.453 1 87.88 336 VAL B O 1
ATOM 6595 N N . MET B 1 337 ? 8.398 -6.879 10.242 1 86.94 337 MET B N 1
ATOM 6596 C CA . MET B 1 337 ? 9.523 -7.43 10.992 1 86.94 337 MET B CA 1
ATOM 6597 C C . MET B 1 337 ? 10.805 -6.645 10.719 1 86.94 337 MET B C 1
ATOM 6599 O O . MET B 1 337 ? 11.648 -6.5 11.602 1 86.94 337 MET B O 1
ATOM 6603 N N . GLN B 1 338 ? 10.852 -6.27 9.562 1 81.44 338 GLN B N 1
ATOM 6604 C CA . GLN B 1 338 ? 12.008 -5.469 9.188 1 81.44 338 GLN B CA 1
ATOM 6605 C C . GLN B 1 338 ? 12.062 -4.168 9.984 1 81.44 338 GLN B C 1
ATOM 6607 O O . GLN B 1 338 ? 13.141 -3.746 10.422 1 81.44 338 GLN B O 1
ATOM 6612 N N . LEU B 1 339 ? 10.945 -3.58 10.227 1 78.44 339 LEU B N 1
ATOM 6613 C CA . LEU B 1 339 ? 10.875 -2.268 10.859 1 78.44 339 LEU B CA 1
ATOM 6614 C C . LEU B 1 339 ? 10.922 -2.395 12.375 1 78.44 339 LEU B C 1
ATOM 6616 O O . LEU B 1 339 ? 11.164 -1.41 13.078 1 78.44 339 LEU B O 1
ATOM 6620 N N . THR B 1 340 ? 10.703 -3.58 12.906 1 84.5 340 THR B N 1
ATOM 6621 C CA . THR B 1 340 ? 10.625 -3.727 14.359 1 84.5 340 THR B CA 1
ATOM 6622 C C . THR B 1 340 ? 11.742 -4.637 14.867 1 84.5 340 THR B C 1
ATOM 6624 O O . THR B 1 340 ? 12.75 -4.16 15.391 1 84.5 340 THR B O 1
ATOM 6627 N N . VAL B 1 341 ? 11.68 -5.875 14.375 1 81.62 341 VAL B N 1
ATOM 6628 C CA . VAL B 1 341 ? 12.555 -6.906 14.938 1 81.62 341 VAL B CA 1
ATOM 6629 C C . VAL B 1 341 ? 13.984 -6.695 14.445 1 81.62 341 VAL B C 1
ATOM 6631 O O . VAL B 1 341 ? 14.938 -6.906 15.203 1 81.62 341 VAL B O 1
ATOM 6634 N N . PHE B 1 342 ? 14.141 -6.324 13.266 1 83.56 342 PHE B N 1
ATOM 6635 C CA . PHE B 1 342 ? 15.477 -6.102 12.734 1 83.56 342 PHE B CA 1
ATOM 6636 C C . PHE B 1 342 ? 16.203 -5.012 13.523 1 83.56 342 PHE B C 1
ATOM 6638 O O . PHE B 1 342 ? 17.359 -5.18 13.898 1 83.56 342 PHE B O 1
ATOM 6645 N N . VAL B 1 343 ? 15.5 -3.938 13.727 1 78.19 343 VAL B N 1
ATOM 6646 C CA . VAL B 1 343 ? 16.109 -2.818 14.438 1 78.19 343 VAL B CA 1
ATOM 6647 C C . VAL B 1 343 ? 16.469 -3.244 15.859 1 78.19 343 VAL B C 1
ATOM 6649 O O . VAL B 1 343 ? 17.547 -2.902 16.359 1 78.19 343 VAL B O 1
ATOM 6652 N N . TRP B 1 344 ? 15.617 -3.984 16.359 1 81.25 344 TRP B N 1
ATOM 6653 C CA . TRP B 1 344 ? 15.859 -4.484 17.719 1 81.25 344 TRP B CA 1
ATOM 6654 C C . TRP B 1 344 ? 17.047 -5.449 17.734 1 81.25 344 TRP B C 1
ATOM 6656 O O . TRP B 1 344 ? 17.875 -5.406 18.641 1 81.25 344 TRP B O 1
ATOM 6666 N N . LEU B 1 345 ? 17.125 -6.336 16.75 1 85.56 345 LEU B N 1
ATOM 6667 C CA . LEU B 1 345 ? 18.188 -7.332 16.672 1 85.56 345 LEU B CA 1
ATOM 6668 C C . LEU B 1 345 ? 19.547 -6.664 16.484 1 85.56 345 LEU B C 1
ATOM 6670 O O . LEU B 1 345 ? 20.547 -7.098 17.062 1 85.56 345 LEU B O 1
ATOM 6674 N N . VAL B 1 346 ? 19.562 -5.723 15.688 1 81 346 VAL B N 1
ATOM 6675 C CA . VAL B 1 346 ? 20.812 -5.02 15.406 1 81 346 VAL B CA 1
ATOM 6676 C C . VAL B 1 346 ? 21.328 -4.344 16.672 1 81 346 VAL B C 1
ATOM 6678 O O . VAL B 1 346 ? 22.531 -4.328 16.938 1 81 346 VAL B O 1
ATOM 6681 N N . LYS B 1 347 ? 20.406 -3.762 17.391 1 80.75 347 LYS B N 1
ATOM 6682 C CA . LYS B 1 347 ? 20.781 -3.107 18.641 1 80.75 347 LYS B CA 1
ATOM 6683 C C . LYS B 1 347 ? 21.328 -4.117 19.641 1 80.75 347 LYS B C 1
ATOM 6685 O O . LYS B 1 347 ? 22.281 -3.82 20.375 1 80.75 347 LYS B O 1
ATOM 6690 N N . LYS B 1 348 ? 20.844 -5.254 19.625 1 83.88 348 LYS B N 1
ATOM 6691 C CA . LYS B 1 348 ? 21.203 -6.242 20.641 1 83.88 348 LYS B CA 1
ATOM 6692 C C . LYS B 1 348 ? 22.438 -7.02 20.234 1 83.88 348 LYS B C 1
ATOM 6694 O O . LYS B 1 348 ? 23.344 -7.246 21.047 1 83.88 348 LYS B O 1
ATOM 6699 N N . ILE B 1 349 ? 22.484 -7.469 18.922 1 86.38 349 ILE B N 1
ATOM 6700 C CA . ILE B 1 349 ? 23.547 -8.398 18.562 1 86.38 349 ILE B CA 1
ATOM 6701 C C . ILE B 1 349 ? 24.391 -7.805 17.422 1 86.38 349 ILE B C 1
ATOM 6703 O O . ILE B 1 349 ? 25.344 -8.43 16.953 1 86.38 349 ILE B O 1
ATOM 6707 N N . GLY B 1 350 ? 24.062 -6.648 16.953 1 81.31 350 GLY B N 1
ATOM 6708 C CA . GLY B 1 350 ? 24.844 -6.023 15.891 1 81.31 350 GLY B CA 1
ATOM 6709 C C . GLY B 1 350 ? 24.391 -6.418 14.5 1 81.31 350 GLY B C 1
ATOM 6710 O O . GLY B 1 350 ? 23.5 -7.258 14.344 1 81.31 350 GLY B O 1
ATOM 6711 N N . ARG B 1 351 ? 25.031 -5.891 13.531 1 82.56 351 ARG B N 1
ATOM 6712 C CA . ARG B 1 351 ? 24.625 -6.094 12.141 1 82.56 351 ARG B CA 1
ATOM 6713 C C . ARG B 1 351 ? 25.031 -7.484 11.656 1 82.56 351 ARG B C 1
ATOM 6715 O O . ARG B 1 351 ? 24.234 -8.164 11 1 82.56 351 ARG B O 1
ATOM 6722 N N . HIS B 1 352 ? 26.219 -7.871 11.938 1 85.31 352 HIS B N 1
ATOM 6723 C CA . HIS B 1 352 ? 26.672 -9.203 11.523 1 85.31 352 HIS B CA 1
ATOM 6724 C C . HIS B 1 352 ? 25.859 -10.289 12.234 1 85.31 352 HIS B C 1
ATOM 6726 O O . HIS B 1 352 ? 25.5 -11.289 11.617 1 85.31 352 HIS B O 1
ATOM 6732 N N . GLY B 1 353 ? 25.594 -10.062 13.477 1 88.25 353 GLY B N 1
ATOM 6733 C CA . GLY B 1 353 ? 24.75 -11.008 14.211 1 88.25 353 GLY B CA 1
ATOM 6734 C C . GLY B 1 353 ? 23.359 -11.133 13.648 1 88.25 353 GLY B C 1
ATOM 6735 O O . GLY B 1 353 ? 22.797 -12.227 13.586 1 88.25 353 GLY B O 1
ATOM 6736 N N . SER B 1 354 ? 22.891 -10.031 13.242 1 89.88 354 SER B N 1
ATOM 6737 C CA . SER B 1 354 ? 21.562 -10.031 12.656 1 89.88 354 SER B CA 1
ATOM 6738 C C . SER B 1 354 ? 21.531 -10.797 11.336 1 89.88 354 SER B C 1
ATOM 6740 O O . SER B 1 354 ? 20.547 -11.477 11.023 1 89.88 354 SER B O 1
ATOM 6742 N N . ALA B 1 355 ? 22.609 -10.68 10.578 1 90.38 355 ALA B N 1
ATOM 6743 C CA . ALA B 1 355 ? 22.703 -11.406 9.312 1 90.38 355 ALA B CA 1
ATOM 6744 C C . ALA B 1 355 ? 22.734 -12.914 9.555 1 90.38 355 ALA B C 1
ATOM 6746 O O . ALA B 1 355 ? 22.125 -13.688 8.805 1 90.38 355 ALA B O 1
ATOM 6747 N N . ILE B 1 356 ? 23.375 -13.305 10.602 1 92.06 356 ILE B N 1
ATOM 6748 C CA . ILE B 1 356 ? 23.484 -14.719 10.945 1 92.06 356 ILE B CA 1
ATOM 6749 C C . ILE B 1 356 ? 22.125 -15.25 11.375 1 92.06 356 ILE B C 1
ATOM 6751 O O . ILE B 1 356 ? 21.688 -16.312 10.922 1 92.06 356 ILE B O 1
ATOM 6755 N N . VAL B 1 357 ? 21.484 -14.492 12.195 1 92.06 357 VAL B N 1
ATOM 6756 C CA . VAL B 1 357 ? 20.156 -14.898 12.664 1 92.06 357 VAL B CA 1
ATOM 6757 C C . VAL B 1 357 ? 19.172 -14.922 11.492 1 92.06 357 VAL B C 1
ATOM 6759 O O . VAL B 1 357 ? 18.328 -15.812 11.398 1 92.06 357 VAL B O 1
ATOM 6762 N N . GLY B 1 358 ? 19.297 -13.938 10.633 1 92.69 358 GLY B N 1
ATOM 6763 C CA . GLY B 1 358 ? 18.438 -13.906 9.453 1 92.69 358 GLY B CA 1
ATOM 6764 C C . GLY B 1 358 ? 18.641 -15.109 8.547 1 92.69 358 GLY B C 1
ATOM 6765 O O . GLY B 1 358 ? 17.656 -15.727 8.109 1 92.69 358 GLY B O 1
ATOM 6766 N N . SER B 1 359 ? 19.875 -15.422 8.305 1 93.62 359 SER B N 1
ATOM 6767 C CA . SER B 1 359 ? 20.156 -16.594 7.48 1 93.62 359 SER B CA 1
ATOM 6768 C C . SER B 1 359 ? 19.688 -17.875 8.156 1 93.62 359 SER B C 1
ATOM 6770 O O . SER B 1 359 ? 19.25 -18.812 7.484 1 93.62 359 SER B O 1
ATOM 6772 N N . GLY B 1 360 ? 19.812 -17.891 9.438 1 93.75 360 GLY B N 1
ATOM 6773 C CA . GLY B 1 360 ? 19.297 -19.031 10.18 1 93.75 360 GLY B CA 1
ATOM 6774 C C . GLY B 1 360 ? 17.781 -19.172 10.078 1 93.75 360 GLY B C 1
ATOM 6775 O O . GLY B 1 360 ? 17.266 -20.266 9.914 1 93.7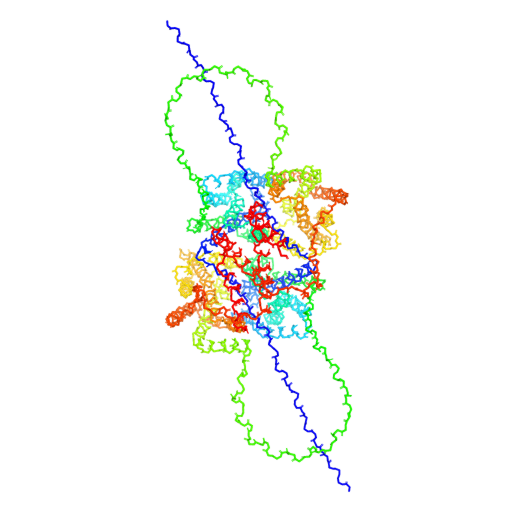5 360 GLY B O 1
ATOM 6776 N N . CYS B 1 361 ? 17.109 -18.062 10.18 1 93.69 361 CYS B N 1
ATOM 6777 C CA . CYS B 1 361 ? 15.664 -18.062 10.023 1 93.69 361 CYS B CA 1
ATOM 6778 C C . CYS B 1 361 ? 15.258 -18.531 8.633 1 93.69 361 CYS B C 1
ATOM 6780 O O . CYS B 1 361 ? 14.273 -19.25 8.477 1 93.69 361 CYS B O 1
ATOM 6782 N N . LEU B 1 362 ? 16.031 -18.141 7.68 1 93.88 362 LEU B N 1
ATOM 6783 C CA . LEU B 1 362 ? 15.773 -18.594 6.312 1 93.88 362 LEU B CA 1
ATOM 6784 C C . LEU B 1 362 ? 15.906 -20.109 6.199 1 93.88 362 LEU B C 1
ATOM 6786 O O . LEU B 1 362 ? 15.07 -20.766 5.57 1 93.88 362 LEU B O 1
ATOM 6790 N N . ALA B 1 363 ? 16.922 -20.594 6.801 1 94.31 363 ALA B N 1
ATOM 6791 C CA . ALA B 1 363 ? 17.156 -22.031 6.77 1 94.31 363 ALA B CA 1
ATOM 6792 C C . ALA B 1 363 ? 16 -22.781 7.438 1 94.31 363 ALA B C 1
ATOM 6794 O O . ALA B 1 363 ? 15.508 -23.781 6.898 1 94.31 363 ALA B O 1
ATOM 6795 N N . VAL B 1 364 ? 15.578 -22.312 8.562 1 93.62 364 VAL B N 1
ATOM 6796 C CA . VAL B 1 364 ? 14.477 -22.938 9.289 1 93.62 364 VAL B CA 1
ATOM 6797 C C . VAL B 1 364 ? 13.195 -22.859 8.461 1 93.62 364 VAL B C 1
ATOM 6799 O O . VAL B 1 364 ? 12.414 -23.812 8.438 1 93.62 364 VAL B O 1
ATOM 6802 N N . GLY B 1 365 ? 13.023 -21.719 7.82 1 93.81 365 GLY B N 1
ATOM 6803 C CA . GLY B 1 365 ? 11.852 -21.562 6.973 1 93.81 365 GLY B CA 1
ATOM 6804 C C . GLY B 1 365 ? 11.812 -22.562 5.828 1 93.81 365 GLY B C 1
ATOM 6805 O O . GLY B 1 365 ? 10.789 -23.203 5.582 1 93.81 365 GLY B O 1
ATOM 6806 N N . PHE B 1 366 ? 12.906 -22.797 5.168 1 94.31 366 PHE B N 1
ATOM 6807 C CA . PHE B 1 366 ? 12.953 -23.703 4.02 1 94.31 366 PHE B CA 1
ATOM 6808 C C . PHE B 1 366 ? 12.867 -25.156 4.465 1 94.31 366 PHE B C 1
ATOM 6810 O O . PHE B 1 366 ? 12.289 -26 3.771 1 94.31 366 PHE B O 1
ATOM 6817 N N . VAL B 1 367 ? 13.43 -25.453 5.621 1 92.88 367 VAL B N 1
ATOM 6818 C CA . VAL B 1 367 ? 13.297 -26.812 6.152 1 92.88 367 VAL B CA 1
ATOM 6819 C C . VAL B 1 367 ? 11.828 -27.109 6.453 1 92.88 367 VAL B C 1
ATOM 6821 O O . VAL B 1 367 ? 11.344 -28.203 6.184 1 92.88 367 VAL B O 1
ATOM 6824 N N . SER B 1 368 ? 11.172 -26.125 7.004 1 91.5 368 SER B N 1
ATOM 6825 C CA . SER B 1 368 ? 9.75 -26.297 7.309 1 91.5 368 SER B CA 1
ATOM 6826 C C . SER B 1 368 ? 8.938 -26.531 6.043 1 91.5 368 SER B C 1
ATOM 6828 O O . SER B 1 368 ? 8.008 -27.344 6.043 1 91.5 368 SER B O 1
ATOM 6830 N N . LEU B 1 369 ? 9.273 -25.875 4.992 1 89.81 369 LEU B N 1
ATOM 6831 C CA . LEU B 1 369 ? 8.547 -26.031 3.734 1 89.81 369 LEU B CA 1
ATOM 6832 C C . LEU B 1 369 ? 8.891 -27.344 3.066 1 89.81 369 LEU B C 1
ATOM 6834 O O . LEU B 1 369 ? 8.055 -27.938 2.373 1 89.81 369 LEU B O 1
ATOM 6838 N N . ALA B 1 370 ? 10.086 -27.797 3.25 1 88.81 370 ALA B N 1
ATOM 6839 C CA . ALA B 1 370 ? 10.508 -29.078 2.682 1 88.81 370 ALA B CA 1
ATOM 6840 C C . ALA B 1 370 ? 9.82 -30.25 3.391 1 88.81 370 ALA B C 1
ATOM 6842 O O . ALA B 1 370 ? 9.633 -31.312 2.801 1 88.81 370 ALA B O 1
ATOM 6843 N N . LEU B 1 371 ? 9.391 -29.984 4.602 1 86.44 371 LEU B N 1
ATOM 6844 C CA . LEU B 1 371 ? 8.797 -31.047 5.406 1 86.44 371 LEU B CA 1
ATOM 6845 C C . LEU B 1 371 ? 7.277 -31.062 5.234 1 86.44 371 LEU B C 1
ATOM 6847 O O . LEU B 1 371 ? 6.582 -31.781 5.953 1 86.44 371 LEU B O 1
ATOM 6851 N N . LEU B 1 372 ? 6.867 -30.219 4.234 1 83.56 372 LEU B N 1
ATOM 6852 C CA . LEU B 1 372 ? 5.426 -30.219 4.012 1 83.56 372 LEU B CA 1
ATOM 6853 C C . LEU B 1 372 ? 4.957 -31.562 3.461 1 83.56 372 LEU B C 1
ATOM 6855 O O . LEU B 1 372 ? 5.531 -32.062 2.496 1 83.56 372 LEU B O 1
ATOM 6859 N N . GLY B 1 373 ? 4.801 -32.5 4.164 1 68.25 373 GLY B N 1
ATOM 6860 C CA . GLY B 1 373 ? 4.328 -33.844 3.814 1 68.25 373 GLY B CA 1
ATOM 6861 C C . GLY B 1 373 ? 3.383 -33.844 2.627 1 68.25 373 GLY B C 1
ATOM 6862 O O . GLY B 1 373 ? 3.334 -32.875 1.862 1 68.25 373 GLY B O 1
ATOM 6863 N N . LYS B 1 374 ? 2.811 -34.875 2.238 1 64.69 374 LYS B N 1
ATOM 6864 C CA . LYS B 1 374 ? 1.919 -35.125 1.105 1 64.69 374 LYS B CA 1
ATOM 6865 C C . LYS B 1 374 ? 0.524 -34.562 1.384 1 64.69 374 LYS B C 1
ATOM 6867 O O . LYS B 1 374 ? -0.22 -34.25 0.454 1 64.69 374 LYS B O 1
ATOM 6872 N N . ASP B 1 375 ? 0.122 -34.375 2.574 1 63.81 375 ASP B N 1
ATOM 6873 C CA . ASP B 1 375 ? -1.243 -33.938 2.84 1 63.81 375 ASP B CA 1
ATOM 6874 C C . ASP B 1 375 ? -1.258 -32.75 3.799 1 63.81 375 ASP B C 1
ATOM 6876 O O . ASP B 1 375 ? -0.638 -32.781 4.863 1 63.81 375 ASP B O 1
ATOM 6880 N N . LEU B 1 376 ? -1.694 -31.547 3.252 1 61.69 376 LEU B N 1
ATOM 6881 C CA . LEU B 1 376 ? -1.804 -30.375 4.098 1 61.69 376 LEU B CA 1
ATOM 6882 C C . LEU B 1 376 ? -2.779 -30.609 5.246 1 61.69 376 LEU B C 1
ATOM 6884 O O . LEU B 1 376 ? -2.791 -29.859 6.227 1 61.69 376 LEU B O 1
ATOM 6888 N N . GLY B 1 377 ? -3.898 -31.484 5.008 1 53.72 377 GLY B N 1
ATOM 6889 C CA . GLY B 1 377 ? -4.879 -31.797 6.039 1 53.72 377 GLY B CA 1
ATOM 6890 C C . GLY B 1 377 ? -4.254 -32.312 7.316 1 53.72 377 GLY B C 1
ATOM 6891 O O . GLY B 1 377 ? -4.902 -32.375 8.359 1 53.72 377 GLY B O 1
ATOM 6892 N N . GLU B 1 378 ? -3.379 -33.094 7.094 1 48.75 378 GLU B N 1
ATOM 6893 C CA . GLU B 1 378 ? -2.834 -33.594 8.344 1 48.75 378 GLU B CA 1
ATOM 6894 C C . GLU B 1 378 ? -2.264 -32.5 9.211 1 48.75 378 GLU B C 1
ATOM 6896 O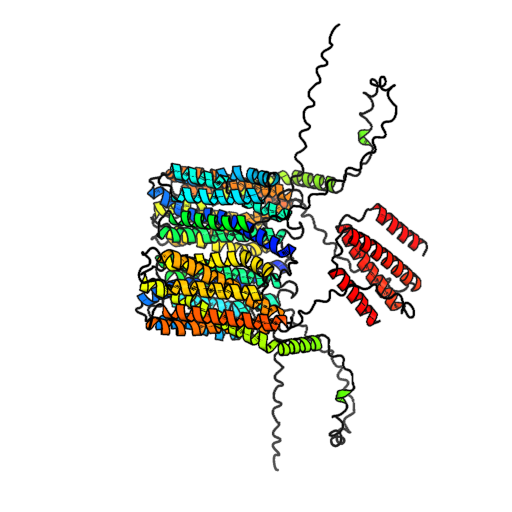 O . GLU B 1 378 ? -1.925 -31.422 8.703 1 48.75 378 GLU B O 1
ATOM 6901 N N . PHE B 1 379 ? -2.518 -32.562 10.586 1 47.94 379 PHE B N 1
ATOM 6902 C CA . PHE B 1 379 ? -2.277 -31.609 11.672 1 47.94 379 PHE B CA 1
ATOM 6903 C C . PHE B 1 379 ? -1.107 -30.688 11.344 1 47.94 379 PHE B C 1
ATOM 6905 O O . PHE B 1 379 ? -1.077 -29.547 11.781 1 47.94 379 PHE B O 1
ATOM 6912 N N . ARG B 1 380 ? -0.159 -31.203 10.68 1 56.38 380 ARG B N 1
ATOM 6913 C CA . ARG B 1 380 ? 1.154 -30.578 10.719 1 56.38 380 ARG B CA 1
ATOM 6914 C C . ARG B 1 380 ? 1.387 -29.719 9.469 1 56.38 380 ARG B C 1
ATOM 6916 O O . ARG B 1 380 ? 2.318 -28.922 9.43 1 56.38 380 ARG B O 1
ATOM 6923 N N . GLY B 1 381 ? 0.361 -29.625 8.484 1 66.69 381 GLY B N 1
ATOM 6924 C CA . GLY B 1 381 ? 0.698 -29.016 7.199 1 66.69 381 GLY B CA 1
ATOM 6925 C C . GLY B 1 381 ? 0.496 -27.516 7.176 1 66.69 381 GLY B C 1
ATOM 6926 O O . GLY B 1 381 ? 1.425 -26.766 6.871 1 66.69 381 GLY B O 1
ATOM 6927 N N . ALA B 1 382 ? -0.65 -27.125 7.691 1 76.62 382 ALA B N 1
ATOM 6928 C CA . ALA B 1 382 ? -0.972 -25.703 7.602 1 76.62 382 ALA B CA 1
ATOM 6929 C C . ALA B 1 382 ? -0.06 -24.875 8.5 1 76.62 382 ALA B C 1
ATOM 6931 O O . ALA B 1 382 ? 0.499 -23.875 8.07 1 76.62 382 ALA B O 1
ATOM 6932 N N . PRO B 1 383 ? 0.185 -25.469 9.711 1 80.19 383 PRO B N 1
ATOM 6933 C CA . PRO B 1 383 ? 1.081 -24.688 10.562 1 80.19 383 PRO B CA 1
ATOM 6934 C C . PRO B 1 383 ? 2.512 -24.641 10.031 1 80.19 383 PRO B C 1
ATOM 6936 O O . PRO B 1 383 ? 3.193 -23.625 10.164 1 80.19 383 PRO B O 1
ATOM 6939 N N . LEU B 1 384 ? 2.938 -25.719 9.484 1 85.44 384 LEU B N 1
ATOM 6940 C CA . LEU B 1 384 ? 4.289 -25.75 8.938 1 85.44 384 LEU B CA 1
ATOM 6941 C C . LEU B 1 384 ? 4.426 -24.797 7.766 1 85.44 384 LEU B C 1
ATOM 6943 O O . LEU B 1 384 ? 5.48 -24.188 7.574 1 85.44 384 LEU B O 1
ATOM 6947 N N . LEU B 1 385 ? 3.379 -24.703 7.039 1 87.5 385 LEU B N 1
ATOM 6948 C CA . LEU B 1 385 ? 3.385 -23.766 5.922 1 87.5 385 LEU B CA 1
ATOM 6949 C C . LEU B 1 385 ? 3.482 -22.328 6.418 1 87.5 385 LEU B C 1
ATOM 6951 O O . LEU B 1 385 ? 4.266 -21.531 5.891 1 87.5 385 LEU B O 1
ATOM 6955 N N . VAL B 1 386 ? 2.719 -22.062 7.449 1 86.25 386 VAL B N 1
ATOM 6956 C CA . VAL B 1 386 ? 2.701 -20.719 8 1 86.25 386 VAL B CA 1
ATOM 6957 C C . VAL B 1 386 ? 4.062 -20.391 8.609 1 86.25 386 VAL B C 1
ATOM 6959 O O . VAL B 1 386 ? 4.605 -19.297 8.391 1 86.25 386 VAL B O 1
ATOM 6962 N N . VAL B 1 387 ? 4.594 -21.312 9.273 1 88.12 387 VAL B N 1
ATOM 6963 C CA . VAL B 1 387 ? 5.906 -21.141 9.891 1 88.12 387 VAL B CA 1
ATOM 6964 C C . VAL B 1 387 ? 6.969 -20.984 8.805 1 88.12 387 VAL B C 1
ATOM 6966 O O . VAL B 1 387 ? 7.875 -20.156 8.93 1 88.12 387 VAL B O 1
ATOM 6969 N N . GLY B 1 388 ? 6.871 -21.797 7.832 1 91.19 388 GLY B N 1
ATOM 6970 C CA . GLY B 1 388 ? 7.824 -21.734 6.734 1 91.19 388 GLY B CA 1
ATOM 6971 C C . GLY B 1 388 ? 7.812 -20.391 6.016 1 91.19 388 GLY B C 1
ATOM 6972 O O . GLY B 1 388 ? 8.867 -19.797 5.773 1 91.19 388 GLY B O 1
ATOM 6973 N N . ILE B 1 389 ? 6.656 -19.922 5.785 1 90.75 389 ILE B N 1
ATOM 6974 C CA . ILE B 1 389 ? 6.512 -18.672 5.062 1 90.75 389 ILE B CA 1
ATOM 6975 C C . ILE B 1 389 ? 6.961 -17.516 5.957 1 90.75 389 ILE B C 1
ATOM 6977 O O . ILE B 1 389 ? 7.699 -16.625 5.516 1 90.75 389 ILE B O 1
ATOM 6981 N N . PHE B 1 390 ? 6.57 -17.594 7.137 1 90.5 390 PHE B N 1
ATOM 6982 C CA . PHE B 1 390 ? 6.91 -16.531 8.086 1 90.5 390 PHE B CA 1
ATOM 6983 C C . PHE B 1 390 ? 8.422 -16.422 8.242 1 90.5 390 PHE B C 1
ATOM 6985 O O . PHE B 1 390 ? 8.984 -15.328 8.117 1 90.5 390 PHE B O 1
ATOM 6992 N N . PHE B 1 391 ? 9.055 -17.453 8.43 1 92.25 391 PHE B N 1
ATOM 6993 C CA . PHE B 1 391 ? 10.484 -17.438 8.695 1 92.25 391 PHE B CA 1
ATOM 6994 C C . PHE B 1 391 ? 11.273 -17.172 7.418 1 92.25 391 PHE B C 1
ATOM 6996 O O . PHE B 1 391 ? 12.32 -16.531 7.457 1 92.25 391 PHE B O 1
ATOM 7003 N N . SER B 1 392 ? 10.836 -17.688 6.375 1 93.06 392 SER B N 1
ATOM 7004 C CA . SER B 1 392 ? 11.539 -17.438 5.121 1 93.06 392 SER B CA 1
ATOM 7005 C C . SER B 1 392 ? 11.484 -15.953 4.746 1 93.06 392 SER B C 1
ATOM 7007 O O . SER B 1 392 ? 12.5 -15.367 4.367 1 93.06 392 SER B O 1
ATOM 7009 N N . CYS B 1 393 ? 10.297 -15.352 4.891 1 90.56 393 CYS B N 1
ATOM 7010 C CA . CYS B 1 393 ? 10.148 -13.945 4.535 1 90.56 393 CYS B CA 1
ATOM 7011 C C . CYS B 1 393 ? 10.875 -13.047 5.527 1 90.56 393 CYS B C 1
ATOM 7013 O O . CYS B 1 393 ? 11.57 -12.117 5.133 1 90.56 393 CYS B O 1
ATOM 7015 N N . THR B 1 394 ? 10.719 -13.367 6.754 1 90.44 394 THR B N 1
ATOM 7016 C CA . THR B 1 394 ? 11.391 -12.578 7.781 1 90.44 394 THR B CA 1
ATOM 7017 C C . THR B 1 394 ? 12.906 -12.719 7.664 1 90.44 394 THR B C 1
ATOM 7019 O O . THR B 1 394 ? 13.633 -11.727 7.754 1 90.44 394 THR B O 1
ATOM 7022 N N . GLY B 1 395 ? 13.359 -13.898 7.484 1 91.31 395 GLY B N 1
ATOM 7023 C CA . GLY B 1 395 ? 14.781 -14.141 7.336 1 91.31 395 GLY B CA 1
ATOM 7024 C C . GLY B 1 395 ? 15.391 -13.406 6.156 1 91.31 395 GLY B C 1
ATOM 7025 O O . GLY B 1 395 ? 16.469 -12.828 6.27 1 91.31 395 GLY B O 1
ATOM 7026 N N . GLN B 1 396 ? 14.688 -13.414 5.133 1 89.75 396 GLN B N 1
ATOM 7027 C CA . GLN B 1 396 ? 15.195 -12.766 3.928 1 89.75 396 GLN B CA 1
ATOM 7028 C C . GLN B 1 396 ? 15.328 -11.258 4.125 1 89.75 396 GLN B C 1
ATOM 7030 O O . GLN B 1 396 ? 16.312 -10.656 3.713 1 89.75 396 GLN B O 1
ATOM 7035 N N . VAL B 1 397 ? 14.367 -10.703 4.699 1 85.06 397 VAL B N 1
ATOM 7036 C CA . VAL B 1 397 ? 14.367 -9.25 4.879 1 85.06 397 VAL B CA 1
ATOM 7037 C C . VAL B 1 397 ? 15.5 -8.852 5.824 1 85.06 397 VAL B C 1
ATOM 7039 O O . VAL B 1 397 ? 16.203 -7.867 5.582 1 85.06 397 VAL B O 1
ATOM 7042 N N . ILE B 1 398 ? 15.695 -9.633 6.805 1 87.75 398 ILE B N 1
ATOM 7043 C CA . ILE B 1 398 ? 16.734 -9.336 7.781 1 87.75 398 ILE B CA 1
ATOM 7044 C C . ILE B 1 398 ? 18.109 -9.484 7.133 1 87.75 398 ILE B C 1
ATOM 7046 O O . ILE B 1 398 ? 18.969 -8.609 7.266 1 87.75 398 ILE B O 1
ATOM 7050 N N . VAL B 1 399 ? 18.281 -10.516 6.418 1 89 399 VAL B N 1
ATOM 7051 C CA . VAL B 1 399 ? 19.578 -10.797 5.805 1 89 399 VAL B CA 1
ATOM 7052 C C . VAL B 1 399 ? 19.891 -9.727 4.75 1 89 399 VAL B C 1
ATOM 7054 O O . VAL B 1 399 ? 21.016 -9.219 4.688 1 89 399 VAL B O 1
ATOM 7057 N N . SER B 1 400 ? 18.953 -9.43 3.994 1 85.5 400 SER B N 1
ATOM 7058 C CA . SER B 1 400 ? 19.156 -8.461 2.918 1 85.5 400 SER B CA 1
ATOM 7059 C C . SER B 1 400 ? 19.484 -7.078 3.469 1 85.5 400 SER B C 1
ATOM 7061 O O . SER B 1 400 ? 20.391 -6.406 2.973 1 85.5 400 SER B O 1
ATOM 7063 N N . THR B 1 401 ? 18.812 -6.711 4.418 1 77.5 401 THR B N 1
ATOM 7064 C CA . THR B 1 401 ? 19.047 -5.406 5.027 1 77.5 401 THR B CA 1
ATOM 7065 C C . THR B 1 401 ? 20.391 -5.379 5.738 1 77.5 401 THR B C 1
ATOM 7067 O O . THR B 1 401 ? 21.141 -4.41 5.621 1 77.5 401 THR B O 1
ATOM 7070 N N . ALA B 1 402 ? 20.656 -6.402 6.449 1 82.31 402 ALA B N 1
ATOM 7071 C CA . ALA B 1 402 ? 21.922 -6.484 7.176 1 82.31 402 ALA B CA 1
ATOM 7072 C C . ALA B 1 402 ? 23.109 -6.496 6.215 1 82.31 402 ALA B C 1
ATOM 7074 O O . ALA B 1 402 ? 24.109 -5.809 6.441 1 82.31 402 ALA B O 1
ATOM 7075 N N . ALA B 1 403 ? 22.984 -7.234 5.223 1 83.44 403 ALA B N 1
ATOM 7076 C CA . ALA B 1 403 ? 24.062 -7.332 4.242 1 83.44 403 ALA B CA 1
ATOM 7077 C C . ALA B 1 403 ? 24.328 -5.977 3.594 1 83.44 403 ALA B C 1
ATOM 7079 O O . ALA B 1 403 ? 25.484 -5.574 3.445 1 83.44 403 ALA B O 1
ATOM 7080 N N . THR B 1 404 ? 23.297 -5.344 3.23 1 76.31 404 THR B N 1
ATOM 7081 C CA . THR B 1 404 ? 23.438 -4.027 2.617 1 76.31 404 THR B CA 1
ATOM 7082 C C . THR B 1 404 ? 24.047 -3.033 3.605 1 76.31 404 THR B C 1
ATOM 7084 O O . THR B 1 404 ? 24.891 -2.223 3.238 1 76.31 404 THR B O 1
ATOM 7087 N N . SER B 1 405 ? 23.625 -3.137 4.797 1 74.56 405 SER B N 1
ATOM 7088 C CA . SER B 1 405 ? 24.125 -2.248 5.836 1 74.56 405 SER B CA 1
ATOM 7089 C C . SER B 1 405 ? 25.609 -2.49 6.09 1 74.56 405 SER B C 1
ATOM 7091 O O . SER B 1 405 ? 26.375 -1.541 6.273 1 74.56 405 SER B O 1
ATOM 7093 N N . ILE B 1 406 ? 26 -3.65 6.121 1 78.88 406 ILE B N 1
ATOM 7094 C CA . ILE B 1 406 ? 27.391 -3.998 6.359 1 78.88 406 ILE B CA 1
ATOM 7095 C C . ILE B 1 406 ? 28.25 -3.531 5.188 1 78.88 406 ILE B C 1
ATOM 7097 O O . ILE B 1 406 ? 29.312 -2.936 5.383 1 78.88 406 ILE B O 1
ATOM 7101 N N . LEU B 1 407 ? 27.781 -3.758 4.039 1 76.56 407 LEU B N 1
ATOM 7102 C CA . LEU B 1 407 ? 28.516 -3.371 2.84 1 76.56 407 LEU B CA 1
ATOM 7103 C C . LEU B 1 407 ? 28.672 -1.854 2.754 1 76.56 407 LEU B C 1
ATOM 7105 O O . LEU B 1 407 ? 29.703 -1.348 2.316 1 76.56 407 LEU B O 1
ATOM 7109 N N . SER B 1 408 ? 27.688 -1.145 3.156 1 68.31 408 SER B N 1
ATOM 7110 C CA . SER B 1 408 ? 27.703 0.314 3.109 1 68.31 408 SER B CA 1
ATOM 7111 C C . SER B 1 408 ? 28.734 0.887 4.062 1 68.31 408 SER B C 1
ATOM 7113 O O . SER B 1 408 ? 29.25 1.99 3.848 1 68.31 408 SER B O 1
ATOM 7115 N N . ARG B 1 409 ? 28.984 0.174 5.039 1 69.06 409 ARG B N 1
ATOM 7116 C CA . ARG B 1 409 ? 29.984 0.626 6 1 69.06 409 ARG B CA 1
ATOM 7117 C C . ARG B 1 409 ? 31.391 0.561 5.41 1 69.06 409 ARG B C 1
ATOM 7119 O O . ARG B 1 409 ? 32.281 1.307 5.824 1 69.06 409 ARG B O 1
ATOM 7126 N N . TYR B 1 410 ? 31.547 -0.299 4.543 1 69.69 410 TYR B N 1
ATOM 7127 C CA . TYR B 1 410 ? 32.875 -0.446 3.914 1 69.69 410 TYR B CA 1
ATOM 7128 C C . TYR B 1 410 ? 32.969 0.456 2.691 1 69.69 410 TYR B C 1
ATOM 7130 O O . TYR B 1 410 ? 34.062 0.534 2.072 1 69.69 410 TYR B O 1
ATOM 7138 N N . ALA B 1 411 ? 31.875 1.077 2.381 1 64.12 411 ALA B N 1
ATOM 7139 C CA . ALA B 1 411 ? 31.859 1.897 1.173 1 64.12 411 ALA B CA 1
ATOM 7140 C C . ALA B 1 411 ? 32.156 3.357 1.498 1 64.12 411 ALA B C 1
ATOM 7142 O O . ALA B 1 411 ? 31.734 3.873 2.533 1 64.12 411 ALA B O 1
ATOM 7143 N N . THR B 1 412 ? 33.188 3.938 0.838 1 58 412 THR B N 1
ATOM 7144 C CA . THR B 1 412 ? 33.406 5.375 0.88 1 58 412 THR B CA 1
ATOM 7145 C C . THR B 1 412 ? 32.438 6.109 -0.026 1 58 412 THR B C 1
ATOM 7147 O O . THR B 1 412 ? 31.797 5.496 -0.894 1 58 412 THR B O 1
ATOM 7150 N N . PRO B 1 413 ? 32.094 7.281 0.262 1 56.06 413 PRO B N 1
ATOM 7151 C CA . PRO B 1 413 ? 31.156 8.023 -0.567 1 56.06 413 PRO B CA 1
ATOM 7152 C C . PRO B 1 413 ? 31.438 7.887 -2.061 1 56.06 413 PRO B C 1
ATOM 7154 O O . PRO B 1 413 ? 30.516 7.902 -2.875 1 56.06 413 PRO B O 1
ATOM 7157 N N . HIS B 1 414 ? 32.656 7.688 -2.4 1 53.34 414 HIS B N 1
ATOM 7158 C CA . HIS B 1 414 ? 33.031 7.594 -3.811 1 53.34 414 HIS B CA 1
ATOM 7159 C C . HIS B 1 414 ? 32.812 6.18 -4.34 1 53.34 414 HIS B C 1
ATOM 7161 O O . HIS B 1 414 ? 32.594 5.988 -5.539 1 53.34 414 HIS B O 1
ATOM 7167 N N . THR B 1 415 ? 32.844 5.215 -3.43 1 63.28 415 THR B N 1
ATOM 7168 C CA . THR B 1 415 ? 32.781 3.834 -3.891 1 63.28 415 THR B CA 1
ATOM 7169 C C . THR B 1 415 ? 31.453 3.193 -3.518 1 63.28 415 THR B C 1
ATOM 7171 O O . THR B 1 415 ? 31.219 2.025 -3.828 1 63.28 415 THR B O 1
ATOM 7174 N N . GLN B 1 416 ? 30.609 3.869 -2.922 1 66.19 416 GLN B N 1
ATOM 7175 C CA . GLN B 1 416 ? 29.344 3.342 -2.445 1 66.19 416 GLN B CA 1
ATOM 7176 C C . GLN B 1 416 ? 28.469 2.865 -3.605 1 66.19 416 GLN B C 1
ATOM 7178 O O . GLN B 1 416 ? 27.859 1.799 -3.533 1 66.19 416 GLN B O 1
ATOM 7183 N N . GLY B 1 417 ? 28.469 3.646 -4.668 1 61.06 417 GLY B N 1
ATOM 7184 C CA . GLY B 1 417 ? 27.703 3.25 -5.84 1 61.06 417 GLY B CA 1
ATOM 7185 C C . GLY B 1 417 ? 28.203 1.962 -6.469 1 61.06 417 GLY B C 1
ATOM 7186 O O . GLY B 1 417 ? 27.406 1.112 -6.871 1 61.06 417 GLY B O 1
ATOM 7187 N N . LEU B 1 418 ? 29.484 1.818 -6.477 1 64.69 418 LEU B N 1
ATOM 7188 C CA . LEU B 1 418 ? 30.078 0.629 -7.074 1 64.69 418 LEU B CA 1
ATOM 7189 C C . LEU B 1 418 ? 29.766 -0.61 -6.238 1 64.69 418 LEU B C 1
ATOM 7191 O O . LEU B 1 418 ? 29.391 -1.652 -6.781 1 64.69 418 LEU B O 1
ATOM 7195 N N . ILE B 1 419 ? 29.906 -0.532 -4.949 1 70.19 419 ILE B N 1
ATOM 7196 C CA . ILE B 1 419 ? 29.719 -1.67 -4.059 1 70.19 419 ILE B CA 1
ATOM 7197 C C . ILE B 1 419 ? 28.25 -2.102 -4.09 1 70.19 419 ILE B C 1
ATOM 7199 O O . ILE B 1 419 ? 27.953 -3.293 -4.203 1 70.19 419 ILE B O 1
ATOM 7203 N N . LEU B 1 420 ? 27.344 -1.188 -4.133 1 67.81 420 LEU B N 1
ATOM 7204 C CA . LEU B 1 420 ? 25.922 -1.511 -4.148 1 67.81 420 LEU B CA 1
ATOM 7205 C C . LEU B 1 420 ? 25.5 -1.988 -5.531 1 67.81 420 LEU B C 1
ATOM 7207 O O . LEU B 1 420 ? 24.594 -2.82 -5.652 1 67.81 420 LEU B O 1
ATOM 7211 N N . GLY B 1 421 ? 26.156 -1.412 -6.496 1 66.81 421 GLY B N 1
ATOM 7212 C CA . GLY B 1 421 ? 25.891 -1.867 -7.852 1 66.81 421 GLY B CA 1
ATOM 7213 C C . GLY B 1 421 ? 26.234 -3.328 -8.07 1 66.81 421 GLY B C 1
ATOM 7214 O O . GLY B 1 421 ? 25.469 -4.066 -8.688 1 66.81 421 GLY B O 1
ATOM 7215 N N . VAL B 1 422 ? 27.359 -3.682 -7.543 1 74.5 422 VAL B N 1
ATOM 7216 C CA . VAL B 1 422 ? 27.766 -5.078 -7.656 1 74.5 422 VAL B CA 1
ATOM 7217 C C . VAL B 1 422 ? 26.797 -5.965 -6.887 1 74.5 422 VAL B C 1
ATOM 7219 O O . VAL B 1 422 ? 26.453 -7.059 -7.344 1 74.5 422 VAL B O 1
ATOM 7222 N N . GLN B 1 423 ? 26.344 -5.5 -5.801 1 76.5 423 GLN B N 1
ATOM 7223 C CA . GLN B 1 423 ? 25.359 -6.25 -5.027 1 76.5 423 GLN B CA 1
ATOM 7224 C C . GLN B 1 423 ? 24.062 -6.453 -5.824 1 76.5 423 GLN B C 1
ATOM 7226 O O . GLN B 1 423 ? 23.484 -7.539 -5.801 1 76.5 423 GLN B O 1
ATOM 7231 N N . GLN B 1 424 ? 23.625 -5.52 -6.547 1 72 424 GLN B N 1
ATOM 7232 C CA . GLN B 1 424 ? 22.406 -5.605 -7.355 1 72 424 GLN B CA 1
ATOM 7233 C C . GLN B 1 424 ? 22.594 -6.574 -8.516 1 72 424 GLN B C 1
ATOM 7235 O O . GLN B 1 424 ? 21.641 -7.254 -8.922 1 72 424 GLN B O 1
ATOM 7240 N N . SER B 1 425 ? 23.844 -6.535 -9.039 1 74.56 425 SER B N 1
ATOM 7241 C CA . SER B 1 425 ? 24.125 -7.465 -10.125 1 74.56 425 SER B CA 1
ATOM 7242 C C . SER B 1 425 ? 24 -8.914 -9.656 1 74.56 425 SER B C 1
ATOM 7244 O O . SER B 1 425 ? 23.547 -9.773 -10.398 1 74.56 425 SER B O 1
ATOM 7246 N N . PHE B 1 426 ? 24.422 -9.117 -8.477 1 79.81 426 PHE B N 1
ATOM 7247 C CA . PHE B 1 426 ? 24.312 -10.461 -7.934 1 79.81 426 PHE B CA 1
ATOM 7248 C C . PHE B 1 426 ? 22.844 -10.836 -7.699 1 79.81 426 PHE B C 1
ATOM 7250 O O . PHE B 1 426 ? 22.453 -11.992 -7.895 1 79.81 426 PHE B O 1
ATOM 7257 N N . GLN B 1 427 ? 22.094 -9.945 -7.285 1 81 427 GLN B N 1
ATOM 7258 C CA . GLN B 1 427 ? 20.656 -10.188 -7.121 1 81 427 GLN B CA 1
ATOM 7259 C C . GLN B 1 427 ? 20 -10.508 -8.461 1 81 427 GLN B C 1
ATOM 7261 O O . GLN B 1 427 ? 19.172 -11.406 -8.547 1 81 427 GLN B O 1
ATOM 7266 N N . ALA B 1 428 ? 20.406 -9.75 -9.453 1 77.38 428 ALA B N 1
ATOM 7267 C CA . ALA B 1 428 ? 19.859 -9.969 -10.797 1 77.38 428 ALA B CA 1
ATOM 7268 C C . ALA B 1 428 ? 20.25 -11.344 -11.328 1 77.38 428 ALA B C 1
ATOM 7270 O O . ALA B 1 428 ? 19.438 -12.016 -11.969 1 77.38 428 ALA B O 1
ATOM 7271 N N . LEU B 1 429 ? 21.391 -11.672 -11.031 1 84.25 429 LEU B N 1
ATOM 7272 C CA . LEU B 1 429 ? 21.875 -12.984 -11.469 1 84.25 429 LEU B CA 1
ATOM 7273 C C . LEU B 1 429 ? 21.078 -14.102 -10.812 1 84.25 429 LEU B C 1
ATOM 7275 O O . LEU B 1 429 ? 20.734 -15.086 -11.461 1 84.25 429 LEU B O 1
ATOM 7279 N N . ALA B 1 430 ? 20.828 -13.938 -9.555 1 87.69 430 ALA B N 1
ATOM 7280 C CA . ALA B 1 430 ? 20.047 -14.938 -8.828 1 87.69 430 ALA B CA 1
ATOM 7281 C C . ALA B 1 430 ? 18.641 -15.039 -9.391 1 87.69 430 ALA B C 1
ATOM 7283 O O . ALA B 1 430 ? 18.078 -16.141 -9.469 1 87.69 430 ALA B O 1
ATOM 7284 N N . ARG B 1 431 ? 18.109 -13.977 -9.828 1 85.06 431 ARG B N 1
ATOM 7285 C CA . ARG B 1 431 ? 16.75 -13.953 -10.367 1 85.06 431 ARG B CA 1
ATOM 7286 C C . ARG B 1 431 ? 16.703 -14.562 -11.766 1 85.06 431 ARG B C 1
ATOM 7288 O O . ARG B 1 431 ? 15.648 -15.023 -12.211 1 85.06 431 ARG B O 1
ATOM 7295 N N . THR B 1 432 ? 17.844 -14.523 -12.469 1 89 432 THR B N 1
ATOM 7296 C CA . THR B 1 432 ? 17.891 -15.039 -13.828 1 89 432 THR B CA 1
ATOM 7297 C C . THR B 1 432 ? 18.188 -16.547 -13.828 1 89 432 THR B C 1
ATOM 7299 O O . THR B 1 432 ? 17.484 -17.312 -14.477 1 89 432 THR B O 1
ATOM 7302 N N . ILE B 1 433 ? 19.047 -16.906 -13.008 1 91.31 433 ILE B N 1
ATOM 7303 C CA . ILE B 1 433 ? 19.5 -18.297 -13.008 1 91.31 433 ILE B CA 1
ATOM 7304 C C . ILE B 1 433 ? 18.641 -19.125 -12.047 1 91.31 433 ILE B C 1
ATOM 7306 O O . ILE B 1 433 ? 18.406 -20.312 -12.273 1 91.31 433 ILE B O 1
ATOM 7310 N N . GLY B 1 434 ? 18.172 -18.547 -11.062 1 90.62 434 GLY B N 1
ATOM 7311 C CA . GLY B 1 434 ? 17.453 -19.219 -9.992 1 90.62 434 GLY B CA 1
ATOM 7312 C C . GLY B 1 434 ? 16.266 -20.031 -10.492 1 90.62 434 GLY B C 1
ATOM 7313 O O . GLY B 1 434 ? 16.219 -21.25 -10.312 1 90.62 434 GLY B O 1
ATOM 7314 N N . PRO B 1 435 ? 15.383 -19.391 -11.172 1 90.44 435 PRO B N 1
ATOM 7315 C CA . PRO B 1 435 ? 14.188 -20.109 -11.617 1 90.44 435 PRO B CA 1
ATOM 7316 C C . PRO B 1 435 ? 14.508 -21.297 -12.523 1 90.44 435 PRO B C 1
ATOM 7318 O O . PRO B 1 435 ? 13.852 -22.344 -12.445 1 90.44 435 PRO B O 1
ATOM 7321 N N . ILE B 1 436 ? 15.516 -21.188 -13.398 1 91.81 436 ILE B N 1
ATOM 7322 C CA . ILE B 1 436 ? 15.891 -22.266 -14.312 1 91.81 436 ILE B CA 1
ATOM 7323 C C . ILE B 1 436 ? 16.469 -23.438 -13.516 1 91.81 436 ILE B C 1
ATOM 7325 O O . ILE B 1 436 ? 16.109 -24.594 -13.758 1 91.81 436 ILE B O 1
ATOM 7329 N N . LEU B 1 437 ? 17.234 -23.062 -12.609 1 91.44 437 LEU B N 1
ATOM 7330 C CA . LEU B 1 437 ? 17.891 -24.094 -11.797 1 91.44 437 LEU B CA 1
ATOM 7331 C C . LEU B 1 437 ? 16.875 -24.812 -10.922 1 91.44 437 LEU B C 1
ATOM 7333 O O . LEU B 1 437 ? 16.891 -26.047 -10.828 1 91.44 437 LEU B O 1
ATOM 7337 N N . TRP B 1 438 ? 15.992 -24.109 -10.289 1 92.38 438 TRP B N 1
ATOM 7338 C CA . TRP B 1 438 ? 15.062 -24.688 -9.328 1 92.38 438 TRP B CA 1
ATOM 7339 C C . TRP B 1 438 ? 14 -25.531 -10.023 1 92.38 438 TRP B C 1
ATOM 7341 O O . TRP B 1 438 ? 13.609 -26.594 -9.516 1 92.38 438 TRP B O 1
ATOM 7351 N N . THR B 1 439 ? 13.516 -25.094 -11.195 1 90.5 439 THR B N 1
ATOM 7352 C CA . THR B 1 439 ? 12.492 -25.875 -11.906 1 90.5 439 THR B CA 1
ATOM 7353 C C . THR B 1 439 ? 13.086 -27.172 -12.461 1 90.5 439 THR B C 1
ATOM 7355 O O . THR B 1 439 ? 12.391 -28.172 -12.562 1 90.5 439 THR B O 1
ATOM 7358 N N . ALA B 1 440 ? 14.352 -27.125 -12.82 1 90.31 440 ALA B N 1
ATOM 7359 C CA . ALA B 1 440 ? 15.023 -28.328 -13.281 1 90.31 440 ALA B CA 1
ATOM 7360 C C . ALA B 1 440 ? 15.117 -29.375 -12.164 1 90.31 440 ALA B C 1
ATOM 7362 O O . ALA B 1 440 ? 14.93 -30.562 -12.398 1 90.31 440 ALA B O 1
ATOM 7363 N N . ILE B 1 441 ? 15.312 -28.906 -10.969 1 90.56 441 ILE B N 1
ATOM 7364 C CA . ILE B 1 441 ? 15.438 -29.781 -9.812 1 90.56 441 ILE B CA 1
ATOM 7365 C C . ILE B 1 441 ? 14.055 -30.219 -9.344 1 90.56 441 ILE B C 1
ATOM 7367 O O . ILE B 1 441 ? 13.883 -31.359 -8.867 1 90.56 441 ILE B O 1
ATOM 7371 N N . PHE B 1 442 ? 13.141 -29.406 -9.516 1 89.5 442 PHE B N 1
ATOM 7372 C CA . PHE B 1 442 ? 11.773 -29.672 -9.086 1 89.5 442 PHE B CA 1
ATOM 7373 C C . PHE B 1 442 ? 11.203 -30.891 -9.812 1 89.5 442 PHE B C 1
ATOM 7375 O O . PHE B 1 442 ? 10.445 -31.656 -9.227 1 89.5 442 PHE B O 1
ATOM 7382 N N . ASP B 1 443 ? 11.523 -31.062 -11.094 1 85.94 443 ASP B N 1
ATOM 7383 C CA . ASP B 1 443 ? 11.008 -32.156 -11.914 1 85.94 443 ASP B CA 1
ATOM 7384 C C . ASP B 1 443 ? 11.484 -33.5 -11.383 1 85.94 443 ASP B C 1
ATOM 7386 O O . ASP B 1 443 ? 10.797 -34.5 -11.547 1 85.94 443 ASP B O 1
ATOM 7390 N N . SER B 1 444 ? 12.625 -33.469 -10.688 1 84.12 444 SER B N 1
ATOM 7391 C CA . SER B 1 444 ? 13.156 -34.719 -10.156 1 84.12 444 SER B CA 1
ATOM 7392 C C . SER B 1 444 ? 12.477 -35.094 -8.844 1 84.12 444 SER B C 1
ATOM 7394 O O . SER B 1 444 ? 12.016 -36.219 -8.672 1 84.12 444 SER B O 1
ATOM 7396 N N . TYR B 1 445 ? 12.531 -34.219 -7.895 1 84.12 445 TYR B N 1
ATOM 7397 C CA . TYR B 1 445 ? 11.914 -34.344 -6.578 1 84.12 445 TYR B CA 1
ATOM 7398 C C . TYR B 1 445 ? 11.336 -33.031 -6.102 1 84.12 445 TYR B C 1
ATOM 7400 O O . TYR B 1 445 ? 12.062 -32.062 -5.914 1 84.12 445 TYR B O 1
ATOM 7408 N N . ALA B 1 446 ? 10.109 -33.062 -5.875 1 83.88 446 ALA B N 1
ATOM 7409 C CA . ALA B 1 446 ? 9.336 -31.828 -5.664 1 83.88 446 ALA B CA 1
ATOM 7410 C C . ALA B 1 446 ? 9.891 -31.031 -4.484 1 83.88 446 ALA B C 1
ATOM 7412 O O . ALA B 1 446 ? 10.102 -29.828 -4.59 1 83.88 446 ALA B O 1
ATOM 7413 N N . PRO B 1 447 ? 10.227 -31.703 -3.377 1 86.12 447 PRO B N 1
ATOM 7414 C CA . PRO B 1 447 ? 10.695 -30.891 -2.248 1 86.12 447 PRO B CA 1
ATOM 7415 C C . PRO B 1 447 ? 12.195 -30.609 -2.314 1 86.12 447 PRO B C 1
ATOM 7417 O O . PRO B 1 447 ? 12.727 -29.875 -1.467 1 86.12 447 PRO B O 1
ATOM 7420 N N . LEU B 1 448 ? 12.922 -31.078 -3.287 1 89.56 448 LEU B N 1
ATOM 7421 C CA . LEU B 1 448 ? 14.375 -30.984 -3.379 1 89.56 448 LEU B CA 1
ATOM 7422 C C . LEU B 1 448 ? 14.836 -29.531 -3.459 1 89.56 448 LEU B C 1
ATOM 7424 O O . LEU B 1 448 ? 15.828 -29.156 -2.838 1 89.56 448 LEU B O 1
ATOM 7428 N N . PRO B 1 449 ? 14.125 -28.688 -4.188 1 91.44 449 PRO B N 1
ATOM 7429 C CA . PRO B 1 449 ? 14.562 -27.297 -4.219 1 91.44 449 PRO B CA 1
ATOM 7430 C C . PRO B 1 449 ? 14.578 -26.656 -2.836 1 91.44 449 PRO B C 1
ATOM 7432 O O . PRO B 1 449 ? 15.484 -25.859 -2.527 1 91.44 449 PRO B O 1
ATOM 7435 N N . PHE B 1 450 ? 13.672 -26.969 -2.01 1 92.88 450 PHE B N 1
ATOM 7436 C CA . PHE B 1 450 ? 13.602 -26.391 -0.675 1 92.88 450 PHE B CA 1
ATOM 7437 C C . PHE B 1 450 ? 14.727 -26.922 0.205 1 92.88 450 PHE B C 1
ATOM 7439 O O . PHE B 1 450 ? 15.281 -26.203 1.027 1 92.88 450 PHE B O 1
ATOM 7446 N N . TRP B 1 451 ? 15.086 -28.188 0.001 1 92.69 451 TRP B N 1
ATOM 7447 C CA . TRP B 1 451 ? 16.219 -28.75 0.732 1 92.69 451 TRP B CA 1
ATOM 7448 C C . TRP B 1 451 ? 17.516 -28.094 0.316 1 92.69 451 TRP B C 1
ATOM 7450 O O . TRP B 1 451 ? 18.359 -27.781 1.162 1 92.69 451 TRP B O 1
ATOM 7460 N N . VAL B 1 452 ? 17.656 -27.938 -0.931 1 93.88 452 VAL B N 1
ATOM 7461 C CA . VAL B 1 452 ? 18.859 -27.297 -1.438 1 93.88 452 VAL B CA 1
ATOM 7462 C C . VAL B 1 452 ? 18.922 -25.844 -0.955 1 93.88 452 VAL B C 1
ATOM 7464 O O . VAL B 1 452 ? 20 -25.359 -0.59 1 93.88 452 VAL B O 1
ATOM 7467 N N . ALA B 1 453 ? 17.781 -25.172 -1.004 1 93.75 453 ALA B N 1
ATOM 7468 C CA . ALA B 1 453 ? 17.734 -23.797 -0.523 1 93.75 453 ALA B CA 1
ATOM 7469 C C . ALA B 1 453 ? 18.094 -23.719 0.959 1 93.75 453 ALA B C 1
ATOM 7471 O O . ALA B 1 453 ? 18.766 -22.781 1.395 1 93.75 453 ALA B O 1
ATOM 7472 N N . ALA B 1 454 ? 17.609 -24.656 1.733 1 94.56 454 ALA B N 1
ATOM 7473 C CA . ALA B 1 454 ? 17.969 -24.703 3.152 1 94.56 454 ALA B CA 1
ATOM 7474 C C . ALA B 1 454 ? 19.469 -24.875 3.342 1 94.56 454 ALA B C 1
ATOM 7476 O O . ALA B 1 454 ? 20.078 -24.219 4.176 1 94.56 454 ALA B O 1
ATOM 7477 N N . ALA B 1 455 ? 20.016 -25.766 2.561 1 94.88 455 ALA B N 1
ATOM 7478 C CA . ALA B 1 455 ? 21.453 -26 2.621 1 94.88 455 ALA B CA 1
ATOM 7479 C C . ALA B 1 455 ? 22.219 -24.734 2.254 1 94.88 455 ALA B C 1
ATOM 7481 O O . ALA B 1 455 ? 23.219 -24.391 2.904 1 94.88 455 ALA B O 1
ATOM 7482 N N . LEU B 1 456 ? 21.766 -24.078 1.244 1 94.44 456 LEU B N 1
ATOM 7483 C CA . LEU B 1 456 ? 22.406 -22.844 0.816 1 94.44 456 LEU B CA 1
ATOM 7484 C C . LEU B 1 456 ? 22.312 -21.781 1.904 1 94.44 456 LEU B C 1
ATOM 7486 O O . LEU B 1 456 ? 23.25 -21.016 2.111 1 94.44 456 LEU B O 1
ATOM 7490 N N . SER B 1 457 ? 21.172 -21.672 2.541 1 93.69 457 SER B N 1
ATOM 7491 C CA . SER B 1 457 ? 21 -20.703 3.617 1 93.69 457 SER B CA 1
ATOM 7492 C C . SER B 1 457 ? 21.938 -21 4.785 1 93.69 457 SER B C 1
ATOM 7494 O O . SER B 1 457 ? 22.438 -20.078 5.438 1 93.69 457 SER B O 1
ATOM 7496 N N . PHE B 1 458 ? 22.188 -22.266 5.02 1 93.5 458 PHE B N 1
ATOM 7497 C CA . PHE B 1 458 ? 23.125 -22.641 6.07 1 93.5 458 PHE B CA 1
ATOM 7498 C C . PHE B 1 458 ? 24.547 -22.234 5.695 1 93.5 458 PHE B C 1
ATOM 7500 O O . PHE B 1 458 ? 25.328 -21.828 6.559 1 93.5 458 PHE B O 1
ATOM 7507 N N . VAL B 1 459 ? 24.812 -22.422 4.43 1 92.88 459 VAL B N 1
ATOM 7508 C CA . VAL B 1 459 ? 26.109 -21.938 3.947 1 92.88 459 VAL B CA 1
ATOM 7509 C C . VAL B 1 459 ? 26.203 -20.438 4.137 1 92.88 459 VAL B C 1
ATOM 7511 O O . VAL B 1 459 ? 27.281 -19.906 4.457 1 92.88 459 VAL B O 1
ATOM 7514 N N . GLY B 1 460 ? 25.078 -19.766 3.893 1 91.38 460 GLY B N 1
ATOM 7515 C CA . GLY B 1 460 ? 25.047 -18.344 4.141 1 91.38 460 GLY B CA 1
ATOM 7516 C C . GLY B 1 460 ? 25.344 -17.984 5.586 1 91.38 460 GLY B C 1
ATOM 7517 O O . GLY B 1 460 ? 26.047 -17 5.852 1 91.38 460 GLY B O 1
ATOM 7518 N N . VAL B 1 461 ? 24.797 -18.75 6.516 1 91.69 461 VAL B N 1
ATOM 7519 C CA . VAL B 1 461 ? 25.078 -18.547 7.934 1 91.69 461 VAL B CA 1
ATOM 7520 C C . VAL B 1 461 ? 26.578 -18.641 8.172 1 91.69 461 VAL B C 1
ATOM 7522 O O . VAL B 1 461 ? 27.172 -17.797 8.852 1 91.69 461 VAL B O 1
ATOM 7525 N N . GLY B 1 462 ? 27.188 -19.641 7.594 1 90.5 462 GLY B N 1
ATOM 7526 C CA . GLY B 1 462 ? 28.625 -19.812 7.715 1 90.5 462 GLY B CA 1
ATOM 7527 C C . GLY B 1 462 ? 29.406 -18.656 7.133 1 90.5 462 GLY B C 1
ATOM 7528 O O . GLY B 1 462 ? 30.391 -18.219 7.719 1 90.5 462 GLY B O 1
ATOM 7529 N N . GLY B 1 463 ? 28.969 -18.156 5.977 1 89.94 463 GLY B N 1
ATOM 7530 C CA . GLY B 1 463 ? 29.641 -17.016 5.352 1 89.94 463 GLY B CA 1
ATOM 7531 C C . GLY B 1 463 ? 29.609 -15.766 6.203 1 89.94 463 GLY B C 1
ATOM 7532 O O . GLY B 1 463 ? 30.625 -15.086 6.359 1 89.94 463 GLY B O 1
ATOM 7533 N N . PHE B 1 464 ? 28.469 -15.445 6.766 1 89.69 464 PHE B N 1
ATOM 7534 C CA . PHE B 1 464 ? 28.359 -14.258 7.609 1 89.69 464 PHE B CA 1
ATOM 7535 C C . PHE B 1 464 ? 29.141 -14.438 8.898 1 89.69 464 PHE B C 1
ATOM 7537 O O . PHE B 1 464 ? 29.688 -13.469 9.445 1 89.69 464 PHE B O 1
ATOM 7544 N N . PHE B 1 465 ? 29.188 -15.664 9.352 1 87.75 465 PHE B N 1
ATOM 7545 C CA . PHE B 1 465 ? 29.953 -15.938 10.555 1 87.75 465 PHE B CA 1
ATOM 7546 C C . PHE B 1 465 ? 31.438 -15.703 10.305 1 87.75 465 PHE B C 1
ATOM 7548 O O . PHE B 1 465 ? 32.156 -15.172 11.164 1 87.75 465 PHE B O 1
ATOM 7555 N N . VAL B 1 466 ? 31.922 -16.078 9.156 1 85.44 466 VAL B N 1
ATOM 7556 C CA . VAL B 1 466 ? 33.312 -15.875 8.797 1 85.44 466 VAL B CA 1
ATOM 7557 C C . VAL B 1 466 ? 33.625 -14.383 8.719 1 85.44 466 VAL B C 1
ATOM 7559 O O . VAL B 1 466 ? 34.688 -13.93 9.148 1 85.44 466 VAL B O 1
ATOM 7562 N N . THR B 1 467 ? 32.719 -13.664 8.164 1 83.19 467 THR B N 1
ATOM 7563 C CA . THR B 1 467 ? 32.938 -12.227 8.055 1 83.19 467 THR B CA 1
ATOM 7564 C C . THR B 1 467 ? 32.938 -11.578 9.438 1 83.19 467 THR B C 1
ATOM 7566 O O . THR B 1 467 ? 33.625 -10.578 9.656 1 83.19 467 THR B O 1
ATOM 7569 N N . LEU B 1 468 ? 32.125 -12.031 10.328 1 80.44 468 LEU B N 1
ATOM 7570 C CA . LEU B 1 468 ? 32.094 -11.531 11.695 1 80.44 468 LEU B CA 1
ATOM 7571 C C . LEU B 1 468 ? 33.438 -11.766 12.375 1 80.44 468 LEU B C 1
ATOM 7573 O O . LEU B 1 468 ? 33.938 -10.898 13.102 1 80.44 468 LEU B O 1
ATOM 7577 N N . LEU B 1 469 ? 34.062 -12.836 12.078 1 76 469 LEU B N 1
ATOM 7578 C CA . LEU B 1 469 ? 35.344 -13.172 12.672 1 76 469 LEU B CA 1
ATOM 7579 C C . LEU B 1 469 ? 36.438 -12.289 12.094 1 76 469 LEU B C 1
ATOM 7581 O O . LEU B 1 469 ? 37.375 -11.891 12.812 1 76 469 LEU B O 1
ATOM 7585 N N . PHE B 1 470 ? 36.281 -11.969 10.867 1 70.19 470 PHE B N 1
ATOM 7586 C CA . PHE B 1 470 ? 37.312 -11.125 10.227 1 70.19 470 PHE B CA 1
ATOM 7587 C C . PHE B 1 470 ? 37.125 -9.672 10.641 1 70.19 470 PHE B C 1
ATOM 7589 O O . PHE B 1 470 ? 38.125 -8.938 10.75 1 70.19 470 PHE B O 1
ATOM 7596 N N . ASN B 1 471 ? 35.844 -9.125 10.633 1 64.19 471 ASN B N 1
ATOM 7597 C CA . ASN B 1 471 ? 35.562 -7.738 11 1 64.19 471 ASN B CA 1
ATOM 7598 C C . ASN B 1 471 ? 36 -7.445 12.438 1 64.19 471 ASN B C 1
ATOM 7600 O O . ASN B 1 471 ? 36.375 -6.32 12.758 1 64.19 471 ASN B O 1
ATOM 7604 N N . ARG B 1 472 ? 35.781 -8.258 13.367 1 54.03 472 ARG B N 1
ATOM 7605 C CA . ARG B 1 472 ? 36.281 -8.055 14.727 1 54.03 472 ARG B CA 1
ATOM 7606 C C . ARG B 1 472 ? 37.781 -7.777 14.734 1 54.03 472 ARG B C 1
ATOM 7608 O O . ARG B 1 472 ? 38.281 -7.105 15.641 1 54.03 472 ARG B O 1
ATOM 7615 N N . ARG B 1 473 ? 38.469 -8.141 13.68 1 45.28 473 ARG B N 1
ATOM 7616 C CA . ARG B 1 473 ? 39.875 -7.852 13.625 1 45.28 473 ARG B CA 1
ATOM 7617 C C . ARG B 1 473 ? 40.125 -6.465 13.039 1 45.28 473 ARG B C 1
ATOM 7619 O O . ARG B 1 473 ? 41.25 -5.957 13.094 1 45.28 473 ARG B O 1
ATOM 7626 N N . LEU B 1 474 ? 39.25 -6.02 12.281 1 46.66 474 LEU B N 1
ATOM 7627 C CA . LEU B 1 474 ? 39.469 -4.719 11.656 1 46.66 474 LEU B CA 1
ATOM 7628 C C . LEU B 1 474 ? 39.062 -3.59 12.602 1 46.66 474 LEU B C 1
ATOM 7630 O O . LEU B 1 474 ? 38.094 -3.717 13.359 1 46.66 474 LEU B O 1
ATOM 7634 N N . PRO B 1 475 ? 40.031 -2.785 13.008 1 38.03 475 PRO B N 1
ATOM 7635 C CA . PRO B 1 475 ? 39.812 -1.683 13.945 1 38.03 475 PRO B CA 1
ATOM 7636 C C . PRO B 1 475 ? 38.562 -0.849 13.609 1 38.03 475 PRO B C 1
ATOM 7638 O O . PRO B 1 475 ? 38.312 -0.557 12.438 1 38.03 475 PRO B O 1
ATOM 7641 N N . GLU B 1 476 ? 37.469 -1.199 14.117 1 37.69 476 GLU B N 1
ATOM 7642 C CA . GLU B 1 476 ? 36.344 -0.295 13.938 1 37.69 476 GLU B CA 1
ATOM 7643 C C . GLU B 1 476 ? 36.812 1.155 13.828 1 37.69 476 GLU B C 1
ATOM 7645 O O . GLU B 1 476 ? 37.562 1.631 14.664 1 37.69 476 GLU B O 1
ATOM 7650 N N . LYS B 1 477 ? 37.094 1.732 12.805 1 34.47 477 LYS B N 1
ATOM 7651 C CA . LYS B 1 477 ? 37.469 3.145 12.766 1 34.47 477 LYS B CA 1
ATOM 7652 C C . LYS B 1 477 ? 36.719 3.936 13.836 1 34.47 477 LYS B C 1
ATOM 7654 O O . LYS B 1 477 ? 35.5 3.994 13.828 1 34.47 477 LYS B O 1
ATOM 7659 N N . LYS B 1 478 ? 37.25 3.896 15.047 1 31.91 478 LYS B N 1
ATOM 7660 C CA . LYS B 1 478 ? 36.781 4.875 16.031 1 31.91 478 LYS B CA 1
ATOM 7661 C C . LYS B 1 478 ? 36.562 6.238 15.383 1 31.91 478 LYS B C 1
ATOM 7663 O O . LYS B 1 478 ? 37.5 6.82 14.812 1 31.91 478 LYS B O 1
ATOM 7668 N N . ILE B 1 479 ? 35.5 6.422 14.805 1 30.09 479 ILE B N 1
ATOM 7669 C CA . ILE B 1 479 ? 35.344 7.855 14.602 1 30.09 479 ILE B CA 1
ATOM 7670 C C . ILE B 1 479 ? 35.875 8.617 15.812 1 30.09 479 ILE B C 1
ATOM 7672 O O . ILE B 1 479 ? 35.344 8.492 16.922 1 30.09 479 ILE B O 1
ATOM 7676 N N . THR B 1 480 ? 37.219 8.664 16.031 1 27.19 480 THR B N 1
ATOM 7677 C CA . THR B 1 480 ? 37.844 9.539 17.031 1 27.19 480 THR B CA 1
ATOM 7678 C C . THR B 1 480 ? 37 10.82 17.188 1 27.19 480 THR B C 1
ATOM 7680 O O . THR B 1 480 ? 36.938 11.625 16.25 1 27.19 480 THR B O 1
ATOM 7683 N N . VAL B 1 481 ? 35.969 10.703 17.891 1 27.75 481 VAL B N 1
ATOM 7684 C CA . VAL B 1 481 ? 35.438 11.961 18.422 1 27.75 481 VAL B CA 1
ATOM 7685 C C . VAL B 1 481 ? 36.594 12.781 19 1 27.75 481 VAL B C 1
ATOM 7687 O O . VAL B 1 481 ? 37.219 12.375 20 1 27.75 481 VAL B O 1
ATOM 7690 N N . VAL B 1 482 ? 37.531 13.328 18.188 1 27.8 482 VAL B N 1
ATOM 7691 C CA . VAL B 1 482 ? 38.562 14.258 18.672 1 27.8 482 VAL B CA 1
ATOM 7692 C C . VAL B 1 482 ? 37.969 15.141 19.766 1 27.8 482 VAL B C 1
ATOM 7694 O O . VAL B 1 482 ? 37 15.883 19.531 1 27.8 482 VAL B O 1
ATOM 7697 N N . ASP B 1 483 ? 38.062 14.742 20.938 1 26.97 483 ASP B N 1
ATOM 7698 C CA . ASP B 1 483 ? 37.875 15.609 22.109 1 26.97 483 ASP B CA 1
ATOM 7699 C C . ASP B 1 483 ? 38.562 16.953 21.891 1 26.97 483 ASP B C 1
ATOM 7701 O O . ASP B 1 483 ? 39.75 17 21.594 1 26.97 483 ASP B O 1
ATOM 7705 N N . PRO B 1 484 ? 37.75 17.984 21.484 1 28.86 484 PRO B N 1
ATOM 7706 C CA . PRO B 1 484 ? 38.438 19.266 21.312 1 28.86 484 PRO B CA 1
ATOM 7707 C C . PRO B 1 484 ? 39.406 19.594 22.469 1 28.86 484 PRO B C 1
ATOM 7709 O O . PRO B 1 484 ? 38.938 19.812 23.594 1 28.86 484 PRO B O 1
ATOM 7712 N N . SER B 1 485 ? 40.469 18.906 22.641 1 29.42 485 SER B N 1
ATOM 7713 C CA . SER B 1 485 ? 41.438 19.391 23.609 1 29.42 485 SER B CA 1
ATOM 7714 C C . SER B 1 485 ? 41.656 20.891 23.453 1 29.42 485 SER B C 1
ATOM 7716 O O . SER B 1 485 ? 41.656 21.406 22.328 1 29.42 485 SER B O 1
ATOM 7718 N N . PRO B 1 486 ? 41.469 21.672 24.547 1 29.78 486 PRO B N 1
ATOM 7719 C CA . PRO B 1 486 ? 41.594 23.141 24.531 1 29.78 486 PRO B CA 1
ATOM 7720 C C . PRO B 1 486 ? 42.781 23.609 23.672 1 29.78 486 PRO B C 1
ATOM 7722 O O . PRO B 1 486 ? 43.812 22.938 23.609 1 29.78 486 PRO B O 1
ATOM 7725 N N . PRO B 1 487 ? 42.375 24.281 22.578 1 30.23 487 PRO B N 1
ATOM 7726 C CA . PRO B 1 487 ? 43.438 24.781 21.703 1 30.23 487 PRO B CA 1
ATOM 7727 C C . PRO B 1 487 ? 44.594 25.359 22.484 1 30.23 487 PRO B C 1
ATOM 7729 O O . PRO B 1 487 ? 44.406 25.938 23.547 1 30.23 487 PRO B O 1
ATOM 7732 N N . ALA B 1 488 ? 45.75 24.828 22.438 1 30.19 488 ALA B N 1
ATOM 7733 C CA . ALA B 1 488 ? 47 25.297 23.047 1 30.19 488 ALA B CA 1
ATOM 7734 C C . ALA B 1 488 ? 47.156 26.812 22.859 1 30.19 488 ALA B C 1
ATOM 7736 O O . ALA B 1 488 ? 46.906 27.344 21.781 1 30.19 488 ALA B O 1
ATOM 7737 N N . GLU B 1 489 ? 47.188 27.797 23.812 1 29.52 489 GLU B N 1
ATOM 7738 C CA . GLU B 1 489 ? 47.406 29.203 24.125 1 29.52 489 GLU B CA 1
ATOM 7739 C C . GLU B 1 489 ? 48.469 29.812 23.234 1 29.52 489 GLU B C 1
ATOM 7741 O O . GLU B 1 489 ? 48.625 31.031 23.188 1 29.52 489 GLU B O 1
ATOM 7746 N N . SER B 1 490 ? 49.406 29.078 22.672 1 28.59 490 SER B N 1
ATOM 7747 C CA . SER B 1 490 ? 50.688 29.75 22.469 1 28.59 490 SER B CA 1
ATOM 7748 C C . SER B 1 490 ? 50.594 30.75 21.312 1 28.59 490 SER B C 1
ATOM 7750 O O . SER B 1 490 ? 51.219 31.828 21.391 1 28.59 490 SER B O 1
ATOM 7752 N N . ARG B 1 491 ? 50.438 30.422 19.984 1 29.73 491 ARG B N 1
ATOM 7753 C CA . ARG B 1 491 ? 51.219 31.203 19.047 1 29.73 491 ARG B CA 1
ATOM 7754 C C . ARG B 1 491 ? 50.438 32.406 18.531 1 29.73 491 ARG B C 1
ATOM 7756 O O . ARG B 1 491 ? 49.656 32.281 17.578 1 29.73 491 ARG B O 1
ATOM 7763 N N . VAL B 1 492 ? 49.906 33.438 19.359 1 31.83 492 VAL B N 1
ATOM 7764 C CA . VAL B 1 492 ? 49.312 34.75 19.203 1 31.83 492 VAL B CA 1
ATOM 7765 C C . VAL B 1 492 ? 50.156 35.594 18.234 1 31.83 492 VAL B C 1
ATOM 7767 O O . VAL B 1 492 ? 49.781 36.688 17.844 1 31.83 492 VAL B O 1
ATOM 7770 N N . SER B 1 493 ? 51.5 35.344 18.172 1 31.98 493 SER B N 1
ATOM 7771 C CA . SER B 1 493 ? 52.344 36.438 17.766 1 31.98 493 SER B CA 1
ATOM 7772 C C . SER B 1 493 ? 51.969 36.969 16.391 1 31.98 493 SER B C 1
ATOM 7774 O O . SER B 1 493 ? 52 38.156 16.141 1 31.98 493 SER B O 1
ATOM 7776 N N . GLN B 1 494 ? 52.281 36.281 15.32 1 35.03 494 GLN B N 1
ATOM 7777 C CA . GLN B 1 494 ? 52.438 37 14.047 1 35.03 494 GLN B CA 1
ATOM 7778 C C . GLN B 1 494 ? 51.125 37.156 13.312 1 35.03 494 GLN B C 1
ATOM 7780 O O . GLN B 1 494 ? 50.844 36.406 12.375 1 35.03 494 GLN B O 1
ATOM 7785 N N . LEU B 1 495 ? 50.062 37.5 14.125 1 34.38 495 LEU B N 1
ATOM 7786 C CA . LEU B 1 495 ? 48.719 37.469 13.586 1 34.38 495 LEU B CA 1
ATOM 7787 C C . LEU B 1 495 ? 48.5 38.594 12.555 1 34.38 495 LEU B C 1
ATOM 7789 O O . LEU B 1 495 ? 48.812 39.75 12.82 1 34.38 495 LEU B O 1
ATOM 7793 N N . ASP B 1 496 ? 48.594 38.25 11.203 1 43.38 496 ASP B N 1
ATOM 7794 C CA . ASP B 1 496 ? 48.406 39.125 10.062 1 43.38 496 ASP B CA 1
ATOM 7795 C C . ASP B 1 496 ? 47.094 39.906 10.195 1 43.38 496 ASP B C 1
ATOM 7797 O O . ASP B 1 496 ? 46.094 39.344 10.57 1 43.38 496 ASP B O 1
ATOM 7801 N N . PRO B 1 497 ? 47.125 41.188 10.258 1 46.56 497 PRO B N 1
ATOM 7802 C CA . PRO B 1 497 ? 45.969 42.062 10.43 1 46.56 497 PRO B CA 1
ATOM 7803 C C . PRO B 1 497 ? 44.812 41.719 9.477 1 46.56 497 PRO B C 1
ATOM 7805 O O . PRO B 1 497 ? 43.656 41.812 9.844 1 46.56 497 PRO B O 1
ATOM 7808 N N . GLU B 1 498 ? 45.188 41.344 8.281 1 53.38 498 GLU B N 1
ATOM 7809 C CA . GLU B 1 498 ? 44.125 41.062 7.332 1 53.38 498 GLU B CA 1
ATOM 7810 C C . GLU B 1 498 ? 43.344 39.812 7.738 1 53.38 498 GLU B C 1
ATOM 7812 O O . GLU B 1 498 ? 42.125 39.75 7.562 1 53.38 498 GLU B O 1
ATOM 7817 N N . ALA B 1 499 ? 44.094 38.875 8.328 1 54.44 499 ALA B N 1
ATOM 7818 C CA . ALA B 1 499 ? 43.438 37.656 8.812 1 54.44 499 ALA B CA 1
ATOM 7819 C C . ALA B 1 499 ? 42.531 37.938 10.008 1 54.44 499 ALA B C 1
ATOM 7821 O O . ALA B 1 499 ? 41.469 37.344 10.164 1 54.44 499 ALA B O 1
ATOM 7822 N N . LEU B 1 500 ? 42.906 39.062 10.766 1 52.94 500 LEU B N 1
ATOM 7823 C CA . LEU B 1 500 ? 42.094 39.438 11.898 1 52.94 500 LEU B CA 1
ATOM 7824 C C . LEU B 1 500 ? 40.781 40.062 11.438 1 52.94 500 LEU B C 1
ATOM 7826 O O . LEU B 1 500 ? 39.719 39.781 12.016 1 52.94 500 LEU B O 1
ATOM 7830 N N . VAL B 1 501 ? 40.844 40.844 10.328 1 57.62 501 VAL B N 1
ATOM 7831 C CA . VAL B 1 501 ? 39.625 41.469 9.812 1 57.62 501 VAL B CA 1
ATOM 7832 C C . VAL B 1 501 ? 38.688 40.406 9.305 1 57.62 501 VAL B C 1
ATOM 7834 O O . VAL B 1 501 ? 37.469 40.469 9.57 1 57.62 501 VAL B O 1
ATOM 7837 N N . GLU B 1 502 ? 39.281 39.406 8.562 1 60.88 502 GLU B N 1
ATOM 7838 C CA . GLU B 1 502 ? 38.438 38.344 8.062 1 60.88 502 GLU B CA 1
ATOM 7839 C C . GLU B 1 502 ? 37.875 37.5 9.211 1 60.88 502 GLU B C 1
ATOM 7841 O O . GLU B 1 502 ? 36.719 37.062 9.164 1 60.88 502 GLU B O 1
ATOM 7846 N N . GLU B 1 503 ? 38.625 37.375 10.25 1 61.69 503 GLU B N 1
ATOM 7847 C CA . GLU B 1 503 ? 38.156 36.625 11.422 1 61.69 503 GLU B CA 1
ATOM 7848 C C . GLU B 1 503 ? 37.062 37.406 12.148 1 61.69 503 GLU B C 1
ATOM 7850 O O . GLU B 1 503 ? 36.062 36.844 12.609 1 61.69 503 GLU B O 1
ATOM 7855 N N . VAL B 1 504 ? 37.219 38.781 12.234 1 61.22 504 VAL B N 1
ATOM 7856 C CA . VAL B 1 504 ? 36.188 39.594 12.844 1 61.22 504 VAL B CA 1
ATOM 7857 C C . VAL B 1 504 ? 34.906 39.5 12.023 1 61.22 504 VAL B C 1
ATOM 7859 O O . VAL B 1 504 ? 33.812 39.344 12.586 1 61.22 504 VAL B O 1
ATOM 7862 N N . LYS B 1 505 ? 35 39.469 10.664 1 60.47 505 LYS B N 1
ATOM 7863 C CA . LYS B 1 505 ? 33.844 39.312 9.82 1 60.47 505 LYS B CA 1
ATOM 7864 C C . LYS B 1 505 ? 33.188 37.969 10.008 1 60.47 505 LYS B C 1
ATOM 7866 O O . LYS B 1 505 ? 31.953 37.844 10.078 1 60.47 505 LYS B O 1
ATOM 7871 N N . GLN B 1 506 ? 34.031 36.969 10.109 1 62.16 506 GLN B N 1
ATOM 7872 C CA . GLN B 1 506 ? 33.5 35.625 10.32 1 62.16 506 GLN B CA 1
ATOM 7873 C C . GLN B 1 506 ? 32.906 35.5 11.719 1 62.16 506 GLN B C 1
ATOM 7875 O O . GLN B 1 506 ? 31.812 34.906 11.883 1 62.16 506 GLN B O 1
ATOM 7880 N N . LEU B 1 507 ? 33.562 36.094 12.703 1 61.69 507 LEU B N 1
ATOM 7881 C CA . LEU B 1 507 ? 33.031 36 14.062 1 61.69 507 LEU B CA 1
ATOM 7882 C C . LEU B 1 507 ? 31.75 36.844 14.195 1 61.69 507 LEU B C 1
ATOM 7884 O O . LEU B 1 507 ? 30.812 36.438 14.891 1 61.69 507 LEU B O 1
ATOM 7888 N N . ARG B 1 508 ? 31.672 38 13.508 1 62.09 508 ARG B N 1
ATOM 7889 C CA . ARG B 1 508 ? 30.438 38.781 13.5 1 62.09 508 ARG B CA 1
ATOM 7890 C C . ARG B 1 508 ? 29.328 38.031 12.797 1 62.09 508 ARG B C 1
ATOM 7892 O O . ARG B 1 508 ? 28.172 38.062 13.234 1 62.09 508 ARG B O 1
ATOM 7899 N N . ARG B 1 509 ? 29.703 37.281 11.711 1 62.88 509 ARG B N 1
ATOM 7900 C CA . ARG B 1 509 ? 28.688 36.469 11.055 1 62.88 509 ARG B CA 1
ATOM 7901 C C . ARG B 1 509 ? 28.281 35.281 11.938 1 62.88 509 ARG B C 1
ATOM 7903 O O . ARG B 1 509 ? 27.094 34.969 12.016 1 62.88 509 ARG B O 1
ATOM 7910 N N . GLU B 1 510 ? 29.25 34.719 12.547 1 61.12 510 GLU B N 1
ATOM 7911 C CA . GLU B 1 510 ? 28.938 33.656 13.477 1 61.12 510 GLU B CA 1
ATOM 7912 C C . GLU B 1 510 ? 28.141 34.188 14.68 1 61.12 510 GLU B C 1
ATOM 7914 O O . GLU B 1 510 ? 27.188 33.531 15.125 1 61.12 510 GLU B O 1
ATOM 7919 N N . ASN B 1 511 ? 28.562 35.375 15.258 1 62.06 511 ASN B N 1
ATOM 7920 C CA . ASN B 1 511 ? 27.797 35.969 16.328 1 62.06 511 ASN B CA 1
ATOM 7921 C C . ASN B 1 511 ? 26.406 36.375 15.883 1 62.06 511 ASN B C 1
ATOM 7923 O O . ASN B 1 511 ? 25.438 36.188 16.625 1 62.06 511 ASN B O 1
ATOM 7927 N N . ALA B 1 512 ? 26.312 36.938 14.633 1 61.09 512 ALA B N 1
ATOM 7928 C CA . ALA B 1 512 ? 25 37.281 14.086 1 61.09 512 ALA B CA 1
ATOM 7929 C C . ALA B 1 512 ? 24.156 36 13.875 1 61.09 512 ALA B C 1
ATOM 7931 O O . ALA B 1 512 ? 22.969 36 14.156 1 61.09 512 ALA B O 1
ATOM 7932 N N . LEU B 1 513 ? 24.922 34.906 13.508 1 61.03 513 LEU B N 1
ATOM 7933 C CA . LEU B 1 513 ? 24.219 33.625 13.359 1 61.03 513 LEU B CA 1
ATOM 7934 C C . LEU B 1 513 ? 23.891 33.031 14.719 1 61.03 513 LEU B C 1
ATOM 7936 O O . LEU B 1 513 ? 22.797 32.5 14.922 1 61.03 513 LEU B O 1
ATOM 7940 N N . LEU B 1 514 ? 24.781 33.125 15.633 1 61.56 514 LEU B N 1
ATOM 7941 C CA . LEU B 1 514 ? 24.5 32.656 16.984 1 61.56 514 LEU B CA 1
ATOM 7942 C C . LEU B 1 514 ? 23.438 33.5 17.672 1 61.56 514 LEU B C 1
ATOM 7944 O O . LEU B 1 514 ? 22.562 32.969 18.344 1 61.56 514 LEU B O 1
ATOM 7948 N N . ARG B 1 515 ? 23.516 34.906 17.438 1 62.44 515 ARG B N 1
ATOM 7949 C CA . ARG B 1 515 ? 22.469 35.781 17.969 1 62.44 515 ARG B CA 1
ATOM 7950 C C . ARG B 1 515 ? 21.141 35.5 17.281 1 62.44 515 ARG B C 1
ATOM 7952 O O . ARG B 1 515 ? 20.094 35.531 17.922 1 62.44 515 ARG B O 1
ATOM 7959 N N . GLN B 1 516 ? 21.234 35.219 16.016 1 61.09 516 GLN B N 1
ATOM 7960 C CA . GLN B 1 516 ? 20.016 34.844 15.289 1 61.09 516 GLN B CA 1
ATOM 7961 C C . GLN B 1 516 ? 19.5 33.5 15.773 1 61.09 516 GLN B C 1
ATOM 7963 O O . GLN B 1 516 ? 18.297 33.312 15.984 1 61.09 516 GLN B O 1
ATOM 7968 N N . ARG B 1 517 ? 20.406 32.594 16.094 1 56.91 517 ARG B N 1
ATOM 7969 C CA . ARG B 1 517 ? 20 31.312 16.641 1 56.91 517 ARG B CA 1
ATOM 7970 C C . ARG B 1 517 ? 19.531 31.438 18.078 1 56.91 517 ARG B C 1
ATOM 7972 O O . ARG B 1 517 ? 18.578 30.781 18.5 1 56.91 517 ARG B O 1
ATOM 7979 N N . LEU B 1 518 ? 20.203 32.25 18.859 1 54.97 518 LEU B N 1
ATOM 7980 C CA . LEU B 1 518 ? 19.75 32.5 20.219 1 54.97 518 LEU B CA 1
ATOM 7981 C C . LEU B 1 518 ? 18.453 33.312 20.219 1 54.97 518 LEU B C 1
ATOM 7983 O O . LEU B 1 518 ? 17.594 33.094 21.062 1 54.97 518 LEU B O 1
ATOM 7987 N N . GLY B 1 519 ? 18.375 34.312 19.281 1 53.91 519 GLY B N 1
ATOM 7988 C CA . GLY B 1 519 ? 17.141 35.062 19.094 1 53.91 519 GLY B CA 1
ATOM 7989 C C . GLY B 1 519 ? 15.992 34.188 18.625 1 53.91 519 GLY B C 1
ATOM 7990 O O . GLY B 1 519 ? 14.859 34.312 19.094 1 53.91 519 GLY B O 1
ATOM 7991 N N . GLU B 1 520 ? 16.312 33.156 17.875 1 53.94 520 GLU B N 1
ATOM 7992 C CA . GLU B 1 520 ? 15.328 32.188 17.406 1 53.94 520 GLU B CA 1
ATOM 7993 C C . GLU B 1 520 ? 15.016 31.172 18.484 1 53.94 520 GLU B C 1
ATOM 7995 O O . GLU B 1 520 ? 13.898 30.641 18.531 1 53.94 520 GLU B O 1
ATOM 8000 N N . ALA B 1 521 ? 15.969 30.906 19.5 1 47.78 521 ALA B N 1
ATOM 8001 C CA . ALA B 1 521 ? 15.766 30.016 20.625 1 47.78 521 ALA B CA 1
ATOM 8002 C C . ALA B 1 521 ? 15.219 30.781 21.844 1 47.78 521 ALA B C 1
ATOM 8004 O O . ALA B 1 521 ? 15.008 30.203 22.906 1 47.78 521 ALA B O 1
ATOM 8005 N N . GLY B 1 522 ? 14.648 31.938 21.797 1 48.41 522 GLY B N 1
ATOM 8006 C CA . GLY B 1 522 ? 14.023 32.781 22.797 1 48.41 522 GLY B CA 1
ATOM 8007 C C . GLY B 1 522 ? 14.938 33.125 23.953 1 48.41 522 GLY B C 1
ATOM 8008 O O . GLY B 1 522 ? 14.477 33.5 25.031 1 48.41 522 GLY B O 1
ATOM 8009 N N . LEU B 1 523 ? 16.094 32.688 23.953 1 44.56 523 LEU B N 1
ATOM 8010 C CA . LEU B 1 523 ? 17 32.875 25.094 1 44.56 523 LEU B CA 1
ATOM 8011 C C . LEU B 1 523 ? 17.703 34.219 25.016 1 44.56 523 LEU B C 1
ATOM 8013 O O . LEU B 1 523 ? 18.656 34.469 25.766 1 44.56 523 LEU B O 1
ATOM 8017 N N . LEU B 1 524 ? 17.359 34.969 24.016 1 43.84 524 LEU B N 1
ATOM 8018 C CA . LEU B 1 524 ? 17.953 36.281 24 1 43.84 524 LEU B CA 1
ATOM 8019 C C . LEU B 1 524 ? 17.203 37.219 24.922 1 43.84 524 LEU B C 1
ATOM 8021 O O . LEU B 1 524 ? 16.031 37.531 24.703 1 43.84 524 LEU B O 1
ATOM 8025 N N . ASP B 1 525 ? 17.281 37.156 26.203 1 39.16 525 ASP B N 1
ATOM 8026 C CA . ASP B 1 525 ? 16.766 38.188 27.078 1 39.16 525 ASP B CA 1
ATOM 8027 C C . ASP B 1 525 ? 17.141 39.562 26.562 1 39.16 525 ASP B C 1
ATOM 8029 O O . ASP B 1 525 ? 18.281 39.812 26.156 1 39.16 525 ASP B O 1
ATOM 8033 N N . GLU B 1 526 ? 16.141 40.219 26.062 1 39.28 526 GLU B N 1
ATOM 8034 C CA . GLU B 1 526 ? 16.266 41.594 25.547 1 39.28 526 GLU B CA 1
ATOM 8035 C C . GLU B 1 526 ? 17.25 42.406 26.375 1 39.28 526 GLU B C 1
ATOM 8037 O O . GLU B 1 526 ? 18 43.219 25.844 1 39.28 526 GLU B O 1
ATOM 8042 N N . ASP B 1 527 ? 17.125 42.219 27.719 1 39.28 527 ASP B N 1
ATOM 8043 C CA . ASP B 1 527 ? 17.906 43.094 28.562 1 39.28 527 ASP B CA 1
ATOM 8044 C C . ASP B 1 527 ? 19.406 42.844 28.422 1 39.28 527 ASP B C 1
ATOM 8046 O O . ASP B 1 527 ? 20.219 43.75 28.438 1 39.28 527 ASP B O 1
ATOM 8050 N N . ALA B 1 528 ? 19.703 41.531 28.297 1 38.91 528 ALA B N 1
ATOM 8051 C CA . ALA B 1 528 ? 21.125 41.188 28.234 1 38.91 528 ALA B CA 1
ATOM 8052 C C . ALA B 1 528 ? 21.734 41.594 26.891 1 38.91 528 ALA B C 1
ATOM 8054 O O . ALA B 1 528 ? 22.891 42.031 26.812 1 38.91 528 ALA B O 1
ATOM 8055 N N . LEU B 1 529 ? 20.844 41.625 25.891 1 40.16 529 LEU B N 1
ATOM 8056 C CA . LEU B 1 529 ? 21.312 42.094 24.578 1 40.16 529 LEU B CA 1
ATOM 8057 C C . LEU B 1 529 ? 21.484 43.594 24.578 1 40.16 529 LEU B C 1
ATOM 8059 O O . LEU B 1 529 ? 22.422 44.125 23.953 1 40.16 529 LEU B O 1
ATOM 8063 N N . GLU B 1 530 ? 20.516 44.25 25.203 1 39.5 530 GLU B N 1
ATOM 8064 C CA . GLU B 1 530 ? 20.688 45.688 25.328 1 39.5 530 GLU B CA 1
ATOM 8065 C C . GLU B 1 530 ? 21.984 46.031 26.047 1 39.5 530 GLU B C 1
ATOM 8067 O O . GLU B 1 530 ? 22.672 47 25.688 1 39.5 530 GLU B O 1
ATOM 8072 N N . MET B 1 531 ? 22.25 45.25 27.078 1 38.31 531 MET B N 1
ATOM 8073 C CA . MET B 1 531 ? 23.484 45.531 27.828 1 38.31 531 MET B CA 1
ATOM 8074 C C . MET B 1 531 ? 24.719 45.219 26.984 1 38.31 531 MET B C 1
ATOM 8076 O O . MET B 1 531 ? 25.703 45.938 27.062 1 38.31 531 MET B O 1
ATOM 8080 N N . MET B 1 532 ? 24.469 44.156 26.234 1 38.53 532 MET B N 1
ATOM 8081 C CA . MET B 1 532 ? 25.609 43.812 25.375 1 38.53 532 MET B CA 1
ATOM 8082 C C . MET B 1 532 ? 25.688 44.75 24.172 1 38.53 532 MET B C 1
ATOM 8084 O O . MET B 1 532 ? 26.781 45.094 23.734 1 38.53 532 MET B O 1
ATOM 8088 N N . HIS B 1 533 ? 24.5 45.125 23.625 1 40.41 533 HIS B N 1
ATOM 8089 C CA . HIS B 1 533 ? 24.469 46.156 22.594 1 40.41 533 HIS B CA 1
ATOM 8090 C C . HIS B 1 533 ? 24.953 47.5 23.141 1 40.41 533 HIS B C 1
ATOM 8092 O O . HIS B 1 533 ? 25.641 48.25 22.453 1 40.41 533 HIS B O 1
ATOM 8098 N N . SER B 1 534 ? 24.391 47.781 24.328 1 37.72 534 SER B N 1
ATOM 8099 C CA . SER B 1 534 ? 24.812 49.031 24.938 1 37.72 534 SER B CA 1
ATOM 8100 C C . SER B 1 534 ? 26.328 49 25.203 1 37.72 534 SER B C 1
ATOM 8102 O O . SER B 1 534 ? 27 50.031 25.047 1 37.72 534 SER B O 1
ATOM 8104 N N . SER B 1 535 ? 26.75 47.844 25.594 1 37.12 535 SER B N 1
ATOM 8105 C CA . SER B 1 535 ? 28.188 47.781 25.812 1 37.12 535 SER B CA 1
ATOM 8106 C C . SER B 1 535 ? 28.969 47.844 24.5 1 37.12 535 SER B C 1
ATOM 8108 O O . SER B 1 535 ? 30.031 48.469 24.438 1 37.12 535 SER B O 1
ATOM 8110 N N . THR B 1 536 ? 28.328 47.281 23.484 1 38.12 536 THR B N 1
ATOM 8111 C CA . THR B 1 536 ? 28.969 47.375 22.172 1 38.12 536 THR B CA 1
ATOM 8112 C C . THR B 1 536 ? 28.797 48.781 21.594 1 38.12 536 THR B C 1
ATOM 8114 O O . THR B 1 536 ? 29.703 49.312 20.953 1 38.12 536 THR B O 1
ATOM 8117 N N . MET B 1 537 ? 27.609 49.344 21.781 1 35.47 537 MET B N 1
ATOM 8118 C CA . MET B 1 537 ? 27.438 50.719 21.344 1 35.47 537 MET B CA 1
ATOM 8119 C C . MET B 1 537 ? 28.344 51.656 22.141 1 35.47 537 MET B C 1
ATOM 8121 O O . MET B 1 537 ? 28.859 52.656 21.609 1 35.47 537 MET B O 1
ATOM 8125 N N . MET B 1 538 ? 28.344 51.406 23.453 1 35.12 538 MET B N 1
ATOM 8126 C CA . MET B 1 538 ? 29.219 52.281 24.234 1 35.12 538 MET B CA 1
ATOM 8127 C C . MET B 1 538 ? 30.656 52.156 23.781 1 35.12 538 MET B C 1
ATOM 8129 O O . MET B 1 538 ? 31.406 53.156 23.766 1 35.12 538 MET B O 1
ATOM 8133 N N . HIS B 1 539 ? 30.922 50.969 23.5 1 32.91 539 HIS B N 1
ATOM 8134 C CA . HIS B 1 539 ? 32.312 50.844 23.031 1 32.91 539 HIS B CA 1
ATOM 8135 C C . HIS B 1 539 ? 32.469 51.406 21.625 1 32.91 539 HIS B C 1
ATOM 8137 O O . HIS B 1 539 ? 33.531 51.938 21.297 1 32.91 539 HIS B O 1
ATOM 8143 N N . ASN B 1 540 ? 31.438 51.344 20.781 1 33.53 540 ASN B N 1
ATOM 8144 C CA . ASN B 1 540 ? 31.531 52 19.5 1 33.53 540 ASN B CA 1
ATOM 8145 C C . ASN B 1 540 ? 31.531 53.5 19.641 1 33.53 540 ASN B C 1
ATOM 8147 O O . ASN B 1 540 ? 32.188 54.219 18.859 1 33.53 540 ASN B O 1
ATOM 8151 N N . THR B 1 541 ? 30.719 54.062 20.5 1 33.47 541 THR B N 1
ATOM 8152 C CA . THR B 1 541 ? 30.766 55.5 20.688 1 33.47 541 THR B CA 1
ATOM 8153 C C . THR B 1 541 ? 32.156 55.938 21.156 1 33.47 541 THR B C 1
ATOM 8155 O O . THR B 1 541 ? 32.625 57.031 20.828 1 33.47 541 THR B O 1
ATOM 8158 N N . LYS B 1 542 ? 32.75 55.062 21.969 1 34.09 542 LYS B N 1
ATOM 8159 C CA . LYS B 1 542 ? 34.062 55.469 22.406 1 34.09 542 LYS B CA 1
ATOM 8160 C C . LYS B 1 542 ? 35.094 55.344 21.266 1 34.09 542 LYS B C 1
ATOM 8162 O O . LYS B 1 542 ? 36.031 56.094 21.188 1 34.09 542 LYS B O 1
ATOM 8167 N N . LEU B 1 543 ? 34.781 54.5 20.297 1 33.41 543 LEU B N 1
ATOM 8168 C CA . LEU B 1 543 ? 35.719 54.469 19.172 1 33.41 543 LEU B CA 1
ATOM 8169 C C . LEU B 1 543 ? 35.438 55.625 18.219 1 33.41 543 LEU B C 1
ATOM 8171 O O . LEU B 1 543 ? 36.375 56.25 17.688 1 33.41 543 LEU B O 1
#